Protein 2L4K (pdb70)

Organism: Homo sapiens (NCBI:txid9606)

Foldseek 3Di:
DDDDDDDDDDDPDDDDPAQEEACQDPVRVQVVLAVDADAQAQWHFYHHPPQPQATWIWTHHHPGIDIWTDDAQDPVAGGWTDDPHGTQRHDDVCCQPPVQQQACGHPPDDGHHDYHHHDD/DDQPPPGVD

GO terms:
  GO:0005515 protein binding (F, IPI)
  GO:0005829 cytosol (C, IDA)
  GO:0005925 focal adhesion (C, IDA)
  GO:0035091 phosphatidylinositol binding (F, IDA)
  GO:0030335 positive regulation of cell migration (P, IDA)
  GO:0019901 protein kinase binding (F, IDA)
  GO:0005737 cytoplasm (C, EXP)
  GO:0007173 epidermal growth factor receptor signaling pathway (P, TAS)
  GO:0005829 cytosol (C, TAS)
  GO:0042802 identical protein binding (F, IPI)
  GO:0005886 plasma membrane (C, IDA)

CATH classification: 3.30.505.10

Structure (mmCIF, N/CA/C/O backbone):
data_2L4K
#
_entry.id   2L4K
#
loop_
_entity.id
_entity.type
_entity.pdbx_description
1 polymer 'Growth factor receptor-bound protein 7'
2 polymer 'Receptor tyrosine-protein kinase erbB-2'
#
loop_
_atom_site.group_PDB
_atom_site.id
_atom_site.type_symbol
_atom_site.label_atom_id
_atom_site.label_alt_id
_atom_site.label_comp_id
_atom_site.label_asym_id
_atom_site.label_entity_id
_atom_site.label_seq_id
_atom_site.pdbx_PDB_ins_code
_atom_site.Cartn_x
_atom_site.Cartn_y
_atom_site.Cartn_z
_atom_site.occupancy
_atom_site.B_iso_or_equiv
_atom_site.auth_seq_id
_atom_site.auth_comp_id
_atom_site.auth_asym_id
_atom_site.auth_atom_id
_atom_site.pdbx_PDB_model_num
ATOM 1 N N . GLY A 1 1 ? 20.192 2.292 30.908 1.00 0.00 1 GLY A N 1
ATOM 2 C CA . GLY A 1 1 ? 18.778 2.549 31.273 1.00 0.00 1 GLY A CA 1
ATOM 3 C C . GLY A 1 1 ? 18.442 4.037 31.233 1.00 0.00 1 GLY A C 1
ATOM 4 O O . GLY A 1 1 ? 19.286 4.874 31.557 1.00 0.00 1 GLY A O 1
ATOM 10 N N . SER A 1 2 ? 17.203 4.367 30.852 1.00 0.00 2 SER A N 1
ATOM 11 C CA . SER A 1 2 ? 16.696 5.745 30.691 1.00 0.00 2 SER A CA 1
ATOM 12 C C . SER A 1 2 ? 15.300 5.927 31.322 1.00 0.00 2 SER A C 1
ATOM 13 O O . SER A 1 2 ? 14.525 4.961 31.361 1.00 0.00 2 SER A O 1
ATOM 21 N N . PRO A 1 3 ? 14.942 7.139 31.796 1.00 0.00 3 PRO A N 1
ATOM 22 C CA . PRO A 1 3 ? 13.624 7.423 32.371 1.00 0.00 3 PRO A CA 1
ATOM 23 C C . PRO A 1 3 ? 12.501 7.428 31.316 1.00 0.00 3 PRO A C 1
ATOM 24 O O . PRO A 1 3 ? 12.738 7.665 30.125 1.00 0.00 3 PRO A O 1
ATOM 35 N N . ALA A 1 4 ? 11.265 7.190 31.766 1.00 0.00 4 ALA A N 1
ATOM 36 C CA . ALA A 1 4 ? 10.048 7.180 30.944 1.00 0.00 4 ALA A CA 1
ATOM 37 C C . ALA A 1 4 ? 8.815 7.694 31.720 1.00 0.00 4 ALA A C 1
ATOM 38 O O . ALA A 1 4 ? 8.780 7.653 32.956 1.00 0.00 4 ALA A O 1
ATOM 45 N N . SER A 1 5 ? 7.791 8.152 30.991 1.00 0.00 5 SER A N 1
ATOM 46 C CA . SER A 1 5 ? 6.500 8.604 31.550 1.00 0.00 5 SER A CA 1
ATOM 47 C C . SER A 1 5 ? 5.445 7.486 31.555 1.00 0.00 5 SER A C 1
ATOM 48 O O . SER A 1 5 ? 5.457 6.600 30.696 1.00 0.00 5 SER A O 1
ATOM 56 N N . GLY A 1 6 ? 4.505 7.539 32.505 1.00 0.00 6 GLY A N 1
ATOM 57 C CA . GLY A 1 6 ? 3.424 6.550 32.669 1.00 0.00 6 GLY A CA 1
ATOM 58 C C . GLY A 1 6 ? 2.238 6.693 31.699 1.00 0.00 6 GLY A C 1
ATOM 59 O O . GLY A 1 6 ? 1.349 5.836 31.687 1.00 0.00 6 GLY A O 1
ATOM 63 N N . THR A 1 7 ? 2.202 7.760 30.893 1.00 0.00 7 THR A N 1
ATOM 64 C CA . THR A 1 7 ? 1.114 8.083 29.948 1.00 0.00 7 THR A CA 1
ATOM 65 C C . THR A 1 7 ? 0.951 7.015 28.854 1.00 0.00 7 THR A C 1
ATOM 66 O O . THR A 1 7 ? 1.938 6.504 28.316 1.00 0.00 7 THR A O 1
ATOM 77 N N . SER A 1 8 ? -0.299 6.704 28.490 1.00 0.00 8 SER A N 1
ATOM 78 C CA . SER A 1 8 ? -0.681 5.740 27.443 1.00 0.00 8 SER A CA 1
ATOM 79 C C . SER A 1 8 ? -1.704 6.323 26.453 1.00 0.00 8 SER A C 1
ATOM 80 O O . SER A 1 8 ? -2.343 7.347 26.725 1.00 0.00 8 SER A O 1
ATOM 88 N N . LEU A 1 9 ? -1.850 5.685 25.283 1.00 0.00 9 LEU A N 1
ATOM 89 C CA . LEU A 1 9 ? -2.721 6.125 24.182 1.00 0.00 9 LEU A CA 1
ATOM 90 C C . LEU A 1 9 ? -3.406 4.928 23.489 1.00 0.00 9 LEU A C 1
ATOM 91 O O . LEU A 1 9 ? -2.791 3.878 23.292 1.00 0.00 9 LEU A O 1
ATOM 107 N N . SER A 1 10 ? -4.670 5.102 23.089 1.00 0.00 10 SER A N 1
ATOM 108 C CA . SER A 1 10 ? -5.540 4.066 22.489 1.00 0.00 10 SER A CA 1
ATOM 109 C C . SER A 1 10 ? -5.602 4.086 20.948 1.00 0.00 10 SER A C 1
ATOM 110 O O . SER A 1 10 ? -6.435 3.405 20.343 1.00 0.00 10 SER A O 1
ATOM 118 N N . ALA A 1 11 ? -4.733 4.869 20.297 1.00 0.00 11 ALA A N 1
ATOM 119 C CA . ALA A 1 11 ? -4.704 5.074 18.844 1.00 0.00 11 ALA A CA 1
ATOM 120 C C . ALA A 1 11 ? -4.290 3.819 18.039 1.00 0.00 11 ALA A C 1
ATOM 121 O O . ALA A 1 11 ? -3.664 2.889 18.561 1.00 0.00 11 ALA A O 1
ATOM 128 N N . ALA A 1 12 ? -4.624 3.818 16.743 1.00 0.00 12 ALA A N 1
ATOM 129 C CA . ALA A 1 12 ? -4.335 2.735 15.790 1.00 0.00 12 ALA A CA 1
ATOM 130 C C . ALA A 1 12 ? -2.828 2.565 15.489 1.00 0.00 12 ALA A C 1
ATOM 131 O O . ALA A 1 12 ? -1.991 3.358 15.928 1.00 0.00 12 ALA A O 1
ATOM 138 N N . ILE A 1 13 ? -2.469 1.526 14.725 1.00 0.00 13 ILE A N 1
ATOM 139 C CA . ILE A 1 13 ? -1.070 1.214 14.366 1.00 0.00 13 ILE A CA 1
ATOM 140 C C . ILE A 1 13 ? -0.491 2.253 13.388 1.00 0.00 13 ILE A C 1
ATOM 141 O O . ILE A 1 13 ? 0.633 2.716 13.569 1.00 0.00 13 ILE A O 1
ATOM 157 N N . HIS A 1 14 ? -1.270 2.671 12.383 1.00 0.00 14 HIS A N 1
ATOM 158 C CA . HIS A 1 14 ? -0.866 3.608 11.318 1.00 0.00 14 HIS A CA 1
ATOM 159 C C . HIS A 1 14 ? -0.904 5.080 11.774 1.00 0.00 14 HIS A C 1
ATOM 160 O O . HIS A 1 14 ? -1.601 5.913 11.187 1.00 0.00 14 HIS A O 1
ATOM 174 N N . ARG A 1 15 ? -0.155 5.391 12.842 1.00 0.00 15 ARG A N 1
ATOM 175 C CA . ARG A 1 15 ? -0.123 6.716 13.517 1.00 0.00 15 ARG A CA 1
ATOM 176 C C . ARG A 1 15 ? 1.202 7.479 13.498 1.00 0.00 15 ARG A C 1
ATOM 177 O O . ARG A 1 15 ? 1.322 8.597 13.998 1.00 0.00 15 ARG A O 1
ATOM 198 N N . THR A 1 16 ? 2.180 6.821 12.915 1.00 0.00 16 THR A N 1
ATOM 199 C CA . THR A 1 16 ? 3.554 7.282 12.641 1.00 0.00 16 THR A CA 1
ATOM 200 C C . THR A 1 16 ? 4.023 6.762 11.277 1.00 0.00 16 THR A C 1
ATOM 201 O O . THR A 1 16 ? 3.343 5.958 10.635 1.00 0.00 16 THR A O 1
ATOM 212 N N . GLN A 1 17 ? 5.222 7.162 10.843 1.00 0.00 17 GLN A N 1
ATOM 213 C CA . GLN A 1 17 ? 5.865 6.691 9.606 1.00 0.00 17 GLN A CA 1
ATOM 214 C C . GLN A 1 17 ? 6.367 5.224 9.645 1.00 0.00 17 GLN A C 1
ATOM 215 O O . GLN A 1 17 ? 7.039 4.787 8.710 1.00 0.00 17 GLN A O 1
ATOM 229 N N . LEU A 1 18 ? 6.024 4.434 10.673 1.00 0.00 18 LEU A N 1
ATOM 230 C CA . LEU A 1 18 ? 6.549 3.073 10.880 1.00 0.00 18 LEU A CA 1
ATOM 231 C C . LEU A 1 18 ? 6.348 2.041 9.749 1.00 0.00 18 LEU A C 1
ATOM 232 O O . LEU A 1 18 ? 7.122 1.090 9.642 1.00 0.00 18 LEU A O 1
ATOM 248 N N . TRP A 1 19 ? 5.354 2.270 8.894 1.00 0.00 19 TRP A N 1
ATOM 249 C CA . TRP A 1 19 ? 5.004 1.448 7.720 1.00 0.00 19 TRP A CA 1
ATOM 250 C C . TRP A 1 19 ? 4.984 2.258 6.405 1.00 0.00 19 TRP A C 1
ATOM 251 O O . TRP A 1 19 ? 4.335 1.862 5.433 1.00 0.00 19 TRP A O 1
ATOM 272 N N . PHE A 1 20 ? 5.696 3.393 6.376 1.00 0.00 20 PHE A N 1
ATOM 273 C CA . PHE A 1 20 ? 5.717 4.348 5.265 1.00 0.00 20 PHE A CA 1
ATOM 274 C C . PHE A 1 20 ? 7.156 4.674 4.814 1.00 0.00 20 PHE A C 1
ATOM 275 O O . PHE A 1 20 ? 8.009 5.067 5.611 1.00 0.00 20 PHE A O 1
ATOM 292 N N . HIS A 1 21 ? 7.418 4.508 3.514 1.00 0.00 21 HIS A N 1
ATOM 293 C CA . HIS A 1 21 ? 8.690 4.791 2.820 1.00 0.00 21 HIS A CA 1
ATOM 294 C C . HIS A 1 21 ? 8.381 5.400 1.442 1.00 0.00 21 HIS A C 1
ATOM 295 O O . HIS A 1 21 ? 7.288 5.143 0.941 1.00 0.00 21 HIS A O 1
ATOM 309 N N . GLY A 1 22 ? 9.244 6.168 0.765 1.00 0.00 22 GLY A N 1
ATOM 310 C CA . GLY A 1 22 ? 8.917 6.605 -0.583 1.00 0.00 22 GLY A CA 1
ATOM 311 C C . GLY A 1 22 ? 10.101 6.598 -1.535 1.00 0.00 22 GLY A C 1
ATOM 312 O O . GLY A 1 22 ? 10.169 7.445 -2.412 1.00 0.00 22 GLY A O 1
ATOM 316 N N . ARG A 1 23 ? 11.049 5.668 -1.370 1.00 0.00 23 ARG A N 1
ATOM 317 C CA . ARG A 1 23 ? 12.181 5.458 -2.295 1.00 0.00 23 ARG A CA 1
ATOM 318 C C . ARG A 1 23 ? 12.549 3.966 -2.367 1.00 0.00 23 ARG A C 1
ATOM 319 O O . ARG A 1 23 ? 13.703 3.560 -2.248 1.00 0.00 23 ARG A O 1
ATOM 340 N N . ILE A 1 24 ? 11.514 3.145 -2.539 1.00 0.00 24 ILE A N 1
ATOM 341 C CA . ILE A 1 24 ? 11.623 1.695 -2.749 1.00 0.00 24 ILE A CA 1
ATOM 342 C C . ILE A 1 24 ? 10.598 1.282 -3.820 1.00 0.00 24 ILE A C 1
ATOM 343 O O . ILE A 1 24 ? 9.625 0.572 -3.576 1.00 0.00 24 ILE A O 1
ATOM 359 N N . SER A 1 25 ? 10.807 1.837 -5.019 1.00 0.00 25 SER A N 1
ATOM 360 C CA . SER A 1 25 ? 9.945 1.711 -6.209 1.00 0.00 25 SER A CA 1
ATOM 361 C C . SER A 1 25 ? 9.540 0.261 -6.496 1.00 0.00 25 SER A C 1
ATOM 362 O O . SER A 1 25 ? 10.266 -0.665 -6.142 1.00 0.00 25 SER A O 1
ATOM 370 N N . ARG A 1 26 ? 8.392 0.056 -7.150 1.00 0.00 26 ARG A N 1
ATOM 371 C CA . ARG A 1 26 ? 7.757 -1.250 -7.436 1.00 0.00 26 ARG A CA 1
ATOM 372 C C . ARG A 1 26 ? 8.683 -2.395 -7.873 1.00 0.00 26 ARG A C 1
ATOM 373 O O . ARG A 1 26 ? 8.480 -3.537 -7.462 1.00 0.00 26 ARG A O 1
ATOM 394 N N . GLU A 1 27 ? 9.731 -2.095 -8.639 1.00 0.00 27 GLU A N 1
ATOM 395 C CA . GLU A 1 27 ? 10.718 -3.086 -9.096 1.00 0.00 27 GLU A CA 1
ATOM 396 C C . GLU A 1 27 ? 11.700 -3.524 -7.991 1.00 0.00 27 GLU A C 1
ATOM 397 O O . GLU A 1 27 ? 12.127 -4.677 -7.967 1.00 0.00 27 GLU A O 1
ATOM 409 N N . GLU A 1 28 ? 12.063 -2.621 -7.072 1.00 0.00 28 GLU A N 1
ATOM 410 C CA . GLU A 1 28 ? 12.902 -2.916 -5.901 1.00 0.00 28 GLU A CA 1
ATOM 411 C C . GLU A 1 28 ? 12.098 -3.529 -4.748 1.00 0.00 28 GLU A C 1
ATOM 412 O O . GLU A 1 28 ? 12.494 -4.549 -4.181 1.00 0.00 28 GLU A O 1
ATOM 424 N N . SER A 1 29 ? 10.938 -2.960 -4.407 1.00 0.00 29 SER A N 1
ATOM 425 C CA . SER A 1 29 ? 10.145 -3.455 -3.273 1.00 0.00 29 SER A CA 1
ATOM 426 C C . SER A 1 29 ? 9.640 -4.881 -3.495 1.00 0.00 29 SER A C 1
ATOM 427 O O . SER A 1 29 ? 9.607 -5.654 -2.543 1.00 0.00 29 SER A O 1
ATOM 435 N N . GLN A 1 30 ? 9.363 -5.302 -4.736 1.00 0.00 30 GLN A N 1
ATOM 436 C CA . GLN A 1 30 ? 8.986 -6.699 -5.005 1.00 0.00 30 GLN A CA 1
ATOM 437 C C . GLN A 1 30 ? 10.156 -7.698 -4.853 1.00 0.00 30 GLN A C 1
ATOM 438 O O . GLN A 1 30 ? 9.911 -8.892 -4.700 1.00 0.00 30 GLN A O 1
ATOM 452 N N . ARG A 1 31 ? 11.414 -7.227 -4.836 1.00 0.00 31 ARG A N 1
ATOM 453 C CA . ARG A 1 31 ? 12.606 -8.062 -4.583 1.00 0.00 31 ARG A CA 1
ATOM 454 C C . ARG A 1 31 ? 12.806 -8.322 -3.081 1.00 0.00 31 ARG A C 1
ATOM 455 O O . ARG A 1 31 ? 13.198 -9.423 -2.700 1.00 0.00 31 ARG A O 1
ATOM 476 N N . LEU A 1 32 ? 12.480 -7.341 -2.228 1.00 0.00 32 LEU A N 1
ATOM 477 C CA . LEU A 1 32 ? 12.619 -7.428 -0.763 1.00 0.00 32 LEU A CA 1
ATOM 478 C C . LEU A 1 32 ? 11.364 -8.008 -0.081 1.00 0.00 32 LEU A C 1
ATOM 479 O O . LEU A 1 32 ? 11.471 -8.916 0.746 1.00 0.00 32 LEU A O 1
ATOM 495 N N . ILE A 1 33 ? 10.166 -7.551 -0.467 1.00 0.00 33 ILE A N 1
ATOM 496 C CA . ILE A 1 33 ? 8.881 -8.029 0.080 1.00 0.00 33 ILE A CA 1
ATOM 497 C C . ILE A 1 33 ? 8.451 -9.370 -0.567 1.00 0.00 33 ILE A C 1
ATOM 498 O O . ILE A 1 33 ? 7.580 -10.069 -0.050 1.00 0.00 33 ILE A O 1
ATOM 514 N N . GLY A 1 34 ? 9.140 -9.828 -1.623 1.00 0.00 34 GLY A N 1
ATOM 515 C CA . GLY A 1 34 ? 8.753 -11.023 -2.391 1.00 0.00 34 GLY A CA 1
ATOM 516 C C . GLY A 1 34 ? 9.456 -12.318 -1.995 1.00 0.00 34 GLY A C 1
ATOM 517 O O . GLY A 1 34 ? 9.161 -13.367 -2.569 1.00 0.00 34 GLY A O 1
ATOM 521 N N . GLN A 1 35 ? 10.356 -12.271 -1.005 1.00 0.00 35 GLN A N 1
ATOM 522 C CA . GLN A 1 35 ? 10.980 -13.480 -0.450 1.00 0.00 35 GLN A CA 1
ATOM 523 C C . GLN A 1 35 ? 10.010 -14.139 0.567 1.00 0.00 35 GLN A C 1
ATOM 524 O O . GLN A 1 35 ? 10.180 -15.299 0.949 1.00 0.00 35 GLN A O 1
ATOM 538 N N . GLN A 1 36 ? 8.972 -13.397 0.984 1.00 0.00 36 GLN A N 1
ATOM 539 C CA . GLN A 1 36 ? 7.882 -13.831 1.847 1.00 0.00 36 GLN A CA 1
ATOM 540 C C . GLN A 1 36 ? 6.772 -14.564 1.054 1.00 0.00 36 GLN A C 1
ATOM 541 O O . GLN A 1 36 ? 6.621 -14.357 -0.153 1.00 0.00 36 GLN A O 1
ATOM 555 N N . GLY A 1 37 ? 5.974 -15.401 1.734 1.00 0.00 37 GLY A N 1
ATOM 556 C CA . GLY A 1 37 ? 4.869 -16.182 1.139 1.00 0.00 37 GLY A CA 1
ATOM 557 C C . GLY A 1 37 ? 3.609 -16.280 2.012 1.00 0.00 37 GLY A C 1
ATOM 558 O O . GLY A 1 37 ? 2.965 -17.333 2.038 1.00 0.00 37 GLY A O 1
ATOM 562 N N . LEU A 1 38 ? 3.303 -15.232 2.787 1.00 0.00 38 LEU A N 1
ATOM 563 C CA . LEU A 1 38 ? 2.194 -15.202 3.760 1.00 0.00 38 LEU A CA 1
ATOM 564 C C . LEU A 1 38 ? 0.820 -14.925 3.099 1.00 0.00 38 LEU A C 1
ATOM 565 O O . LEU A 1 38 ? 0.717 -14.786 1.878 1.00 0.00 38 LEU A O 1
ATOM 581 N N . VAL A 1 39 ? -0.252 -14.864 3.907 1.00 0.00 39 VAL A N 1
ATOM 582 C CA . VAL A 1 39 ? -1.614 -14.488 3.455 1.00 0.00 39 VAL A CA 1
ATOM 583 C C . VAL A 1 39 ? -1.610 -13.188 2.675 1.00 0.00 39 VAL A C 1
ATOM 584 O O . VAL A 1 39 ? -0.805 -12.305 2.962 1.00 0.00 39 VAL A O 1
ATOM 597 N N . ASP A 1 40 ? -2.550 -13.077 1.726 1.00 0.00 40 ASP A N 1
ATOM 598 C CA . ASP A 1 40 ? -2.763 -12.008 0.731 1.00 0.00 40 ASP A CA 1
ATOM 599 C C . ASP A 1 40 ? -2.560 -10.568 1.213 1.00 0.00 40 ASP A C 1
ATOM 600 O O . ASP A 1 40 ? -2.374 -9.641 0.427 1.00 0.00 40 ASP A O 1
ATOM 609 N N . GLY A 1 41 ? -2.652 -10.417 2.521 1.00 0.00 41 GLY A N 1
ATOM 610 C CA . GLY A 1 41 ? -2.627 -9.169 3.258 1.00 0.00 41 GLY A CA 1
ATOM 611 C C . GLY A 1 41 ? -1.346 -8.710 3.940 1.00 0.00 41 GLY A C 1
ATOM 612 O O . GLY A 1 41 ? -1.471 -7.817 4.767 1.00 0.00 41 GLY A O 1
ATOM 616 N N . LEU A 1 42 ? -0.136 -9.169 3.619 1.00 0.00 42 LEU A N 1
ATOM 617 C CA . LEU A 1 42 ? 1.051 -8.754 4.406 1.00 0.00 42 LEU A CA 1
ATOM 618 C C . LEU A 1 42 ? 1.627 -7.542 3.673 1.00 0.00 42 LEU A C 1
ATOM 619 O O . LEU A 1 42 ? 2.601 -7.600 2.930 1.00 0.00 42 LEU A O 1
ATOM 635 N N . PHE A 1 43 ? 0.967 -6.407 3.901 1.00 0.00 43 PHE A N 1
ATOM 636 C CA . PHE A 1 43 ? 1.226 -5.156 3.199 1.00 0.00 43 PHE A CA 1
ATOM 637 C C . PHE A 1 43 ? 2.074 -4.067 3.883 1.00 0.00 43 PHE A C 1
ATOM 638 O O . PHE A 1 43 ? 2.404 -4.122 5.073 1.00 0.00 43 PHE A O 1
ATOM 655 N N . LEU A 1 44 ? 2.405 -3.067 3.058 1.00 0.00 44 LEU A N 1
ATOM 656 C CA . LEU A 1 44 ? 3.106 -1.806 3.355 1.00 0.00 44 LEU A CA 1
ATOM 657 C C . LEU A 1 44 ? 2.446 -0.663 2.541 1.00 0.00 44 LEU A C 1
ATOM 658 O O . LEU A 1 44 ? 1.856 -0.931 1.488 1.00 0.00 44 LEU A O 1
ATOM 674 N N . VAL A 1 45 ? 2.560 0.601 2.973 1.00 0.00 45 VAL A N 1
ATOM 675 C CA . VAL A 1 45 ? 2.070 1.789 2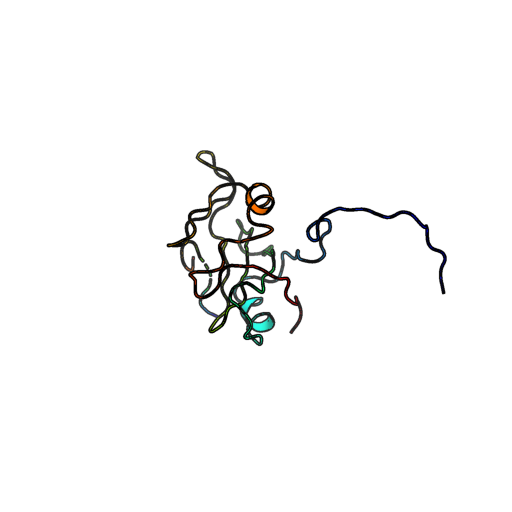.228 1.00 0.00 45 VAL A CA 1
ATOM 676 C C . VAL A 1 45 ? 3.256 2.694 1.918 1.00 0.00 45 VAL A C 1
ATOM 677 O O . VAL A 1 45 ? 3.543 3.679 2.602 1.00 0.00 45 VAL A O 1
ATOM 690 N N . ARG A 1 46 ? 3.985 2.303 0.877 1.00 0.00 46 ARG A N 1
ATOM 691 C CA . ARG A 1 46 ? 5.189 2.981 0.384 1.00 0.00 46 ARG A CA 1
ATOM 692 C C . ARG A 1 46 ? 4.969 3.519 -1.005 1.00 0.00 46 ARG A C 1
ATOM 693 O O . ARG A 1 46 ? 3.970 3.239 -1.648 1.00 0.00 46 ARG A O 1
ATOM 714 N N . GLU A 1 47 ? 5.894 4.337 -1.453 1.00 0.00 47 GLU A N 1
ATOM 715 C CA . GLU A 1 47 ? 5.892 4.856 -2.808 1.00 0.00 47 GLU A CA 1
ATOM 716 C C . GLU A 1 47 ? 7.314 4.950 -3.342 1.00 0.00 47 GLU A C 1
ATOM 717 O O . GLU A 1 47 ? 8.227 4.268 -2.870 1.00 0.00 47 GLU A O 1
ATOM 730 N N . SER A 1 48 ? 7.487 5.821 -4.311 1.00 0.00 48 SER A N 1
ATOM 731 C CA . SER A 1 48 ? 8.733 6.202 -4.917 1.00 0.00 48 SER A CA 1
ATOM 732 C C . SER A 1 48 ? 8.781 7.719 -5.045 1.00 0.00 48 SER A C 1
ATOM 733 O O . SER A 1 48 ? 7.768 8.417 -5.146 1.00 0.00 48 SER A O 1
ATOM 741 N N . GLN A 1 49 ? 10.014 8.205 -5.069 1.00 0.00 49 GLN A N 1
ATOM 742 C CA . GLN A 1 49 ? 10.332 9.596 -5.333 1.00 0.00 49 GLN A CA 1
ATOM 743 C C . GLN A 1 49 ? 10.760 9.680 -6.836 1.00 0.00 49 GLN A C 1
ATOM 744 O O . GLN A 1 49 ? 11.160 10.733 -7.334 1.00 0.00 49 GLN A O 1
ATOM 758 N N . ARG A 1 50 ? 10.619 8.533 -7.554 1.00 0.00 50 ARG A N 1
ATOM 759 C CA . ARG A 1 50 ? 10.863 8.242 -8.977 1.00 0.00 50 ARG A CA 1
ATOM 760 C C . ARG A 1 50 ? 9.575 8.243 -9.822 1.00 0.00 50 ARG A C 1
ATOM 761 O O . ARG A 1 50 ? 9.553 9.054 -10.750 1.00 0.00 50 ARG A O 1
ATOM 782 N N . ASN A 1 51 ? 8.541 7.390 -9.621 1.00 0.00 51 ASN A N 1
ATOM 783 C CA . ASN A 1 51 ? 7.304 7.564 -10.389 1.00 0.00 51 ASN A CA 1
ATOM 784 C C . ASN A 1 51 ? 6.691 8.928 -9.986 1.00 0.00 51 ASN A C 1
ATOM 785 O O . ASN A 1 51 ? 6.472 9.157 -8.792 1.00 0.00 51 ASN A O 1
ATOM 796 N N . PRO A 1 52 ? 6.404 9.850 -10.927 1.00 0.00 52 PRO A N 1
ATOM 797 C CA . PRO A 1 52 ? 6.064 11.248 -10.608 1.00 0.00 52 PRO A CA 1
ATOM 798 C C . PRO A 1 52 ? 4.689 11.423 -9.928 1.00 0.00 52 PRO A C 1
ATOM 799 O O . PRO A 1 52 ? 4.331 12.522 -9.502 1.00 0.00 52 PRO A O 1
ATOM 810 N N . GLN A 1 53 ? 3.920 10.335 -9.838 1.00 0.00 53 GLN A N 1
ATOM 811 C CA . GLN A 1 53 ? 2.550 10.250 -9.341 1.00 0.00 53 GLN A CA 1
ATOM 812 C C . GLN A 1 53 ? 2.395 9.140 -8.277 1.00 0.00 53 GLN A C 1
ATOM 813 O O . GLN A 1 53 ? 1.265 8.683 -8.112 1.00 0.00 53 GLN A O 1
ATOM 827 N N . GLY A 1 54 ? 3.427 8.730 -7.498 1.00 0.00 54 GLY A N 1
ATOM 828 C CA . GLY A 1 54 ? 3.255 7.565 -6.613 1.00 0.00 54 GLY A CA 1
ATOM 829 C C . GLY A 1 54 ? 2.886 7.717 -5.132 1.00 0.00 54 GLY A C 1
ATOM 830 O O . GLY A 1 54 ? 3.495 8.451 -4.360 1.00 0.00 54 GLY A O 1
ATOM 834 N N . PHE A 1 55 ? 1.811 6.980 -4.823 1.00 0.00 55 PHE A N 1
ATOM 835 C CA . PHE A 1 55 ? 1.116 6.675 -3.558 1.00 0.00 55 PHE A CA 1
ATOM 836 C C . PHE A 1 55 ? 0.566 5.210 -3.605 1.00 0.00 55 PHE A C 1
ATOM 837 O O . PHE A 1 55 ? -0.622 5.005 -3.852 1.00 0.00 55 PHE A O 1
ATOM 854 N N . VAL A 1 56 ? 1.389 4.170 -3.411 1.00 0.00 56 VAL A N 1
ATOM 855 C CA . VAL A 1 56 ? 1.035 2.737 -3.559 1.00 0.00 56 VAL A CA 1
ATOM 856 C C . VAL A 1 56 ? 0.707 2.006 -2.251 1.00 0.00 56 VAL A C 1
ATOM 857 O O . VAL A 1 56 ? 1.261 2.255 -1.182 1.00 0.00 56 VAL A O 1
ATOM 870 N N . LEU A 1 57 ? -0.232 1.067 -2.378 1.00 0.00 57 LEU A N 1
ATOM 871 C CA . LEU A 1 57 ? -0.605 0.098 -1.348 1.00 0.00 57 LEU A CA 1
ATOM 872 C C . LEU A 1 57 ? 0.138 -1.139 -1.893 1.00 0.00 57 LEU A C 1
ATOM 873 O O . LEU A 1 57 ? 0.029 -1.438 -3.080 1.00 0.00 57 LEU A O 1
ATOM 889 N N . SER A 1 58 ? 0.949 -1.834 -1.102 1.00 0.00 58 SER A N 1
ATOM 890 C CA . SER A 1 58 ? 1.788 -2.924 -1.625 1.00 0.00 58 SER A CA 1
ATOM 891 C C . SER A 1 58 ? 1.545 -4.165 -0.814 1.00 0.00 58 SER A C 1
ATOM 892 O O . SER A 1 58 ? 1.876 -4.192 0.363 1.00 0.00 58 SER A O 1
ATOM 900 N N . LEU A 1 59 ? 0.954 -5.172 -1.450 1.00 0.00 59 LEU A N 1
ATOM 901 C CA . LEU A 1 59 ? 0.516 -6.406 -0.806 1.00 0.00 59 LEU A CA 1
ATOM 902 C C . LEU A 1 59 ? 1.531 -7.528 -1.003 1.00 0.00 59 LEU A C 1
ATOM 903 O O . LEU A 1 59 ? 2.275 -7.558 -1.985 1.00 0.00 59 LEU A O 1
ATOM 919 N N . CYS A 1 60 ? 1.538 -8.461 -0.054 1.00 0.00 60 CYS A N 1
ATOM 920 C CA . CYS A 1 60 ? 2.439 -9.612 -0.087 1.00 0.00 60 CYS A CA 1
ATOM 921 C C . CYS A 1 60 ? 1.446 -10.726 0.020 1.00 0.00 60 CYS A C 1
ATOM 922 O O . CYS A 1 60 ? 0.717 -10.789 1.013 1.00 0.00 60 CYS A O 1
ATOM 930 N N . HIS A 1 61 ? 1.357 -11.515 -1.039 1.00 0.00 61 HIS A N 1
ATOM 931 C CA . HIS A 1 61 ? 0.343 -12.532 -1.131 1.00 0.00 61 HIS A CA 1
ATOM 932 C C . HIS A 1 61 ? 0.929 -13.948 -1.107 1.00 0.00 61 HIS A C 1
ATOM 933 O O . HIS A 1 61 ? 2.113 -14.151 -0.814 1.00 0.00 61 HIS A O 1
ATOM 947 N N . LEU A 1 62 ? 0.099 -14.919 -1.478 1.00 0.00 62 LEU A N 1
ATOM 948 C CA . LEU A 1 62 ? 0.434 -16.357 -1.395 1.00 0.00 62 LEU A CA 1
ATOM 949 C C . LEU A 1 62 ? 0.947 -17.042 -2.618 1.00 0.00 62 LEU A C 1
ATOM 950 O O . LEU A 1 62 ? 1.179 -18.254 -2.600 1.00 0.00 62 LEU A O 1
ATOM 966 N N . GLN A 1 63 ? 1.210 -16.228 -3.632 1.00 0.00 63 GLN A N 1
ATOM 967 C CA . GLN A 1 63 ? 1.902 -16.717 -4.794 1.00 0.00 63 GLN A CA 1
ATOM 968 C C . GLN A 1 63 ? 2.809 -15.662 -5.431 1.00 0.00 63 GLN A C 1
ATOM 969 O O . GLN A 1 63 ? 3.819 -16.020 -6.042 1.00 0.00 63 GLN A O 1
ATOM 983 N N . LYS A 1 64 ? 2.482 -14.374 -5.261 1.00 0.00 64 LYS A N 1
ATOM 984 C CA . LYS A 1 64 ? 3.310 -13.253 -5.713 1.00 0.00 64 LYS A CA 1
ATOM 985 C C . LYS A 1 64 ? 3.145 -12.010 -4.824 1.00 0.00 64 LYS A C 1
ATOM 986 O O . LYS A 1 64 ? 2.410 -12.034 -3.837 1.00 0.00 64 LYS A O 1
ATOM 1005 N N . VAL A 1 65 ? 3.823 -10.915 -5.170 1.00 0.00 65 VAL A N 1
ATOM 1006 C CA . VAL A 1 65 ? 3.694 -9.601 -4.504 1.00 0.00 65 VAL A CA 1
ATOM 1007 C C . VAL A 1 65 ? 3.503 -8.508 -5.564 1.00 0.00 65 VAL A C 1
ATOM 1008 O O . VAL A 1 65 ? 4.179 -8.526 -6.594 1.00 0.00 65 VAL A O 1
ATOM 1021 N N . LYS A 1 66 ? 2.557 -7.587 -5.342 1.00 0.00 66 LYS A N 1
ATOM 1022 C CA . LYS A 1 66 ? 2.176 -6.547 -6.322 1.00 0.00 66 LYS A CA 1
ATOM 1023 C C . LYS A 1 66 ? 1.893 -5.192 -5.664 1.00 0.00 66 LYS A C 1
ATOM 1024 O O . LYS A 1 66 ? 1.564 -5.123 -4.477 1.00 0.00 66 LYS A O 1
ATOM 1043 N N . HIS A 1 67 ? 1.986 -4.125 -6.454 1.00 0.00 67 HIS A N 1
ATOM 1044 C CA . HIS A 1 67 ? 1.815 -2.731 -6.019 1.00 0.00 67 HIS A CA 1
ATOM 1045 C C . HIS A 1 67 ? 0.542 -2.131 -6.607 1.00 0.00 67 HIS A C 1
ATOM 1046 O O . HIS A 1 67 ? 0.165 -2.436 -7.728 1.00 0.00 67 HIS A O 1
ATOM 1060 N N . TYR A 1 68 ? -0.073 -1.209 -5.880 1.00 0.00 68 TYR A N 1
ATOM 1061 C CA . TYR A 1 68 ? -1.385 -0.626 -6.197 1.00 0.00 68 TYR A CA 1
ATOM 1062 C C . TYR A 1 68 ? -1.363 0.910 -6.280 1.00 0.00 68 TYR A C 1
ATOM 1063 O O . TYR A 1 68 ? -1.929 1.597 -5.433 1.00 0.00 68 TYR A O 1
ATOM 1081 N N . LEU A 1 69 ? -0.640 1.458 -7.262 1.00 0.00 69 LEU A N 1
ATOM 1082 C CA . LEU A 1 69 ? -0.577 2.891 -7.572 1.00 0.00 69 LEU A CA 1
ATOM 1083 C C . LEU A 1 69 ? -0.525 3.158 -9.073 1.00 0.00 69 LEU A C 1
ATOM 1084 O O . LEU A 1 69 ? 0.323 2.565 -9.725 1.00 0.00 69 LEU A O 1
ATOM 1100 N N . ILE A 1 70 ? -1.369 4.040 -9.619 1.00 0.00 70 ILE A N 1
ATOM 1101 C CA . ILE A 1 70 ? -1.254 4.475 -11.032 1.00 0.00 70 ILE A CA 1
ATOM 1102 C C . ILE A 1 70 ? -1.546 5.973 -11.170 1.00 0.00 70 ILE A C 1
ATOM 1103 O O . ILE A 1 70 ? -0.798 6.665 -11.860 1.00 0.00 70 ILE A O 1
ATOM 1119 N N . LEU A 1 71 ? -2.581 6.490 -10.485 1.00 0.00 71 LEU A N 1
ATOM 1120 C CA . LEU A 1 71 ? -3.005 7.890 -10.649 1.00 0.00 71 LEU A CA 1
ATOM 1121 C C . LEU A 1 71 ? -2.955 8.702 -9.330 1.00 0.00 71 LEU A C 1
ATOM 1122 O O . LEU A 1 71 ? -3.237 8.144 -8.264 1.00 0.00 71 LEU A O 1
ATOM 1138 N N . PRO A 1 72 ? -2.658 10.019 -9.390 1.00 0.00 72 PRO A N 1
ATOM 1139 C CA . PRO A 1 72 ? -2.675 10.923 -8.236 1.00 0.00 72 PRO A CA 1
ATOM 1140 C C . PRO A 1 72 ? -4.108 11.407 -7.936 1.00 0.00 72 PRO A C 1
ATOM 1141 O O . PRO A 1 72 ? -5.071 10.962 -8.568 1.00 0.00 72 PRO A O 1
ATOM 1152 N N . SER A 1 73 ? -4.267 12.344 -6.997 1.00 0.00 73 SER A N 1
ATOM 1153 C CA . SER A 1 73 ? -5.568 12.944 -6.655 1.00 0.00 73 SER A CA 1
ATOM 1154 C C . SER A 1 73 ? -6.257 13.611 -7.860 1.00 0.00 73 SER A C 1
ATOM 1155 O O . SER A 1 73 ? -5.638 14.410 -8.566 1.00 0.00 73 SER A O 1
ATOM 1163 N N . GLU A 1 74 ? -7.537 13.288 -8.093 1.00 0.00 74 GLU A N 1
ATOM 1164 C CA . GLU A 1 74 ? -8.335 13.787 -9.227 1.00 0.00 74 GLU A CA 1
ATOM 1165 C C . GLU A 1 74 ? -9.450 14.755 -8.776 1.00 0.00 74 GLU A C 1
ATOM 1166 O O . GLU A 1 74 ? -9.638 14.997 -7.584 1.00 0.00 74 GLU A O 1
ATOM 1179 N N . GLU A 1 75 ? -10.226 15.283 -9.731 1.00 0.00 75 GLU A N 1
ATOM 1180 C CA . GLU A 1 75 ? -11.405 16.138 -9.472 1.00 0.00 75 GLU A CA 1
ATOM 1181 C C . GLU A 1 75 ? -12.733 15.348 -9.555 1.00 0.00 75 GLU A C 1
ATOM 1182 O O . GLU A 1 75 ? -13.779 15.828 -9.116 1.00 0.00 75 GLU A O 1
ATOM 1194 N N . GLU A 1 76 ? -12.685 14.110 -10.066 1.00 0.00 76 GLU A N 1
ATOM 1195 C CA . GLU A 1 76 ? -13.793 13.137 -10.147 1.00 0.00 76 GLU A CA 1
ATOM 1196 C C . GLU A 1 76 ? -13.627 11.999 -9.109 1.00 0.00 76 GLU A C 1
ATOM 1197 O O . GLU A 1 76 ? -13.948 10.833 -9.356 1.00 0.00 76 GLU A O 1
ATOM 1209 N N . GLY A 1 77 ? -13.046 12.349 -7.958 1.00 0.00 77 GLY A N 1
ATOM 1210 C CA . GLY A 1 77 ? -12.675 11.478 -6.837 1.00 0.00 77 GLY A CA 1
ATOM 1211 C C . GLY A 1 77 ? -11.540 12.107 -6.029 1.00 0.00 77 GLY A C 1
ATOM 1212 O O . GLY A 1 77 ? -11.438 13.331 -5.960 1.00 0.00 77 GLY A O 1
ATOM 1216 N N . ARG A 1 78 ? -10.686 11.288 -5.407 1.00 0.00 78 ARG A N 1
ATOM 1217 C CA . ARG A 1 78 ? -9.463 11.717 -4.677 1.00 0.00 78 ARG A CA 1
ATOM 1218 C C . ARG A 1 78 ? -8.296 10.888 -5.220 1.00 0.00 78 ARG A C 1
ATOM 1219 O O . ARG A 1 78 ? -8.158 10.845 -6.440 1.00 0.00 78 ARG A O 1
ATOM 1240 N N . LEU A 1 79 ? -7.454 10.263 -4.388 1.00 0.00 79 LEU A N 1
ATOM 1241 C CA . LEU A 1 79 ? -6.394 9.354 -4.866 1.00 0.00 79 LEU A CA 1
ATOM 1242 C C . LEU A 1 79 ? -7.065 8.239 -5.688 1.00 0.00 79 LEU A C 1
ATOM 1243 O O . LEU A 1 79 ? -7.958 7.568 -5.175 1.00 0.00 79 LEU A O 1
ATOM 1259 N N . TYR A 1 80 ? -6.684 8.049 -6.953 1.00 0.00 80 TYR A N 1
ATOM 1260 C CA . TYR A 1 80 ? -7.377 7.088 -7.820 1.00 0.00 80 TYR A CA 1
ATOM 1261 C C . TYR A 1 80 ? -6.895 5.624 -7.691 1.00 0.00 80 TYR A C 1
ATOM 1262 O O . TYR A 1 80 ? -5.697 5.344 -7.639 1.00 0.00 80 TYR A O 1
ATOM 1280 N N . PHE A 1 81 ? -7.864 4.694 -7.700 1.00 0.00 81 PHE A N 1
ATOM 1281 C CA . PHE A 1 81 ? -7.694 3.233 -7.679 1.00 0.00 81 PHE A CA 1
ATOM 1282 C C . PHE A 1 81 ? -8.773 2.506 -8.503 1.00 0.00 81 PHE A C 1
ATOM 1283 O O . PHE A 1 81 ? -9.952 2.827 -8.366 1.00 0.00 81 PHE A O 1
ATOM 1300 N N . SER A 1 82 ? -8.366 1.494 -9.283 1.00 0.00 82 SER A N 1
ATOM 1301 C CA . SER A 1 82 ? -9.200 0.757 -10.256 1.00 0.00 82 SER A CA 1
ATOM 1302 C C . SER A 1 82 ? -9.044 -0.776 -10.406 1.00 0.00 82 SER A C 1
ATOM 1303 O O . SER A 1 82 ? -9.697 -1.302 -11.309 1.00 0.00 82 SER A O 1
ATOM 1311 N N . MET A 1 83 ? -8.182 -1.497 -9.653 1.00 0.00 83 MET A N 1
ATOM 1312 C CA . MET A 1 83 ? -8.091 -2.986 -9.654 1.00 0.00 83 MET A CA 1
ATOM 1313 C C . MET A 1 83 ? -9.433 -3.695 -9.971 1.00 0.00 83 MET A C 1
ATOM 1314 O O . MET A 1 83 ? -10.484 -3.269 -9.491 1.00 0.00 83 MET A O 1
ATOM 1328 N N . ASP A 1 84 ? -9.401 -4.828 -10.686 1.00 0.00 84 ASP A N 1
ATOM 1329 C CA . ASP A 1 84 ? -10.616 -5.533 -11.150 1.00 0.00 84 ASP A CA 1
ATOM 1330 C C . ASP A 1 84 ? -11.664 -5.841 -10.055 1.00 0.00 84 ASP A C 1
ATOM 1331 O O . ASP A 1 84 ? -12.867 -5.806 -10.328 1.00 0.00 84 ASP A O 1
ATOM 1340 N N . ASP A 1 85 ? -11.226 -6.081 -8.812 1.00 0.00 85 ASP A N 1
ATOM 1341 C CA . ASP A 1 85 ? -12.096 -6.277 -7.636 1.00 0.00 85 ASP A CA 1
ATOM 1342 C C . ASP A 1 85 ? -11.990 -5.128 -6.596 1.00 0.00 85 ASP A C 1
ATOM 1343 O O . ASP A 1 85 ? -12.579 -5.207 -5.515 1.00 0.00 85 ASP A O 1
ATOM 1352 N N . GLY A 1 86 ? -11.219 -4.069 -6.890 1.00 0.00 86 GLY A N 1
ATOM 1353 C CA . GLY A 1 86 ? -10.963 -2.926 -6.004 1.00 0.00 86 GLY A CA 1
ATOM 1354 C C . GLY A 1 86 ? -10.903 -1.589 -6.744 1.00 0.00 86 GLY A C 1
ATOM 1355 O O . GLY A 1 86 ? -9.820 -1.095 -7.062 1.00 0.00 86 GLY A O 1
ATOM 1359 N N . GLN A 1 87 ? -12.043 -0.923 -6.909 1.00 0.00 87 GLN A N 1
ATOM 1360 C CA . GLN A 1 87 ? -12.168 0.370 -7.604 1.00 0.00 87 GLN A CA 1
ATOM 1361 C C . GLN A 1 87 ? -12.172 1.495 -6.561 1.00 0.00 87 GLN A C 1
ATOM 1362 O O . GLN A 1 87 ? -13.050 2.358 -6.518 1.00 0.00 87 GLN A O 1
ATOM 1376 N N . THR A 1 88 ? -11.147 1.488 -5.704 1.00 0.00 88 THR A N 1
ATOM 1377 C CA . THR A 1 88 ? -11.043 2.377 -4.538 1.00 0.00 88 THR A CA 1
ATOM 1378 C C . THR A 1 88 ? -10.600 3.824 -4.651 1.00 0.00 88 THR A C 1
ATOM 1379 O O . THR A 1 88 ? -10.180 4.394 -3.655 1.00 0.00 88 THR A O 1
ATOM 1390 N N . ARG A 1 89 ? -10.700 4.385 -5.857 1.00 0.00 89 ARG A N 1
ATOM 1391 C CA . ARG A 1 89 ? -10.495 5.804 -6.277 1.00 0.00 89 ARG A CA 1
ATOM 1392 C C . ARG A 1 89 ? -10.987 7.002 -5.393 1.00 0.00 89 ARG A C 1
ATOM 1393 O O . ARG A 1 89 ? -11.496 8.006 -5.887 1.00 0.00 89 ARG A O 1
ATOM 1414 N N . PHE A 1 90 ? -10.783 6.940 -4.086 1.00 0.00 90 PHE A N 1
ATOM 1415 C CA . PHE A 1 90 ? -11.031 7.942 -3.051 1.00 0.00 90 PHE A CA 1
ATOM 1416 C C . PHE A 1 90 ? -9.850 7.887 -2.049 1.00 0.00 90 PHE A C 1
ATOM 1417 O O . PHE A 1 90 ? -8.970 7.033 -2.171 1.00 0.00 90 PHE A O 1
ATOM 1434 N N . THR A 1 91 ? -9.783 8.789 -1.065 1.00 0.00 91 THR A N 1
ATOM 1435 C CA . THR A 1 91 ? -8.664 8.836 -0.100 1.00 0.00 91 THR A CA 1
ATOM 1436 C C . THR A 1 91 ? -8.619 7.531 0.710 1.00 0.00 91 THR A C 1
ATOM 1437 O O . THR A 1 91 ? -9.531 7.244 1.487 1.00 0.00 91 THR A O 1
ATOM 1448 N N . ASP A 1 92 ? -7.538 6.755 0.576 1.00 0.00 92 ASP A N 1
ATOM 1449 C CA . ASP A 1 92 ? -7.417 5.428 1.194 1.00 0.00 92 ASP A CA 1
ATOM 1450 C C . ASP A 1 92 ? -7.372 5.500 2.723 1.00 0.00 92 ASP A C 1
ATOM 1451 O O . ASP A 1 92 ? -7.944 4.645 3.390 1.00 0.00 92 ASP A O 1
ATOM 1460 N N . LEU A 1 93 ? -6.792 6.571 3.284 1.00 0.00 93 LEU A N 1
ATOM 1461 C CA . LEU A 1 93 ? -6.721 6.785 4.733 1.00 0.00 93 LEU A CA 1
ATOM 1462 C C . LEU A 1 93 ? -8.107 6.944 5.387 1.00 0.00 93 LEU A C 1
ATOM 1463 O O . LEU A 1 93 ? -8.312 6.485 6.511 1.00 0.00 93 LEU A O 1
ATOM 1479 N N . LEU A 1 94 ? -9.077 7.535 4.678 1.00 0.00 94 LEU A N 1
ATOM 1480 C CA . LEU A 1 94 ? -10.462 7.658 5.159 1.00 0.00 94 LEU A CA 1
ATOM 1481 C C . LEU A 1 94 ? -11.204 6.313 5.081 1.00 0.00 94 LEU A C 1
ATOM 1482 O O . LEU A 1 94 ? -11.958 5.967 5.992 1.00 0.00 94 LEU A O 1
ATOM 1498 N N . GLN A 1 95 ? -10.950 5.519 4.035 1.00 0.00 95 GLN A N 1
ATOM 1499 C CA . GLN A 1 95 ? -11.495 4.161 3.886 1.00 0.00 95 GLN A CA 1
ATOM 1500 C C . GLN A 1 95 ? -10.845 3.136 4.838 1.00 0.00 95 GLN A C 1
ATOM 1501 O O . GLN A 1 95 ? -11.512 2.194 5.263 1.00 0.00 95 GLN A O 1
ATOM 1515 N N . LEU A 1 96 ? -9.583 3.330 5.235 1.00 0.00 96 LEU A N 1
ATOM 1516 C CA . LEU A 1 96 ? -8.846 2.467 6.171 1.00 0.00 96 LEU A CA 1
ATOM 1517 C C . LEU A 1 96 ? -9.560 2.339 7.526 1.00 0.00 96 LEU A C 1
ATOM 1518 O O . LEU A 1 96 ? -9.558 1.259 8.109 1.00 0.00 96 LEU A O 1
ATOM 1534 N N . VAL A 1 97 ? -10.237 3.397 7.987 1.00 0.00 97 VAL A N 1
ATOM 1535 C CA . VAL A 1 97 ? -11.056 3.384 9.219 1.00 0.00 97 VAL A CA 1
ATOM 1536 C C . VAL A 1 97 ? -12.141 2.292 9.172 1.00 0.00 97 VAL A C 1
ATOM 1537 O O . VAL A 1 97 ? -12.377 1.610 10.168 1.00 0.00 97 VAL A O 1
ATOM 1550 N N . GLU A 1 98 ? -12.776 2.090 8.012 1.00 0.00 98 GLU A N 1
ATOM 1551 C CA . GLU A 1 98 ? -13.754 1.018 7.774 1.00 0.00 98 GLU A CA 1
ATOM 1552 C C . GLU A 1 98 ? -13.071 -0.329 7.481 1.00 0.00 98 GLU A C 1
ATOM 1553 O O . GLU A 1 98 ? -13.422 -1.348 8.073 1.00 0.00 98 GLU A O 1
ATOM 1565 N N . PHE A 1 99 ? -12.070 -0.354 6.595 1.00 0.00 99 PHE A N 1
ATOM 1566 C CA . PHE A 1 99 ? -11.356 -1.587 6.233 1.00 0.00 99 PHE A CA 1
ATOM 1567 C C . PHE A 1 99 ? -10.548 -2.220 7.382 1.00 0.00 99 PHE A C 1
ATOM 1568 O O . PHE A 1 99 ? -10.242 -3.406 7.306 1.00 0.00 99 PHE A O 1
ATOM 1585 N N . HIS A 1 100 ? -10.226 -1.477 8.450 1.00 0.00 100 HIS A N 1
ATOM 1586 C CA . HIS A 1 100 ? -9.386 -1.892 9.589 1.00 0.00 100 HIS A CA 1
ATOM 1587 C C . HIS A 1 100 ? -9.610 -3.340 10.077 1.00 0.00 100 HIS A C 1
ATOM 1588 O O . HIS A 1 100 ? -8.643 -4.082 10.252 1.00 0.00 100 HIS A O 1
ATOM 1603 N N . GLN A 1 101 ? -10.868 -3.731 10.313 1.00 0.00 101 GLN A N 1
ATOM 1604 C CA . GLN A 1 101 ? -11.241 -5.061 10.813 1.00 0.00 101 GLN A CA 1
ATOM 1605 C C . GLN A 1 101 ? -11.290 -6.141 9.713 1.00 0.00 101 GLN A C 1
ATOM 1606 O O . GLN A 1 101 ? -10.716 -7.216 9.890 1.00 0.00 101 GLN A O 1
ATOM 1620 N N . LEU A 1 102 ? -11.946 -5.854 8.578 1.00 0.00 102 LEU A N 1
ATOM 1621 C CA . LEU A 1 102 ? -12.050 -6.730 7.401 1.00 0.00 102 LEU A CA 1
ATOM 1622 C C . LEU A 1 102 ? -11.704 -5.920 6.132 1.00 0.00 102 LEU A C 1
ATOM 1623 O O . LEU A 1 102 ? -12.559 -5.253 5.542 1.00 0.00 102 LEU A O 1
ATOM 1639 N N . ASN A 1 103 ? -10.428 -5.960 5.741 1.00 0.00 103 ASN A N 1
ATOM 1640 C CA . ASN A 1 103 ? -9.884 -5.235 4.582 1.00 0.00 103 ASN A CA 1
ATOM 1641 C C . ASN A 1 103 ? -10.361 -5.815 3.224 1.00 0.00 103 ASN A C 1
ATOM 1642 O O . ASN A 1 103 ? -11.060 -6.828 3.172 1.00 0.00 103 ASN A O 1
ATOM 1653 N N . ARG A 1 104 ? -9.972 -5.186 2.098 1.00 0.00 104 ARG A N 1
ATOM 1654 C CA . ARG A 1 104 ? -10.348 -5.635 0.738 1.00 0.00 104 ARG A CA 1
ATOM 1655 C C . ARG A 1 104 ? -9.380 -6.631 0.070 1.00 0.00 104 ARG A C 1
ATOM 1656 O O . ARG A 1 104 ? -9.683 -7.124 -1.015 1.00 0.00 104 ARG A O 1
ATOM 1677 N N . GLY A 1 105 ? -8.242 -6.927 0.709 1.00 0.00 105 GLY A N 1
ATOM 1678 C CA . GLY A 1 105 ? -7.161 -7.771 0.166 1.00 0.00 105 GLY A CA 1
ATOM 1679 C C . GLY A 1 105 ? -6.644 -7.362 -1.227 1.00 0.00 105 GLY A C 1
ATOM 1680 O O . GLY A 1 105 ? -6.867 -6.247 -1.703 1.00 0.00 105 GLY A O 1
ATOM 1684 N N . ILE A 1 106 ? -5.876 -8.270 -1.838 1.00 0.00 106 ILE A N 1
ATOM 1685 C CA . ILE A 1 106 ? -5.380 -8.174 -3.233 1.00 0.00 106 ILE A CA 1
ATOM 1686 C C . ILE A 1 106 ? -6.433 -8.852 -4.151 1.00 0.00 106 ILE A C 1
ATOM 1687 O O . ILE A 1 106 ? -7.501 -9.212 -3.659 1.00 0.00 106 ILE A O 1
ATOM 1703 N N . LEU A 1 107 ? -6.213 -9.026 -5.466 1.00 0.00 107 LEU A N 1
ATOM 1704 C CA . LEU A 1 107 ? -7.157 -9.806 -6.297 1.00 0.00 107 LEU A CA 1
ATOM 1705 C C . LEU A 1 107 ? -7.243 -11.262 -5.725 1.00 0.00 107 LEU A C 1
ATOM 1706 O O . LEU A 1 107 ? -6.232 -11.973 -5.762 1.00 0.00 107 LEU A O 1
ATOM 1722 N N . PRO A 1 108 ? -8.364 -11.706 -5.109 1.00 0.00 108 PRO A N 1
ATOM 1723 C CA . PRO A 1 108 ? -8.240 -12.339 -3.782 1.00 0.00 108 PRO A CA 1
ATOM 1724 C C . PRO A 1 108 ? -8.327 -13.872 -3.676 1.00 0.00 108 PRO A C 1
ATOM 1725 O O . PRO A 1 108 ? -8.951 -14.569 -4.481 1.00 0.00 108 PRO A O 1
ATOM 1736 N N . CYS A 1 109 ? -7.747 -14.353 -2.577 1.00 0.00 109 CYS A N 1
ATOM 1737 C CA . CYS A 1 109 ? -7.723 -15.703 -2.027 1.00 0.00 109 CYS A CA 1
ATOM 1738 C C . CYS A 1 109 ? -8.116 -15.573 -0.531 1.00 0.00 109 CYS A C 1
ATOM 1739 O O . CYS A 1 109 ? -8.955 -16.326 -0.033 1.00 0.00 109 CYS A O 1
ATOM 1747 N N . LEU A 1 110 ? -7.551 -14.565 0.150 1.00 0.00 110 LEU A N 1
ATOM 1748 C CA . LEU A 1 110 ? -7.803 -14.092 1.522 1.00 0.00 110 LEU A CA 1
ATOM 1749 C C . LEU A 1 110 ? -7.979 -12.554 1.456 1.00 0.00 110 LEU A C 1
ATOM 1750 O O . LEU A 1 110 ? -7.502 -11.925 0.507 1.00 0.00 110 LEU A O 1
ATOM 1766 N N . LEU A 1 111 ? -8.636 -11.923 2.447 1.00 0.00 111 LEU A N 1
ATOM 1767 C CA . LEU A 1 111 ? -8.941 -10.475 2.394 1.00 0.00 111 LEU A CA 1
ATOM 1768 C C . LEU A 1 111 ? -8.400 -9.569 3.520 1.00 0.00 111 LEU A C 1
ATOM 1769 O O . LEU A 1 111 ? -8.245 -8.373 3.280 1.00 0.00 111 LEU A O 1
ATOM 1785 N N . ARG A 1 112 ? -8.077 -10.079 4.717 1.00 0.00 112 ARG A N 1
ATOM 1786 C CA . ARG A 1 112 ? -7.620 -9.228 5.840 1.00 0.00 112 ARG A CA 1
ATOM 1787 C C . ARG A 1 112 ? -6.130 -8.883 5.734 1.00 0.00 112 ARG A C 1
ATOM 1788 O O . ARG A 1 112 ? -5.332 -9.725 5.329 1.00 0.00 112 ARG A O 1
ATOM 1809 N N . HIS A 1 113 ? -5.752 -7.653 6.097 1.00 0.00 113 HIS A N 1
ATOM 1810 C CA . HIS A 1 113 ? -4.363 -7.168 6.054 1.00 0.00 113 HIS A CA 1
ATOM 1811 C C . HIS A 1 113 ? -3.663 -7.249 7.418 1.00 0.00 113 HIS A C 1
ATOM 1812 O O . HIS A 1 113 ? -4.288 -7.158 8.478 1.00 0.00 113 HIS A O 1
ATOM 1826 N N . CYS A 1 114 ? -2.340 -7.385 7.351 1.00 0.00 114 CYS A N 1
ATOM 1827 C CA . CYS A 1 114 ? -1.381 -7.386 8.448 1.00 0.00 114 CYS A CA 1
ATOM 1828 C C . CYS A 1 114 ? -0.111 -6.616 8.008 1.00 0.00 114 CYS A C 1
ATOM 1829 O O . CYS A 1 114 ? 0.077 -6.358 6.820 1.00 0.00 114 CYS A O 1
ATOM 1837 N N . CYS A 1 115 ? 0.817 -6.320 8.917 1.00 0.00 115 CYS A N 1
ATOM 1838 C CA . CYS A 1 115 ? 1.986 -5.479 8.602 1.00 0.00 115 CYS A CA 1
ATOM 1839 C C . CYS A 1 115 ? 3.255 -6.295 8.291 1.00 0.00 115 CYS A C 1
ATOM 1840 O O . CYS A 1 115 ? 3.599 -7.217 9.035 1.00 0.00 115 CYS A O 1
ATOM 1848 N N . THR A 1 116 ? 3.957 -5.950 7.201 1.00 0.00 116 THR A N 1
ATOM 1849 C CA . THR A 1 116 ? 5.158 -6.666 6.716 1.00 0.00 116 THR A CA 1
ATOM 1850 C C . THR A 1 116 ? 6.468 -5.874 6.857 1.00 0.00 116 THR A C 1
ATOM 1851 O O . THR A 1 116 ? 6.462 -4.649 7.003 1.00 0.00 116 THR A O 1
ATOM 1862 N N . ARG A 1 117 ? 7.605 -6.582 6.791 1.00 0.00 117 ARG A N 1
ATOM 1863 C CA . ARG A 1 117 ? 8.969 -6.019 6.872 1.00 0.00 117 ARG A CA 1
ATOM 1864 C C . ARG A 1 117 ? 9.327 -5.179 5.637 1.00 0.00 117 ARG A C 1
ATOM 1865 O O . ARG A 1 117 ? 8.937 -5.512 4.518 1.00 0.00 117 ARG A O 1
ATOM 1886 N N . VAL A 1 118 ? 10.122 -4.121 5.834 1.00 0.00 118 VAL A N 1
ATOM 1887 C CA . VAL A 1 118 ? 10.630 -3.261 4.739 1.00 0.00 118 VAL A CA 1
ATOM 1888 C C . VAL A 1 118 ? 11.938 -3.816 4.145 1.00 0.00 118 VAL A C 1
ATOM 1889 O O . VAL A 1 118 ? 12.142 -3.763 2.933 1.00 0.00 118 VAL A O 1
ATOM 1902 N N . ALA A 1 119 ? 12.812 -4.368 4.994 1.00 0.00 119 ALA A N 1
ATOM 1903 C CA . ALA A 1 119 ? 14.096 -4.961 4.604 1.00 0.00 119 ALA A CA 1
ATOM 1904 C C . ALA A 1 119 ? 13.961 -6.395 4.037 1.00 0.00 119 ALA A C 1
ATOM 1905 O O . ALA A 1 119 ? 12.926 -7.049 4.204 1.00 0.00 119 ALA A O 1
ATOM 1912 N N . LEU A 1 120 ? 15.036 -6.884 3.398 1.00 0.00 120 LEU A N 1
ATOM 1913 C CA . LEU A 1 120 ? 15.168 -8.257 2.877 1.00 0.00 120 LEU A CA 1
ATOM 1914 C C . LEU A 1 120 ? 14.991 -9.292 4.006 1.00 0.00 120 LEU A C 1
ATOM 1915 O O . LEU A 1 120 ? 15.743 -9.238 5.009 1.00 0.00 120 LEU A O 1
ATOM 1932 N N . PRO B 2 1 ? 12.509 -5.593 -13.579 1.00 0.00 1135 PRO B N 1
ATOM 1933 C CA . PRO B 2 1 ? 11.558 -6.538 -12.952 1.00 0.00 1135 PRO B CA 1
ATOM 1934 C C . PRO B 2 1 ? 10.085 -6.319 -13.351 1.00 0.00 1135 PRO B C 1
ATOM 1935 O O . PRO B 2 1 ? 9.719 -5.251 -13.841 1.00 0.00 1135 PRO B O 1
ATOM 1948 N N . GLN B 2 2 ? 9.247 -7.345 -13.157 1.00 0.00 1136 GLN B N 1
ATOM 1949 C CA . GLN B 2 2 ? 7.810 -7.344 -13.484 1.00 0.00 1136 GLN B CA 1
ATOM 1950 C C . GLN B 2 2 ? 7.009 -8.283 -12.549 1.00 0.00 1136 GLN B C 1
ATOM 1951 O O . GLN B 2 2 ? 7.590 -9.236 -12.018 1.00 0.00 1136 GLN B O 1
ATOM 1965 N N . PRO B 2 3 ? 5.685 -8.075 -12.364 1.00 0.00 1137 PRO B N 1
ATOM 1966 C CA . PRO B 2 3 ? 4.864 -6.962 -12.863 1.00 0.00 1137 PRO B CA 1
ATOM 1967 C C . PRO B 2 3 ? 5.107 -5.651 -12.094 1.00 0.00 1137 PRO B C 1
ATOM 1968 O O . PRO B 2 3 ? 5.627 -5.666 -10.983 1.00 0.00 1137 PRO B O 1
ATOM 1979 N N . GLU B 2 4 ? 4.717 -4.513 -12.677 1.00 0.00 1138 GLU B N 1
ATOM 1980 C CA . GLU B 2 4 ? 4.825 -3.188 -12.040 1.00 0.00 1138 GLU B CA 1
ATOM 1981 C C . GLU B 2 4 ? 3.667 -2.881 -11.066 1.00 0.00 1138 GLU B C 1
ATOM 1982 O O . GLU B 2 4 ? 3.737 -3.236 -9.888 1.00 0.00 1138 GLU B O 1
ATOM 2018 N N . VAL B 2 6 ? -0.944 -1.959 -10.356 1.00 0.00 1140 VAL B N 1
ATOM 2019 C CA . VAL B 2 6 ? -2.372 -2.361 -10.376 1.00 0.00 1140 VAL B CA 1
ATOM 2020 C C . VAL B 2 6 ? -3.061 -1.032 -10.474 1.00 0.00 1140 VAL B C 1
ATOM 2021 O O . VAL B 2 6 ? -2.672 -0.016 -9.915 1.00 0.00 1140 VAL B O 1
ATOM 2034 N N . ASN B 2 7 ? -4.073 -1.201 -11.281 1.00 0.00 1141 ASN B N 1
ATOM 2035 C CA . ASN B 2 7 ? -5.049 -0.413 -11.987 1.00 0.00 1141 ASN B CA 1
ATOM 2036 C C . ASN B 2 7 ? -4.621 -1.006 -13.399 1.00 0.00 1141 ASN B C 1
ATOM 2037 O O . ASN B 2 7 ? -5.461 -1.168 -14.278 1.00 0.00 1141 ASN B O 1
ATOM 2048 N N . GLN B 2 8 ? -3.317 -1.438 -13.542 1.00 0.00 1142 GLN B N 1
ATOM 2049 C CA . GLN B 2 8 ? -2.693 -2.206 -14.582 1.00 0.00 1142 GLN B CA 1
ATOM 2050 C C . GLN B 2 8 ? -1.841 -3.424 -14.090 1.00 0.00 1142 GLN B C 1
ATOM 2051 O O . GLN B 2 8 ? -2.405 -4.216 -13.330 1.00 0.00 1142 GLN B O 1
ATOM 2065 N N . PRO B 2 9 ? -0.623 -3.731 -14.604 1.00 0.00 1143 PRO B N 1
ATOM 2066 C CA . PRO B 2 9 ? 0.630 -3.003 -14.321 1.00 0.00 1143 PRO B CA 1
ATOM 2067 C C . PRO B 2 9 ? 0.919 -1.884 -15.317 1.00 0.00 1143 PRO B C 1
ATOM 2068 O O . PRO B 2 9 ? 1.022 -2.115 -16.523 1.00 0.00 1143 PRO B O 1
ATOM 2079 N N . ASP B 2 10 ? 1.044 -0.680 -14.740 1.00 0.00 1144 ASP B N 1
ATOM 2080 C CA . ASP B 2 10 ? 1.166 0.620 -15.407 1.00 0.00 1144 ASP B CA 1
ATOM 2081 C C . ASP B 2 10 ? 1.684 0.629 -16.871 1.00 0.00 1144 ASP B C 1
ATOM 2082 O O . ASP B 2 10 ? 0.883 0.939 -17.784 1.00 0.00 1144 ASP B O 1
ATOM 2092 N N . GLY A 1 1 ? 10.126 -4.355 42.423 1.00 0.00 1 GLY A N 2
ATOM 2093 C CA . GLY A 1 1 ? 11.373 -5.128 42.215 1.00 0.00 1 GLY A CA 2
ATOM 2094 C C . GLY A 1 1 ? 12.453 -4.308 41.520 1.00 0.00 1 GLY A C 2
ATOM 2095 O O . GLY A 1 1 ? 12.452 -3.076 41.586 1.00 0.00 1 GLY A O 2
ATOM 2101 N N . SER A 1 2 ? 13.392 -4.984 40.851 1.00 0.00 2 SER A N 2
ATOM 2102 C CA . SER A 1 2 ? 14.524 -4.358 40.137 1.00 0.00 2 SER A CA 2
ATOM 2103 C C . SER A 1 2 ? 14.084 -3.555 38.894 1.00 0.00 2 SER A C 2
ATOM 2104 O O . SER A 1 2 ? 13.086 -3.920 38.255 1.00 0.00 2 SER A O 2
ATOM 2112 N N . PRO A 1 3 ? 14.816 -2.488 38.505 1.00 0.00 3 PRO A N 2
ATOM 2113 C CA . PRO A 1 3 ? 14.526 -1.707 37.300 1.00 0.00 3 PRO A CA 2
ATOM 2114 C C . PRO A 1 3 ? 14.799 -2.491 36.003 1.00 0.00 3 PRO A C 2
ATOM 2115 O O . PRO A 1 3 ? 15.597 -3.436 35.977 1.00 0.00 3 PRO A O 2
ATOM 2126 N N . ALA A 1 4 ? 14.145 -2.079 34.912 1.00 0.00 4 ALA A N 2
ATOM 2127 C CA . ALA A 1 4 ? 14.239 -2.696 33.583 1.00 0.00 4 ALA A CA 2
ATOM 2128 C C . ALA A 1 4 ? 14.123 -1.659 32.441 1.00 0.00 4 ALA A C 2
ATOM 2129 O O . ALA A 1 4 ? 13.670 -0.528 32.647 1.00 0.00 4 ALA A O 2
ATOM 2136 N N . SER A 1 5 ? 14.516 -2.062 31.228 1.00 0.00 5 SER A N 2
ATOM 2137 C CA . SER A 1 5 ? 14.456 -1.261 29.991 1.00 0.00 5 SER A CA 2
ATOM 2138 C C . SER A 1 5 ? 14.024 -2.101 28.776 1.00 0.00 5 SER A C 2
ATOM 2139 O O . SER A 1 5 ? 14.060 -3.337 28.805 1.00 0.00 5 SER A O 2
ATOM 2147 N N . GLY A 1 6 ? 13.591 -1.435 27.696 1.00 0.00 6 GLY A N 2
ATOM 2148 C CA . GLY A 1 6 ? 13.046 -2.088 26.496 1.00 0.00 6 GLY A CA 2
ATOM 2149 C C . GLY A 1 6 ? 11.675 -2.740 26.734 1.00 0.00 6 GLY A C 2
ATOM 2150 O O . GLY A 1 6 ? 10.873 -2.257 27.541 1.00 0.00 6 GLY A O 2
ATOM 2154 N N . THR A 1 7 ? 11.394 -3.840 26.027 1.00 0.00 7 THR A N 2
ATOM 2155 C CA . THR A 1 7 ? 10.157 -4.635 26.164 1.00 0.00 7 THR A CA 2
ATOM 2156 C C . THR A 1 7 ? 10.399 -6.134 25.946 1.00 0.00 7 THR A C 2
ATOM 2157 O O . THR A 1 7 ? 11.303 -6.533 25.207 1.00 0.00 7 THR A O 2
ATOM 2168 N N . SER A 1 8 ? 9.574 -6.972 26.584 1.00 0.00 8 SER A N 2
ATOM 2169 C CA . SER A 1 8 ? 9.557 -8.436 26.429 1.00 0.00 8 SER A CA 2
ATOM 2170 C C . SER A 1 8 ? 8.623 -8.926 25.307 1.00 0.00 8 SER A C 2
ATOM 2171 O O . SER A 1 8 ? 8.564 -10.127 25.028 1.00 0.00 8 SER A O 2
ATOM 2179 N N . LEU A 1 9 ? 7.906 -8.009 24.643 1.00 0.00 9 LEU A N 2
ATOM 2180 C CA . LEU A 1 9 ? 6.978 -8.295 23.544 1.00 0.00 9 LEU A CA 2
ATOM 2181 C C . LEU A 1 9 ? 7.708 -8.909 22.329 1.00 0.00 9 LEU A C 2
ATOM 2182 O O . LEU A 1 9 ? 8.679 -8.339 21.823 1.00 0.00 9 LEU A O 2
ATOM 2198 N N . SER A 1 10 ? 7.217 -10.055 21.846 1.00 0.00 10 SER A N 2
ATOM 2199 C CA . SER A 1 10 ? 7.819 -10.828 20.741 1.00 0.00 10 SER A CA 2
ATOM 2200 C C . SER A 1 10 ? 7.291 -10.477 19.340 1.00 0.00 10 SER A C 2
ATOM 2201 O O . SER A 1 10 ? 7.852 -10.919 18.335 1.00 0.00 10 SER A O 2
ATOM 2209 N N . ALA A 1 11 ? 6.235 -9.663 19.266 1.00 0.00 11 ALA A N 2
ATOM 2210 C CA . ALA A 1 11 ? 5.593 -9.209 18.029 1.00 0.00 11 ALA A CA 2
ATOM 2211 C C . ALA A 1 11 ? 6.032 -7.786 17.625 1.00 0.00 11 ALA A C 2
ATOM 2212 O O . ALA A 1 11 ? 6.234 -6.915 18.475 1.00 0.00 11 ALA A O 2
ATOM 2219 N N . ALA A 1 12 ? 6.133 -7.532 16.316 1.00 0.00 12 ALA A N 2
ATOM 2220 C CA . ALA A 1 12 ? 6.574 -6.257 15.735 1.00 0.00 12 ALA A CA 2
ATOM 2221 C C . ALA A 1 12 ? 5.428 -5.218 15.643 1.00 0.00 12 ALA A C 2
ATOM 2222 O O . ALA A 1 12 ? 5.121 -4.695 14.570 1.00 0.00 12 ALA A O 2
ATOM 2229 N N . ILE A 1 13 ? 4.763 -4.944 16.771 1.00 0.00 13 ILE A N 2
ATOM 2230 C CA . ILE A 1 13 ? 3.619 -4.020 16.852 1.00 0.00 13 ILE A CA 2
ATOM 2231 C C . ILE A 1 13 ? 4.090 -2.559 16.735 1.00 0.00 13 ILE A C 2
ATOM 2232 O O . ILE A 1 13 ? 5.003 -2.131 17.448 1.00 0.00 13 ILE A O 2
ATOM 2248 N N . HIS A 1 14 ? 3.456 -1.789 15.846 1.00 0.00 14 HIS A N 2
ATOM 2249 C CA . HIS A 1 14 ? 3.756 -0.374 15.573 1.00 0.00 14 HIS A CA 2
ATOM 2250 C C . HIS A 1 14 ? 2.811 0.597 16.304 1.00 0.00 14 HIS A C 2
ATOM 2251 O O . HIS A 1 14 ? 1.696 0.231 16.688 1.00 0.00 14 HIS A O 2
ATOM 2265 N N . ARG A 1 15 ? 3.256 1.854 16.470 1.00 0.00 15 ARG A N 2
ATOM 2266 C CA . ARG A 1 15 ? 2.502 2.930 17.169 1.00 0.00 15 ARG A CA 2
ATOM 2267 C C . ARG A 1 15 ? 2.496 4.312 16.510 1.00 0.00 15 ARG A C 2
ATOM 2268 O O . ARG A 1 15 ? 1.968 5.289 17.041 1.00 0.00 15 ARG A O 2
ATOM 2289 N N . THR A 1 16 ? 3.133 4.356 15.357 1.00 0.00 16 THR A N 2
ATOM 2290 C CA . THR A 1 16 ? 3.330 5.511 14.458 1.00 0.00 16 THR A CA 2
ATOM 2291 C C . THR A 1 16 ? 3.247 5.071 12.991 1.00 0.00 16 THR A C 2
ATOM 2292 O O . THR A 1 16 ? 3.125 3.882 12.694 1.00 0.00 16 THR A O 2
ATOM 2303 N N . GLN A 1 17 ? 3.397 6.015 12.058 1.00 0.00 17 GLN A N 2
ATOM 2304 C CA . GLN A 1 17 ? 3.462 5.776 10.604 1.00 0.00 17 GLN A CA 2
ATOM 2305 C C . GLN A 1 17 ? 4.784 5.116 10.132 1.00 0.00 17 GLN A C 2
ATOM 2306 O O . GLN A 1 17 ? 5.099 5.160 8.945 1.00 0.00 17 GLN A O 2
ATOM 2320 N N . LEU A 1 18 ? 5.555 4.484 11.032 1.00 0.00 18 LEU A N 2
ATOM 2321 C CA . LEU A 1 18 ? 6.891 3.915 10.781 1.00 0.00 18 LEU A CA 2
ATOM 2322 C C . LEU A 1 18 ? 7.047 2.834 9.678 1.00 0.00 18 LEU A C 2
ATOM 2323 O O . LEU A 1 18 ? 8.168 2.389 9.420 1.00 0.00 18 LEU A O 2
ATOM 2339 N N . TRP A 1 19 ? 5.968 2.459 8.984 1.00 0.00 19 TRP A N 2
ATOM 2340 C CA . TRP A 1 19 ? 5.983 1.532 7.839 1.00 0.00 19 TRP A CA 2
ATOM 2341 C C . TRP A 1 19 ? 5.981 2.278 6.487 1.00 0.00 19 TRP A C 2
ATOM 2342 O O . TRP A 1 19 ? 6.162 1.663 5.436 1.00 0.00 19 TRP A O 2
ATOM 2363 N N . PHE A 1 20 ? 5.789 3.598 6.501 1.00 0.00 20 PHE A N 2
ATOM 2364 C CA . PHE A 1 20 ? 5.708 4.448 5.315 1.00 0.00 20 PHE A CA 2
ATOM 2365 C C . PHE A 1 20 ? 7.095 4.702 4.688 1.00 0.00 20 PHE A C 2
ATOM 2366 O O . PHE A 1 20 ? 8.036 5.112 5.375 1.00 0.00 20 PHE A O 2
ATOM 2383 N N . HIS A 1 21 ? 7.222 4.446 3.381 1.00 0.00 21 HIS A N 2
ATOM 2384 C CA . HIS A 1 21 ? 8.453 4.602 2.584 1.00 0.00 21 HIS A CA 2
ATOM 2385 C C . HIS A 1 21 ? 8.121 5.155 1.191 1.00 0.00 21 HIS A C 2
ATOM 2386 O O . HIS A 1 21 ? 7.055 4.831 0.678 1.00 0.00 21 HIS A O 2
ATOM 2400 N N . GLY A 1 22 ? 8.952 5.956 0.513 1.00 0.00 22 GLY A N 2
ATOM 2401 C CA . GLY A 1 22 ? 8.646 6.351 -0.858 1.00 0.00 22 GLY A CA 2
ATOM 2402 C C . GLY A 1 22 ? 9.893 6.383 -1.695 1.00 0.00 22 GLY A C 2
ATOM 2403 O O . GLY A 1 22 ? 10.064 7.302 -2.478 1.00 0.00 22 GLY A O 2
ATOM 2407 N N . ARG A 1 23 ? 10.771 5.396 -1.504 1.00 0.00 23 ARG A N 2
ATOM 2408 C CA . ARG A 1 23 ? 11.987 5.202 -2.298 1.00 0.00 23 ARG A CA 2
ATOM 2409 C C . ARG A 1 23 ? 12.272 3.702 -2.456 1.00 0.00 23 ARG A C 2
ATOM 2410 O O . ARG A 1 23 ? 13.374 3.208 -2.238 1.00 0.00 23 ARG A O 2
ATOM 2431 N N . ILE A 1 24 ? 11.217 2.964 -2.812 1.00 0.00 24 ILE A N 2
ATOM 2432 C CA . ILE A 1 24 ? 11.272 1.530 -3.124 1.00 0.00 24 ILE A CA 2
ATOM 2433 C C . ILE A 1 24 ? 10.169 1.188 -4.148 1.00 0.00 24 ILE A C 2
ATOM 2434 O O . ILE A 1 24 ? 9.073 0.762 -3.801 1.00 0.00 24 ILE A O 2
ATOM 2450 N N . SER A 1 25 ? 10.445 1.452 -5.431 1.00 0.00 25 SER A N 2
ATOM 2451 C CA . SER A 1 25 ? 9.504 1.309 -6.563 1.00 0.00 25 SER A CA 2
ATOM 2452 C C . SER A 1 25 ? 9.008 -0.124 -6.780 1.00 0.00 25 SER A C 2
ATOM 2453 O O . SER A 1 25 ? 9.593 -1.086 -6.288 1.00 0.00 25 SER A O 2
ATOM 2461 N N . ARG A 1 26 ? 7.933 -0.292 -7.549 1.00 0.00 26 ARG A N 2
ATOM 2462 C CA . ARG A 1 26 ? 7.229 -1.570 -7.807 1.00 0.00 26 ARG A CA 2
ATOM 2463 C C . ARG A 1 26 ? 8.082 -2.746 -8.298 1.00 0.00 26 ARG A C 2
ATOM 2464 O O . ARG A 1 26 ? 7.738 -3.889 -8.025 1.00 0.00 26 ARG A O 2
ATOM 2485 N N . GLU A 1 27 ? 9.194 -2.469 -8.982 1.00 0.00 27 GLU A N 2
ATOM 2486 C CA . GLU A 1 27 ? 10.151 -3.487 -9.454 1.00 0.00 27 GLU A CA 2
ATOM 2487 C C . GLU A 1 27 ? 11.113 -3.952 -8.342 1.00 0.00 27 GLU A C 2
ATOM 2488 O O . GLU A 1 27 ? 11.378 -5.143 -8.191 1.00 0.00 27 GLU A O 2
ATOM 2500 N N . GLU A 1 28 ? 11.653 -3.007 -7.565 1.00 0.00 28 GLU A N 2
ATOM 2501 C CA . GLU A 1 28 ? 12.623 -3.263 -6.484 1.00 0.00 28 GLU A CA 2
ATOM 2502 C C . GLU A 1 28 ? 11.976 -3.722 -5.164 1.00 0.00 28 GLU A C 2
ATOM 2503 O O . GLU A 1 28 ? 12.546 -4.545 -4.450 1.00 0.00 28 GLU A O 2
ATOM 2515 N N . SER A 1 29 ? 10.760 -3.261 -4.855 1.00 0.00 29 SER A N 2
ATOM 2516 C CA . SER A 1 29 ? 9.999 -3.677 -3.658 1.00 0.00 29 SER A CA 2
ATOM 2517 C C . SER A 1 29 ? 9.581 -5.146 -3.724 1.00 0.00 29 SER A C 2
ATOM 2518 O O . SER A 1 29 ? 9.661 -5.847 -2.713 1.00 0.00 29 SER A O 2
ATOM 2526 N N . GLN A 1 30 ? 9.249 -5.663 -4.914 1.00 0.00 30 GLN A N 2
ATOM 2527 C CA . GLN A 1 30 ? 8.913 -7.084 -5.078 1.00 0.00 30 GLN A CA 2
ATOM 2528 C C . GLN A 1 30 ? 10.105 -8.045 -4.911 1.00 0.00 30 GLN A C 2
ATOM 2529 O O . GLN A 1 30 ? 9.896 -9.239 -4.695 1.00 0.00 30 GLN A O 2
ATOM 2543 N N . ARG A 1 31 ? 11.347 -7.535 -4.918 1.00 0.00 31 ARG A N 2
ATOM 2544 C CA . ARG A 1 31 ? 12.559 -8.328 -4.640 1.00 0.00 31 ARG A CA 2
ATOM 2545 C C . ARG A 1 31 ? 12.726 -8.582 -3.130 1.00 0.00 31 ARG A C 2
ATOM 2546 O O . ARG A 1 31 ? 13.240 -9.628 -2.739 1.00 0.00 31 ARG A O 2
ATOM 2567 N N . LEU A 1 32 ? 12.255 -7.648 -2.290 1.00 0.00 32 LEU A N 2
ATOM 2568 C CA . LEU A 1 32 ? 12.301 -7.739 -0.821 1.00 0.00 32 LEU A CA 2
ATOM 2569 C C . LEU A 1 32 ? 11.021 -8.369 -0.243 1.00 0.00 32 LEU A C 2
ATOM 2570 O O . LEU A 1 32 ? 11.084 -9.454 0.323 1.00 0.00 32 LEU A O 2
ATOM 2586 N N . ILE A 1 33 ? 9.856 -7.736 -0.439 1.00 0.00 33 ILE A N 2
ATOM 2587 C CA . ILE A 1 33 ? 8.546 -8.150 0.141 1.00 0.00 33 ILE A CA 2
ATOM 2588 C C . ILE A 1 33 ? 8.016 -9.451 -0.501 1.00 0.00 33 ILE A C 2
ATOM 2589 O O . ILE A 1 33 ? 7.097 -10.070 0.024 1.00 0.00 33 ILE A O 2
ATOM 2605 N N . GLY A 1 34 ? 8.629 -9.920 -1.596 1.00 0.00 34 GLY A N 2
ATOM 2606 C CA . GLY A 1 34 ? 8.174 -11.095 -2.360 1.00 0.00 34 GLY A CA 2
ATOM 2607 C C . GLY A 1 34 ? 8.881 -12.414 -2.028 1.00 0.00 34 GLY A C 2
ATOM 2608 O O . GLY A 1 34 ? 8.447 -13.465 -2.501 1.00 0.00 34 GLY A O 2
ATOM 2612 N N . GLN A 1 35 ? 9.928 -12.384 -1.192 1.00 0.00 35 GLN A N 2
ATOM 2613 C CA . GLN A 1 35 ? 10.628 -13.583 -0.678 1.00 0.00 35 GLN A CA 2
ATOM 2614 C C . GLN A 1 35 ? 10.198 -13.884 0.779 1.00 0.00 35 GLN A C 2
ATOM 2615 O O . GLN A 1 35 ? 10.895 -14.549 1.547 1.00 0.00 35 GLN A O 2
ATOM 2629 N N . GLN A 1 36 ? 9.031 -13.347 1.152 1.00 0.00 36 GLN A N 2
ATOM 2630 C CA . GLN A 1 36 ? 8.391 -13.335 2.456 1.00 0.00 36 GLN A CA 2
ATOM 2631 C C . GLN A 1 36 ? 7.207 -14.330 2.512 1.00 0.00 36 GLN A C 2
ATOM 2632 O O . GLN A 1 36 ? 6.459 -14.463 1.541 1.00 0.00 36 GLN A O 2
ATOM 2646 N N . GLY A 1 37 ? 7.018 -15.019 3.647 1.00 0.00 37 GLY A N 2
ATOM 2647 C CA . GLY A 1 37 ? 6.023 -16.099 3.824 1.00 0.00 37 GLY A CA 2
ATOM 2648 C C . GLY A 1 37 ? 4.694 -15.759 4.517 1.00 0.00 37 GLY A C 2
ATOM 2649 O O . GLY A 1 37 ? 4.044 -16.663 5.048 1.00 0.00 37 GLY A O 2
ATOM 2653 N N . LEU A 1 38 ? 4.294 -14.483 4.561 1.00 0.00 38 LEU A N 2
ATOM 2654 C CA . LEU A 1 38 ? 3.044 -14.036 5.200 1.00 0.00 38 LEU A CA 2
ATOM 2655 C C . LEU A 1 38 ? 1.796 -14.255 4.305 1.00 0.00 38 LEU A C 2
ATOM 2656 O O . LEU A 1 38 ? 1.912 -14.600 3.125 1.00 0.00 38 LEU A O 2
ATOM 2672 N N . VAL A 1 39 ? 0.591 -14.069 4.871 1.00 0.00 39 VAL A N 2
ATOM 2673 C CA . VAL A 1 39 ? -0.683 -14.112 4.128 1.00 0.00 39 VAL A CA 2
ATOM 2674 C C . VAL A 1 39 ? -0.849 -12.879 3.253 1.00 0.00 39 VAL A C 2
ATOM 2675 O O . VAL A 1 39 ? -0.288 -11.821 3.536 1.00 0.00 39 VAL A O 2
ATOM 2688 N N . ASP A 1 40 ? -1.705 -13.007 2.235 1.00 0.00 40 ASP A N 2
ATOM 2689 C CA . ASP A 1 40 ? -1.989 -12.026 1.161 1.00 0.00 40 ASP A CA 2
ATOM 2690 C C . ASP A 1 40 ? -2.413 -10.640 1.607 1.00 0.00 40 ASP A C 2
ATOM 2691 O O . ASP A 1 40 ? -2.528 -9.708 0.815 1.00 0.00 40 ASP A O 2
ATOM 2700 N N . GLY A 1 41 ? -2.613 -10.536 2.902 1.00 0.00 41 GLY A N 2
ATOM 2701 C CA . GLY A 1 41 ? -3.013 -9.331 3.581 1.00 0.00 41 GLY A CA 2
ATOM 2702 C C . GLY A 1 41 ? -1.928 -8.599 4.360 1.00 0.00 41 GLY A C 2
ATOM 2703 O O . GLY A 1 41 ? -2.220 -7.536 4.888 1.00 0.00 41 GLY A O 2
ATOM 2707 N N . LEU A 1 42 ? -0.673 -9.046 4.376 1.00 0.00 42 LEU A N 2
ATOM 2708 C CA . LEU A 1 42 ? 0.365 -8.400 5.192 1.00 0.00 42 LEU A CA 2
ATOM 2709 C C . LEU A 1 42 ? 1.035 -7.418 4.247 1.00 0.00 42 LEU A C 2
ATOM 2710 O O . LEU A 1 42 ? 2.060 -7.672 3.628 1.00 0.00 42 LEU A O 2
ATOM 2726 N N . PHE A 1 43 ? 0.399 -6.258 4.168 1.00 0.00 43 PHE A N 2
ATOM 2727 C CA . PHE A 1 43 ? 0.721 -5.205 3.227 1.00 0.00 43 PHE A CA 2
ATOM 2728 C C . PHE A 1 43 ? 1.584 -4.030 3.742 1.00 0.00 43 PHE A C 2
ATOM 2729 O O . PHE A 1 43 ? 1.911 -3.941 4.927 1.00 0.00 43 PHE A O 2
ATOM 2746 N N . LEU A 1 44 ? 1.959 -3.131 2.826 1.00 0.00 44 LEU A N 2
ATOM 2747 C CA . LEU A 1 44 ? 2.733 -1.902 3.074 1.00 0.00 44 LEU A CA 2
ATOM 2748 C C . LEU A 1 44 ? 2.194 -0.734 2.224 1.00 0.00 44 LEU A C 2
ATOM 2749 O O . LEU A 1 44 ? 1.937 -0.918 1.032 1.00 0.00 44 LEU A O 2
ATOM 2765 N N . VAL A 1 45 ? 2.047 0.464 2.804 1.00 0.00 45 VAL A N 2
ATOM 2766 C CA . VAL A 1 45 ? 1.653 1.693 2.080 1.00 0.00 45 VAL A CA 2
ATOM 2767 C C . VAL A 1 45 ? 2.927 2.507 1.845 1.00 0.00 45 VAL A C 2
ATOM 2768 O O . VAL A 1 45 ? 3.461 3.144 2.754 1.00 0.00 45 VAL A O 2
ATOM 2781 N N . ARG A 1 46 ? 3.454 2.395 0.626 1.00 0.00 46 ARG A N 2
ATOM 2782 C CA . ARG A 1 46 ? 4.726 2.976 0.167 1.00 0.00 46 ARG A CA 2
ATOM 2783 C C . ARG A 1 46 ? 4.583 3.484 -1.251 1.00 0.00 46 ARG A C 2
ATOM 2784 O O . ARG A 1 46 ? 3.574 3.229 -1.894 1.00 0.00 46 ARG A O 2
ATOM 2805 N N . GLU A 1 47 ? 5.540 4.258 -1.728 1.00 0.00 47 GLU A N 2
ATOM 2806 C CA . GLU A 1 47 ? 5.578 4.676 -3.120 1.00 0.00 47 GLU A CA 2
ATOM 2807 C C . GLU A 1 47 ? 7.033 4.693 -3.560 1.00 0.00 47 GLU A C 2
ATOM 2808 O O . GLU A 1 47 ? 7.868 3.936 -3.055 1.00 0.00 47 GLU A O 2
ATOM 2821 N N . SER A 1 48 ? 7.345 5.572 -4.486 1.00 0.00 48 SER A N 2
ATOM 2822 C CA . SER A 1 48 ? 8.673 5.829 -4.950 1.00 0.00 48 SER A CA 2
ATOM 2823 C C . SER A 1 48 ? 8.842 7.324 -5.175 1.00 0.00 48 SER A C 2
ATOM 2824 O O . SER A 1 48 ? 7.888 8.091 -5.311 1.00 0.00 48 SER A O 2
ATOM 2832 N N . GLN A 1 49 ? 10.104 7.689 -5.289 1.00 0.00 49 GLN A N 2
ATOM 2833 C CA . GLN A 1 49 ? 10.592 9.011 -5.634 1.00 0.00 49 GLN A CA 2
ATOM 2834 C C . GLN A 1 49 ? 10.894 8.996 -7.170 1.00 0.00 49 GLN A C 2
ATOM 2835 O O . GLN A 1 49 ? 11.450 9.947 -7.725 1.00 0.00 49 GLN A O 2
ATOM 2849 N N . ARG A 1 50 ? 10.486 7.889 -7.841 1.00 0.00 50 ARG A N 2
ATOM 2850 C CA . ARG A 1 50 ? 10.568 7.535 -9.269 1.00 0.00 50 ARG A CA 2
ATOM 2851 C C . ARG A 1 50 ? 9.219 7.832 -9.943 1.00 0.00 50 ARG A C 2
ATOM 2852 O O . ARG A 1 50 ? 9.183 8.804 -10.697 1.00 0.00 50 ARG A O 2
ATOM 2873 N N . ASN A 1 51 ? 8.112 7.091 -9.693 1.00 0.00 51 ASN A N 2
ATOM 2874 C CA . ASN A 1 51 ? 6.818 7.505 -10.257 1.00 0.00 51 ASN A CA 2
ATOM 2875 C C . ASN A 1 51 ? 6.397 8.878 -9.665 1.00 0.00 51 ASN A C 2
ATOM 2876 O O . ASN A 1 51 ? 6.284 8.992 -8.440 1.00 0.00 51 ASN A O 2
ATOM 2887 N N . PRO A 1 52 ? 6.140 9.922 -10.484 1.00 0.00 52 PRO A N 2
ATOM 2888 C CA . PRO A 1 52 ? 5.899 11.289 -9.992 1.00 0.00 52 PRO A CA 2
ATOM 2889 C C . PRO A 1 52 ? 4.508 11.483 -9.355 1.00 0.00 52 PRO A C 2
ATOM 2890 O O . PRO A 1 52 ? 4.262 12.471 -8.662 1.00 0.00 52 PRO A O 2
ATOM 2901 N N . GLN A 1 53 ? 3.603 10.527 -9.589 1.00 0.00 53 GLN A N 2
ATOM 2902 C CA . GLN A 1 53 ? 2.203 10.498 -9.154 1.00 0.00 53 GLN A CA 2
ATOM 2903 C C . GLN A 1 53 ? 1.955 9.288 -8.231 1.00 0.00 53 GLN A C 2
ATOM 2904 O O . GLN A 1 53 ? 0.851 8.748 -8.248 1.00 0.00 53 GLN A O 2
ATOM 2918 N N . GLY A 1 54 ? 2.935 8.858 -7.404 1.00 0.00 54 GLY A N 2
ATOM 2919 C CA . GLY A 1 54 ? 2.800 7.625 -6.612 1.00 0.00 54 GLY A CA 2
ATOM 2920 C C . GLY A 1 54 ? 2.363 7.679 -5.145 1.00 0.00 54 GLY A C 2
ATOM 2921 O O . GLY A 1 54 ? 2.947 8.332 -4.282 1.00 0.00 54 GLY A O 2
ATOM 2925 N N . PHE A 1 55 ? 1.299 6.915 -4.921 1.00 0.00 55 PHE A N 2
ATOM 2926 C CA . PHE A 1 55 ? 0.589 6.558 -3.680 1.00 0.00 55 PHE A CA 2
ATOM 2927 C C . PHE A 1 55 ? 0.073 5.088 -3.752 1.00 0.00 55 PHE A C 2
ATOM 2928 O O . PHE A 1 55 ? -1.106 4.856 -4.017 1.00 0.00 55 PHE A O 2
ATOM 2945 N N . VAL A 1 56 ? 0.932 4.082 -3.560 1.00 0.00 56 VAL A N 2
ATOM 2946 C CA . VAL A 1 56 ? 0.638 2.640 -3.710 1.00 0.00 56 VAL A CA 2
ATOM 2947 C C . VAL A 1 56 ? 0.329 1.929 -2.387 1.00 0.00 56 VAL A C 2
ATOM 2948 O O . VAL A 1 56 ? 0.793 2.293 -1.308 1.00 0.00 56 VAL A O 2
ATOM 2961 N N . LEU A 1 57 ? -0.458 0.865 -2.524 1.00 0.00 57 LEU A N 2
ATOM 2962 C CA . LEU A 1 57 ? -0.784 -0.103 -1.483 1.00 0.00 57 LEU A CA 2
ATOM 2963 C C . LEU A 1 57 ? -0.108 -1.384 -2.006 1.00 0.00 57 LEU A C 2
ATOM 2964 O O . LEU A 1 57 ? -0.210 -1.654 -3.200 1.00 0.00 57 LEU A O 2
ATOM 2980 N N . SER A 1 58 ? 0.610 -2.165 -1.202 1.00 0.00 58 SER A N 2
ATOM 2981 C CA . SER A 1 58 ? 1.378 -3.309 -1.731 1.00 0.00 58 SER A CA 2
ATOM 2982 C C . SER A 1 58 ? 1.153 -4.513 -0.851 1.00 0.00 58 SER A C 2
ATOM 2983 O O . SER A 1 58 ? 1.443 -4.459 0.338 1.00 0.00 58 SER A O 2
ATOM 2991 N N . LEU A 1 59 ? 0.671 -5.603 -1.442 1.00 0.00 59 LEU A N 2
ATOM 2992 C CA . LEU A 1 59 ? 0.248 -6.798 -0.709 1.00 0.00 59 LEU A CA 2
ATOM 2993 C C . LEU A 1 59 ? 1.332 -7.875 -0.663 1.00 0.00 59 LEU A C 2
ATOM 2994 O O . LEU A 1 59 ? 2.234 -7.863 -1.499 1.00 0.00 59 LEU A O 2
ATOM 3010 N N . CYS A 1 60 ? 1.254 -8.818 0.285 1.00 0.00 60 CYS A N 2
ATOM 3011 C CA . CYS A 1 60 ? 2.341 -9.815 0.455 1.00 0.00 60 CYS A CA 2
ATOM 3012 C C . CYS A 1 60 ? 1.730 -11.182 0.223 1.00 0.00 60 CYS A C 2
ATOM 3013 O O . CYS A 1 60 ? 1.504 -11.962 1.147 1.00 0.00 60 CYS A O 2
ATOM 3021 N N . HIS A 1 61 ? 1.372 -11.414 -1.039 1.00 0.00 61 HIS A N 2
ATOM 3022 C CA . HIS A 1 61 ? 0.645 -12.607 -1.413 1.00 0.00 61 HIS A CA 2
ATOM 3023 C C . HIS A 1 61 ? 1.510 -13.867 -1.592 1.00 0.00 61 HIS A C 2
ATOM 3024 O O . HIS A 1 61 ? 2.719 -13.867 -1.341 1.00 0.00 61 HIS A O 2
ATOM 3038 N N . LEU A 1 62 ? 0.872 -14.938 -2.057 1.00 0.00 62 LEU A N 2
ATOM 3039 C CA . LEU A 1 62 ? 1.432 -16.296 -2.204 1.00 0.00 62 LEU A CA 2
ATOM 3040 C C . LEU A 1 62 ? 1.938 -16.736 -3.540 1.00 0.00 62 LEU A C 2
ATOM 3041 O O . LEU A 1 62 ? 2.339 -17.893 -3.700 1.00 0.00 62 LEU A O 2
ATOM 3057 N N . GLN A 1 63 ? 1.993 -15.782 -4.461 1.00 0.00 63 GLN A N 2
ATOM 3058 C CA . GLN A 1 63 ? 2.660 -16.033 -5.716 1.00 0.00 63 GLN A CA 2
ATOM 3059 C C . GLN A 1 63 ? 3.358 -14.793 -6.273 1.00 0.00 63 GLN A C 2
ATOM 3060 O O . GLN A 1 63 ? 4.367 -14.924 -6.972 1.00 0.00 63 GLN A O 2
ATOM 3074 N N . LYS A 1 64 ? 2.853 -13.598 -5.946 1.00 0.00 64 LYS A N 2
ATOM 3075 C CA . LYS A 1 64 ? 3.479 -12.326 -6.306 1.00 0.00 64 LYS A CA 2
ATOM 3076 C C . LYS A 1 64 ? 3.183 -11.229 -5.277 1.00 0.00 64 LYS A C 2
ATOM 3077 O O . LYS A 1 64 ? 2.350 -11.404 -4.391 1.00 0.00 64 LYS A O 2
ATOM 3096 N N . VAL A 1 65 ? 3.850 -10.084 -5.418 1.00 0.00 65 VAL A N 2
ATOM 3097 C CA . VAL A 1 65 ? 3.605 -8.879 -4.607 1.00 0.00 65 VAL A CA 2
ATOM 3098 C C . VAL A 1 65 ? 3.486 -7.674 -5.550 1.00 0.00 65 VAL A C 2
ATOM 3099 O O . VAL A 1 65 ? 4.473 -7.123 -6.034 1.00 0.00 65 VAL A O 2
ATOM 3112 N N . LYS A 1 66 ? 2.237 -7.333 -5.884 1.00 0.00 66 LYS A N 2
ATOM 3113 C CA . LYS A 1 66 ? 1.860 -6.260 -6.825 1.00 0.00 66 LYS A CA 2
ATOM 3114 C C . LYS A 1 66 ? 1.463 -4.991 -6.056 1.00 0.00 66 LYS A C 2
ATOM 3115 O O . LYS A 1 66 ? 1.114 -5.054 -4.875 1.00 0.00 66 LYS A O 2
ATOM 3134 N N . HIS A 1 67 ? 1.490 -3.845 -6.738 1.00 0.00 67 HIS A N 2
ATOM 3135 C CA . HIS A 1 67 ? 1.289 -2.513 -6.139 1.00 0.00 67 HIS A CA 2
ATOM 3136 C C . HIS A 1 67 ? 0.086 -1.764 -6.704 1.00 0.00 67 HIS A C 2
ATOM 3137 O O . HIS A 1 67 ? -0.065 -1.610 -7.898 1.00 0.00 67 HIS A O 2
ATOM 3151 N N . TYR A 1 68 ? -0.682 -1.113 -5.851 1.00 0.00 68 TYR A N 2
ATOM 3152 C CA . TYR A 1 68 ? -1.964 -0.474 -6.169 1.00 0.00 68 TYR A CA 2
ATOM 3153 C C . TYR A 1 68 ? -1.846 1.037 -6.433 1.00 0.00 68 TYR A C 2
ATOM 3154 O O . TYR A 1 68 ? -2.398 1.847 -5.688 1.00 0.00 68 TYR A O 2
ATOM 3172 N N . LEU A 1 69 ? -1.061 1.449 -7.436 1.00 0.00 69 LEU A N 2
ATOM 3173 C CA . LEU A 1 69 ? -0.915 2.860 -7.804 1.00 0.00 69 LEU A CA 2
ATOM 3174 C C . LEU A 1 69 ? -0.787 3.135 -9.305 1.00 0.00 69 LEU A C 2
ATOM 3175 O O . LEU A 1 69 ? 0.063 2.519 -9.928 1.00 0.00 69 LEU A O 2
ATOM 3191 N N . ILE A 1 70 ? -1.580 4.043 -9.892 1.00 0.00 70 ILE A N 2
ATOM 3192 C CA . ILE A 1 70 ? -1.373 4.485 -11.296 1.00 0.00 70 ILE A CA 2
ATOM 3193 C C . ILE A 1 70 ? -1.617 6.002 -11.475 1.00 0.00 70 ILE A C 2
ATOM 3194 O O . ILE A 1 70 ? -0.947 6.632 -12.295 1.00 0.00 70 ILE A O 2
ATOM 3210 N N . LEU A 1 71 ? -2.496 6.617 -10.667 1.00 0.00 71 LEU A N 2
ATOM 3211 C CA . LEU A 1 71 ? -2.926 8.015 -10.820 1.00 0.00 71 LEU A CA 2
ATOM 3212 C C . LEU A 1 71 ? -2.884 8.840 -9.502 1.00 0.00 71 LEU A C 2
ATOM 3213 O O . LEU A 1 71 ? -2.918 8.257 -8.414 1.00 0.00 71 LEU A O 2
ATOM 3229 N N . PRO A 1 72 ? -2.844 10.191 -9.587 1.00 0.00 72 PRO A N 2
ATOM 3230 C CA . PRO A 1 72 ? -2.863 11.111 -8.444 1.00 0.00 72 PRO A CA 2
ATOM 3231 C C . PRO A 1 72 ? -4.307 11.469 -8.017 1.00 0.00 72 PRO A C 2
ATOM 3232 O O . PRO A 1 72 ? -5.259 10.744 -8.321 1.00 0.00 72 PRO A O 2
ATOM 3243 N N . SER A 1 73 ? -4.491 12.584 -7.299 1.00 0.00 73 SER A N 2
ATOM 3244 C CA . SER A 1 73 ? -5.813 13.111 -6.912 1.00 0.00 73 SER A CA 2
ATOM 3245 C C . SER A 1 73 ? -6.664 13.571 -8.110 1.00 0.00 73 SER A C 2
ATOM 3246 O O . SER A 1 73 ? -6.130 14.157 -9.058 1.00 0.00 73 SER A O 2
ATOM 3254 N N . GLU A 1 74 ? -7.989 13.361 -8.057 1.00 0.00 74 GLU A N 2
ATOM 3255 C CA . GLU A 1 74 ? -8.957 13.834 -9.066 1.00 0.00 74 GLU A CA 2
ATOM 3256 C C . GLU A 1 74 ? -10.164 14.561 -8.429 1.00 0.00 74 GLU A C 2
ATOM 3257 O O . GLU A 1 74 ? -10.224 14.739 -7.211 1.00 0.00 74 GLU A O 2
ATOM 3270 N N . GLU A 1 75 ? -11.146 14.970 -9.244 1.00 0.00 75 GLU A N 2
ATOM 3271 C CA . GLU A 1 75 ? -12.377 15.659 -8.798 1.00 0.00 75 GLU A CA 2
ATOM 3272 C C . GLU A 1 75 ? -13.598 14.721 -8.661 1.00 0.00 75 GLU A C 2
ATOM 3273 O O . GLU A 1 75 ? -14.576 15.069 -8.002 1.00 0.00 75 GLU A O 2
ATOM 3285 N N . GLU A 1 76 ? -13.527 13.512 -9.237 1.00 0.00 76 GLU A N 2
ATOM 3286 C CA . GLU A 1 76 ? -14.537 12.437 -9.121 1.00 0.00 76 GLU A CA 2
ATOM 3287 C C . GLU A 1 76 ? -14.084 11.349 -8.117 1.00 0.00 76 GLU A C 2
ATOM 3288 O O . GLU A 1 76 ? -14.351 10.154 -8.269 1.00 0.00 76 GLU A O 2
ATOM 3300 N N . GLY A 1 77 ? -13.335 11.779 -7.102 1.00 0.00 77 GLY A N 2
ATOM 3301 C CA . GLY A 1 77 ? -12.692 10.961 -6.073 1.00 0.00 77 GLY A CA 2
ATOM 3302 C C . GLY A 1 77 ? -11.611 11.763 -5.353 1.00 0.00 77 GLY A C 2
ATOM 3303 O O . GLY A 1 77 ? -11.644 12.994 -5.348 1.00 0.00 77 GLY A O 2
ATOM 3307 N N . ARG A 1 78 ? -10.666 11.074 -4.714 1.00 0.00 78 ARG A N 2
ATOM 3308 C CA . ARG A 1 78 ? -9.468 11.653 -4.070 1.00 0.00 78 ARG A CA 2
ATOM 3309 C C . ARG A 1 78 ? -8.280 11.031 -4.804 1.00 0.00 78 ARG A C 2
ATOM 3310 O O . ARG A 1 78 ? -8.258 11.132 -6.028 1.00 0.00 78 ARG A O 2
ATOM 3331 N N . LEU A 1 79 ? -7.323 10.397 -4.118 1.00 0.00 79 LEU A N 2
ATOM 3332 C CA . LEU A 1 79 ? -6.223 9.667 -4.773 1.00 0.00 79 LEU A CA 2
ATOM 3333 C C . LEU A 1 79 ? -6.865 8.563 -5.627 1.00 0.00 79 LEU A C 2
ATOM 3334 O O . LEU A 1 79 ? -7.433 7.626 -5.071 1.00 0.00 79 LEU A O 2
ATOM 3350 N N . TYR A 1 80 ? -6.810 8.655 -6.958 1.00 0.00 80 TYR A N 2
ATOM 3351 C CA . TYR A 1 80 ? -7.520 7.711 -7.828 1.00 0.00 80 TYR A CA 2
ATOM 3352 C C . TYR A 1 80 ? -6.782 6.384 -8.032 1.00 0.00 80 TYR A C 2
ATOM 3353 O O . TYR A 1 80 ? -5.723 6.314 -8.656 1.00 0.00 80 TYR A O 2
ATOM 3371 N N . PHE A 1 81 ? -7.375 5.320 -7.488 1.00 0.00 81 PHE A N 2
ATOM 3372 C CA . PHE A 1 81 ? -6.915 3.943 -7.643 1.00 0.00 81 PHE A CA 2
ATOM 3373 C C . PHE A 1 81 ? -7.917 2.816 -7.582 1.00 0.00 81 PHE A C 2
ATOM 3374 O O . PHE A 1 81 ? -9.112 3.020 -7.427 1.00 0.00 81 PHE A O 2
ATOM 3391 N N . SER A 1 82 ? -7.421 1.626 -7.905 1.00 0.00 82 SER A N 2
ATOM 3392 C CA . SER A 1 82 ? -8.176 0.393 -7.917 1.00 0.00 82 SER A CA 2
ATOM 3393 C C . SER A 1 82 ? -7.278 -0.819 -7.618 1.00 0.00 82 SER A C 2
ATOM 3394 O O . SER A 1 82 ? -6.421 -0.799 -6.742 1.00 0.00 82 SER A O 2
ATOM 3402 N N . MET A 1 83 ? -7.570 -1.893 -8.328 1.00 0.00 83 MET A N 2
ATOM 3403 C CA . MET A 1 83 ? -7.072 -3.259 -8.272 1.00 0.00 83 MET A CA 2
ATOM 3404 C C . MET A 1 83 ? -7.297 -3.810 -9.700 1.00 0.00 83 MET A C 2
ATOM 3405 O O . MET A 1 83 ? -7.543 -3.023 -10.615 1.00 0.00 83 MET A O 2
ATOM 3419 N N . ASP A 1 84 ? -7.234 -5.120 -9.940 1.00 0.00 84 ASP A N 2
ATOM 3420 C CA . ASP A 1 84 ? -7.582 -5.653 -11.269 1.00 0.00 84 ASP A CA 2
ATOM 3421 C C . ASP A 1 84 ? -9.122 -5.707 -11.432 1.00 0.00 84 ASP A C 2
ATOM 3422 O O . ASP A 1 84 ? -9.631 -5.641 -12.552 1.00 0.00 84 ASP A O 2
ATOM 3431 N N . ASP A 1 85 ? -9.867 -5.777 -10.315 1.00 0.00 85 ASP A N 2
ATOM 3432 C CA . ASP A 1 85 ? -11.337 -5.720 -10.245 1.00 0.00 85 ASP A CA 2
ATOM 3433 C C . ASP A 1 85 ? -11.820 -4.888 -9.025 1.00 0.00 85 ASP A C 2
ATOM 3434 O O . ASP A 1 85 ? -12.508 -5.403 -8.138 1.00 0.00 85 ASP A O 2
ATOM 3443 N N . GLY A 1 86 ? -11.401 -3.614 -8.928 1.00 0.00 86 GLY A N 2
ATOM 3444 C CA . GLY A 1 86 ? -11.684 -2.725 -7.774 1.00 0.00 86 GLY A CA 2
ATOM 3445 C C . GLY A 1 86 ? -12.014 -1.257 -8.102 1.00 0.00 86 GLY A C 2
ATOM 3446 O O . GLY A 1 86 ? -12.006 -0.842 -9.261 1.00 0.00 86 GLY A O 2
ATOM 3450 N N . GLN A 1 87 ? -12.323 -0.472 -7.058 1.00 0.00 87 GLN A N 2
ATOM 3451 C CA . GLN A 1 87 ? -12.699 0.961 -7.113 1.00 0.00 87 GLN A CA 2
ATOM 3452 C C . GLN A 1 87 ? -12.130 1.789 -5.928 1.00 0.00 87 GLN A C 2
ATOM 3453 O O . GLN A 1 87 ? -12.860 2.531 -5.272 1.00 0.00 87 GLN A O 2
ATOM 3467 N N . THR A 1 88 ? -10.828 1.672 -5.629 1.00 0.00 88 THR A N 2
ATOM 3468 C CA . THR A 1 88 ? -10.168 2.285 -4.446 1.00 0.00 88 THR A CA 2
ATOM 3469 C C . THR A 1 88 ? -9.761 3.756 -4.384 1.00 0.00 88 THR A C 2
ATOM 3470 O O . THR A 1 88 ? -9.199 4.208 -3.389 1.00 0.00 88 THR A O 2
ATOM 3481 N N . ARG A 1 89 ? -10.153 4.494 -5.415 1.00 0.00 89 ARG A N 2
ATOM 3482 C CA . ARG A 1 89 ? -10.094 5.956 -5.696 1.00 0.00 89 ARG A CA 2
ATOM 3483 C C . ARG A 1 89 ? -10.371 7.020 -4.597 1.00 0.00 89 ARG A C 2
ATOM 3484 O O . ARG A 1 89 ? -10.614 8.182 -4.931 1.00 0.00 89 ARG A O 2
ATOM 3505 N N . PHE A 1 90 ? -10.355 6.679 -3.317 1.00 0.00 90 PHE A N 2
ATOM 3506 C CA . PHE A 1 90 ? -10.481 7.597 -2.179 1.00 0.00 90 PHE A CA 2
ATOM 3507 C C . PHE A 1 90 ? -9.112 7.733 -1.470 1.00 0.00 90 PHE A C 2
ATOM 3508 O O . PHE A 1 90 ? -8.140 7.084 -1.858 1.00 0.00 90 PHE A O 2
ATOM 3525 N N . THR A 1 91 ? -8.988 8.579 -0.438 1.00 0.00 91 THR A N 2
ATOM 3526 C CA . THR A 1 91 ? -7.709 8.714 0.300 1.00 0.00 91 THR A CA 2
ATOM 3527 C C . THR A 1 91 ? -7.334 7.398 1.006 1.00 0.00 91 THR A C 2
ATOM 3528 O O . THR A 1 91 ? -8.208 6.601 1.356 1.00 0.00 91 THR A O 2
ATOM 3539 N N . ASP A 1 92 ? -6.041 7.133 1.201 1.00 0.00 92 ASP A N 2
ATOM 3540 C CA . ASP A 1 92 ? -5.550 5.866 1.760 1.00 0.00 92 ASP A CA 2
ATOM 3541 C C . ASP A 1 92 ? -5.738 5.736 3.282 1.00 0.00 92 ASP A C 2
ATOM 3542 O O . ASP A 1 92 ? -6.094 4.657 3.760 1.00 0.00 92 ASP A O 2
ATOM 3551 N N . LEU A 1 93 ? -5.576 6.826 4.045 1.00 0.00 93 LEU A N 2
ATOM 3552 C CA . LEU A 1 93 ? -5.622 6.790 5.513 1.00 0.00 93 LEU A CA 2
ATOM 3553 C C . LEU A 1 93 ? -7.023 6.451 6.048 1.00 0.00 93 LEU A C 2
ATOM 3554 O O . LEU A 1 93 ? -7.172 5.572 6.895 1.00 0.00 93 LEU A O 2
ATOM 3570 N N . LEU A 1 94 ? -8.059 7.110 5.514 1.00 0.00 94 LEU A N 2
ATOM 3571 C CA . LEU A 1 94 ? -9.446 6.867 5.928 1.00 0.00 94 LEU A CA 2
ATOM 3572 C C . LEU A 1 94 ? -9.917 5.465 5.514 1.00 0.00 94 LEU A C 2
ATOM 3573 O O . LEU A 1 94 ? -10.629 4.817 6.280 1.00 0.00 94 LEU A O 2
ATOM 3589 N N . GLN A 1 95 ? -9.469 4.947 4.362 1.00 0.00 95 GLN A N 2
ATOM 3590 C CA . GLN A 1 95 ? -9.755 3.595 3.919 1.00 0.00 95 GLN A CA 2
ATOM 3591 C C . GLN A 1 95 ? -9.082 2.545 4.816 1.00 0.00 95 GLN A C 2
ATOM 3592 O O . GLN A 1 95 ? -9.735 1.582 5.210 1.00 0.00 95 GLN A O 2
ATOM 3606 N N . LEU A 1 96 ? -7.814 2.750 5.191 1.00 0.00 96 LEU A N 2
ATOM 3607 C CA . LEU A 1 96 ? -7.069 1.844 6.073 1.00 0.00 96 LEU A CA 2
ATOM 3608 C C . LEU A 1 96 ? -7.725 1.722 7.462 1.00 0.00 96 LEU A C 2
ATOM 3609 O O . LEU A 1 96 ? -7.714 0.636 8.040 1.00 0.00 96 LEU A O 2
ATOM 3625 N N . VAL A 1 97 ? -8.347 2.796 7.968 1.00 0.00 97 VAL A N 2
ATOM 3626 C CA . VAL A 1 97 ? -9.105 2.793 9.235 1.00 0.00 97 VAL A CA 2
ATOM 3627 C C . VAL A 1 97 ? -10.507 2.187 9.072 1.00 0.00 97 VAL A C 2
ATOM 3628 O O . VAL A 1 97 ? -10.869 1.274 9.810 1.00 0.00 97 VAL A O 2
ATOM 3641 N N . GLU A 1 98 ? -11.311 2.635 8.110 1.00 0.00 98 GLU A N 2
ATOM 3642 C CA . GLU A 1 98 ? -12.707 2.192 7.945 1.00 0.00 98 GLU A CA 2
ATOM 3643 C C . GLU A 1 98 ? -12.839 0.764 7.435 1.00 0.00 98 GLU A C 2
ATOM 3644 O O . GLU A 1 98 ? -13.724 0.072 7.911 1.00 0.00 98 GLU A O 2
ATOM 3656 N N . PHE A 1 99 ? -12.019 0.313 6.488 1.00 0.00 99 PHE A N 2
ATOM 3657 C CA . PHE A 1 99 ? -12.004 -1.081 6.026 1.00 0.00 99 PHE A CA 2
ATOM 3658 C C . PHE A 1 99 ? -11.168 -2.047 6.901 1.00 0.00 99 PHE A C 2
ATOM 3659 O O . PHE A 1 99 ? -11.030 -3.211 6.534 1.00 0.00 99 PHE A O 2
ATOM 3676 N N . HIS A 1 100 ? -10.613 -1.622 8.053 1.00 0.00 100 HIS A N 2
ATOM 3677 C CA . HIS A 1 100 ? -9.702 -2.459 8.875 1.00 0.00 100 HIS A CA 2
ATOM 3678 C C . HIS A 1 100 ? -10.277 -3.810 9.344 1.00 0.00 100 HIS A C 2
ATOM 3679 O O . HIS A 1 100 ? -9.534 -4.775 9.513 1.00 0.00 100 HIS A O 2
ATOM 3694 N N . GLN A 1 101 ? -11.582 -3.847 9.621 1.00 0.00 101 GLN A N 2
ATOM 3695 C CA . GLN A 1 101 ? -12.311 -5.009 10.144 1.00 0.00 101 GLN A CA 2
ATOM 3696 C C . GLN A 1 101 ? -12.703 -6.026 9.050 1.00 0.00 101 GLN A C 2
ATOM 3697 O O . GLN A 1 101 ? -12.659 -7.233 9.293 1.00 0.00 101 GLN A O 2
ATOM 3711 N N . LEU A 1 102 ? -13.039 -5.547 7.846 1.00 0.00 102 LEU A N 2
ATOM 3712 C CA . LEU A 1 102 ? -13.349 -6.336 6.645 1.00 0.00 102 LEU A CA 2
ATOM 3713 C C . LEU A 1 102 ? -12.784 -5.619 5.402 1.00 0.00 102 LEU A C 2
ATOM 3714 O O . LEU A 1 102 ? -13.443 -4.768 4.796 1.00 0.00 102 LEU A O 2
ATOM 3730 N N . ASN A 1 103 ? -11.541 -5.956 5.044 1.00 0.00 103 ASN A N 2
ATOM 3731 C CA . ASN A 1 103 ? -10.794 -5.308 3.962 1.00 0.00 103 ASN A CA 2
ATOM 3732 C C . ASN A 1 103 ? -11.142 -5.865 2.554 1.00 0.00 103 ASN A C 2
ATOM 3733 O O . ASN A 1 103 ? -12.102 -6.623 2.384 1.00 0.00 103 ASN A O 2
ATOM 3744 N N . ARG A 1 104 ? -10.371 -5.456 1.527 1.00 0.00 104 ARG A N 2
ATOM 3745 C CA . ARG A 1 104 ? -10.574 -5.837 0.107 1.00 0.00 104 ARG A CA 2
ATOM 3746 C C . ARG A 1 104 ? -9.649 -6.963 -0.396 1.00 0.00 104 ARG A C 2
ATOM 3747 O O . ARG A 1 104 ? -9.967 -7.604 -1.398 1.00 0.00 104 ARG A O 2
ATOM 3768 N N . GLY A 1 105 ? -8.525 -7.193 0.291 1.00 0.00 105 GLY A N 2
ATOM 3769 C CA . GLY A 1 105 ? -7.449 -8.134 -0.076 1.00 0.00 105 GLY A CA 2
ATOM 3770 C C . GLY A 1 105 ? -6.925 -8.043 -1.516 1.00 0.00 105 GLY A C 2
ATOM 3771 O O . GLY A 1 105 ? -7.144 -7.062 -2.233 1.00 0.00 105 GLY A O 2
ATOM 3775 N N . ILE A 1 106 ? -6.178 -9.080 -1.914 1.00 0.00 106 ILE A N 2
ATOM 3776 C CA . ILE A 1 106 ? -5.693 -9.250 -3.309 1.00 0.00 106 ILE A CA 2
ATOM 3777 C C . ILE A 1 106 ? -6.776 -9.927 -4.183 1.00 0.00 106 ILE A C 2
ATOM 3778 O O . ILE A 1 106 ? -7.671 -10.558 -3.618 1.00 0.00 106 ILE A O 2
ATOM 3794 N N . LEU A 1 107 ? -6.697 -9.841 -5.530 1.00 0.00 107 LEU A N 2
ATOM 3795 C CA . LEU A 1 107 ? -7.676 -10.457 -6.463 1.00 0.00 107 LEU A CA 2
ATOM 3796 C C . LEU A 1 107 ? -8.392 -11.761 -5.979 1.00 0.00 107 LEU A C 2
ATOM 3797 O O . LEU A 1 107 ? -9.626 -11.720 -5.919 1.00 0.00 107 LEU A O 2
ATOM 3813 N N . PRO A 1 108 ? -7.708 -12.892 -5.641 1.00 0.00 108 PRO A N 2
ATOM 3814 C CA . PRO A 1 108 ? -8.392 -14.189 -5.495 1.00 0.00 108 PRO A CA 2
ATOM 3815 C C . PRO A 1 108 ? -8.246 -14.932 -4.141 1.00 0.00 108 PRO A C 2
ATOM 3816 O O . PRO A 1 108 ? -9.018 -15.859 -3.885 1.00 0.00 108 PRO A O 2
ATOM 3827 N N . CYS A 1 109 ? -7.283 -14.574 -3.279 1.00 0.00 109 CYS A N 2
ATOM 3828 C CA . CYS A 1 109 ? -6.939 -15.246 -2.031 1.00 0.00 109 CYS A CA 2
ATOM 3829 C C . CYS A 1 109 ? -7.469 -14.502 -0.770 1.00 0.00 109 CYS A C 2
ATOM 3830 O O . CYS A 1 109 ? -8.608 -14.029 -0.792 1.00 0.00 109 CYS A O 2
ATOM 3838 N N . LEU A 1 110 ? -6.711 -14.424 0.343 1.00 0.00 110 LEU A N 2
ATOM 3839 C CA . LEU A 1 110 ? -7.142 -13.793 1.609 1.00 0.00 110 LEU A CA 2
ATOM 3840 C C . LEU A 1 110 ? -7.616 -12.340 1.394 1.00 0.00 110 LEU A C 2
ATOM 3841 O O . LEU A 1 110 ? -6.940 -11.538 0.742 1.00 0.00 110 LEU A O 2
ATOM 3857 N N . LEU A 1 111 ? -8.766 -12.004 1.994 1.00 0.00 111 LEU A N 2
ATOM 3858 C CA . LEU A 1 111 ? -9.445 -10.709 1.825 1.00 0.00 111 LEU A CA 2
ATOM 3859 C C . LEU A 1 111 ? -9.148 -9.644 2.898 1.00 0.00 111 LEU A C 2
ATOM 3860 O O . LEU A 1 111 ? -9.406 -8.465 2.672 1.00 0.00 111 LEU A O 2
ATOM 3876 N N . ARG A 1 112 ? -8.614 -10.027 4.067 1.00 0.00 112 ARG A N 2
ATOM 3877 C CA . ARG A 1 112 ? -8.267 -9.084 5.153 1.00 0.00 112 ARG A CA 2
ATOM 3878 C C . ARG A 1 112 ? -6.860 -8.499 4.967 1.00 0.00 112 ARG A C 2
ATOM 3879 O O . ARG A 1 112 ? -6.069 -9.062 4.217 1.00 0.00 112 ARG A O 2
ATOM 3900 N N . HIS A 1 113 ? -6.529 -7.404 5.659 1.00 0.00 113 HIS A N 2
ATOM 3901 C CA . HIS A 1 113 ? -5.180 -6.809 5.660 1.00 0.00 113 HIS A CA 2
ATOM 3902 C C . HIS A 1 113 ? -4.688 -6.382 7.045 1.00 0.00 113 HIS A C 2
ATOM 3903 O O . HIS A 1 113 ? -5.464 -5.981 7.915 1.00 0.00 113 HIS A O 2
ATOM 3917 N N . CYS A 1 114 ? -3.369 -6.468 7.203 1.00 0.00 114 CYS A N 2
ATOM 3918 C CA . CYS A 1 114 ? -2.570 -6.060 8.354 1.00 0.00 114 CYS A CA 2
ATOM 3919 C C . CYS A 1 114 ? -1.243 -5.426 7.868 1.00 0.00 114 CYS A C 2
ATOM 3920 O O . CYS A 1 114 ? -0.917 -5.508 6.686 1.00 0.00 114 CYS A O 2
ATOM 3928 N N . CYS A 1 115 ? -0.425 -4.860 8.760 1.00 0.00 115 CYS A N 2
ATOM 3929 C CA . CYS A 1 115 ? 0.803 -4.138 8.367 1.00 0.00 115 CYS A CA 2
ATOM 3930 C C . CYS A 1 115 ? 2.061 -5.019 8.499 1.00 0.00 115 CYS A C 2
ATOM 3931 O O . CYS A 1 115 ? 2.266 -5.669 9.526 1.00 0.00 115 CYS A O 2
ATOM 3939 N N . THR A 1 116 ? 2.906 -5.024 7.460 1.00 0.00 116 THR A N 2
ATOM 3940 C CA . THR A 1 116 ? 4.103 -5.880 7.349 1.00 0.00 116 THR A CA 2
ATOM 3941 C C . THR A 1 116 ? 5.441 -5.148 7.511 1.00 0.00 116 THR A C 2
ATOM 3942 O O . THR A 1 116 ? 5.500 -3.917 7.550 1.00 0.00 116 THR A O 2
ATOM 3953 N N . ARG A 1 117 ? 6.522 -5.937 7.561 1.00 0.00 117 ARG A N 2
ATOM 3954 C CA . ARG A 1 117 ? 7.931 -5.514 7.598 1.00 0.00 117 ARG A CA 2
ATOM 3955 C C . ARG A 1 117 ? 8.652 -6.037 6.345 1.00 0.00 117 ARG A C 2
ATOM 3956 O O . ARG A 1 117 ? 8.334 -7.123 5.850 1.00 0.00 117 ARG A O 2
ATOM 3977 N N . VAL A 1 118 ? 9.608 -5.267 5.826 1.00 0.00 118 VAL A N 2
ATOM 3978 C CA . VAL A 1 118 ? 10.448 -5.644 4.666 1.00 0.00 118 VAL A CA 2
ATOM 3979 C C . VAL A 1 118 ? 11.543 -6.659 5.057 1.00 0.00 118 VAL A C 2
ATOM 3980 O O . VAL A 1 118 ? 11.644 -7.069 6.214 1.00 0.00 118 VAL A O 2
ATOM 3993 N N . ALA A 1 119 ? 12.404 -7.055 4.112 1.00 0.00 119 ALA A N 2
ATOM 3994 C CA . ALA A 1 119 ? 13.512 -8.001 4.321 1.00 0.00 119 ALA A CA 2
ATOM 3995 C C . ALA A 1 119 ? 14.726 -7.404 5.092 1.00 0.00 119 ALA A C 2
ATOM 3996 O O . ALA A 1 119 ? 15.883 -7.737 4.806 1.00 0.00 119 ALA A O 2
ATOM 4003 N N . LEU A 1 120 ? 14.461 -6.505 6.050 1.00 0.00 120 LEU A N 2
ATOM 4004 C CA . LEU A 1 120 ? 15.418 -5.808 6.924 1.00 0.00 120 LEU A CA 2
ATOM 4005 C C . LEU A 1 120 ? 14.833 -5.614 8.338 1.00 0.00 120 LEU A C 2
ATOM 4006 O O . LEU A 1 120 ? 15.517 -5.974 9.323 1.00 0.00 120 LEU A O 2
ATOM 4023 N N . PRO B 2 1 ? 7.481 -11.450 -18.513 1.00 0.00 1135 PRO B N 2
ATOM 4024 C CA . PRO B 2 1 ? 7.977 -10.345 -17.657 1.00 0.00 1135 PRO B CA 2
ATOM 4025 C C . PRO B 2 1 ? 7.244 -10.222 -16.307 1.00 0.00 1135 PRO B C 2
ATOM 4026 O O . PRO B 2 1 ? 6.176 -10.809 -16.120 1.00 0.00 1135 PRO B O 2
ATOM 4039 N N . GLN B 2 2 ? 7.807 -9.451 -15.369 1.00 0.00 1136 GLN B N 2
ATOM 4040 C CA . GLN B 2 2 ? 7.206 -9.197 -14.049 1.00 0.00 1136 GLN B CA 2
ATOM 4041 C C . GLN B 2 2 ? 6.031 -8.193 -14.114 1.00 0.00 1136 GLN B C 2
ATOM 4042 O O . GLN B 2 2 ? 6.056 -7.280 -14.946 1.00 0.00 1136 GLN B O 2
ATOM 4056 N N . PRO B 2 3 ? 5.023 -8.311 -13.222 1.00 0.00 1137 PRO B N 2
ATOM 4057 C CA . PRO B 2 3 ? 3.945 -7.330 -13.105 1.00 0.00 1137 PRO B CA 2
ATOM 4058 C C . PRO B 2 3 ? 4.426 -6.036 -12.424 1.00 0.00 1137 PRO B C 2
ATOM 4059 O O . PRO B 2 3 ? 5.246 -6.073 -11.502 1.00 0.00 1137 PRO B O 2
ATOM 4070 N N . GLU B 2 4 ? 3.884 -4.894 -12.857 1.00 0.00 1138 GLU B N 2
ATOM 4071 C CA . GLU B 2 4 ? 4.136 -3.575 -12.257 1.00 0.00 1138 GLU B CA 2
ATOM 4072 C C . GLU B 2 4 ? 3.064 -3.221 -11.212 1.00 0.00 1138 GLU B C 2
ATOM 4073 O O . GLU B 2 4 ? 3.179 -3.626 -10.054 1.00 0.00 1138 GLU B O 2
ATOM 4109 N N . VAL B 2 6 ? -1.408 -2.223 -10.190 1.00 0.00 1140 VAL B N 2
ATOM 4110 C CA . VAL B 2 6 ? -2.802 -2.701 -10.054 1.00 0.00 1140 VAL B CA 2
ATOM 4111 C C . VAL B 2 6 ? -3.690 -1.452 -9.941 1.00 0.00 1140 VAL B C 2
ATOM 4112 O O . VAL B 2 6 ? -3.552 -0.542 -9.132 1.00 0.00 1140 VAL B O 2
ATOM 4125 N N . ASN B 2 7 ? -4.516 -1.461 -10.946 1.00 0.00 1141 ASN B N 2
ATOM 4126 C CA . ASN B 2 7 ? -5.546 -0.695 -11.648 1.00 0.00 1141 ASN B CA 2
ATOM 4127 C C . ASN B 2 7 ? -5.347 -1.522 -12.969 1.00 0.00 1141 ASN B C 2
ATOM 4128 O O . ASN B 2 7 ? -6.265 -2.141 -13.504 1.00 0.00 1141 ASN B O 2
ATOM 4139 N N . GLN B 2 8 ? -4.044 -1.657 -13.332 1.00 0.00 1142 GLN B N 2
ATOM 4140 C CA . GLN B 2 8 ? -3.362 -2.441 -14.315 1.00 0.00 1142 GLN B CA 2
ATOM 4141 C C . GLN B 2 8 ? -2.070 -2.908 -13.651 1.00 0.00 1142 GLN B C 2
ATOM 4142 O O . GLN B 2 8 ? -1.561 -2.118 -12.862 1.00 0.00 1142 GLN B O 2
ATOM 4156 N N . PRO B 2 9 ? -1.395 -3.986 -14.079 1.00 0.00 1143 PRO B N 2
ATOM 4157 C CA . PRO B 2 9 ? 0.057 -4.085 -13.920 1.00 0.00 1143 PRO B CA 2
ATOM 4158 C C . PRO B 2 9 ? 0.769 -3.127 -14.911 1.00 0.00 1143 PRO B C 2
ATOM 4159 O O . PRO B 2 9 ? 1.583 -3.519 -15.747 1.00 0.00 1143 PRO B O 2
ATOM 4170 N N . ASP B 2 10 ? 0.401 -1.856 -14.735 1.00 0.00 1144 ASP B N 2
ATOM 4171 C CA . ASP B 2 10 ? 0.643 -0.588 -15.421 1.00 0.00 1144 ASP B CA 2
ATOM 4172 C C . ASP B 2 10 ? 0.307 -0.520 -16.934 1.00 0.00 1144 ASP B C 2
ATOM 4173 O O . ASP B 2 10 ? 0.850 -1.302 -17.749 1.00 0.00 1144 ASP B O 2
ATOM 4183 N N . GLY A 1 1 ? 2.728 -1.810 38.857 1.00 0.00 1 GLY A N 3
ATOM 4184 C CA . GLY A 1 1 ? 2.085 -2.540 37.739 1.00 0.00 1 GLY A CA 3
ATOM 4185 C C . GLY A 1 1 ? 2.570 -2.054 36.377 1.00 0.00 1 GLY A C 3
ATOM 4186 O O . GLY A 1 1 ? 2.937 -0.887 36.223 1.00 0.00 1 GLY A O 3
ATOM 4192 N N . SER A 1 2 ? 2.574 -2.943 35.381 1.00 0.00 2 SER A N 3
ATOM 4193 C CA . SER A 1 2 ? 3.023 -2.679 33.997 1.00 0.00 2 SER A CA 3
ATOM 4194 C C . SER A 1 2 ? 2.224 -3.492 32.955 1.00 0.00 2 SER A C 3
ATOM 4195 O O . SER A 1 2 ? 1.679 -4.554 33.294 1.00 0.00 2 SER A O 3
ATOM 4203 N N . PRO A 1 3 ? 2.124 -3.027 31.690 1.00 0.00 3 PRO A N 3
ATOM 4204 C CA . PRO A 1 3 ? 1.436 -3.752 30.618 1.00 0.00 3 PRO A CA 3
ATOM 4205 C C . PRO A 1 3 ? 2.204 -5.008 30.162 1.00 0.00 3 PRO A C 3
ATOM 4206 O O . PRO A 1 3 ? 3.419 -5.130 30.360 1.00 0.00 3 PRO A O 3
ATOM 4217 N N . ALA A 1 4 ? 1.492 -5.941 29.524 1.00 0.00 4 ALA A N 3
ATOM 4218 C CA . ALA A 1 4 ? 2.062 -7.179 28.983 1.00 0.00 4 ALA A CA 3
ATOM 4219 C C . ALA A 1 4 ? 2.984 -6.934 27.765 1.00 0.00 4 ALA A C 3
ATOM 4220 O O . ALA A 1 4 ? 2.813 -5.968 27.015 1.00 0.00 4 ALA A O 3
ATOM 4227 N N . SER A 1 5 ? 3.940 -7.841 27.545 1.00 0.00 5 SER A N 3
ATOM 4228 C CA . SER A 1 5 ? 4.932 -7.772 26.454 1.00 0.00 5 SER A CA 3
ATOM 4229 C C . SER A 1 5 ? 4.441 -8.328 25.103 1.00 0.00 5 SER A C 3
ATOM 4230 O O . SER A 1 5 ? 5.140 -8.196 24.093 1.00 0.00 5 SER A O 3
ATOM 4238 N N . GLY A 1 6 ? 3.254 -8.945 25.062 1.00 0.00 6 GLY A N 3
ATOM 4239 C CA . GLY A 1 6 ? 2.656 -9.533 23.854 1.00 0.00 6 GLY A CA 3
ATOM 4240 C C . GLY A 1 6 ? 2.193 -8.507 22.804 1.00 0.00 6 GLY A C 3
ATOM 4241 O O . GLY A 1 6 ? 2.018 -7.319 23.085 1.00 0.00 6 GLY A O 3
ATOM 4245 N N . THR A 1 7 ? 1.952 -8.987 21.581 1.00 0.00 7 THR A N 3
ATOM 4246 C CA . THR A 1 7 ? 1.570 -8.165 20.409 1.00 0.00 7 THR A CA 3
ATOM 4247 C C . THR A 1 7 ? 0.128 -7.639 20.443 1.00 0.00 7 THR A C 3
ATOM 4248 O O . THR A 1 7 ? -0.232 -6.787 19.629 1.00 0.00 7 THR A O 3
ATOM 4259 N N . SER A 1 8 ? -0.697 -8.090 21.398 1.00 0.00 8 SER A N 3
ATOM 4260 C CA . SER A 1 8 ? -2.093 -7.643 21.585 1.00 0.00 8 SER A CA 3
ATOM 4261 C C . SER A 1 8 ? -2.238 -6.247 22.215 1.00 0.00 8 SER A C 3
ATOM 4262 O O . SER A 1 8 ? -3.347 -5.713 22.291 1.00 0.00 8 SER A O 3
ATOM 4270 N N . LEU A 1 9 ? -1.133 -5.647 22.666 1.00 0.00 9 LEU A N 3
ATOM 4271 C CA . LEU A 1 9 ? -1.079 -4.294 23.230 1.00 0.00 9 LEU A CA 3
ATOM 4272 C C . LEU A 1 9 ? -1.243 -3.220 22.131 1.00 0.00 9 LEU A C 3
ATOM 4273 O O . LEU A 1 9 ? -0.694 -3.351 21.034 1.00 0.00 9 LEU A O 3
ATOM 4289 N N . SER A 1 10 ? -1.937 -2.116 22.440 1.00 0.00 10 SER A N 3
ATOM 4290 C CA . SER A 1 10 ? -2.260 -1.041 21.476 1.00 0.00 10 SER A CA 3
ATOM 4291 C C . SER A 1 10 ? -1.046 -0.285 20.910 1.00 0.00 10 SER A C 3
ATOM 4292 O O . SER A 1 10 ? -1.151 0.407 19.897 1.00 0.00 10 SER A O 3
ATOM 4300 N N . ALA A 1 11 ? 0.122 -0.471 21.523 1.00 0.00 11 ALA A N 3
ATOM 4301 C CA . ALA A 1 11 ? 1.414 0.063 21.086 1.00 0.00 11 ALA A CA 3
ATOM 4302 C C . ALA A 1 11 ? 1.933 -0.554 19.763 1.00 0.00 11 ALA A C 3
ATOM 4303 O O . ALA A 1 11 ? 2.888 -0.036 19.181 1.00 0.00 11 ALA A O 3
ATOM 4310 N N . ALA A 1 12 ? 1.308 -1.634 19.265 1.00 0.00 12 ALA A N 3
ATOM 4311 C CA . ALA A 1 12 ? 1.646 -2.260 17.982 1.00 0.00 12 ALA A CA 3
ATOM 4312 C C . ALA A 1 12 ? 1.194 -1.457 16.740 1.00 0.00 12 ALA A C 3
ATOM 4313 O O . ALA A 1 12 ? 1.640 -1.731 15.621 1.00 0.00 12 ALA A O 3
ATOM 4320 N N . ILE A 1 13 ? 0.324 -0.466 16.935 1.00 0.00 13 ILE A N 3
ATOM 4321 C CA . ILE A 1 13 ? -0.141 0.480 15.903 1.00 0.00 13 ILE A CA 3
ATOM 4322 C C . ILE A 1 13 ? 0.911 1.587 15.694 1.00 0.00 13 ILE A C 3
ATOM 4323 O O . ILE A 1 13 ? 1.567 2.020 16.649 1.00 0.00 13 ILE A O 3
ATOM 4339 N N . HIS A 1 14 ? 1.087 2.054 14.453 1.00 0.00 14 HIS A N 3
ATOM 4340 C CA . HIS A 1 14 ? 2.100 3.060 14.102 1.00 0.00 14 HIS A CA 3
ATOM 4341 C C . HIS A 1 14 ? 1.837 4.450 14.722 1.00 0.00 14 HIS A C 3
ATOM 4342 O O . HIS A 1 14 ? 0.690 4.865 14.913 1.00 0.00 14 HIS A O 3
ATOM 4356 N N . ARG A 1 15 ? 2.926 5.181 15.007 1.00 0.00 15 ARG A N 3
ATOM 4357 C CA . ARG A 1 15 ? 2.900 6.576 15.524 1.00 0.00 15 ARG A CA 3
ATOM 4358 C C . ARG A 1 15 ? 3.938 7.530 14.919 1.00 0.00 15 ARG A C 3
ATOM 4359 O O . ARG A 1 15 ? 4.108 8.672 15.345 1.00 0.00 15 ARG A O 3
ATOM 4380 N N . THR A 1 16 ? 4.642 6.996 13.939 1.00 0.00 16 THR A N 3
ATOM 4381 C CA . THR A 1 16 ? 5.695 7.608 13.108 1.00 0.00 16 THR A CA 3
ATOM 4382 C C . THR A 1 16 ? 5.572 7.095 11.666 1.00 0.00 16 THR A C 3
ATOM 4383 O O . THR A 1 16 ? 4.680 6.306 11.349 1.00 0.00 16 THR A O 3
ATOM 4394 N N . GLN A 1 17 ? 6.513 7.473 10.797 1.00 0.00 17 GLN A N 3
ATOM 4395 C CA . GLN A 1 17 ? 6.622 6.991 9.412 1.00 0.00 17 GLN A CA 3
ATOM 4396 C C . GLN A 1 17 ? 7.081 5.515 9.289 1.00 0.00 17 GLN A C 3
ATOM 4397 O O . GLN A 1 17 ? 7.450 5.082 8.199 1.00 0.00 17 GLN A O 3
ATOM 4411 N N . LEU A 1 18 ? 7.045 4.716 10.368 1.00 0.00 18 LEU A N 3
ATOM 4412 C CA . LEU A 1 18 ? 7.567 3.337 10.398 1.00 0.00 18 LEU A CA 3
ATOM 4413 C C . LEU A 1 18 ? 6.920 2.306 9.439 1.00 0.00 18 LEU A C 3
ATOM 4414 O O . LEU A 1 18 ? 7.464 1.214 9.261 1.00 0.00 18 LEU A O 3
ATOM 4430 N N . TRP A 1 19 ? 5.807 2.660 8.786 1.00 0.00 19 TRP A N 3
ATOM 4431 C CA . TRP A 1 19 ? 5.117 1.870 7.748 1.00 0.00 19 TRP A CA 3
ATOM 4432 C C . TRP A 1 19 ? 5.151 2.568 6.362 1.00 0.00 19 TRP A C 3
ATOM 4433 O O . TRP A 1 19 ? 4.360 2.229 5.480 1.00 0.00 19 TRP A O 3
ATOM 4454 N N . PHE A 1 20 ? 6.054 3.543 6.157 1.00 0.00 20 PHE A N 3
ATOM 4455 C CA . PHE A 1 20 ? 6.144 4.368 4.941 1.00 0.00 20 PHE A CA 3
ATOM 4456 C C . PHE A 1 20 ? 7.571 4.512 4.369 1.00 0.00 20 PHE A C 3
ATOM 4457 O O . PHE A 1 20 ? 8.544 4.718 5.096 1.00 0.00 20 PHE A O 3
ATOM 4474 N N . HIS A 1 21 ? 7.680 4.397 3.039 1.00 0.00 21 HIS A N 3
ATOM 4475 C CA . HIS A 1 21 ? 8.894 4.602 2.225 1.00 0.00 21 HIS A CA 3
ATOM 4476 C C . HIS A 1 21 ? 8.520 5.281 0.894 1.00 0.00 21 HIS A C 3
ATOM 4477 O O . HIS A 1 21 ? 7.381 5.116 0.460 1.00 0.00 21 HIS A O 3
ATOM 4491 N N . GLY A 1 22 ? 9.387 6.014 0.181 1.00 0.00 22 GLY A N 3
ATOM 4492 C CA . GLY A 1 22 ? 9.013 6.523 -1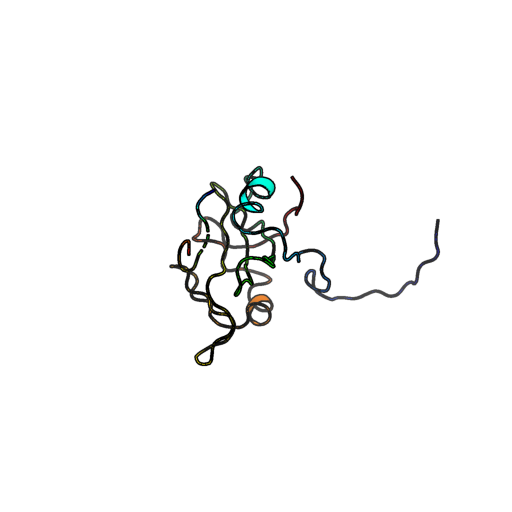.131 1.00 0.00 22 GLY A CA 3
ATOM 4493 C C . GLY A 1 22 ? 10.150 6.456 -2.133 1.00 0.00 22 GLY A C 3
ATOM 4494 O O . GLY A 1 22 ? 10.240 7.332 -2.976 1.00 0.00 22 GLY A O 3
ATOM 4498 N N . ARG A 1 23 ? 11.032 5.450 -2.046 1.00 0.00 23 ARG A N 3
ATOM 4499 C CA . ARG A 1 23 ? 12.113 5.202 -3.029 1.00 0.00 23 ARG A CA 3
ATOM 4500 C C . ARG A 1 23 ? 12.310 3.732 -3.392 1.00 0.00 23 ARG A C 3
ATOM 4501 O O . ARG A 1 23 ? 13.182 3.379 -4.174 1.00 0.00 23 ARG A O 3
ATOM 4522 N N . ILE A 1 24 ? 11.416 2.884 -2.925 1.00 0.00 24 ILE A N 3
ATOM 4523 C CA . ILE A 1 24 ? 11.451 1.431 -3.157 1.00 0.00 24 ILE A CA 3
ATOM 4524 C C . ILE A 1 24 ? 10.399 1.036 -4.205 1.00 0.00 24 ILE A C 3
ATOM 4525 O O . ILE A 1 24 ? 9.388 0.392 -3.924 1.00 0.00 24 ILE A O 3
ATOM 4541 N N . SER A 1 25 ? 10.654 1.491 -5.437 1.00 0.00 25 SER A N 3
ATOM 4542 C CA . SER A 1 25 ? 9.816 1.306 -6.633 1.00 0.00 25 SER A CA 3
ATOM 4543 C C . SER A 1 25 ? 9.339 -0.138 -6.797 1.00 0.00 25 SER A C 3
ATOM 4544 O O . SER A 1 25 ? 10.030 -1.074 -6.399 1.00 0.00 25 SER A O 3
ATOM 4552 N N . ARG A 1 26 ? 8.188 -0.329 -7.439 1.00 0.00 26 ARG A N 3
ATOM 4553 C CA . ARG A 1 26 ? 7.471 -1.608 -7.618 1.00 0.00 26 ARG A CA 3
ATOM 4554 C C . ARG A 1 26 ? 8.300 -2.813 -8.071 1.00 0.00 26 ARG A C 3
ATOM 4555 O O . ARG A 1 26 ? 8.019 -3.927 -7.640 1.00 0.00 26 ARG A O 3
ATOM 4576 N N . GLU A 1 27 ? 9.343 -2.600 -8.874 1.00 0.00 27 GLU A N 3
ATOM 4577 C CA . GLU A 1 27 ? 10.280 -3.655 -9.301 1.00 0.00 27 GLU A CA 3
ATOM 4578 C C . GLU A 1 27 ? 11.345 -4.007 -8.238 1.00 0.00 27 GLU A C 3
ATOM 4579 O O . GLU A 1 27 ? 11.780 -5.158 -8.161 1.00 0.00 27 GLU A O 3
ATOM 4591 N N . GLU A 1 28 ? 11.759 -3.046 -7.404 1.00 0.00 28 GLU A N 3
ATOM 4592 C CA . GLU A 1 28 ? 12.684 -3.260 -6.280 1.00 0.00 28 GLU A CA 3
ATOM 4593 C C . GLU A 1 28 ? 11.993 -3.807 -5.028 1.00 0.00 28 GLU A C 3
ATOM 4594 O O . GLU A 1 28 ? 12.492 -4.741 -4.408 1.00 0.00 28 GLU A O 3
ATOM 4606 N N . SER A 1 29 ? 10.820 -3.279 -4.659 1.00 0.00 29 SER A N 3
ATOM 4607 C CA . SER A 1 29 ? 10.119 -3.701 -3.432 1.00 0.00 29 SER A CA 3
ATOM 4608 C C . SER A 1 29 ? 9.651 -5.152 -3.493 1.00 0.00 29 SER A C 3
ATOM 4609 O O . SER A 1 29 ? 9.726 -5.855 -2.487 1.00 0.00 29 SER A O 3
ATOM 4617 N N . GLN A 1 30 ? 9.287 -5.667 -4.672 1.00 0.00 30 GLN A N 3
ATOM 4618 C CA . GLN A 1 30 ? 8.931 -7.087 -4.824 1.00 0.00 30 GLN A CA 3
ATOM 4619 C C . GLN A 1 30 ? 10.114 -8.055 -4.628 1.00 0.00 30 GLN A C 3
ATOM 4620 O O . GLN A 1 30 ? 9.895 -9.212 -4.270 1.00 0.00 30 GLN A O 3
ATOM 4634 N N . ARG A 1 31 ? 11.362 -7.587 -4.778 1.00 0.00 31 ARG A N 3
ATOM 4635 C CA . ARG A 1 31 ? 12.575 -8.384 -4.504 1.00 0.00 31 ARG A CA 3
ATOM 4636 C C . ARG A 1 31 ? 12.820 -8.556 -2.995 1.00 0.00 31 ARG A C 3
ATOM 4637 O O . ARG A 1 31 ? 13.374 -9.568 -2.574 1.00 0.00 31 ARG A O 3
ATOM 4658 N N . LEU A 1 32 ? 12.374 -7.587 -2.185 1.00 0.00 32 LEU A N 3
ATOM 4659 C CA . LEU A 1 32 ? 12.531 -7.568 -0.721 1.00 0.00 32 LEU A CA 3
ATOM 4660 C C . LEU A 1 32 ? 11.313 -8.171 0.006 1.00 0.00 32 LEU A C 3
ATOM 4661 O O . LEU A 1 32 ? 11.472 -9.075 0.824 1.00 0.00 32 LEU A O 3
ATOM 4677 N N . ILE A 1 33 ? 10.098 -7.704 -0.310 1.00 0.00 33 ILE A N 3
ATOM 4678 C CA . ILE A 1 33 ? 8.824 -8.101 0.339 1.00 0.00 33 ILE A CA 3
ATOM 4679 C C . ILE A 1 33 ? 8.304 -9.449 -0.208 1.00 0.00 33 ILE A C 3
ATOM 4680 O O . ILE A 1 33 ? 7.485 -10.098 0.436 1.00 0.00 33 ILE A O 3
ATOM 4696 N N . GLY A 1 34 ? 8.853 -9.958 -1.316 1.00 0.00 34 GLY A N 3
ATOM 4697 C CA . GLY A 1 34 ? 8.398 -11.208 -1.956 1.00 0.00 34 GLY A CA 3
ATOM 4698 C C . GLY A 1 34 ? 9.218 -12.440 -1.562 1.00 0.00 34 GLY A C 3
ATOM 4699 O O . GLY A 1 34 ? 9.012 -13.524 -2.107 1.00 0.00 34 GLY A O 3
ATOM 4703 N N . GLN A 1 35 ? 10.111 -12.295 -0.571 1.00 0.00 35 GLN A N 3
ATOM 4704 C CA . GLN A 1 35 ? 10.899 -13.391 0.016 1.00 0.00 35 GLN A CA 3
ATOM 4705 C C . GLN A 1 35 ? 10.067 -14.242 0.998 1.00 0.00 35 GLN A C 3
ATOM 4706 O O . GLN A 1 35 ? 10.514 -15.303 1.440 1.00 0.00 35 GLN A O 3
ATOM 4720 N N . GLN A 1 36 ? 8.861 -13.770 1.352 1.00 0.00 36 GLN A N 3
ATOM 4721 C CA . GLN A 1 36 ? 7.900 -14.459 2.220 1.00 0.00 36 GLN A CA 3
ATOM 4722 C C . GLN A 1 36 ? 6.441 -14.311 1.760 1.00 0.00 36 GLN A C 3
ATOM 4723 O O . GLN A 1 36 ? 6.029 -13.226 1.356 1.00 0.00 36 GLN A O 3
ATOM 4737 N N . GLY A 1 37 ? 5.683 -15.414 1.796 1.00 0.00 37 GLY A N 3
ATOM 4738 C CA . GLY A 1 37 ? 4.309 -15.522 1.291 1.00 0.00 37 GLY A CA 3
ATOM 4739 C C . GLY A 1 37 ? 3.230 -15.616 2.370 1.00 0.00 37 GLY A C 3
ATOM 4740 O O . GLY A 1 37 ? 2.604 -16.666 2.530 1.00 0.00 37 GLY A O 3
ATOM 4744 N N . LEU A 1 38 ? 3.040 -14.533 3.127 1.00 0.00 38 LEU A N 3
ATOM 4745 C CA . LEU A 1 38 ? 1.964 -14.411 4.132 1.00 0.00 38 LEU A CA 3
ATOM 4746 C C . LEU A 1 38 ? 0.613 -14.052 3.454 1.00 0.00 38 LEU A C 3
ATOM 4747 O O . LEU A 1 38 ? 0.507 -14.030 2.225 1.00 0.00 38 LEU A O 3
ATOM 4763 N N . VAL A 1 39 ? -0.460 -13.833 4.235 1.00 0.00 39 VAL A N 3
ATOM 4764 C CA . VAL A 1 39 ? -1.737 -13.349 3.674 1.00 0.00 39 VAL A CA 3
ATOM 4765 C C . VAL A 1 39 ? -1.514 -11.956 3.102 1.00 0.00 39 VAL A C 3
ATOM 4766 O O . VAL A 1 39 ? -0.778 -11.148 3.663 1.00 0.00 39 VAL A O 3
ATOM 4779 N N . ASP A 1 40 ? -2.169 -11.688 1.968 1.00 0.00 40 ASP A N 3
ATOM 4780 C CA . ASP A 1 40 ? -2.045 -10.466 1.164 1.00 0.00 40 ASP A CA 3
ATOM 4781 C C . ASP A 1 40 ? -2.076 -9.152 1.915 1.00 0.00 40 ASP A C 3
ATOM 4782 O O . ASP A 1 40 ? -1.449 -8.171 1.518 1.00 0.00 40 ASP A O 3
ATOM 4791 N N . GLY A 1 41 ? -2.648 -9.213 3.096 1.00 0.00 41 GLY A N 3
ATOM 4792 C CA . GLY A 1 41 ? -2.908 -8.053 3.904 1.00 0.00 41 GLY A CA 3
ATOM 4793 C C . GLY A 1 41 ? -1.835 -7.728 4.946 1.00 0.00 41 GLY A C 3
ATOM 4794 O O . GLY A 1 41 ? -2.089 -7.001 5.906 1.00 0.00 41 GLY A O 3
ATOM 4798 N N . LEU A 1 42 ? -0.613 -8.237 4.731 1.00 0.00 42 LEU A N 3
ATOM 4799 C CA . LEU A 1 42 ? 0.594 -7.914 5.505 1.00 0.00 42 LEU A CA 3
ATOM 4800 C C . LEU A 1 42 ? 1.286 -6.869 4.618 1.00 0.00 42 LEU A C 3
ATOM 4801 O O . LEU A 1 42 ? 2.427 -7.009 4.188 1.00 0.00 42 LEU A O 3
ATOM 4817 N N . PHE A 1 43 ? 0.587 -5.754 4.421 1.00 0.00 43 PHE A N 3
ATOM 4818 C CA . PHE A 1 43 ? 0.939 -4.710 3.468 1.00 0.00 43 PHE A CA 3
ATOM 4819 C C . PHE A 1 43 ? 1.709 -3.483 3.961 1.00 0.00 43 PHE A C 3
ATOM 4820 O O . PHE A 1 43 ? 1.774 -3.176 5.147 1.00 0.00 43 PHE A O 3
ATOM 4837 N N . LEU A 1 44 ? 2.284 -2.775 2.986 1.00 0.00 44 LEU A N 3
ATOM 4838 C CA . LEU A 1 44 ? 3.040 -1.527 3.144 1.00 0.00 44 LEU A CA 3
ATOM 4839 C C . LEU A 1 44 ? 2.395 -0.422 2.285 1.00 0.00 44 LEU A C 3
ATOM 4840 O O . LEU A 1 44 ? 1.812 -0.702 1.231 1.00 0.00 44 LEU A O 3
ATOM 4856 N N . VAL A 1 45 ? 2.514 0.833 2.723 1.00 0.00 45 VAL A N 3
ATOM 4857 C CA . VAL A 1 45 ? 2.070 2.026 1.985 1.00 0.00 45 VAL A CA 3
ATOM 4858 C C . VAL A 1 45 ? 3.322 2.818 1.660 1.00 0.00 45 VAL A C 3
ATOM 4859 O O . VAL A 1 45 ? 3.914 3.479 2.508 1.00 0.00 45 VAL A O 3
ATOM 4872 N N . ARG A 1 46 ? 3.768 2.679 0.418 1.00 0.00 46 ARG A N 3
ATOM 4873 C CA . ARG A 1 46 ? 5.013 3.252 -0.098 1.00 0.00 46 ARG A CA 3
ATOM 4874 C C . ARG A 1 46 ? 4.778 3.756 -1.498 1.00 0.00 46 ARG A C 3
ATOM 4875 O O . ARG A 1 46 ? 3.742 3.501 -2.098 1.00 0.00 46 ARG A O 3
ATOM 4896 N N . GLU A 1 47 ? 5.719 4.524 -1.997 1.00 0.00 47 GLU A N 3
ATOM 4897 C CA . GLU A 1 47 ? 5.707 4.984 -3.372 1.00 0.00 47 GLU A CA 3
ATOM 4898 C C . GLU A 1 47 ? 7.150 4.989 -3.871 1.00 0.00 47 GLU A C 3
ATOM 4899 O O . GLU A 1 47 ? 8.016 4.305 -3.313 1.00 0.00 47 GLU A O 3
ATOM 4912 N N . SER A 1 48 ? 7.406 5.768 -4.898 1.00 0.00 48 SER A N 3
ATOM 4913 C CA . SER A 1 48 ? 8.715 6.003 -5.443 1.00 0.00 48 SER A CA 3
ATOM 4914 C C . SER A 1 48 ? 8.912 7.502 -5.613 1.00 0.00 48 SER A C 3
ATOM 4915 O O . SER A 1 48 ? 7.972 8.284 -5.767 1.00 0.00 48 SER A O 3
ATOM 4923 N N . GLN A 1 49 ? 10.185 7.861 -5.697 1.00 0.00 49 GLN A N 3
ATOM 4924 C CA . GLN A 1 49 ? 10.660 9.202 -5.971 1.00 0.00 49 GLN A CA 3
ATOM 4925 C C . GLN A 1 49 ? 10.943 9.306 -7.502 1.00 0.00 49 GLN A C 3
ATOM 4926 O O . GLN A 1 49 ? 11.451 10.318 -7.987 1.00 0.00 49 GLN A O 3
ATOM 4940 N N . ARG A 1 50 ? 10.514 8.266 -8.258 1.00 0.00 50 ARG A N 3
ATOM 4941 C CA . ARG A 1 50 ? 10.517 8.114 -9.724 1.00 0.00 50 ARG A CA 3
ATOM 4942 C C . ARG A 1 50 ? 9.117 8.464 -10.243 1.00 0.00 50 ARG A C 3
ATOM 4943 O O . ARG A 1 50 ? 9.011 9.457 -10.961 1.00 0.00 50 ARG A O 3
ATOM 4964 N N . ASN A 1 51 ? 8.048 7.718 -9.893 1.00 0.00 51 ASN A N 3
ATOM 4965 C CA . ASN A 1 51 ? 6.689 8.126 -10.275 1.00 0.00 51 ASN A CA 3
ATOM 4966 C C . ASN A 1 51 ? 6.356 9.511 -9.658 1.00 0.00 51 ASN A C 3
ATOM 4967 O O . ASN A 1 51 ? 6.360 9.634 -8.431 1.00 0.00 51 ASN A O 3
ATOM 4978 N N . PRO A 1 52 ? 6.029 10.551 -10.457 1.00 0.00 52 PRO A N 3
ATOM 4979 C CA . PRO A 1 52 ? 5.781 11.907 -9.939 1.00 0.00 52 PRO A CA 3
ATOM 4980 C C . PRO A 1 52 ? 4.419 12.044 -9.230 1.00 0.00 52 PRO A C 3
ATOM 4981 O O . PRO A 1 52 ? 4.178 13.016 -8.512 1.00 0.00 52 PRO A O 3
ATOM 4992 N N . GLN A 1 53 ? 3.531 11.066 -9.440 1.00 0.00 53 GLN A N 3
ATOM 4993 C CA . GLN A 1 53 ? 2.142 11.014 -8.970 1.00 0.00 53 GLN A CA 3
ATOM 4994 C C . GLN A 1 53 ? 1.876 9.714 -8.181 1.00 0.00 53 GLN A C 3
ATOM 4995 O O . GLN A 1 53 ? 0.756 9.205 -8.220 1.00 0.00 53 GLN A O 3
ATOM 5009 N N . GLY A 1 54 ? 2.867 9.165 -7.450 1.00 0.00 54 GLY A N 3
ATOM 5010 C CA . GLY A 1 54 ? 2.714 7.863 -6.786 1.00 0.00 54 GLY A CA 3
ATOM 5011 C C . GLY A 1 54 ? 2.331 7.849 -5.306 1.00 0.00 54 GLY A C 3
ATOM 5012 O O . GLY A 1 54 ? 2.935 8.501 -4.462 1.00 0.00 54 GLY A O 3
ATOM 5016 N N . PHE A 1 55 ? 1.278 7.069 -5.062 1.00 0.00 55 PHE A N 3
ATOM 5017 C CA . PHE A 1 55 ? 0.627 6.665 -3.803 1.00 0.00 55 PHE A CA 3
ATOM 5018 C C . PHE A 1 55 ? 0.121 5.194 -3.898 1.00 0.00 55 PHE A C 3
ATOM 5019 O O . PHE A 1 55 ? -1.067 4.962 -4.131 1.00 0.00 55 PHE A O 3
ATOM 5036 N N . VAL A 1 56 ? 0.985 4.181 -3.762 1.00 0.00 56 VAL A N 3
ATOM 5037 C CA . VAL A 1 56 ? 0.685 2.742 -3.946 1.00 0.00 56 VAL A CA 3
ATOM 5038 C C . VAL A 1 56 ? 0.426 2.007 -2.621 1.00 0.00 56 VAL A C 3
ATOM 5039 O O . VAL A 1 56 ? 1.055 2.248 -1.589 1.00 0.00 56 VAL A O 3
ATOM 5052 N N . LEU A 1 57 ? -0.528 1.075 -2.684 1.00 0.00 57 LEU A N 3
ATOM 5053 C CA . LEU A 1 57 ? -0.842 0.129 -1.614 1.00 0.00 57 LEU A CA 3
ATOM 5054 C C . LEU A 1 57 ? -0.110 -1.138 -2.094 1.00 0.00 57 LEU A C 3
ATOM 5055 O O . LEU A 1 57 ? -0.223 -1.482 -3.272 1.00 0.00 57 LEU A O 3
ATOM 5071 N N . SER A 1 58 ? 0.690 -1.806 -1.262 1.00 0.00 58 SER A N 3
ATOM 5072 C CA . SER A 1 58 ? 1.514 -2.944 -1.706 1.00 0.00 58 SER A CA 3
ATOM 5073 C C . SER A 1 58 ? 1.249 -4.132 -0.803 1.00 0.00 58 SER A C 3
ATOM 5074 O O . SER A 1 58 ? 1.545 -4.069 0.387 1.00 0.00 58 SER A O 3
ATOM 5082 N N . LEU A 1 59 ? 0.778 -5.234 -1.384 1.00 0.00 59 LEU A N 3
ATOM 5083 C CA . LEU A 1 59 ? 0.318 -6.419 -0.653 1.00 0.00 59 LEU A CA 3
ATOM 5084 C C . LEU A 1 59 ? 1.399 -7.490 -0.534 1.00 0.00 59 LEU A C 3
ATOM 5085 O O . LEU A 1 59 ? 2.252 -7.615 -1.410 1.00 0.00 59 LEU A O 3
ATOM 5101 N N . CYS A 1 60 ? 1.346 -8.290 0.537 1.00 0.00 60 CYS A N 3
ATOM 5102 C CA . CYS A 1 60 ? 2.399 -9.282 0.822 1.00 0.00 60 CYS A CA 3
ATOM 5103 C C . CYS A 1 60 ? 1.706 -10.626 0.749 1.00 0.00 60 CYS A C 3
ATOM 5104 O O . CYS A 1 60 ? 1.497 -11.301 1.753 1.00 0.00 60 CYS A O 3
ATOM 5112 N N . HIS A 1 61 ? 1.254 -10.946 -0.464 1.00 0.00 61 HIS A N 3
ATOM 5113 C CA . HIS A 1 61 ? 0.427 -12.109 -0.692 1.00 0.00 61 HIS A CA 3
ATOM 5114 C C . HIS A 1 61 ? 1.186 -13.441 -0.811 1.00 0.00 61 HIS A C 3
ATOM 5115 O O . HIS A 1 61 ? 2.414 -13.520 -0.786 1.00 0.00 61 HIS A O 3
ATOM 5129 N N . LEU A 1 62 ? 0.393 -14.489 -0.995 1.00 0.00 62 LEU A N 3
ATOM 5130 C CA . LEU A 1 62 ? 0.751 -15.922 -1.027 1.00 0.00 62 LEU A CA 3
ATOM 5131 C C . LEU A 1 62 ? 0.918 -16.572 -2.367 1.00 0.00 62 LEU A C 3
ATOM 5132 O O . LEU A 1 62 ? 0.788 -17.787 -2.535 1.00 0.00 62 LEU A O 3
ATOM 5148 N N . GLN A 1 63 ? 1.285 -15.705 -3.298 1.00 0.00 63 GLN A N 3
ATOM 5149 C CA . GLN A 1 63 ? 1.688 -16.139 -4.607 1.00 0.00 63 GLN A CA 3
ATOM 5150 C C . GLN A 1 63 ? 2.691 -15.185 -5.229 1.00 0.00 63 GLN A C 3
ATOM 5151 O O . GLN A 1 63 ? 3.698 -15.602 -5.803 1.00 0.00 63 GLN A O 3
ATOM 5165 N N . LYS A 1 64 ? 2.395 -13.893 -5.079 1.00 0.00 64 LYS A N 3
ATOM 5166 C CA . LYS A 1 64 ? 3.257 -12.798 -5.492 1.00 0.00 64 LYS A CA 3
ATOM 5167 C C . LYS A 1 64 ? 3.050 -11.581 -4.585 1.00 0.00 64 LYS A C 3
ATOM 5168 O O . LYS A 1 64 ? 2.190 -11.610 -3.707 1.00 0.00 64 LYS A O 3
ATOM 5187 N N . VAL A 1 65 ? 3.779 -10.498 -4.839 1.00 0.00 65 VAL A N 3
ATOM 5188 C CA . VAL A 1 65 ? 3.614 -9.206 -4.148 1.00 0.00 65 VAL A CA 3
ATOM 5189 C C . VAL A 1 65 ? 3.464 -8.131 -5.234 1.00 0.00 65 VAL A C 3
ATOM 5190 O O . VAL A 1 65 ? 4.310 -8.021 -6.125 1.00 0.00 65 VAL A O 3
ATOM 5203 N N . LYS A 1 66 ? 2.354 -7.383 -5.206 1.00 0.00 66 LYS A N 3
ATOM 5204 C CA . LYS A 1 66 ? 1.979 -6.393 -6.243 1.00 0.00 66 LYS A CA 3
ATOM 5205 C C . LYS A 1 66 ? 1.607 -5.028 -5.650 1.00 0.00 66 LYS A C 3
ATOM 5206 O O . LYS A 1 66 ? 1.386 -4.916 -4.444 1.00 0.00 66 LYS A O 3
ATOM 5225 N N . HIS A 1 67 ? 1.510 -4.008 -6.512 1.00 0.00 67 HIS A N 3
ATOM 5226 C CA . HIS A 1 67 ? 1.303 -2.599 -6.122 1.00 0.00 67 HIS A CA 3
ATOM 5227 C C . HIS A 1 67 ? 0.114 -1.905 -6.793 1.00 0.00 67 HIS A C 3
ATOM 5228 O O . HIS A 1 67 ? -0.090 -1.981 -7.994 1.00 0.00 67 HIS A O 3
ATOM 5242 N N . TYR A 1 68 ? -0.609 -1.100 -6.035 1.00 0.00 68 TYR A N 3
ATOM 5243 C CA . TYR A 1 68 ? -1.862 -0.434 -6.421 1.00 0.00 68 TYR A CA 3
ATOM 5244 C C . TYR A 1 68 ? -1.712 1.082 -6.652 1.00 0.00 68 TYR A C 3
ATOM 5245 O O . TYR A 1 68 ? -2.200 1.869 -5.847 1.00 0.00 68 TYR A O 3
ATOM 5263 N N . LEU A 1 69 ? -0.960 1.536 -7.667 1.00 0.00 69 LEU A N 3
ATOM 5264 C CA . LEU A 1 69 ? -0.868 2.972 -8.009 1.00 0.00 69 LEU A CA 3
ATOM 5265 C C . LEU A 1 69 ? -0.743 3.268 -9.508 1.00 0.00 69 LEU A C 3
ATOM 5266 O O . LEU A 1 69 ? 0.058 2.598 -10.139 1.00 0.00 69 LEU A O 3
ATOM 5282 N N . ILE A 1 70 ? -1.486 4.233 -10.078 1.00 0.00 70 ILE A N 3
ATOM 5283 C CA . ILE A 1 70 ? -1.277 4.702 -11.475 1.00 0.00 70 ILE A CA 3
ATOM 5284 C C . ILE A 1 70 ? -1.456 6.228 -11.631 1.00 0.00 70 ILE A C 3
ATOM 5285 O O . ILE A 1 70 ? -0.700 6.853 -12.375 1.00 0.00 70 ILE A O 3
ATOM 5301 N N . LEU A 1 71 ? -2.407 6.841 -10.911 1.00 0.00 71 LEU A N 3
ATOM 5302 C CA . LEU A 1 71 ? -2.765 8.263 -11.069 1.00 0.00 71 LEU A CA 3
ATOM 5303 C C . LEU A 1 71 ? -3.050 9.008 -9.744 1.00 0.00 71 LEU A C 3
ATOM 5304 O O . LEU A 1 71 ? -3.327 8.368 -8.726 1.00 0.00 71 LEU A O 3
ATOM 5320 N N . PRO A 1 72 ? -2.979 10.359 -9.750 1.00 0.00 72 PRO A N 3
ATOM 5321 C CA . PRO A 1 72 ? -3.214 11.206 -8.577 1.00 0.00 72 PRO A CA 3
ATOM 5322 C C . PRO A 1 72 ? -4.714 11.351 -8.270 1.00 0.00 72 PRO A C 3
ATOM 5323 O O . PRO A 1 72 ? -5.567 10.769 -8.949 1.00 0.00 72 PRO A O 3
ATOM 5334 N N . SER A 1 73 ? -5.055 12.135 -7.246 1.00 0.00 73 SER A N 3
ATOM 5335 C CA . SER A 1 73 ? -6.441 12.312 -6.790 1.00 0.00 73 SER A CA 3
ATOM 5336 C C . SER A 1 73 ? -7.386 12.913 -7.843 1.00 0.00 73 SER A C 3
ATOM 5337 O O . SER A 1 73 ? -6.992 13.741 -8.669 1.00 0.00 73 SER A O 3
ATOM 5345 N N . GLU A 1 74 ? -8.646 12.458 -7.827 1.00 0.00 74 GLU A N 3
ATOM 5346 C CA . GLU A 1 74 ? -9.692 12.814 -8.804 1.00 0.00 74 GLU A CA 3
ATOM 5347 C C . GLU A 1 74 ? -10.984 13.261 -8.086 1.00 0.00 74 GLU A C 3
ATOM 5348 O O . GLU A 1 74 ? -11.023 13.328 -6.859 1.00 0.00 74 GLU A O 3
ATOM 5361 N N . GLU A 1 75 ? -12.065 13.529 -8.830 1.00 0.00 75 GLU A N 3
ATOM 5362 C CA . GLU A 1 75 ? -13.392 13.859 -8.266 1.00 0.00 75 GLU A CA 3
ATOM 5363 C C . GLU A 1 75 ? -14.373 12.666 -8.245 1.00 0.00 75 GLU A C 3
ATOM 5364 O O . GLU A 1 75 ? -15.461 12.766 -7.677 1.00 0.00 75 GLU A O 3
ATOM 5376 N N . GLU A 1 76 ? -13.969 11.506 -8.785 1.00 0.00 76 GLU A N 3
ATOM 5377 C CA . GLU A 1 76 ? -14.728 10.236 -8.747 1.00 0.00 76 GLU A CA 3
ATOM 5378 C C . GLU A 1 76 ? -14.212 9.293 -7.630 1.00 0.00 76 GLU A C 3
ATOM 5379 O O . GLU A 1 76 ? -14.571 8.116 -7.563 1.00 0.00 76 GLU A O 3
ATOM 5391 N N . GLY A 1 77 ? -13.346 9.821 -6.760 1.00 0.00 77 GLY A N 3
ATOM 5392 C CA . GLY A 1 77 ? -12.661 9.154 -5.651 1.00 0.00 77 GLY A CA 3
ATOM 5393 C C . GLY A 1 77 ? -11.756 10.154 -4.929 1.00 0.00 77 GLY A C 3
ATOM 5394 O O . GLY A 1 77 ? -11.952 11.361 -5.062 1.00 0.00 77 GLY A O 3
ATOM 5398 N N . ARG A 1 78 ? -10.786 9.684 -4.143 1.00 0.00 78 ARG A N 3
ATOM 5399 C CA . ARG A 1 78 ? -9.745 10.493 -3.462 1.00 0.00 78 ARG A CA 3
ATOM 5400 C C . ARG A 1 78 ? -8.407 10.081 -4.074 1.00 0.00 78 ARG A C 3
ATOM 5401 O O . ARG A 1 78 ? -8.298 10.215 -5.288 1.00 0.00 78 ARG A O 3
ATOM 5422 N N . LEU A 1 79 ? -7.404 9.604 -3.319 1.00 0.00 79 LEU A N 3
ATOM 5423 C CA . LEU A 1 79 ? -6.155 9.070 -3.913 1.00 0.00 79 LEU A CA 3
ATOM 5424 C C . LEU A 1 79 ? -6.608 7.915 -4.828 1.00 0.00 79 LEU A C 3
ATOM 5425 O O . LEU A 1 79 ? -7.125 6.922 -4.326 1.00 0.00 79 LEU A O 3
ATOM 5441 N N . TYR A 1 80 ? -6.445 8.031 -6.150 1.00 0.00 80 TYR A N 3
ATOM 5442 C CA . TYR A 1 80 ? -7.005 7.051 -7.088 1.00 0.00 80 TYR A CA 3
ATOM 5443 C C . TYR A 1 80 ? -6.221 5.753 -7.336 1.00 0.00 80 TYR A C 3
ATOM 5444 O O . TYR A 1 80 ? -5.078 5.762 -7.796 1.00 0.00 80 TYR A O 3
ATOM 5462 N N . PHE A 1 81 ? -6.867 4.621 -7.032 1.00 0.00 81 PHE A N 3
ATOM 5463 C CA . PHE A 1 81 ? -6.375 3.270 -7.300 1.00 0.00 81 PHE A CA 3
ATOM 5464 C C . PHE A 1 81 ? -7.383 2.162 -7.528 1.00 0.00 81 PHE A C 3
ATOM 5465 O O . PHE A 1 81 ? -8.575 2.310 -7.303 1.00 0.00 81 PHE A O 3
ATOM 5482 N N . SER A 1 82 ? -6.890 1.074 -8.111 1.00 0.00 82 SER A N 3
ATOM 5483 C CA . SER A 1 82 ? -7.651 -0.133 -8.353 1.00 0.00 82 SER A CA 3
ATOM 5484 C C . SER A 1 82 ? -6.760 -1.390 -8.351 1.00 0.00 82 SER A C 3
ATOM 5485 O O . SER A 1 82 ? -5.796 -1.528 -7.604 1.00 0.00 82 SER A O 3
ATOM 5493 N N . MET A 1 83 ? -7.174 -2.312 -9.194 1.00 0.00 83 MET A N 3
ATOM 5494 C CA . MET A 1 83 ? -6.774 -3.681 -9.470 1.00 0.00 83 MET A CA 3
ATOM 5495 C C . MET A 1 83 ? -7.195 -3.980 -10.923 1.00 0.00 83 MET A C 3
ATOM 5496 O O . MET A 1 83 ? -7.705 -3.097 -11.619 1.00 0.00 83 MET A O 3
ATOM 5510 N N . ASP A 1 84 ? -7.088 -5.243 -11.349 1.00 0.00 84 ASP A N 3
ATOM 5511 C CA . ASP A 1 84 ? -7.611 -5.636 -12.667 1.00 0.00 84 ASP A CA 3
ATOM 5512 C C . ASP A 1 84 ? -9.162 -5.585 -12.648 1.00 0.00 84 ASP A C 3
ATOM 5513 O O . ASP A 1 84 ? -9.784 -5.269 -13.665 1.00 0.00 84 ASP A O 3
ATOM 5522 N N . ASP A 1 85 ? -9.789 -5.841 -11.482 1.00 0.00 85 ASP A N 3
ATOM 5523 C CA . ASP A 1 85 ? -11.240 -5.723 -11.252 1.00 0.00 85 ASP A CA 3
ATOM 5524 C C . ASP A 1 85 ? -11.544 -5.127 -9.852 1.00 0.00 85 ASP A C 3
ATOM 5525 O O . ASP A 1 85 ? -12.114 -5.795 -8.985 1.00 0.00 85 ASP A O 3
ATOM 5534 N N . GLY A 1 86 ? -11.088 -3.888 -9.594 1.00 0.00 86 GLY A N 3
ATOM 5535 C CA . GLY A 1 86 ? -11.196 -3.217 -8.280 1.00 0.00 86 GLY A CA 3
ATOM 5536 C C . GLY A 1 86 ? -11.528 -1.716 -8.306 1.00 0.00 86 GLY A C 3
ATOM 5537 O O . GLY A 1 86 ? -11.606 -1.093 -9.365 1.00 0.00 86 GLY A O 3
ATOM 5541 N N . GLN A 1 87 ? -11.732 -1.138 -7.112 1.00 0.00 87 GLN A N 3
ATOM 5542 C CA . GLN A 1 87 ? -12.118 0.272 -6.881 1.00 0.00 87 GLN A CA 3
ATOM 5543 C C . GLN A 1 87 ? -11.426 0.897 -5.644 1.00 0.00 87 GLN A C 3
ATOM 5544 O O . GLN A 1 87 ? -12.078 1.515 -4.808 1.00 0.00 87 GLN A O 3
ATOM 5558 N N . THR A 1 88 ? -10.106 0.735 -5.492 1.00 0.00 88 THR A N 3
ATOM 5559 C CA . THR A 1 88 ? -9.345 1.167 -4.289 1.00 0.00 88 THR A CA 3
ATOM 5560 C C . THR A 1 88 ? -9.018 2.638 -4.038 1.00 0.00 88 THR A C 3
ATOM 5561 O O . THR A 1 88 ? -8.516 3.007 -2.983 1.00 0.00 88 THR A O 3
ATOM 5572 N N . ARG A 1 89 ? -9.429 3.453 -4.991 1.00 0.00 89 ARG A N 3
ATOM 5573 C CA . ARG A 1 89 ? -9.462 4.932 -5.129 1.00 0.00 89 ARG A CA 3
ATOM 5574 C C . ARG A 1 89 ? -9.947 5.831 -3.957 1.00 0.00 89 ARG A C 3
ATOM 5575 O O . ARG A 1 89 ? -10.555 6.872 -4.208 1.00 0.00 89 ARG A O 3
ATOM 5596 N N . PHE A 1 90 ? -9.676 5.509 -2.696 1.00 0.00 90 PHE A N 3
ATOM 5597 C CA . PHE A 1 90 ? -10.076 6.277 -1.505 1.00 0.00 90 PHE A CA 3
ATOM 5598 C C . PHE A 1 90 ? -8.866 6.624 -0.616 1.00 0.00 90 PHE A C 3
ATOM 5599 O O . PHE A 1 90 ? -7.815 5.994 -0.711 1.00 0.00 90 PHE A O 3
ATOM 5616 N N . THR A 1 91 ? -9.002 7.629 0.262 1.00 0.00 91 THR A N 3
ATOM 5617 C CA . THR A 1 91 ? -7.899 8.149 1.102 1.00 0.00 91 THR A CA 3
ATOM 5618 C C . THR A 1 91 ? -7.267 7.042 1.953 1.00 0.00 91 THR A C 3
ATOM 5619 O O . THR A 1 91 ? -7.972 6.253 2.583 1.00 0.00 91 THR A O 3
ATOM 5630 N N . ASP A 1 92 ? -5.934 7.003 2.019 1.00 0.00 92 ASP A N 3
ATOM 5631 C CA . ASP A 1 92 ? -5.201 5.929 2.696 1.00 0.00 92 ASP A CA 3
ATOM 5632 C C . ASP A 1 92 ? -5.432 5.914 4.208 1.00 0.00 92 ASP A C 3
ATOM 5633 O O . ASP A 1 92 ? -5.635 4.847 4.783 1.00 0.00 92 ASP A O 3
ATOM 5642 N N . LEU A 1 93 ? -5.487 7.092 4.847 1.00 0.00 93 LEU A N 3
ATOM 5643 C CA . LEU A 1 93 ? -5.723 7.187 6.288 1.00 0.00 93 LEU A CA 3
ATOM 5644 C C . LEU A 1 93 ? -7.084 6.587 6.685 1.00 0.00 93 LEU A C 3
ATOM 5645 O O . LEU A 1 93 ? -7.172 5.826 7.648 1.00 0.00 93 LEU A O 3
ATOM 5661 N N . LEU A 1 94 ? -8.131 6.865 5.897 1.00 0.00 94 LEU A N 3
ATOM 5662 C CA . LEU A 1 94 ? -9.470 6.300 6.107 1.00 0.00 94 LEU A CA 3
ATOM 5663 C C . LEU A 1 94 ? -9.487 4.789 5.835 1.00 0.00 94 LEU A C 3
ATOM 5664 O O . LEU A 1 94 ? -10.059 4.026 6.614 1.00 0.00 94 LEU A O 3
ATOM 5680 N N . GLN A 1 95 ? -8.818 4.329 4.773 1.00 0.00 95 GLN A N 3
ATOM 5681 C CA . GLN A 1 95 ? -8.748 2.928 4.425 1.00 0.00 95 GLN A CA 3
ATOM 5682 C C . GLN A 1 95 ? -7.945 2.088 5.422 1.00 0.00 95 GLN A C 3
ATOM 5683 O O . GLN A 1 95 ? -8.303 0.936 5.659 1.00 0.00 95 GLN A O 3
ATOM 5697 N N . LEU A 1 96 ? -6.905 2.649 6.040 1.00 0.00 96 LEU A N 3
ATOM 5698 C CA . LEU A 1 96 ? -6.105 1.961 7.049 1.00 0.00 96 LEU A CA 3
ATOM 5699 C C . LEU A 1 96 ? -6.775 1.972 8.426 1.00 0.00 96 LEU A C 3
ATOM 5700 O O . LEU A 1 96 ? -6.825 0.930 9.077 1.00 0.00 96 LEU A O 3
ATOM 5716 N N . VAL A 1 97 ? -7.336 3.100 8.870 1.00 0.00 97 VAL A N 3
ATOM 5717 C CA . VAL A 1 97 ? -8.011 3.164 10.177 1.00 0.00 97 VAL A CA 3
ATOM 5718 C C . VAL A 1 97 ? -9.315 2.362 10.142 1.00 0.00 97 VAL A C 3
ATOM 5719 O O . VAL A 1 97 ? -9.453 1.377 10.866 1.00 0.00 97 VAL A O 3
ATOM 5732 N N . GLU A 1 98 ? -10.275 2.770 9.309 1.00 0.00 98 GLU A N 3
ATOM 5733 C CA . GLU A 1 98 ? -11.588 2.127 9.189 1.00 0.00 98 GLU A CA 3
ATOM 5734 C C . GLU A 1 98 ? -11.641 0.909 8.272 1.00 0.00 98 GLU A C 3
ATOM 5735 O O . GLU A 1 98 ? -11.986 -0.165 8.743 1.00 0.00 98 GLU A O 3
ATOM 5747 N N . PHE A 1 99 ? -11.276 1.020 6.995 1.00 0.00 99 PHE A N 3
ATOM 5748 C CA . PHE A 1 99 ? -11.458 -0.084 6.035 1.00 0.00 99 PHE A CA 3
ATOM 5749 C C . PHE A 1 99 ? -10.418 -1.217 6.003 1.00 0.00 99 PHE A C 3
ATOM 5750 O O . PHE A 1 99 ? -10.335 -1.898 4.983 1.00 0.00 99 PHE A O 3
ATOM 5767 N N . HIS A 1 100 ? -9.630 -1.476 7.059 1.00 0.00 100 HIS A N 3
ATOM 5768 C CA . HIS A 1 100 ? -8.635 -2.576 7.041 1.00 0.00 100 HIS A CA 3
ATOM 5769 C C . HIS A 1 100 ? -9.244 -3.964 7.293 1.00 0.00 100 HIS A C 3
ATOM 5770 O O . HIS A 1 100 ? -8.914 -4.915 6.588 1.00 0.00 100 HIS A O 3
ATOM 5785 N N . GLN A 1 101 ? -10.163 -4.072 8.260 1.00 0.00 101 GLN A N 3
ATOM 5786 C CA . GLN A 1 101 ? -10.754 -5.351 8.704 1.00 0.00 101 GLN A CA 3
ATOM 5787 C C . GLN A 1 101 ? -11.790 -5.954 7.735 1.00 0.00 101 GLN A C 3
ATOM 5788 O O . GLN A 1 101 ? -12.051 -7.154 7.794 1.00 0.00 101 GLN A O 3
ATOM 5802 N N . LEU A 1 102 ? -12.346 -5.147 6.826 1.00 0.00 102 LEU A N 3
ATOM 5803 C CA . LEU A 1 102 ? -13.268 -5.548 5.754 1.00 0.00 102 LEU A CA 3
ATOM 5804 C C . LEU A 1 102 ? -12.942 -4.779 4.456 1.00 0.00 102 LEU A C 3
ATOM 5805 O O . LEU A 1 102 ? -13.773 -4.052 3.904 1.00 0.00 102 LEU A O 3
ATOM 5821 N N . ASN A 1 103 ? -11.691 -4.909 3.996 1.00 0.00 103 ASN A N 3
ATOM 5822 C CA . ASN A 1 103 ? -11.225 -4.345 2.721 1.00 0.00 103 ASN A CA 3
ATOM 5823 C C . ASN A 1 103 ? -11.634 -5.267 1.537 1.00 0.00 103 ASN A C 3
ATOM 5824 O O . ASN A 1 103 ? -12.597 -6.032 1.626 1.00 0.00 103 ASN A O 3
ATOM 5835 N N . ARG A 1 104 ? -10.917 -5.179 0.408 1.00 0.00 104 ARG A N 3
ATOM 5836 C CA . ARG A 1 104 ? -11.065 -6.048 -0.777 1.00 0.00 104 ARG A CA 3
ATOM 5837 C C . ARG A 1 104 ? -9.752 -6.772 -1.148 1.00 0.00 104 ARG A C 3
ATOM 5838 O O . ARG A 1 104 ? -9.721 -7.501 -2.136 1.00 0.00 104 ARG A O 3
ATOM 5859 N N . GLY A 1 105 ? -8.709 -6.600 -0.323 1.00 0.00 105 GLY A N 3
ATOM 5860 C CA . GLY A 1 105 ? -7.394 -7.256 -0.395 1.00 0.00 105 GLY A CA 3
ATOM 5861 C C . GLY A 1 105 ? -6.811 -7.431 -1.805 1.00 0.00 105 GLY A C 3
ATOM 5862 O O . GLY A 1 105 ? -6.897 -6.539 -2.657 1.00 0.00 105 GLY A O 3
ATOM 5866 N N . ILE A 1 106 ? -6.164 -8.575 -2.019 1.00 0.00 106 ILE A N 3
ATOM 5867 C CA . ILE A 1 106 ? -5.636 -9.008 -3.329 1.00 0.00 106 ILE A CA 3
ATOM 5868 C C . ILE A 1 106 ? -6.773 -9.412 -4.300 1.00 0.00 106 ILE A C 3
ATOM 5869 O O . ILE A 1 106 ? -7.837 -9.861 -3.867 1.00 0.00 106 ILE A O 3
ATOM 5885 N N . LEU A 1 107 ? -6.529 -9.303 -5.619 1.00 0.00 107 LEU A N 3
ATOM 5886 C CA . LEU A 1 107 ? -7.444 -9.717 -6.705 1.00 0.00 107 LEU A CA 3
ATOM 5887 C C . LEU A 1 107 ? -8.307 -10.989 -6.421 1.00 0.00 107 LEU A C 3
ATOM 5888 O O . LEU A 1 107 ? -9.531 -10.854 -6.525 1.00 0.00 107 LEU A O 3
ATOM 5904 N N . PRO A 1 108 ? -7.761 -12.191 -6.078 1.00 0.00 108 PRO A N 3
ATOM 5905 C CA . PRO A 1 108 ? -8.574 -13.420 -6.036 1.00 0.00 108 PRO A CA 3
ATOM 5906 C C . PRO A 1 108 ? -8.768 -14.106 -4.659 1.00 0.00 108 PRO A C 3
ATOM 5907 O O . PRO A 1 108 ? -9.833 -14.687 -4.432 1.00 0.00 108 PRO A O 3
ATOM 5918 N N . CYS A 1 109 ? -7.785 -14.071 -3.748 1.00 0.00 109 CYS A N 3
ATOM 5919 C CA . CYS A 1 109 ? -7.776 -14.770 -2.468 1.00 0.00 109 CYS A CA 3
ATOM 5920 C C . CYS A 1 109 ? -8.356 -13.948 -1.283 1.00 0.00 109 CYS A C 3
ATOM 5921 O O . CYS A 1 109 ? -9.508 -13.508 -1.339 1.00 0.00 109 CYS A O 3
ATOM 5929 N N . LEU A 1 110 ? -7.595 -13.795 -0.185 1.00 0.00 110 LEU A N 3
ATOM 5930 C CA . LEU A 1 110 ? -8.001 -13.103 1.052 1.00 0.00 110 LEU A CA 3
ATOM 5931 C C . LEU A 1 110 ? -8.339 -11.613 0.794 1.00 0.00 110 LEU A C 3
ATOM 5932 O O . LEU A 1 110 ? -7.852 -11.011 -0.167 1.00 0.00 110 LEU A O 3
ATOM 5948 N N . LEU A 1 111 ? -9.173 -11.017 1.668 1.00 0.00 111 LEU A N 3
ATOM 5949 C CA . LEU A 1 111 ? -9.692 -9.645 1.494 1.00 0.00 111 LEU A CA 3
ATOM 5950 C C . LEU A 1 111 ? -9.359 -8.583 2.560 1.00 0.00 111 LEU A C 3
ATOM 5951 O O . LEU A 1 111 ? -9.659 -7.413 2.325 1.00 0.00 111 LEU A O 3
ATOM 5967 N N . ARG A 1 112 ? -8.759 -8.926 3.709 1.00 0.00 112 ARG A N 3
ATOM 5968 C CA . ARG A 1 112 ? -8.508 -7.976 4.824 1.00 0.00 112 ARG A CA 3
ATOM 5969 C C . ARG A 1 112 ? -7.020 -7.745 5.107 1.00 0.00 112 ARG A C 3
ATOM 5970 O O . ARG A 1 112 ? -6.211 -8.665 4.978 1.00 0.00 112 ARG A O 3
ATOM 5991 N N . HIS A 1 113 ? -6.681 -6.533 5.559 1.00 0.00 113 HIS A N 3
ATOM 5992 C CA . HIS A 1 113 ? -5.325 -6.156 5.990 1.00 0.00 113 HIS A CA 3
ATOM 5993 C C . HIS A 1 113 ? -5.206 -6.163 7.511 1.00 0.00 113 HIS A C 3
ATOM 5994 O O . HIS A 1 113 ? -6.170 -5.877 8.226 1.00 0.00 113 HIS A O 3
ATOM 6008 N N . CYS A 1 114 ? -3.997 -6.449 7.988 1.00 0.00 114 CYS A N 3
ATOM 6009 C CA . CYS A 1 114 ? -3.704 -6.630 9.406 1.00 0.00 114 CYS A CA 3
ATOM 6010 C C . CYS A 1 114 ? -2.490 -5.820 9.904 1.00 0.00 114 CYS A C 3
ATOM 6011 O O . CYS A 1 114 ? -2.627 -4.986 10.799 1.00 0.00 114 CYS A O 3
ATOM 6019 N N . CYS A 1 115 ? -1.302 -6.086 9.350 1.00 0.00 115 CYS A N 3
ATOM 6020 C CA . CYS A 1 115 ? -0.027 -5.455 9.728 1.00 0.00 115 CYS A CA 3
ATOM 6021 C C . CYS A 1 115 ? 0.857 -5.190 8.486 1.00 0.00 115 CYS A C 3
ATOM 6022 O O . CYS A 1 115 ? 0.365 -5.163 7.358 1.00 0.00 115 CYS A O 3
ATOM 6030 N N . THR A 1 116 ? 2.166 -5.046 8.701 1.00 0.00 116 THR A N 3
ATOM 6031 C CA . THR A 1 116 ? 3.209 -4.686 7.724 1.00 0.00 116 THR A CA 3
ATOM 6032 C C . THR A 1 116 ? 4.429 -5.598 7.867 1.00 0.00 116 THR A C 3
ATOM 6033 O O . THR A 1 116 ? 4.881 -5.828 8.994 1.00 0.00 116 THR A O 3
ATOM 6044 N N . ARG A 1 117 ? 5.004 -6.095 6.758 1.00 0.00 117 ARG A N 3
ATOM 6045 C CA . ARG A 1 117 ? 6.252 -6.887 6.753 1.00 0.00 117 ARG A CA 3
ATOM 6046 C C . ARG A 1 117 ? 7.222 -6.380 5.679 1.00 0.00 117 ARG A C 3
ATOM 6047 O O . ARG A 1 117 ? 6.804 -6.071 4.566 1.00 0.00 117 ARG A O 3
ATOM 6068 N N . VAL A 1 118 ? 8.508 -6.302 6.029 1.00 0.00 118 VAL A N 3
ATOM 6069 C CA . VAL A 1 118 ? 9.619 -5.803 5.185 1.00 0.00 118 VAL A CA 3
ATOM 6070 C C . VAL A 1 118 ? 10.914 -6.589 5.440 1.00 0.00 118 VAL A C 3
ATOM 6071 O O . VAL A 1 118 ? 11.059 -7.251 6.473 1.00 0.00 118 VAL A O 3
ATOM 6084 N N . ALA A 1 119 ? 11.870 -6.512 4.507 1.00 0.00 119 ALA A N 3
ATOM 6085 C CA . ALA A 1 119 ? 13.199 -7.116 4.656 1.00 0.00 119 ALA A CA 3
ATOM 6086 C C . ALA A 1 119 ? 14.081 -6.366 5.682 1.00 0.00 119 ALA A C 3
ATOM 6087 O O . ALA A 1 119 ? 13.884 -5.171 5.935 1.00 0.00 119 ALA A O 3
ATOM 6094 N N . LEU A 1 120 ? 15.072 -7.073 6.246 1.00 0.00 120 LEU A N 3
ATOM 6095 C CA . LEU A 1 120 ? 16.049 -6.574 7.232 1.00 0.00 120 LEU A CA 3
ATOM 6096 C C . LEU A 1 120 ? 17.465 -7.120 6.959 1.00 0.00 120 LEU A C 3
ATOM 6097 O O . LEU A 1 120 ? 18.394 -6.297 6.790 1.00 0.00 120 LEU A O 3
ATOM 6114 N N . PRO B 2 1 ? 10.185 -9.447 -18.615 1.00 0.00 1135 PRO B N 3
ATOM 6115 C CA . PRO B 2 1 ? 10.320 -8.341 -17.636 1.00 0.00 1135 PRO B CA 3
ATOM 6116 C C . PRO B 2 1 ? 9.503 -8.545 -16.345 1.00 0.00 1135 PRO B C 3
ATOM 6117 O O . PRO B 2 1 ? 8.618 -9.402 -16.293 1.00 0.00 1135 PRO B O 3
ATOM 6130 N N . GLN B 2 2 ? 9.790 -7.755 -15.304 1.00 0.00 1136 GLN B N 3
ATOM 6131 C CA . GLN B 2 2 ? 9.072 -7.801 -14.019 1.00 0.00 1136 GLN B CA 3
ATOM 6132 C C . GLN B 2 2 ? 7.664 -7.168 -14.102 1.00 0.00 1136 GLN B C 3
ATOM 6133 O O . GLN B 2 2 ? 7.486 -6.176 -14.820 1.00 0.00 1136 GLN B O 3
ATOM 6147 N N . PRO B 2 3 ? 6.667 -7.680 -13.348 1.00 0.00 1137 PRO B N 3
ATOM 6148 C CA . PRO B 2 3 ? 5.345 -7.063 -13.239 1.00 0.00 1137 PRO B CA 3
ATOM 6149 C C . PRO B 2 3 ? 5.391 -5.772 -12.401 1.00 0.00 1137 PRO B C 3
ATOM 6150 O O . PRO B 2 3 ? 6.075 -5.704 -11.377 1.00 0.00 1137 PRO B O 3
ATOM 6161 N N . GLU B 2 4 ? 4.635 -4.755 -12.816 1.00 0.00 1138 GLU B N 3
ATOM 6162 C CA . GLU B 2 4 ? 4.618 -3.413 -12.212 1.00 0.00 1138 GLU B CA 3
ATOM 6163 C C . GLU B 2 4 ? 3.213 -2.782 -12.267 1.00 0.00 1138 GLU B C 3
ATOM 6164 O O . GLU B 2 4 ? 2.663 -2.645 -13.354 1.00 0.00 1138 GLU B O 3
ATOM 6200 N N . VAL B 2 6 ? -1.143 -2.420 -11.000 1.00 0.00 1140 VAL B N 3
ATOM 6201 C CA . VAL B 2 6 ? -2.399 -3.245 -11.036 1.00 0.00 1140 VAL B CA 3
ATOM 6202 C C . VAL B 2 6 ? -3.659 -2.498 -11.396 1.00 0.00 1140 VAL B C 3
ATOM 6203 O O . VAL B 2 6 ? -4.617 -3.191 -11.710 1.00 0.00 1140 VAL B O 3
ATOM 6216 N N . ASN B 2 7 ? -3.760 -1.150 -11.371 1.00 0.00 1141 ASN B N 3
ATOM 6217 C CA . ASN B 2 7 ? -4.996 -0.565 -11.989 1.00 0.00 1141 ASN B CA 3
ATOM 6218 C C . ASN B 2 7 ? -4.979 -1.180 -13.441 1.00 0.00 1141 ASN B C 3
ATOM 6219 O O . ASN B 2 7 ? -5.999 -1.517 -14.040 1.00 0.00 1141 ASN B O 3
ATOM 6230 N N . GLN B 2 8 ? -3.726 -1.412 -13.881 1.00 0.00 1142 GLN B N 3
ATOM 6231 C CA . GLN B 2 8 ? -3.122 -2.088 -14.979 1.00 0.00 1142 GLN B CA 3
ATOM 6232 C C . GLN B 2 8 ? -1.773 -2.557 -14.443 1.00 0.00 1142 GLN B C 3
ATOM 6233 O O . GLN B 2 8 ? -1.234 -1.837 -13.603 1.00 0.00 1142 GLN B O 3
ATOM 6247 N N . PRO B 2 9 ? -1.129 -3.591 -15.005 1.00 0.00 1143 PRO B N 3
ATOM 6248 C CA . PRO B 2 9 ? 0.324 -3.675 -14.946 1.00 0.00 1143 PRO B CA 3
ATOM 6249 C C . PRO B 2 9 ? 0.949 -2.595 -15.878 1.00 0.00 1143 PRO B C 3
ATOM 6250 O O . PRO B 2 9 ? 1.612 -2.877 -16.882 1.00 0.00 1143 PRO B O 3
ATOM 6261 N N . ASP B 2 10 ? 0.617 -1.350 -15.529 1.00 0.00 1144 ASP B N 3
ATOM 6262 C CA . ASP B 2 10 ? 0.826 -0.027 -16.115 1.00 0.00 1144 ASP B CA 3
ATOM 6263 C C . ASP B 2 10 ? 0.756 0.050 -17.663 1.00 0.00 1144 ASP B C 3
ATOM 6264 O O . ASP B 2 10 ? -0.370 0.184 -18.197 1.00 0.00 1144 ASP B O 3
ATOM 6274 N N . GLY A 1 1 ? 26.554 24.201 -5.454 1.00 0.00 1 GLY A N 4
ATOM 6275 C CA . GLY A 1 1 ? 27.877 23.549 -5.608 1.00 0.00 1 GLY A CA 4
ATOM 6276 C C . GLY A 1 1 ? 28.072 22.407 -4.619 1.00 0.00 1 GLY A C 4
ATOM 6277 O O . GLY A 1 1 ? 27.109 21.783 -4.178 1.00 0.00 1 GLY A O 4
ATOM 6283 N N . SER A 1 2 ? 29.322 22.103 -4.262 1.00 0.00 2 SER A N 4
ATOM 6284 C CA . SER A 1 2 ? 29.672 21.059 -3.279 1.00 0.00 2 SER A CA 4
ATOM 6285 C C . SER A 1 2 ? 29.337 21.479 -1.832 1.00 0.00 2 SER A C 4
ATOM 6286 O O . SER A 1 2 ? 29.441 22.670 -1.513 1.00 0.00 2 SER A O 4
ATOM 6294 N N . PRO A 1 3 ? 28.944 20.543 -0.938 1.00 0.00 3 PRO A N 4
ATOM 6295 C CA . PRO A 1 3 ? 28.875 19.085 -1.134 1.00 0.00 3 PRO A CA 4
ATOM 6296 C C . PRO A 1 3 ? 27.589 18.580 -1.820 1.00 0.00 3 PRO A C 4
ATOM 6297 O O . PRO A 1 3 ? 27.541 17.427 -2.256 1.00 0.00 3 PRO A O 4
ATOM 6308 N N . ALA A 1 4 ? 26.571 19.435 -1.991 1.00 0.00 4 ALA A N 4
ATOM 6309 C CA . ALA A 1 4 ? 25.278 19.083 -2.603 1.00 0.00 4 ALA A CA 4
ATOM 6310 C C . ALA A 1 4 ? 25.385 18.560 -4.056 1.00 0.00 4 ALA A C 4
ATOM 6311 O O . ALA A 1 4 ? 24.454 17.928 -4.564 1.00 0.00 4 ALA A O 4
ATOM 6318 N N . SER A 1 5 ? 26.528 18.787 -4.713 1.00 0.00 5 SER A N 4
ATOM 6319 C CA . SER A 1 5 ? 26.885 18.279 -6.046 1.00 0.00 5 SER A CA 4
ATOM 6320 C C . SER A 1 5 ? 26.955 16.740 -6.107 1.00 0.00 5 SER A C 4
ATOM 6321 O O . SER A 1 5 ? 26.798 16.167 -7.190 1.00 0.00 5 SER A O 4
ATOM 6329 N N . GLY A 1 6 ? 27.161 16.067 -4.965 1.00 0.00 6 GLY A N 4
ATOM 6330 C CA . GLY A 1 6 ? 27.147 14.600 -4.853 1.00 0.00 6 GLY A CA 4
ATOM 6331 C C . GLY A 1 6 ? 27.966 13.984 -3.709 1.00 0.00 6 GLY A C 4
ATOM 6332 O O . GLY A 1 6 ? 28.026 12.756 -3.613 1.00 0.00 6 GLY A O 4
ATOM 6336 N N . THR A 1 7 ? 28.601 14.789 -2.845 1.00 0.00 7 THR A N 4
ATOM 6337 C CA . THR A 1 7 ? 29.506 14.325 -1.767 1.00 0.00 7 THR A CA 4
ATOM 6338 C C . THR A 1 7 ? 28.939 14.477 -0.346 1.00 0.00 7 THR A C 4
ATOM 6339 O O . THR A 1 7 ? 29.618 14.123 0.624 1.00 0.00 7 THR A O 4
ATOM 6350 N N . SER A 1 8 ? 27.697 14.957 -0.194 1.00 0.00 8 SER A N 4
ATOM 6351 C CA . SER A 1 8 ? 26.996 15.052 1.101 1.00 0.00 8 SER A CA 4
ATOM 6352 C C . SER A 1 8 ? 26.851 13.690 1.805 1.00 0.00 8 SER A C 4
ATOM 6353 O O . SER A 1 8 ? 26.690 12.649 1.156 1.00 0.00 8 SER A O 4
ATOM 6361 N N . LEU A 1 9 ? 26.875 13.701 3.142 1.00 0.00 9 LEU A N 4
ATOM 6362 C CA . LEU A 1 9 ? 26.773 12.500 3.981 1.00 0.00 9 LEU A CA 4
ATOM 6363 C C . LEU A 1 9 ? 25.338 11.933 4.011 1.00 0.00 9 LEU A C 4
ATOM 6364 O O . LEU A 1 9 ? 24.356 12.661 3.834 1.00 0.00 9 LEU A O 4
ATOM 6380 N N . SER A 1 10 ? 25.223 10.624 4.256 1.00 0.00 10 SER A N 4
ATOM 6381 C CA . SER A 1 10 ? 23.948 9.886 4.294 1.00 0.00 10 SER A CA 4
ATOM 6382 C C . SER A 1 10 ? 23.058 10.267 5.491 1.00 0.00 10 SER A C 4
ATOM 6383 O O . SER A 1 10 ? 23.550 10.644 6.560 1.00 0.00 10 SER A O 4
ATOM 6391 N N . ALA A 1 11 ? 21.739 10.121 5.321 1.00 0.00 11 ALA A N 4
ATOM 6392 C CA . ALA A 1 11 ? 20.714 10.357 6.347 1.00 0.00 11 ALA A CA 4
ATOM 6393 C C . ALA A 1 11 ? 19.568 9.322 6.263 1.00 0.00 11 ALA A C 4
ATOM 6394 O O . ALA A 1 11 ? 19.374 8.674 5.229 1.00 0.00 11 ALA A O 4
ATOM 6401 N N . ALA A 1 12 ? 18.799 9.172 7.347 1.00 0.00 12 ALA A N 4
ATOM 6402 C CA . ALA A 1 12 ? 17.683 8.225 7.430 1.00 0.00 12 ALA A CA 4
ATOM 6403 C C . ALA A 1 12 ? 16.473 8.639 6.564 1.00 0.00 12 ALA A C 4
ATOM 6404 O O . ALA A 1 12 ? 16.173 9.827 6.408 1.00 0.00 12 ALA A O 4
ATOM 6411 N N . ILE A 1 13 ? 15.752 7.643 6.032 1.00 0.00 13 ILE A N 4
ATOM 6412 C CA . ILE A 1 13 ? 14.534 7.832 5.217 1.00 0.00 13 ILE A CA 4
ATOM 6413 C C . ILE A 1 13 ? 13.288 8.160 6.068 1.00 0.00 13 ILE A C 4
ATOM 6414 O O . ILE A 1 13 ? 12.333 8.768 5.579 1.00 0.00 13 ILE A O 4
ATOM 6430 N N . HIS A 1 14 ? 13.310 7.788 7.352 1.00 0.00 14 HIS A N 4
ATOM 6431 C CA . HIS A 1 14 ? 12.212 7.892 8.322 1.00 0.00 14 HIS A CA 4
ATOM 6432 C C . HIS A 1 14 ? 12.601 8.682 9.586 1.00 0.00 14 HIS A C 4
ATOM 6433 O O . HIS A 1 14 ? 13.787 8.815 9.911 1.00 0.00 14 HIS A O 4
ATOM 6447 N N . ARG A 1 15 ? 11.590 9.175 10.323 1.00 0.00 15 ARG A N 4
ATOM 6448 C CA . ARG A 1 15 ? 11.761 9.870 11.626 1.00 0.00 15 ARG A CA 4
ATOM 6449 C C . ARG A 1 15 ? 10.849 9.428 12.772 1.00 0.00 15 ARG A C 4
ATOM 6450 O O . ARG A 1 15 ? 10.909 9.935 13.893 1.00 0.00 15 ARG A O 4
ATOM 6471 N N . THR A 1 16 ? 9.992 8.488 12.432 1.00 0.00 16 THR A N 4
ATOM 6472 C CA . THR A 1 16 ? 8.995 7.792 13.268 1.00 0.00 16 THR A CA 4
ATOM 6473 C C . THR A 1 16 ? 8.890 6.314 12.860 1.00 0.00 16 THR A C 4
ATOM 6474 O O . THR A 1 16 ? 9.521 5.880 11.896 1.00 0.00 16 THR A O 4
ATOM 6485 N N . GLN A 1 17 ? 8.047 5.539 13.547 1.00 0.00 17 GLN A N 4
ATOM 6486 C CA . GLN A 1 17 ? 7.736 4.133 13.228 1.00 0.00 17 GLN A CA 4
ATOM 6487 C C . GLN A 1 17 ? 6.758 3.948 12.037 1.00 0.00 17 GLN A C 4
ATOM 6488 O O . GLN A 1 17 ? 6.226 2.853 11.841 1.00 0.00 17 GLN A O 4
ATOM 6502 N N . LEU A 1 18 ? 6.506 5.009 11.255 1.00 0.00 18 LEU A N 4
ATOM 6503 C CA . LEU A 1 18 ? 5.517 5.049 10.167 1.00 0.00 18 LEU A CA 4
ATOM 6504 C C . LEU A 1 18 ? 5.614 3.932 9.103 1.00 0.00 18 LEU A C 4
ATOM 6505 O O . LEU A 1 18 ? 6.697 3.455 8.759 1.00 0.00 18 LEU A O 4
ATOM 6521 N N . TRP A 1 19 ? 4.459 3.575 8.527 1.00 0.00 19 TRP A N 4
ATOM 6522 C CA . TRP A 1 19 ? 4.293 2.506 7.523 1.00 0.00 19 TRP A CA 4
ATOM 6523 C C . TRP A 1 19 ? 4.210 3.023 6.070 1.00 0.00 19 TRP A C 4
ATOM 6524 O O . TRP A 1 19 ? 3.614 2.379 5.201 1.00 0.00 19 TRP A O 4
ATOM 6545 N N . PHE A 1 20 ? 4.807 4.186 5.797 1.00 0.00 20 PHE A N 4
ATOM 6546 C CA . PHE A 1 20 ? 4.913 4.758 4.452 1.00 0.00 20 PHE A CA 4
ATOM 6547 C C . PHE A 1 20 ? 6.310 5.345 4.174 1.00 0.00 20 PHE A C 4
ATOM 6548 O O . PHE A 1 20 ? 6.845 6.155 4.932 1.00 0.00 20 PHE A O 4
ATOM 6565 N N . HIS A 1 21 ? 6.877 4.913 3.042 1.00 0.00 21 HIS A N 4
ATOM 6566 C CA . HIS A 1 21 ? 8.234 5.183 2.536 1.00 0.00 21 HIS A CA 4
ATOM 6567 C C . HIS A 1 21 ? 8.113 5.398 1.027 1.00 0.00 21 HIS A C 4
ATOM 6568 O O . HIS A 1 21 ? 7.399 4.613 0.409 1.00 0.00 21 HIS A O 4
ATOM 6582 N N . GLY A 1 22 ? 8.778 6.359 0.369 1.00 0.00 22 GLY A N 4
ATOM 6583 C CA . GLY A 1 22 ? 8.523 6.589 -1.047 1.00 0.00 22 GLY A CA 4
ATOM 6584 C C . GLY A 1 22 ? 9.771 6.779 -1.874 1.00 0.00 22 GLY A C 4
ATOM 6585 O O . GLY A 1 22 ? 9.841 7.693 -2.678 1.00 0.00 22 GLY A O 4
ATOM 6589 N N . ARG A 1 23 ? 10.755 5.905 -1.672 1.00 0.00 23 ARG A N 4
ATOM 6590 C CA . ARG A 1 23 ? 11.995 5.838 -2.465 1.00 0.00 23 ARG A CA 4
ATOM 6591 C C . ARG A 1 23 ? 12.455 4.373 -2.548 1.00 0.00 23 ARG A C 4
ATOM 6592 O O . ARG A 1 23 ? 13.588 4.003 -2.263 1.00 0.00 23 ARG A O 4
ATOM 6613 N N . ILE A 1 24 ? 11.481 3.526 -2.890 1.00 0.00 24 ILE A N 4
ATOM 6614 C CA . ILE A 1 24 ? 11.610 2.067 -2.972 1.00 0.00 24 ILE A CA 4
ATOM 6615 C C . ILE A 1 24 ? 10.624 1.559 -4.035 1.00 0.00 24 ILE A C 4
ATOM 6616 O O . ILE A 1 24 ? 9.600 0.958 -3.723 1.00 0.00 24 ILE A O 4
ATOM 6632 N N . SER A 1 25 ? 10.894 1.884 -5.303 1.00 0.00 25 SER A N 4
ATOM 6633 C CA . SER A 1 25 ? 10.026 1.609 -6.469 1.00 0.00 25 SER A CA 4
ATOM 6634 C C . SER A 1 25 ? 9.566 0.154 -6.549 1.00 0.00 25 SER A C 4
ATOM 6635 O O . SER A 1 25 ? 10.206 -0.730 -5.989 1.00 0.00 25 SER A O 4
ATOM 6643 N N . ARG A 1 26 ? 8.456 -0.118 -7.239 1.00 0.00 26 ARG A N 4
ATOM 6644 C CA . ARG A 1 26 ? 7.796 -1.435 -7.333 1.00 0.00 26 ARG A CA 4
ATOM 6645 C C . ARG A 1 26 ? 8.720 -2.637 -7.583 1.00 0.00 26 ARG A C 4
ATOM 6646 O O . ARG A 1 26 ? 8.522 -3.697 -6.997 1.00 0.00 26 ARG A O 4
ATOM 6667 N N . GLU A 1 27 ? 9.759 -2.459 -8.399 1.00 0.00 27 GLU A N 4
ATOM 6668 C CA . GLU A 1 27 ? 10.772 -3.488 -8.694 1.00 0.00 27 GLU A CA 4
ATOM 6669 C C . GLU A 1 27 ? 11.814 -3.680 -7.569 1.00 0.00 27 GLU A C 4
ATOM 6670 O O . GLU A 1 27 ? 12.394 -4.756 -7.433 1.00 0.00 27 GLU A O 4
ATOM 6682 N N . GLU A 1 28 ? 12.047 -2.646 -6.756 1.00 0.00 28 GLU A N 4
ATOM 6683 C CA . GLU A 1 28 ? 12.912 -2.657 -5.567 1.00 0.00 28 GLU A CA 4
ATOM 6684 C C . GLU A 1 28 ? 12.188 -3.243 -4.344 1.00 0.00 28 GLU A C 4
ATOM 6685 O O . GLU A 1 28 ? 12.702 -4.134 -3.671 1.00 0.00 28 GLU A O 4
ATOM 6697 N N . SER A 1 29 ? 10.963 -2.774 -4.069 1.00 0.00 29 SER A N 4
ATOM 6698 C CA . SER A 1 29 ? 10.171 -3.174 -2.891 1.00 0.00 29 SER A CA 4
ATOM 6699 C C . SER A 1 29 ? 9.703 -4.626 -2.955 1.00 0.00 29 SER A C 4
ATOM 6700 O O . SER A 1 29 ? 9.601 -5.265 -1.911 1.00 0.00 29 SER A O 4
ATOM 6708 N N . GLN A 1 30 ? 9.530 -5.216 -4.145 1.00 0.00 30 GLN A N 4
ATOM 6709 C CA . GLN A 1 30 ? 9.193 -6.647 -4.253 1.00 0.00 30 GLN A CA 4
ATOM 6710 C C . GLN A 1 30 ? 10.301 -7.583 -3.726 1.00 0.00 30 GLN A C 4
ATOM 6711 O O . GLN A 1 30 ? 10.007 -8.717 -3.353 1.00 0.00 30 GLN A O 4
ATOM 6725 N N . ARG A 1 31 ? 11.553 -7.108 -3.604 1.00 0.00 31 ARG A N 4
ATOM 6726 C CA . ARG A 1 31 ? 12.660 -7.877 -2.997 1.00 0.00 31 ARG A CA 4
ATOM 6727 C C . ARG A 1 31 ? 12.577 -7.879 -1.460 1.00 0.00 31 ARG A C 4
ATOM 6728 O O . ARG A 1 31 ? 12.994 -8.852 -0.836 1.00 0.00 31 ARG A O 4
ATOM 6749 N N . LEU A 1 32 ? 12.011 -6.823 -0.862 1.00 0.00 32 LEU A N 4
ATOM 6750 C CA . LEU A 1 32 ? 11.852 -6.657 0.594 1.00 0.00 32 LEU A CA 4
ATOM 6751 C C . LEU A 1 32 ? 10.523 -7.247 1.099 1.00 0.00 32 LEU A C 4
ATOM 6752 O O . LEU A 1 32 ? 10.514 -8.024 2.054 1.00 0.00 32 LEU A O 4
ATOM 6768 N N . ILE A 1 33 ? 9.399 -6.924 0.444 1.00 0.00 33 ILE A N 4
ATOM 6769 C CA . ILE A 1 33 ? 8.049 -7.393 0.835 1.00 0.00 33 ILE A CA 4
ATOM 6770 C C . ILE A 1 33 ? 7.787 -8.841 0.338 1.00 0.00 33 ILE A C 4
ATOM 6771 O O . ILE A 1 33 ? 6.860 -9.518 0.787 1.00 0.00 33 ILE A O 4
ATOM 6787 N N . GLY A 1 34 ? 8.673 -9.390 -0.507 1.00 0.00 34 GLY A N 4
ATOM 6788 C CA . GLY A 1 34 ? 8.521 -10.719 -1.122 1.00 0.00 34 GLY A CA 4
ATOM 6789 C C . GLY A 1 34 ? 9.269 -11.848 -0.414 1.00 0.00 34 GLY A C 4
ATOM 6790 O O . GLY A 1 34 ? 9.185 -13.000 -0.839 1.00 0.00 34 GLY A O 4
ATOM 6794 N N . GLN A 1 35 ? 9.982 -11.538 0.678 1.00 0.00 35 GLN A N 4
ATOM 6795 C CA . GLN A 1 35 ? 10.642 -12.544 1.523 1.00 0.00 35 GLN A CA 4
ATOM 6796 C C . GLN A 1 35 ? 9.614 -13.177 2.496 1.00 0.00 35 GLN A C 4
ATOM 6797 O O . GLN A 1 35 ? 9.875 -14.212 3.110 1.00 0.00 35 GLN A O 4
ATOM 6811 N N . GLN A 1 36 ? 8.431 -12.557 2.620 1.00 0.00 36 GLN A N 4
ATOM 6812 C CA . GLN A 1 36 ? 7.302 -13.007 3.426 1.00 0.00 36 GLN A CA 4
ATOM 6813 C C . GLN A 1 36 ? 6.432 -14.046 2.680 1.00 0.00 36 GLN A C 4
ATOM 6814 O O . GLN A 1 36 ? 6.390 -14.067 1.448 1.00 0.00 36 GLN A O 4
ATOM 6828 N N . GLY A 1 37 ? 5.720 -14.895 3.435 1.00 0.00 37 GLY A N 4
ATOM 6829 C CA . GLY A 1 37 ? 4.852 -15.968 2.906 1.00 0.00 37 GLY A CA 4
ATOM 6830 C C . GLY A 1 37 ? 3.529 -16.158 3.666 1.00 0.00 37 GLY A C 4
ATOM 6831 O O . GLY A 1 37 ? 3.011 -17.276 3.724 1.00 0.00 37 GLY A O 4
ATOM 6835 N N . LEU A 1 38 ? 3.025 -15.101 4.314 1.00 0.00 38 LEU A N 4
ATOM 6836 C CA . LEU A 1 38 ? 1.785 -15.106 5.111 1.00 0.00 38 LEU A CA 4
ATOM 6837 C C . LEU A 1 38 ? 0.528 -14.960 4.211 1.00 0.00 38 LEU A C 4
ATOM 6838 O O . LEU A 1 38 ? 0.602 -15.126 2.990 1.00 0.00 38 LEU A O 4
ATOM 6854 N N . VAL A 1 39 ? -0.643 -14.681 4.812 1.00 0.00 39 VAL A N 4
ATOM 6855 C CA . VAL A 1 39 ? -1.896 -14.383 4.085 1.00 0.00 39 VAL A CA 4
ATOM 6856 C C . VAL A 1 39 ? -1.678 -13.251 3.092 1.00 0.00 39 VAL A C 4
ATOM 6857 O O . VAL A 1 39 ? -0.847 -12.371 3.321 1.00 0.00 39 VAL A O 4
ATOM 6870 N N . ASP A 1 40 ? -2.466 -13.251 2.009 1.00 0.00 40 ASP A N 4
ATOM 6871 C CA . ASP A 1 40 ? -2.344 -12.319 0.887 1.00 0.00 40 ASP A CA 4
ATOM 6872 C C . ASP A 1 40 ? -2.280 -10.827 1.246 1.00 0.00 40 ASP A C 4
ATOM 6873 O O . ASP A 1 40 ? -1.845 -9.975 0.469 1.00 0.00 40 ASP A O 4
ATOM 6882 N N . GLY A 1 41 ? -2.727 -10.547 2.460 1.00 0.00 41 GLY A N 4
ATOM 6883 C CA . GLY A 1 41 ? -2.905 -9.224 3.036 1.00 0.00 41 GLY A CA 4
ATOM 6884 C C . GLY A 1 41 ? -1.780 -8.715 3.939 1.00 0.00 41 GLY A C 4
ATOM 6885 O O . GLY A 1 41 ? -2.038 -7.843 4.759 1.00 0.00 41 GLY A O 4
ATOM 6889 N N . LEU A 1 42 ? -0.526 -9.137 3.756 1.00 0.00 42 LEU A N 4
ATOM 6890 C CA . LEU A 1 42 ? 0.606 -8.587 4.524 1.00 0.00 42 LEU A CA 4
ATOM 6891 C C . LEU A 1 42 ? 1.225 -7.486 3.657 1.00 0.00 42 LEU A C 4
ATOM 6892 O O . LEU A 1 42 ? 2.280 -7.624 3.044 1.00 0.00 42 LEU A O 4
ATOM 6908 N N . PHE A 1 43 ? 0.498 -6.367 3.608 1.00 0.00 43 PHE A N 4
ATOM 6909 C CA . PHE A 1 43 ? 0.803 -5.232 2.745 1.00 0.00 43 PHE A CA 4
ATOM 6910 C C . PHE A 1 43 ? 1.537 -4.039 3.405 1.00 0.00 43 PHE A C 4
ATOM 6911 O O . PHE A 1 43 ? 1.642 -3.958 4.632 1.00 0.00 43 PHE A O 4
ATOM 6928 N N . LEU A 1 44 ? 2.080 -3.130 2.589 1.00 0.00 44 LEU A N 4
ATOM 6929 C CA . LEU A 1 44 ? 2.732 -1.866 3.009 1.00 0.00 44 LEU A CA 4
ATOM 6930 C C . LEU A 1 44 ? 2.389 -0.710 2.046 1.00 0.00 44 LEU A C 4
ATOM 6931 O O . LEU A 1 44 ? 2.336 -0.940 0.838 1.00 0.00 44 LEU A O 4
ATOM 6947 N N . VAL A 1 45 ? 2.245 0.534 2.521 1.00 0.00 45 VAL A N 4
ATOM 6948 C CA . VAL A 1 45 ? 1.866 1.697 1.677 1.00 0.00 45 VAL A CA 4
ATOM 6949 C C . VAL A 1 45 ? 3.115 2.498 1.277 1.00 0.00 45 VAL A C 4
ATOM 6950 O O . VAL A 1 45 ? 3.346 3.627 1.724 1.00 0.00 45 VAL A O 4
ATOM 6963 N N . ARG A 1 46 ? 3.961 1.888 0.439 1.00 0.00 46 ARG A N 4
ATOM 6964 C CA . ARG A 1 46 ? 5.200 2.503 -0.077 1.00 0.00 46 ARG A CA 4
ATOM 6965 C C . ARG A 1 46 ? 5.009 3.042 -1.462 1.00 0.00 46 ARG A C 4
ATOM 6966 O O . ARG A 1 46 ? 4.081 2.673 -2.150 1.00 0.00 46 ARG A O 4
ATOM 6987 N N . GLU A 1 47 ? 5.859 3.974 -1.851 1.00 0.00 47 GLU A N 4
ATOM 6988 C CA . GLU A 1 47 ? 5.797 4.601 -3.156 1.00 0.00 47 GLU A CA 4
ATOM 6989 C C . GLU A 1 47 ? 7.210 4.821 -3.675 1.00 0.00 47 GLU A C 4
ATOM 6990 O O . GLU A 1 47 ? 8.157 4.158 -3.239 1.00 0.00 47 GLU A O 4
ATOM 7003 N N . SER A 1 48 ? 7.364 5.709 -4.629 1.00 0.00 48 SER A N 4
ATOM 7004 C CA . SER A 1 48 ? 8.638 6.106 -5.165 1.00 0.00 48 SER A CA 4
ATOM 7005 C C . SER A 1 48 ? 8.643 7.603 -5.414 1.00 0.00 48 SER A C 4
ATOM 7006 O O . SER A 1 48 ? 7.608 8.241 -5.622 1.00 0.00 48 SER A O 4
ATOM 7014 N N . GLN A 1 49 ? 9.859 8.120 -5.468 1.00 0.00 49 GLN A N 4
ATOM 7015 C CA . GLN A 1 49 ? 10.159 9.496 -5.813 1.00 0.00 49 GLN A CA 4
ATOM 7016 C C . GLN A 1 49 ? 10.540 9.532 -7.327 1.00 0.00 49 GLN A C 4
ATOM 7017 O O . GLN A 1 49 ? 10.925 10.573 -7.859 1.00 0.00 49 GLN A O 4
ATOM 7031 N N . ARG A 1 50 ? 10.346 8.379 -8.022 1.00 0.00 50 ARG A N 4
ATOM 7032 C CA . ARG A 1 50 ? 10.497 8.128 -9.470 1.00 0.00 50 ARG A CA 4
ATOM 7033 C C . ARG A 1 50 ? 9.128 8.185 -10.171 1.00 0.00 50 ARG A C 4
ATOM 7034 O O . ARG A 1 50 ? 8.947 9.142 -10.922 1.00 0.00 50 ARG A O 4
ATOM 7055 N N . ASN A 1 51 ? 8.161 7.256 -9.969 1.00 0.00 51 ASN A N 4
ATOM 7056 C CA . ASN A 1 51 ? 6.832 7.447 -10.570 1.00 0.00 51 ASN A CA 4
ATOM 7057 C C . ASN A 1 51 ? 6.192 8.748 -10.007 1.00 0.00 51 ASN A C 4
ATOM 7058 O O . ASN A 1 51 ? 6.018 8.853 -8.789 1.00 0.00 51 ASN A O 4
ATOM 7069 N N . PRO A 1 52 ? 5.866 9.761 -10.841 1.00 0.00 52 PRO A N 4
ATOM 7070 C CA . PRO A 1 52 ? 5.670 11.150 -10.381 1.00 0.00 52 PRO A CA 4
ATOM 7071 C C . PRO A 1 52 ? 4.330 11.413 -9.666 1.00 0.00 52 PRO A C 4
ATOM 7072 O O . PRO A 1 52 ? 4.142 12.456 -9.037 1.00 0.00 52 PRO A O 4
ATOM 7083 N N . GLN A 1 53 ? 3.403 10.460 -9.762 1.00 0.00 53 GLN A N 4
ATOM 7084 C CA . GLN A 1 53 ? 2.034 10.478 -9.239 1.00 0.00 53 GLN A CA 4
ATOM 7085 C C . GLN A 1 53 ? 1.852 9.306 -8.254 1.00 0.00 53 GLN A C 4
ATOM 7086 O O . GLN A 1 53 ? 0.764 8.737 -8.200 1.00 0.00 53 GLN A O 4
ATOM 7100 N N . GLY A 1 54 ? 2.882 8.951 -7.458 1.00 0.00 54 GLY A N 4
ATOM 7101 C CA . GLY A 1 54 ? 2.843 7.746 -6.611 1.00 0.00 54 GLY A CA 4
ATOM 7102 C C . GLY A 1 54 ? 2.502 7.744 -5.118 1.00 0.00 54 GLY A C 4
ATOM 7103 O O . GLY A 1 54 ? 3.140 8.369 -4.275 1.00 0.00 54 GLY A O 4
ATOM 7107 N N . PHE A 1 55 ? 1.469 6.935 -4.867 1.00 0.00 55 PHE A N 4
ATOM 7108 C CA . PHE A 1 55 ? 0.830 6.492 -3.618 1.00 0.00 55 PHE A CA 4
ATOM 7109 C C . PHE A 1 55 ? 0.354 5.016 -3.765 1.00 0.00 55 PHE A C 4
ATOM 7110 O O . PHE A 1 55 ? -0.823 4.751 -4.009 1.00 0.00 55 PHE A O 4
ATOM 7127 N N . VAL A 1 56 ? 1.254 4.035 -3.674 1.00 0.00 56 VAL A N 4
ATOM 7128 C CA . VAL A 1 56 ? 1.026 2.588 -3.895 1.00 0.00 56 VAL A CA 4
ATOM 7129 C C . VAL A 1 56 ? 0.801 1.819 -2.591 1.00 0.00 56 VAL A C 4
ATOM 7130 O O . VAL A 1 56 ? 1.241 2.193 -1.509 1.00 0.00 56 VAL A O 4
ATOM 7143 N N . LEU A 1 57 ? 0.081 0.710 -2.743 1.00 0.00 57 LEU A N 4
ATOM 7144 C CA . LEU A 1 57 ? -0.164 -0.303 -1.730 1.00 0.00 57 LEU A CA 4
ATOM 7145 C C . LEU A 1 57 ? 0.580 -1.532 -2.275 1.00 0.00 57 LEU A C 4
ATOM 7146 O O . LEU A 1 57 ? 0.434 -1.851 -3.452 1.00 0.00 57 LEU A O 4
ATOM 7162 N N . SER A 1 58 ? 1.420 -2.187 -1.485 1.00 0.00 58 SER A N 4
ATOM 7163 C CA . SER A 1 58 ? 2.266 -3.301 -1.945 1.00 0.00 58 SER A CA 4
ATOM 7164 C C . SER A 1 58 ? 1.717 -4.527 -1.261 1.00 0.00 58 SER A C 4
ATOM 7165 O O . SER A 1 58 ? 1.759 -4.594 -0.041 1.00 0.00 58 SER A O 4
ATOM 7173 N N . LEU A 1 59 ? 1.234 -5.500 -2.025 1.00 0.00 59 LEU A N 4
ATOM 7174 C CA . LEU A 1 59 ? 0.529 -6.667 -1.494 1.00 0.00 59 LEU A CA 4
ATOM 7175 C C . LEU A 1 59 ? 1.459 -7.868 -1.331 1.00 0.00 59 LEU A C 4
ATOM 7176 O O . LEU A 1 59 ? 2.372 -8.050 -2.135 1.00 0.00 59 LEU A O 4
ATOM 7192 N N . CYS A 1 60 ? 1.209 -8.711 -0.322 1.00 0.00 60 CYS A N 4
ATOM 7193 C CA . CYS A 1 60 ? 2.047 -9.906 -0.089 1.00 0.00 60 CYS A CA 4
ATOM 7194 C C . CYS A 1 60 ? 1.139 -11.095 -0.333 1.00 0.00 60 CYS A C 4
ATOM 7195 O O . CYS A 1 60 ? 0.738 -11.817 0.578 1.00 0.00 60 CYS A O 4
ATOM 7203 N N . HIS A 1 61 ? 0.748 -11.195 -1.601 1.00 0.00 61 HIS A N 4
ATOM 7204 C CA . HIS A 1 61 ? -0.222 -12.153 -2.082 1.00 0.00 61 HIS A CA 4
ATOM 7205 C C . HIS A 1 61 ? 0.319 -13.599 -2.061 1.00 0.00 61 HIS A C 4
ATOM 7206 O O . HIS A 1 61 ? 1.398 -13.876 -1.528 1.00 0.00 61 HIS A O 4
ATOM 7220 N N . LEU A 1 62 ? -0.396 -14.517 -2.703 1.00 0.00 62 LEU A N 4
ATOM 7221 C CA . LEU A 1 62 ? -0.100 -15.972 -2.669 1.00 0.00 62 LEU A CA 4
ATOM 7222 C C . LEU A 1 62 ? 0.686 -16.597 -3.776 1.00 0.00 62 LEU A C 4
ATOM 7223 O O . LEU A 1 62 ? 0.914 -17.811 -3.755 1.00 0.00 62 LEU A O 4
ATOM 7239 N N . GLN A 1 63 ? 1.153 -15.762 -4.696 1.00 0.00 63 GLN A N 4
ATOM 7240 C CA . GLN A 1 63 ? 2.102 -16.267 -5.664 1.00 0.00 63 GLN A CA 4
ATOM 7241 C C . GLN A 1 63 ? 3.103 -15.222 -6.174 1.00 0.00 63 GLN A C 4
ATOM 7242 O O . GLN A 1 63 ? 4.144 -15.589 -6.727 1.00 0.00 63 GLN A O 4
ATOM 7256 N N . LYS A 1 64 ? 2.815 -13.934 -5.958 1.00 0.00 64 LYS A N 4
ATOM 7257 C CA . LYS A 1 64 ? 3.716 -12.818 -6.265 1.00 0.00 64 LYS A CA 4
ATOM 7258 C C . LYS A 1 64 ? 3.473 -11.645 -5.308 1.00 0.00 64 LYS A C 4
ATOM 7259 O O . LYS A 1 64 ? 2.516 -11.664 -4.536 1.00 0.00 64 LYS A O 4
ATOM 7278 N N . VAL A 1 65 ? 4.313 -10.612 -5.374 1.00 0.00 65 VAL A N 4
ATOM 7279 C CA . VAL A 1 65 ? 4.120 -9.370 -4.603 1.00 0.00 65 VAL A CA 4
ATOM 7280 C C . VAL A 1 65 ? 4.081 -8.209 -5.601 1.00 0.00 65 VAL A C 4
ATOM 7281 O O . VAL A 1 65 ? 5.065 -7.906 -6.278 1.00 0.00 65 VAL A O 4
ATOM 7294 N N . LYS A 1 66 ? 2.891 -7.622 -5.754 1.00 0.00 66 LYS A N 4
ATOM 7295 C CA . LYS A 1 66 ? 2.571 -6.571 -6.733 1.00 0.00 66 LYS A CA 4
ATOM 7296 C C . LYS A 1 66 ? 2.088 -5.290 -6.060 1.00 0.00 66 LYS A C 4
ATOM 7297 O O . LYS A 1 66 ? 1.678 -5.300 -4.899 1.00 0.00 66 LYS A O 4
ATOM 7316 N N . HIS A 1 67 ? 2.137 -4.192 -6.806 1.00 0.00 67 HIS A N 4
ATOM 7317 C CA . HIS A 1 67 ? 1.848 -2.837 -6.328 1.00 0.00 67 HIS A CA 4
ATOM 7318 C C . HIS A 1 67 ? 0.499 -2.310 -6.821 1.00 0.00 67 HIS A C 4
ATOM 7319 O O . HIS A 1 67 ? -0.054 -2.824 -7.778 1.00 0.00 67 HIS A O 4
ATOM 7333 N N . TYR A 1 68 ? -0.021 -1.250 -6.196 1.00 0.00 68 TYR A N 4
ATOM 7334 C CA . TYR A 1 68 ? -1.375 -0.726 -6.457 1.00 0.00 68 TYR A CA 4
ATOM 7335 C C . TYR A 1 68 ? -1.509 0.706 -7.015 1.00 0.00 68 TYR A C 4
ATOM 7336 O O . TYR A 1 68 ? -2.616 1.224 -7.068 1.00 0.00 68 TYR A O 4
ATOM 7354 N N . LEU A 1 69 ? -0.452 1.360 -7.506 1.00 0.00 69 LEU A N 4
ATOM 7355 C CA . LEU A 1 69 ? -0.496 2.776 -7.923 1.00 0.00 69 LEU A CA 4
ATOM 7356 C C . LEU A 1 69 ? -0.321 3.100 -9.404 1.00 0.00 69 LEU A C 4
ATOM 7357 O O . LEU A 1 69 ? 0.588 2.568 -10.019 1.00 0.00 69 LEU A O 4
ATOM 7373 N N . ILE A 1 70 ? -1.172 3.969 -9.963 1.00 0.00 70 ILE A N 4
ATOM 7374 C CA . ILE A 1 70 ? -1.007 4.518 -11.330 1.00 0.00 70 ILE A CA 4
ATOM 7375 C C . ILE A 1 70 ? -1.417 6.001 -11.378 1.00 0.00 70 ILE A C 4
ATOM 7376 O O . ILE A 1 70 ? -0.696 6.802 -11.974 1.00 0.00 70 ILE A O 4
ATOM 7392 N N . LEU A 1 71 ? -2.524 6.384 -10.718 1.00 0.00 71 LEU A N 4
ATOM 7393 C CA . LEU A 1 71 ? -3.076 7.748 -10.801 1.00 0.00 71 LEU A CA 4
ATOM 7394 C C . LEU A 1 71 ? -3.140 8.482 -9.434 1.00 0.00 71 LEU A C 4
ATOM 7395 O O . LEU A 1 71 ? -3.310 7.827 -8.401 1.00 0.00 71 LEU A O 4
ATOM 7411 N N . PRO A 1 72 ? -3.052 9.830 -9.410 1.00 0.00 72 PRO A N 4
ATOM 7412 C CA . PRO A 1 72 ? -3.120 10.655 -8.197 1.00 0.00 72 PRO A CA 4
ATOM 7413 C C . PRO A 1 72 ? -4.559 11.116 -7.892 1.00 0.00 72 PRO A C 4
ATOM 7414 O O . PRO A 1 72 ? -5.511 10.732 -8.581 1.00 0.00 72 PRO A O 4
ATOM 7425 N N . SER A 1 73 ? -4.731 11.971 -6.876 1.00 0.00 73 SER A N 4
ATOM 7426 C CA . SER A 1 73 ? -6.026 12.586 -6.540 1.00 0.00 73 SER A CA 4
ATOM 7427 C C . SER A 1 73 ? -6.586 13.429 -7.697 1.00 0.00 73 SER A C 4
ATOM 7428 O O . SER A 1 73 ? -5.834 14.066 -8.439 1.00 0.00 73 SER A O 4
ATOM 7436 N N . GLU A 1 74 ? -7.915 13.432 -7.853 1.00 0.00 74 GLU A N 4
ATOM 7437 C CA . GLU A 1 74 ? -8.639 14.077 -8.959 1.00 0.00 74 GLU A CA 4
ATOM 7438 C C . GLU A 1 74 ? -9.636 15.149 -8.451 1.00 0.00 74 GLU A C 4
ATOM 7439 O O . GLU A 1 74 ? -9.644 15.507 -7.271 1.00 0.00 74 GLU A O 4
ATOM 7452 N N . GLU A 1 75 ? -10.497 15.659 -9.342 1.00 0.00 75 GLU A N 4
ATOM 7453 C CA . GLU A 1 75 ? -11.578 16.609 -9.001 1.00 0.00 75 GLU A CA 4
ATOM 7454 C C . GLU A 1 75 ? -12.952 15.922 -8.844 1.00 0.00 75 GLU A C 4
ATOM 7455 O O . GLU A 1 75 ? -13.874 16.505 -8.268 1.00 0.00 75 GLU A O 4
ATOM 7467 N N . GLU A 1 76 ? -13.087 14.671 -9.305 1.00 0.00 76 GLU A N 4
ATOM 7468 C CA . GLU A 1 76 ? -14.289 13.823 -9.158 1.00 0.00 76 GLU A CA 4
ATOM 7469 C C . GLU A 1 76 ? -14.088 12.621 -8.205 1.00 0.00 76 GLU A C 4
ATOM 7470 O O . GLU A 1 76 ? -14.938 11.730 -8.123 1.00 0.00 76 GLU A O 4
ATOM 7482 N N . GLY A 1 77 ? -12.953 12.579 -7.496 1.00 0.00 77 GLY A N 4
ATOM 7483 C CA . GLY A 1 77 ? -12.578 11.532 -6.537 1.00 0.00 77 GLY A CA 4
ATOM 7484 C C . GLY A 1 77 ? -11.200 11.772 -5.900 1.00 0.00 77 GLY A C 4
ATOM 7485 O O . GLY A 1 77 ? -10.444 12.640 -6.341 1.00 0.00 77 GLY A O 4
ATOM 7489 N N . ARG A 1 78 ? -10.879 11.003 -4.852 1.00 0.00 78 ARG A N 4
ATOM 7490 C CA . ARG A 1 78 ? -9.616 11.101 -4.082 1.00 0.00 78 ARG A CA 4
ATOM 7491 C C . ARG A 1 78 ? -8.493 10.308 -4.772 1.00 0.00 78 ARG A C 4
ATOM 7492 O O . ARG A 1 78 ? -8.467 10.261 -5.998 1.00 0.00 78 ARG A O 4
ATOM 7513 N N . LEU A 1 79 ? -7.574 9.679 -4.021 1.00 0.00 79 LEU A N 4
ATOM 7514 C CA . LEU A 1 79 ? -6.521 8.811 -4.586 1.00 0.00 79 LEU A CA 4
ATOM 7515 C C . LEU A 1 79 ? -7.171 7.763 -5.509 1.00 0.00 79 LEU A C 4
ATOM 7516 O O . LEU A 1 79 ? -7.966 6.954 -5.038 1.00 0.00 79 LEU A O 4
ATOM 7532 N N . TYR A 1 80 ? -6.866 7.783 -6.811 1.00 0.00 80 TYR A N 4
ATOM 7533 C CA . TYR A 1 80 ? -7.529 6.915 -7.794 1.00 0.00 80 TYR A CA 4
ATOM 7534 C C . TYR A 1 80 ? -6.997 5.472 -7.848 1.00 0.00 80 TYR A C 4
ATOM 7535 O O . TYR A 1 80 ? -5.789 5.248 -7.925 1.00 0.00 80 TYR A O 4
ATOM 7553 N N . PHE A 1 81 ? -7.927 4.503 -7.893 1.00 0.00 81 PHE A N 4
ATOM 7554 C CA . PHE A 1 81 ? -7.670 3.061 -7.978 1.00 0.00 81 PHE A CA 4
ATOM 7555 C C . PHE A 1 81 ? -8.664 2.311 -8.878 1.00 0.00 81 PHE A C 4
ATOM 7556 O O . PHE A 1 81 ? -9.872 2.509 -8.753 1.00 0.00 81 PHE A O 4
ATOM 7573 N N . SER A 1 82 ? -8.136 1.435 -9.746 1.00 0.00 82 SER A N 4
ATOM 7574 C CA . SER A 1 82 ? -8.849 0.697 -10.804 1.00 0.00 82 SER A CA 4
ATOM 7575 C C . SER A 1 82 ? -8.480 -0.790 -11.081 1.00 0.00 82 SER A C 4
ATOM 7576 O O . SER A 1 82 ? -8.693 -1.246 -12.205 1.00 0.00 82 SER A O 4
ATOM 7584 N N . MET A 1 83 ? -7.851 -1.518 -10.139 1.00 0.00 83 MET A N 4
ATOM 7585 C CA . MET A 1 83 ? -7.582 -2.985 -10.201 1.00 0.00 83 MET A CA 4
ATOM 7586 C C . MET A 1 83 ? -8.571 -3.821 -11.059 1.00 0.00 83 MET A C 4
ATOM 7587 O O . MET A 1 83 ? -9.767 -3.545 -11.094 1.00 0.00 83 MET A O 4
ATOM 7601 N N . ASP A 1 84 ? -8.112 -4.924 -11.672 1.00 0.00 84 ASP A N 4
ATOM 7602 C CA . ASP A 1 84 ? -8.918 -5.743 -12.607 1.00 0.00 84 ASP A CA 4
ATOM 7603 C C . ASP A 1 84 ? -10.304 -6.227 -12.104 1.00 0.00 84 ASP A C 4
ATOM 7604 O O . ASP A 1 84 ? -11.185 -6.494 -12.924 1.00 0.00 84 ASP A O 4
ATOM 7613 N N . ASP A 1 85 ? -10.522 -6.314 -10.785 1.00 0.00 85 ASP A N 4
ATOM 7614 C CA . ASP A 1 85 ? -11.816 -6.643 -10.155 1.00 0.00 85 ASP A CA 4
ATOM 7615 C C . ASP A 1 85 ? -12.255 -5.586 -9.106 1.00 0.00 85 ASP A C 4
ATOM 7616 O O . ASP A 1 85 ? -13.072 -5.866 -8.226 1.00 0.00 85 ASP A O 4
ATOM 7625 N N . GLY A 1 86 ? -11.687 -4.372 -9.166 1.00 0.00 86 GLY A N 4
ATOM 7626 C CA . GLY A 1 86 ? -11.925 -3.271 -8.223 1.00 0.00 86 GLY A CA 4
ATOM 7627 C C . GLY A 1 86 ? -12.005 -1.865 -8.848 1.00 0.00 86 GLY A C 4
ATOM 7628 O O . GLY A 1 86 ? -11.565 -1.606 -9.964 1.00 0.00 86 GLY A O 4
ATOM 7632 N N . GLN A 1 87 ? -12.573 -0.934 -8.082 1.00 0.00 87 GLN A N 4
ATOM 7633 C CA . GLN A 1 87 ? -12.699 0.500 -8.403 1.00 0.00 87 GLN A CA 4
ATOM 7634 C C . GLN A 1 87 ? -12.461 1.310 -7.119 1.00 0.00 87 GLN A C 4
ATOM 7635 O O . GLN A 1 87 ? -13.264 2.166 -6.745 1.00 0.00 87 GLN A O 4
ATOM 7649 N N . THR A 1 88 ? -11.351 1.029 -6.418 1.00 0.00 88 THR A N 4
ATOM 7650 C CA . THR A 1 88 ? -11.076 1.606 -5.087 1.00 0.00 88 THR A CA 4
ATOM 7651 C C . THR A 1 88 ? -10.603 3.035 -4.898 1.00 0.00 88 THR A C 4
ATOM 7652 O O . THR A 1 88 ? -10.233 3.403 -3.789 1.00 0.00 88 THR A O 4
ATOM 7663 N N . ARG A 1 89 ? -10.666 3.810 -5.978 1.00 0.00 89 ARG A N 4
ATOM 7664 C CA . ARG A 1 89 ? -10.427 5.275 -6.139 1.00 0.00 89 ARG A CA 4
ATOM 7665 C C . ARG A 1 89 ? -10.905 6.286 -5.043 1.00 0.00 89 ARG A C 4
ATOM 7666 O O . ARG A 1 89 ? -11.500 7.323 -5.342 1.00 0.00 89 ARG A O 4
ATOM 7687 N N . PHE A 1 90 ? -10.603 6.037 -3.774 1.00 0.00 90 PHE A N 4
ATOM 7688 C CA . PHE A 1 90 ? -10.846 6.881 -2.603 1.00 0.00 90 PHE A CA 4
ATOM 7689 C C . PHE A 1 90 ? -9.606 6.872 -1.682 1.00 0.00 90 PHE A C 4
ATOM 7690 O O . PHE A 1 90 ? -8.717 6.030 -1.829 1.00 0.00 90 PHE A O 4
ATOM 7707 N N . THR A 1 91 ? -9.522 7.812 -0.729 1.00 0.00 91 THR A N 4
ATOM 7708 C CA . THR A 1 91 ? -8.426 7.878 0.257 1.00 0.00 91 THR A CA 4
ATOM 7709 C C . THR A 1 91 ? -8.344 6.558 1.051 1.00 0.00 91 THR A C 4
ATOM 7710 O O . THR A 1 91 ? -9.380 5.979 1.388 1.00 0.00 91 THR A O 4
ATOM 7721 N N . ASP A 1 92 ? -7.128 6.085 1.362 1.00 0.00 92 ASP A N 4
ATOM 7722 C CA . ASP A 1 92 ? -6.937 4.777 2.017 1.00 0.00 92 ASP A CA 4
ATOM 7723 C C . ASP A 1 92 ? -6.039 4.763 3.270 1.00 0.00 92 ASP A C 4
ATOM 7724 O O . ASP A 1 92 ? -6.324 4.018 4.202 1.00 0.00 92 ASP A O 4
ATOM 7733 N N . LEU A 1 93 ? -4.993 5.601 3.362 1.00 0.00 93 LEU A N 4
ATOM 7734 C CA . LEU A 1 93 ? -4.027 5.554 4.475 1.00 0.00 93 LEU A CA 4
ATOM 7735 C C . LEU A 1 93 ? -4.630 5.827 5.868 1.00 0.00 93 LEU A C 4
ATOM 7736 O O . LEU A 1 93 ? -4.175 5.238 6.850 1.00 0.00 93 LEU A O 4
ATOM 7752 N N . LEU A 1 94 ? -5.667 6.667 5.967 1.00 0.00 94 LEU A N 4
ATOM 7753 C CA . LEU A 1 94 ? -6.363 6.928 7.240 1.00 0.00 94 LEU A CA 4
ATOM 7754 C C . LEU A 1 94 ? -7.359 5.807 7.591 1.00 0.00 94 LEU A C 4
ATOM 7755 O O . LEU A 1 94 ? -7.530 5.460 8.761 1.00 0.00 94 LEU A O 4
ATOM 7771 N N . GLN A 1 95 ? -7.987 5.208 6.578 1.00 0.00 95 GLN A N 4
ATOM 7772 C CA . GLN A 1 95 ? -8.979 4.157 6.653 1.00 0.00 95 GLN A CA 4
ATOM 7773 C C . GLN A 1 95 ? -8.345 2.791 6.982 1.00 0.00 95 GLN A C 4
ATOM 7774 O O . GLN A 1 95 ? -8.921 2.012 7.742 1.00 0.00 95 GLN A O 4
ATOM 7788 N N . LEU A 1 96 ? -7.134 2.534 6.471 1.00 0.00 96 LEU A N 4
ATOM 7789 C CA . LEU A 1 96 ? -6.317 1.336 6.705 1.00 0.00 96 LEU A CA 4
ATOM 7790 C C . LEU A 1 96 ? -6.093 1.065 8.196 1.00 0.00 96 LEU A C 4
ATOM 7791 O O . LEU A 1 96 ? -6.162 -0.090 8.615 1.00 0.00 96 LEU A O 4
ATOM 7807 N N . VAL A 1 97 ? -5.860 2.112 8.997 1.00 0.00 97 VAL A N 4
ATOM 7808 C CA . VAL A 1 97 ? -5.646 2.002 10.457 1.00 0.00 97 VAL A CA 4
ATOM 7809 C C . VAL A 1 97 ? -6.753 1.154 11.100 1.00 0.00 97 VAL A C 4
ATOM 7810 O O . VAL A 1 97 ? -6.459 0.217 11.842 1.00 0.00 97 VAL A O 4
ATOM 7823 N N . GLU A 1 98 ? -8.017 1.470 10.807 1.00 0.00 98 GLU A N 4
ATOM 7824 C CA . GLU A 1 98 ? -9.193 0.702 11.222 1.00 0.00 98 GLU A CA 4
ATOM 7825 C C . GLU A 1 98 ? -9.485 -0.487 10.298 1.00 0.00 98 GLU A C 4
ATOM 7826 O O . GLU A 1 98 ? -8.946 -1.563 10.518 1.00 0.00 98 GLU A O 4
ATOM 7838 N N . PHE A 1 99 ? -10.259 -0.263 9.231 1.00 0.00 99 PHE A N 4
ATOM 7839 C CA . PHE A 1 99 ? -10.821 -1.214 8.258 1.00 0.00 99 PHE A CA 4
ATOM 7840 C C . PHE A 1 99 ? -9.945 -2.304 7.599 1.00 0.00 99 PHE A C 4
ATOM 7841 O O . PHE A 1 99 ? -10.491 -3.092 6.822 1.00 0.00 99 PHE A O 4
ATOM 7858 N N . HIS A 1 100 ? -8.644 -2.435 7.886 1.00 0.00 100 HIS A N 4
ATOM 7859 C CA . HIS A 1 100 ? -7.791 -3.500 7.309 1.00 0.00 100 HIS A CA 4
ATOM 7860 C C . HIS A 1 100 ? -8.327 -4.920 7.568 1.00 0.00 100 HIS A C 4
ATOM 7861 O O . HIS A 1 100 ? -8.272 -5.771 6.680 1.00 0.00 100 HIS A O 4
ATOM 7876 N N . GLN A 1 101 ? -8.905 -5.166 8.748 1.00 0.00 101 GLN A N 4
ATOM 7877 C CA . GLN A 1 101 ? -9.368 -6.493 9.191 1.00 0.00 101 GLN A CA 4
ATOM 7878 C C . GLN A 1 101 ? -10.635 -7.018 8.485 1.00 0.00 101 GLN A C 4
ATOM 7879 O O . GLN A 1 101 ? -10.894 -8.220 8.544 1.00 0.00 101 GLN A O 4
ATOM 7893 N N . LEU A 1 102 ? -11.401 -6.163 7.789 1.00 0.00 102 LEU A N 4
ATOM 7894 C CA . LEU A 1 102 ? -12.577 -6.540 6.976 1.00 0.00 102 LEU A CA 4
ATOM 7895 C C . LEU A 1 102 ? -12.666 -5.740 5.652 1.00 0.00 102 LEU A C 4
ATOM 7896 O O . LEU A 1 102 ? -13.738 -5.307 5.224 1.00 0.00 102 LEU A O 4
ATOM 7912 N N . ASN A 1 103 ? -11.509 -5.525 5.018 1.00 0.00 103 ASN A N 4
ATOM 7913 C CA . ASN A 1 103 ? -11.341 -4.704 3.811 1.00 0.00 103 ASN A CA 4
ATOM 7914 C C . ASN A 1 103 ? -11.844 -5.400 2.514 1.00 0.00 103 ASN A C 4
ATOM 7915 O O . ASN A 1 103 ? -12.625 -6.353 2.545 1.00 0.00 103 ASN A O 4
ATOM 7926 N N . ARG A 1 104 ? -11.399 -4.905 1.346 1.00 0.00 104 ARG A N 4
ATOM 7927 C CA . ARG A 1 104 ? -11.657 -5.478 0.007 1.00 0.00 104 ARG A CA 4
ATOM 7928 C C . ARG A 1 104 ? -10.584 -6.490 -0.453 1.00 0.00 104 ARG A C 4
ATOM 7929 O O . ARG A 1 104 ? -10.698 -7.042 -1.548 1.00 0.00 104 ARG A O 4
ATOM 7950 N N . GLY A 1 105 ? -9.558 -6.736 0.370 1.00 0.00 105 GLY A N 4
ATOM 7951 C CA . GLY A 1 105 ? -8.440 -7.657 0.104 1.00 0.00 105 GLY A CA 4
ATOM 7952 C C . GLY A 1 105 ? -7.681 -7.402 -1.200 1.00 0.00 105 GLY A C 4
ATOM 7953 O O . GLY A 1 105 ? -7.597 -6.274 -1.693 1.00 0.00 105 GLY A O 4
ATOM 7957 N N . ILE A 1 106 ? -7.107 -8.482 -1.732 1.00 0.00 106 ILE A N 4
ATOM 7958 C CA . ILE A 1 106 ? -6.413 -8.519 -3.038 1.00 0.00 106 ILE A CA 4
ATOM 7959 C C . ILE A 1 106 ? -7.319 -9.105 -4.152 1.00 0.00 106 ILE A C 4
ATOM 7960 O O . ILE A 1 106 ? -8.426 -9.565 -3.865 1.00 0.00 106 ILE A O 4
ATOM 7976 N N . LEU A 1 107 ? -6.856 -9.112 -5.417 1.00 0.00 107 LEU A N 4
ATOM 7977 C CA . LEU A 1 107 ? -7.605 -9.627 -6.580 1.00 0.00 107 LEU A CA 4
ATOM 7978 C C . LEU A 1 107 ? -8.393 -10.956 -6.357 1.00 0.00 107 LEU A C 4
ATOM 7979 O O . LEU A 1 107 ? -9.614 -10.909 -6.541 1.00 0.00 107 LEU A O 4
ATOM 7995 N N . PRO A 1 108 ? -7.785 -12.116 -5.985 1.00 0.00 108 PRO A N 4
ATOM 7996 C CA . PRO A 1 108 ? -8.491 -13.407 -6.064 1.00 0.00 108 PRO A CA 4
ATOM 7997 C C . PRO A 1 108 ? -8.874 -14.072 -4.722 1.00 0.00 108 PRO A C 4
ATOM 7998 O O . PRO A 1 108 ? -10.009 -14.531 -4.575 1.00 0.00 108 PRO A O 4
ATOM 8009 N N . CYS A 1 109 ? -7.954 -14.136 -3.747 1.00 0.00 109 CYS A N 4
ATOM 8010 C CA . CYS A 1 109 ? -8.092 -14.837 -2.478 1.00 0.00 109 CYS A CA 4
ATOM 8011 C C . CYS A 1 109 ? -8.583 -13.985 -1.276 1.00 0.00 109 CYS A C 4
ATOM 8012 O O . CYS A 1 109 ? -9.640 -13.355 -1.360 1.00 0.00 109 CYS A O 4
ATOM 8020 N N . LEU A 1 110 ? -7.862 -14.006 -0.141 1.00 0.00 110 LEU A N 4
ATOM 8021 C CA . LEU A 1 110 ? -8.219 -13.370 1.140 1.00 0.00 110 LEU A CA 4
ATOM 8022 C C . LEU A 1 110 ? -8.680 -11.902 1.035 1.00 0.00 110 LEU A C 4
ATOM 8023 O O . LEU A 1 110 ? -8.038 -11.062 0.400 1.00 0.00 110 LEU A O 4
ATOM 8039 N N . LEU A 1 111 ? -9.770 -11.594 1.747 1.00 0.00 111 LEU A N 4
ATOM 8040 C CA . LEU A 1 111 ? -10.426 -10.278 1.755 1.00 0.00 111 LEU A CA 4
ATOM 8041 C C . LEU A 1 111 ? -9.877 -9.278 2.791 1.00 0.00 111 LEU A C 4
ATOM 8042 O O . LEU A 1 111 ? -10.249 -8.107 2.764 1.00 0.00 111 LEU A O 4
ATOM 8058 N N . ARG A 1 112 ? -8.998 -9.706 3.706 1.00 0.00 112 ARG A N 4
ATOM 8059 C CA . ARG A 1 112 ? -8.464 -8.857 4.791 1.00 0.00 112 ARG A CA 4
ATOM 8060 C C . ARG A 1 112 ? -6.952 -8.646 4.698 1.00 0.00 112 ARG A C 4
ATOM 8061 O O . ARG A 1 112 ? -6.216 -9.526 4.251 1.00 0.00 112 ARG A O 4
ATOM 8082 N N . HIS A 1 113 ? -6.507 -7.481 5.154 1.00 0.00 113 HIS A N 4
ATOM 8083 C CA . HIS A 1 113 ? -5.107 -7.050 5.236 1.00 0.00 113 HIS A CA 4
ATOM 8084 C C . HIS A 1 113 ? -4.678 -6.894 6.700 1.00 0.00 113 HIS A C 4
ATOM 8085 O O . HIS A 1 113 ? -5.507 -6.839 7.609 1.00 0.00 113 HIS A O 4
ATOM 8099 N N . CYS A 1 114 ? -3.369 -6.810 6.922 1.00 0.00 114 CYS A N 4
ATOM 8100 C CA . CYS A 1 114 ? -2.726 -6.779 8.233 1.00 0.00 114 CYS A CA 4
ATOM 8101 C C . CYS A 1 114 ? -1.596 -5.722 8.302 1.00 0.00 114 CYS A C 4
ATOM 8102 O O . CYS A 1 114 ? -1.416 -4.927 7.377 1.00 0.00 114 CYS A O 4
ATOM 8110 N N . CYS A 1 115 ? -0.805 -5.735 9.384 1.00 0.00 115 CYS A N 4
ATOM 8111 C CA . CYS A 1 115 ? 0.378 -4.873 9.558 1.00 0.00 115 CYS A CA 4
ATOM 8112 C C . CYS A 1 115 ? 1.660 -5.658 9.216 1.00 0.00 115 CYS A C 4
ATOM 8113 O O . CYS A 1 115 ? 1.835 -6.795 9.665 1.00 0.00 115 CYS A O 4
ATOM 8121 N N . THR A 1 116 ? 2.573 -5.032 8.462 1.00 0.00 116 THR A N 4
ATOM 8122 C CA . THR A 1 116 ? 3.802 -5.660 7.924 1.00 0.00 116 THR A CA 4
ATOM 8123 C C . THR A 1 116 ? 5.080 -4.894 8.294 1.00 0.00 116 THR A C 4
ATOM 8124 O O . THR A 1 116 ? 5.021 -3.785 8.829 1.00 0.00 116 THR A O 4
ATOM 8135 N N . ARG A 1 117 ? 6.254 -5.478 8.007 1.00 0.00 117 ARG A N 4
ATOM 8136 C CA . ARG A 1 117 ? 7.568 -4.834 8.189 1.00 0.00 117 ARG A CA 4
ATOM 8137 C C . ARG A 1 117 ? 7.697 -3.601 7.277 1.00 0.00 117 ARG A C 4
ATOM 8138 O O . ARG A 1 117 ? 7.219 -3.608 6.144 1.00 0.00 117 ARG A O 4
ATOM 8159 N N . VAL A 1 118 ? 8.371 -2.561 7.770 1.00 0.00 118 VAL A N 4
ATOM 8160 C CA . VAL A 1 118 ? 8.697 -1.338 7.010 1.00 0.00 118 VAL A CA 4
ATOM 8161 C C . VAL A 1 118 ? 9.744 -1.606 5.916 1.00 0.00 118 VAL A C 4
ATOM 8162 O O . VAL A 1 118 ? 10.482 -2.590 5.980 1.00 0.00 118 VAL A O 4
ATOM 8175 N N . ALA A 1 119 ? 9.856 -0.719 4.921 1.00 0.00 119 ALA A N 4
ATOM 8176 C CA . ALA A 1 119 ? 10.791 -0.845 3.789 1.00 0.00 119 ALA A CA 4
ATOM 8177 C C . ALA A 1 119 ? 12.248 -0.415 4.115 1.00 0.00 119 ALA A C 4
ATOM 8178 O O . ALA A 1 119 ? 12.939 0.165 3.270 1.00 0.00 119 ALA A O 4
ATOM 8185 N N . LEU A 1 120 ? 12.702 -0.664 5.352 1.00 0.00 120 LEU A N 4
ATOM 8186 C CA . LEU A 1 120 ? 14.009 -0.253 5.894 1.00 0.00 120 LEU A CA 4
ATOM 8187 C C . LEU A 1 120 ? 15.117 -1.300 5.669 1.00 0.00 120 LEU A C 4
ATOM 8188 O O . LEU A 1 120 ? 14.970 -2.442 6.168 1.00 0.00 120 LEU A O 4
ATOM 8205 N N . PRO B 2 1 ? 11.842 -5.857 -13.760 1.00 0.00 1135 PRO B N 4
ATOM 8206 C CA . PRO B 2 1 ? 11.033 -7.095 -13.668 1.00 0.00 1135 PRO B CA 4
ATOM 8207 C C . PRO B 2 1 ? 9.678 -7.014 -14.398 1.00 0.00 1135 PRO B C 4
ATOM 8208 O O . PRO B 2 1 ? 9.263 -5.936 -14.821 1.00 0.00 1135 PRO B O 4
ATOM 8221 N N . GLN B 2 2 ? 8.985 -8.153 -14.539 1.00 0.00 1136 GLN B N 4
ATOM 8222 C CA . GLN B 2 2 ? 7.662 -8.226 -15.183 1.00 0.00 1136 GLN B CA 4
ATOM 8223 C C . GLN B 2 2 ? 6.493 -7.724 -14.300 1.00 0.00 1136 GLN B C 4
ATOM 8224 O O . GLN B 2 2 ? 5.684 -6.945 -14.815 1.00 0.00 1136 GLN B O 4
ATOM 8238 N N . PRO B 2 3 ? 6.360 -8.104 -13.006 1.00 0.00 1137 PRO B N 4
ATOM 8239 C CA . PRO B 2 3 ? 5.276 -7.605 -12.156 1.00 0.00 1137 PRO B CA 4
ATOM 8240 C C . PRO B 2 3 ? 5.544 -6.171 -11.662 1.00 0.00 1137 PRO B C 4
ATOM 8241 O O . PRO B 2 3 ? 6.569 -5.901 -11.033 1.00 0.00 1137 PRO B O 4
ATOM 8252 N N . GLU B 2 4 ? 4.589 -5.272 -11.917 1.00 0.00 1138 GLU B N 4
ATOM 8253 C CA . GLU B 2 4 ? 4.630 -3.845 -11.559 1.00 0.00 1138 GLU B CA 4
ATOM 8254 C C . GLU B 2 4 ? 3.420 -3.474 -10.658 1.00 0.00 1138 GLU B C 4
ATOM 8255 O O . GLU B 2 4 ? 3.296 -3.946 -9.526 1.00 0.00 1138 GLU B O 4
ATOM 8291 N N . VAL B 2 6 ? -1.164 -2.372 -10.535 1.00 0.00 1140 VAL B N 4
ATOM 8292 C CA . VAL B 2 6 ? -2.472 -3.121 -10.532 1.00 0.00 1140 VAL B CA 4
ATOM 8293 C C . VAL B 2 6 ? -3.631 -2.458 -11.197 1.00 0.00 1140 VAL B C 4
ATOM 8294 O O . VAL B 2 6 ? -4.497 -3.169 -11.710 1.00 0.00 1140 VAL B O 4
ATOM 8307 N N . ASN B 2 7 ? -3.675 -1.125 -11.236 1.00 0.00 1141 ASN B N 4
ATOM 8308 C CA . ASN B 2 7 ? -4.704 -0.473 -12.074 1.00 0.00 1141 ASN B CA 4
ATOM 8309 C C . ASN B 2 7 ? -4.429 -1.086 -13.498 1.00 0.00 1141 ASN B C 4
ATOM 8310 O O . ASN B 2 7 ? -5.342 -1.373 -14.265 1.00 0.00 1141 ASN B O 4
ATOM 8321 N N . GLN B 2 8 ? -3.139 -1.451 -13.681 1.00 0.00 1142 GLN B N 4
ATOM 8322 C CA . GLN B 2 8 ? -2.412 -2.210 -14.655 1.00 0.00 1142 GLN B CA 4
ATOM 8323 C C . GLN B 2 8 ? -1.132 -2.649 -13.939 1.00 0.00 1142 GLN B C 4
ATOM 8324 O O . GLN B 2 8 ? -0.677 -1.865 -13.109 1.00 0.00 1142 GLN B O 4
ATOM 8338 N N . PRO B 2 9 ? -0.417 -3.709 -14.350 1.00 0.00 1143 PRO B N 4
ATOM 8339 C CA . PRO B 2 9 ? 1.033 -3.759 -14.158 1.00 0.00 1143 PRO B CA 4
ATOM 8340 C C . PRO B 2 9 ? 1.716 -2.737 -15.112 1.00 0.00 1143 PRO B C 4
ATOM 8341 O O . PRO B 2 9 ? 2.496 -3.076 -16.004 1.00 0.00 1143 PRO B O 4
ATOM 8352 N N . ASP B 2 10 ? 1.332 -1.477 -14.890 1.00 0.00 1144 ASP B N 4
ATOM 8353 C CA . ASP B 2 10 ? 1.574 -0.205 -15.571 1.00 0.00 1144 ASP B CA 4
ATOM 8354 C C . ASP B 2 10 ? 1.739 -0.282 -17.113 1.00 0.00 1144 ASP B C 4
ATOM 8355 O O . ASP B 2 10 ? 0.701 -0.271 -17.817 1.00 0.00 1144 ASP B O 4
ATOM 8365 N N . GLY A 1 1 ? 23.049 38.461 13.255 1.00 0.00 1 GLY A N 5
ATOM 8366 C CA . GLY A 1 1 ? 23.494 37.297 12.453 1.00 0.00 1 GLY A CA 5
ATOM 8367 C C . GLY A 1 1 ? 22.385 36.756 11.559 1.00 0.00 1 GLY A C 5
ATOM 8368 O O . GLY A 1 1 ? 21.201 36.870 11.886 1.00 0.00 1 GLY A O 5
ATOM 8374 N N . SER A 1 2 ? 22.757 36.159 10.423 1.00 0.00 2 SER A N 5
ATOM 8375 C CA . SER A 1 2 ? 21.839 35.602 9.410 1.00 0.00 2 SER A CA 5
ATOM 8376 C C . SER A 1 2 ? 22.419 34.349 8.710 1.00 0.00 2 SER A C 5
ATOM 8377 O O . SER A 1 2 ? 23.647 34.196 8.662 1.00 0.00 2 SER A O 5
ATOM 8385 N N . PRO A 1 3 ? 21.578 33.451 8.150 1.00 0.00 3 PRO A N 5
ATOM 8386 C CA . PRO A 1 3 ? 20.110 33.439 8.213 1.00 0.00 3 PRO A CA 5
ATOM 8387 C C . PRO A 1 3 ? 19.572 32.965 9.578 1.00 0.00 3 PRO A C 5
ATOM 8388 O O . PRO A 1 3 ? 20.241 32.239 10.317 1.00 0.00 3 PRO A O 5
ATOM 8399 N N . ALA A 1 4 ? 18.328 33.340 9.896 1.00 0.00 4 ALA A N 5
ATOM 8400 C CA . ALA A 1 4 ? 17.648 32.938 11.137 1.00 0.00 4 ALA A CA 5
ATOM 8401 C C . ALA A 1 4 ? 17.297 31.434 11.177 1.00 0.00 4 ALA A C 5
ATOM 8402 O O . ALA A 1 4 ? 17.204 30.843 12.257 1.00 0.00 4 ALA A O 5
ATOM 8409 N N . SER A 1 5 ? 17.148 30.802 10.006 1.00 0.00 5 SER A N 5
ATOM 8410 C CA . SER A 1 5 ? 16.837 29.368 9.830 1.00 0.00 5 SER A CA 5
ATOM 8411 C C . SER A 1 5 ? 18.086 28.469 9.729 1.00 0.00 5 SER A C 5
ATOM 8412 O O . SER A 1 5 ? 17.990 27.320 9.289 1.00 0.00 5 SER A O 5
ATOM 8420 N N . GLY A 1 6 ? 19.270 28.976 10.103 1.00 0.00 6 GLY A N 5
ATOM 8421 C CA . GLY A 1 6 ? 20.552 28.259 9.999 1.00 0.00 6 GLY A CA 5
ATOM 8422 C C . GLY A 1 6 ? 20.744 27.096 10.991 1.00 0.00 6 GLY A C 5
ATOM 8423 O O . GLY A 1 6 ? 21.610 26.245 10.773 1.00 0.00 6 GLY A O 5
ATOM 8427 N N . THR A 1 7 ? 19.943 27.033 12.059 1.00 0.00 7 THR A N 5
ATOM 8428 C CA . THR A 1 7 ? 19.945 25.946 13.062 1.00 0.00 7 THR A CA 5
ATOM 8429 C C . THR A 1 7 ? 19.038 24.770 12.661 1.00 0.00 7 THR A C 5
ATOM 8430 O O . THR A 1 7 ? 18.074 24.933 11.906 1.00 0.00 7 THR A O 5
ATOM 8441 N N . SER A 1 8 ? 19.343 23.570 13.169 1.00 0.00 8 SER A N 5
ATOM 8442 C CA . SER A 1 8 ? 18.620 22.320 12.867 1.00 0.00 8 SER A CA 5
ATOM 8443 C C . SER A 1 8 ? 18.602 21.330 14.048 1.00 0.00 8 SER A C 5
ATOM 8444 O O . SER A 1 8 ? 19.406 21.432 14.982 1.00 0.00 8 SER A O 5
ATOM 8452 N N . LEU A 1 9 ? 17.673 20.368 14.004 1.00 0.00 9 LEU A N 5
ATOM 8453 C CA . LEU A 1 9 ? 17.497 19.292 14.991 1.00 0.00 9 LEU A CA 5
ATOM 8454 C C . LEU A 1 9 ? 17.019 17.994 14.304 1.00 0.00 9 LEU A C 5
ATOM 8455 O O . LEU A 1 9 ? 16.275 18.047 13.318 1.00 0.00 9 LEU A O 5
ATOM 8471 N N . SER A 1 10 ? 17.426 16.832 14.830 1.00 0.00 10 SER A N 5
ATOM 8472 C CA . SER A 1 10 ? 17.101 15.499 14.284 1.00 0.00 10 SER A CA 5
ATOM 8473 C C . SER A 1 10 ? 16.763 14.480 15.387 1.00 0.00 10 SER A C 5
ATOM 8474 O O . SER A 1 10 ? 17.207 14.616 16.531 1.00 0.00 10 SER A O 5
ATOM 8482 N N . ALA A 1 11 ? 15.997 13.442 15.031 1.00 0.00 11 ALA A N 5
ATOM 8483 C CA . ALA A 1 11 ? 15.592 12.339 15.914 1.00 0.00 11 ALA A CA 5
ATOM 8484 C C . ALA A 1 11 ? 15.543 10.989 15.164 1.00 0.00 11 ALA A C 5
ATOM 8485 O O . ALA A 1 11 ? 15.394 10.950 13.937 1.00 0.00 11 ALA A O 5
ATOM 8492 N N . ALA A 1 12 ? 15.636 9.877 15.901 1.00 0.00 12 ALA A N 5
ATOM 8493 C CA . ALA A 1 12 ? 15.576 8.516 15.350 1.00 0.00 12 ALA A CA 5
ATOM 8494 C C . ALA A 1 12 ? 14.192 8.180 14.755 1.00 0.00 12 ALA A C 5
ATOM 8495 O O . ALA A 1 12 ? 13.167 8.713 15.188 1.00 0.00 12 ALA A O 5
ATOM 8502 N N . ILE A 1 13 ? 14.147 7.284 13.761 1.00 0.00 13 ILE A N 5
ATOM 8503 C CA . ILE A 1 13 ? 12.910 6.913 13.041 1.00 0.00 13 ILE A CA 5
ATOM 8504 C C . ILE A 1 13 ? 11.989 5.978 13.849 1.00 0.00 13 ILE A C 5
ATOM 8505 O O . ILE A 1 13 ? 10.778 5.947 13.631 1.00 0.00 13 ILE A O 5
ATOM 8521 N N . HIS A 1 14 ? 12.532 5.261 14.839 1.00 0.00 14 HIS A N 5
ATOM 8522 C CA . HIS A 1 14 ? 11.834 4.284 15.697 1.00 0.00 14 HIS A CA 5
ATOM 8523 C C . HIS A 1 14 ? 10.999 4.946 16.813 1.00 0.00 14 HIS A C 5
ATOM 8524 O O . HIS A 1 14 ? 11.077 4.562 17.983 1.00 0.00 14 HIS A O 5
ATOM 8538 N N . ARG A 1 15 ? 10.204 5.963 16.445 1.00 0.00 15 ARG A N 5
ATOM 8539 C CA . ARG A 1 15 ? 9.406 6.813 17.366 1.00 0.00 15 ARG A CA 5
ATOM 8540 C C . ARG A 1 15 ? 7.900 6.898 17.139 1.00 0.00 15 ARG A C 5
ATOM 8541 O O . ARG A 1 15 ? 7.135 7.453 17.928 1.00 0.00 15 ARG A O 5
ATOM 8562 N N . THR A 1 16 ? 7.535 6.357 16.004 1.00 0.00 16 THR A N 5
ATOM 8563 C CA . THR A 1 16 ? 6.196 6.272 15.393 1.00 0.00 16 THR A CA 5
ATOM 8564 C C . THR A 1 16 ? 6.013 4.925 14.684 1.00 0.00 16 THR A C 5
ATOM 8565 O O . THR A 1 16 ? 6.949 4.131 14.579 1.00 0.00 16 THR A O 5
ATOM 8576 N N . GLN A 1 17 ? 4.811 4.673 14.157 1.00 0.00 17 GLN A N 5
ATOM 8577 C CA . GLN A 1 17 ? 4.462 3.498 13.341 1.00 0.00 17 GLN A CA 5
ATOM 8578 C C . GLN A 1 17 ? 5.059 3.579 11.910 1.00 0.00 17 GLN A C 5
ATOM 8579 O O . GLN A 1 17 ? 4.327 3.644 10.927 1.00 0.00 17 GLN A O 5
ATOM 8593 N N . LEU A 1 18 ? 6.393 3.643 11.816 1.00 0.00 18 LEU A N 5
ATOM 8594 C CA . LEU A 1 18 ? 7.274 3.812 10.637 1.00 0.00 18 LEU A CA 5
ATOM 8595 C C . LEU A 1 18 ? 7.109 2.886 9.392 1.00 0.00 18 LEU A C 5
ATOM 8596 O O . LEU A 1 18 ? 8.084 2.586 8.700 1.00 0.00 18 LEU A O 5
ATOM 8612 N N . TRP A 1 19 ? 5.890 2.508 9.013 1.00 0.00 19 TRP A N 5
ATOM 8613 C CA . TRP A 1 19 ? 5.562 1.724 7.813 1.00 0.00 19 TRP A CA 5
ATOM 8614 C C . TRP A 1 19 ? 5.109 2.663 6.675 1.00 0.00 19 TRP A C 5
ATOM 8615 O O . TRP A 1 19 ? 4.029 2.515 6.102 1.00 0.00 19 TRP A O 5
ATOM 8636 N N . PHE A 1 20 ? 5.949 3.666 6.377 1.00 0.00 20 PHE A N 5
ATOM 8637 C CA . PHE A 1 20 ? 5.771 4.619 5.273 1.00 0.00 20 PHE A CA 5
ATOM 8638 C C . PHE A 1 20 ? 7.128 5.129 4.741 1.00 0.00 20 PHE A C 5
ATOM 8639 O O . PHE A 1 20 ? 7.863 5.820 5.453 1.00 0.00 20 PHE A O 5
ATOM 8656 N N . HIS A 1 21 ? 7.467 4.762 3.498 1.00 0.00 21 HIS A N 5
ATOM 8657 C CA . HIS A 1 21 ? 8.741 5.059 2.806 1.00 0.00 21 HIS A CA 5
ATOM 8658 C C . HIS A 1 21 ? 8.472 5.385 1.329 1.00 0.00 21 HIS A C 5
ATOM 8659 O O . HIS A 1 21 ? 7.477 4.897 0.802 1.00 0.00 21 HIS A O 5
ATOM 8673 N N . GLY A 1 22 ? 9.313 6.132 0.595 1.00 0.00 22 GLY A N 5
ATOM 8674 C CA . GLY A 1 22 ? 9.070 6.347 -0.827 1.00 0.00 22 GLY A CA 5
ATOM 8675 C C . GLY A 1 22 ? 10.349 6.322 -1.628 1.00 0.00 22 GLY A C 5
ATOM 8676 O O . GLY A 1 22 ? 10.637 7.266 -2.348 1.00 0.00 22 GLY A O 5
ATOM 8680 N N . ARG A 1 23 ? 11.122 5.242 -1.478 1.00 0.00 23 ARG A N 5
ATOM 8681 C CA . ARG A 1 23 ? 12.347 4.986 -2.258 1.00 0.00 23 ARG A CA 5
ATOM 8682 C C . ARG A 1 23 ? 12.569 3.480 -2.460 1.00 0.00 23 ARG A C 5
ATOM 8683 O O . ARG A 1 23 ? 13.668 2.945 -2.347 1.00 0.00 23 ARG A O 5
ATOM 8704 N N . ILE A 1 24 ? 11.472 2.783 -2.756 1.00 0.00 24 ILE A N 5
ATOM 8705 C CA . ILE A 1 24 ? 11.423 1.321 -2.883 1.00 0.00 24 ILE A CA 5
ATOM 8706 C C . ILE A 1 24 ? 10.505 0.922 -4.057 1.00 0.00 24 ILE A C 5
ATOM 8707 O O . ILE A 1 24 ? 9.449 0.332 -3.860 1.00 0.00 24 ILE A O 5
ATOM 8723 N N . SER A 1 25 ? 10.885 1.304 -5.286 1.00 0.00 25 SER A N 5
ATOM 8724 C CA . SER A 1 25 ? 10.067 1.105 -6.503 1.00 0.00 25 SER A CA 5
ATOM 8725 C C . SER A 1 25 ? 9.659 -0.352 -6.731 1.00 0.00 25 SER A C 5
ATOM 8726 O O . SER A 1 25 ? 10.374 -1.285 -6.377 1.00 0.00 25 SER A O 5
ATOM 8734 N N . ARG A 1 26 ? 8.508 -0.539 -7.381 1.00 0.00 26 ARG A N 5
ATOM 8735 C CA . ARG A 1 26 ? 7.802 -1.808 -7.630 1.00 0.00 26 ARG A CA 5
ATOM 8736 C C . ARG A 1 26 ? 8.639 -2.966 -8.180 1.00 0.00 26 ARG A C 5
ATOM 8737 O O . ARG A 1 26 ? 8.372 -4.114 -7.842 1.00 0.00 26 ARG A O 5
ATOM 8758 N N . GLU A 1 27 ? 9.677 -2.665 -8.957 1.00 0.00 27 GLU A N 5
ATOM 8759 C CA . GLU A 1 27 ? 10.606 -3.662 -9.520 1.00 0.00 27 GLU A CA 5
ATOM 8760 C C . GLU A 1 27 ? 11.666 -4.131 -8.501 1.00 0.00 27 GLU A C 5
ATOM 8761 O O . GLU A 1 27 ? 12.048 -5.300 -8.502 1.00 0.00 27 GLU A O 5
ATOM 8773 N N . GLU A 1 28 ? 12.138 -3.240 -7.622 1.00 0.00 28 GLU A N 5
ATOM 8774 C CA . GLU A 1 28 ? 13.062 -3.569 -6.520 1.00 0.00 28 GLU A CA 5
ATOM 8775 C C . GLU A 1 28 ? 12.333 -4.147 -5.299 1.00 0.00 28 GLU A C 5
ATOM 8776 O O . GLU A 1 28 ? 12.796 -5.110 -4.694 1.00 0.00 28 GLU A O 5
ATOM 8788 N N . SER A 1 29 ? 11.164 -3.601 -4.949 1.00 0.00 29 SER A N 5
ATOM 8789 C CA . SER A 1 29 ? 10.371 -4.008 -3.775 1.00 0.00 29 SER A CA 5
ATOM 8790 C C . SER A 1 29 ? 10.018 -5.496 -3.800 1.00 0.00 29 SER A C 5
ATOM 8791 O O . SER A 1 29 ? 10.116 -6.176 -2.781 1.00 0.00 29 SER A O 5
ATOM 8799 N N . GLN A 1 30 ? 9.726 -6.051 -4.983 1.00 0.00 30 GLN A N 5
ATOM 8800 C CA . GLN A 1 30 ? 9.427 -7.483 -5.143 1.00 0.00 30 GLN A CA 5
ATOM 8801 C C . GLN A 1 30 ? 10.615 -8.424 -4.853 1.00 0.00 30 GLN A C 5
ATOM 8802 O O . GLN A 1 30 ? 10.398 -9.605 -4.585 1.00 0.00 30 GLN A O 5
ATOM 8816 N N . ARG A 1 31 ? 11.856 -7.914 -4.825 1.00 0.00 31 ARG A N 5
ATOM 8817 C CA . ARG A 1 31 ? 13.062 -8.680 -4.443 1.00 0.00 31 ARG A CA 5
ATOM 8818 C C . ARG A 1 31 ? 13.199 -8.794 -2.913 1.00 0.00 31 ARG A C 5
ATOM 8819 O O . ARG A 1 31 ? 13.753 -9.774 -2.416 1.00 0.00 31 ARG A O 5
ATOM 8840 N N . LEU A 1 32 ? 12.660 -7.817 -2.168 1.00 0.00 32 LEU A N 5
ATOM 8841 C CA . LEU A 1 32 ? 12.707 -7.735 -0.699 1.00 0.00 32 LEU A CA 5
ATOM 8842 C C . LEU A 1 32 ? 11.439 -8.317 -0.044 1.00 0.00 32 LEU A C 5
ATOM 8843 O O . LEU A 1 32 ? 11.526 -9.165 0.846 1.00 0.00 32 LEU A O 5
ATOM 8859 N N . ILE A 1 33 ? 10.252 -7.900 -0.506 1.00 0.00 33 ILE A N 5
ATOM 8860 C CA . ILE A 1 33 ? 8.948 -8.330 0.040 1.00 0.00 33 ILE A CA 5
ATOM 8861 C C . ILE A 1 33 ? 8.534 -9.724 -0.498 1.00 0.00 33 ILE A C 5
ATOM 8862 O O . ILE A 1 33 ? 7.667 -10.388 0.069 1.00 0.00 33 ILE A O 5
ATOM 8878 N N . GLY A 1 34 ? 9.216 -10.238 -1.532 1.00 0.00 34 GLY A N 5
ATOM 8879 C CA . GLY A 1 34 ? 8.862 -11.497 -2.211 1.00 0.00 34 GLY A CA 5
ATOM 8880 C C . GLY A 1 34 ? 9.643 -12.724 -1.742 1.00 0.00 34 GLY A C 5
ATOM 8881 O O . GLY A 1 34 ? 9.421 -13.822 -2.254 1.00 0.00 34 GLY A O 5
ATOM 8885 N N . GLN A 1 35 ? 10.542 -12.560 -0.762 1.00 0.00 35 GLN A N 5
ATOM 8886 C CA . GLN A 1 35 ? 11.262 -13.677 -0.133 1.00 0.00 35 GLN A CA 5
ATOM 8887 C C . GLN A 1 35 ? 10.345 -14.365 0.914 1.00 0.00 35 GLN A C 5
ATOM 8888 O O . GLN A 1 35 ? 10.627 -15.477 1.366 1.00 0.00 35 GLN A O 5
ATOM 8902 N N . GLN A 1 36 ? 9.237 -13.703 1.278 1.00 0.00 36 GLN A N 5
ATOM 8903 C CA . GLN A 1 36 ? 8.182 -14.182 2.157 1.00 0.00 36 GLN A CA 5
ATOM 8904 C C . GLN A 1 36 ? 7.144 -15.054 1.408 1.00 0.00 36 GLN A C 5
ATOM 8905 O O . GLN A 1 36 ? 7.049 -15.007 0.180 1.00 0.00 36 GLN A O 5
ATOM 8919 N N . GLY A 1 37 ? 6.323 -15.809 2.152 1.00 0.00 37 GLY A N 5
ATOM 8920 C CA . GLY A 1 37 ? 5.217 -16.639 1.629 1.00 0.00 37 GLY A CA 5
ATOM 8921 C C . GLY A 1 37 ? 3.867 -16.400 2.326 1.00 0.00 37 GLY A C 5
ATOM 8922 O O . GLY A 1 37 ? 3.082 -17.340 2.488 1.00 0.00 37 GLY A O 5
ATOM 8926 N N . LEU A 1 38 ? 3.633 -15.176 2.813 1.00 0.00 38 LEU A N 5
ATOM 8927 C CA . LEU A 1 38 ? 2.460 -14.772 3.604 1.00 0.00 38 LEU A CA 5
ATOM 8928 C C . LEU A 1 38 ? 1.204 -14.462 2.741 1.00 0.00 38 LEU A C 5
ATOM 8929 O O . LEU A 1 38 ? 1.155 -14.750 1.543 1.00 0.00 38 LEU A O 5
ATOM 8945 N N . VAL A 1 39 ? 0.147 -13.938 3.383 1.00 0.00 39 VAL A N 5
ATOM 8946 C CA . VAL A 1 39 ? -1.094 -13.463 2.734 1.00 0.00 39 VAL A CA 5
ATOM 8947 C C . VAL A 1 39 ? -0.912 -12.065 2.146 1.00 0.00 39 VAL A C 5
ATOM 8948 O O . VAL A 1 39 ? -0.101 -11.287 2.645 1.00 0.00 39 VAL A O 5
ATOM 8961 N N . ASP A 1 40 ? -1.721 -11.710 1.132 1.00 0.00 40 ASP A N 5
ATOM 8962 C CA . ASP A 1 40 ? -1.712 -10.403 0.427 1.00 0.00 40 ASP A CA 5
ATOM 8963 C C . ASP A 1 40 ? -1.731 -9.174 1.332 1.00 0.00 40 ASP A C 5
ATOM 8964 O O . ASP A 1 40 ? -1.292 -8.089 0.965 1.00 0.00 40 ASP A O 5
ATOM 8973 N N . GLY A 1 41 ? -2.084 -9.422 2.577 1.00 0.00 41 GLY A N 5
ATOM 8974 C CA . GLY A 1 41 ? -2.298 -8.462 3.622 1.00 0.00 41 GLY A CA 5
ATOM 8975 C C . GLY A 1 41 ? -1.084 -8.218 4.515 1.00 0.00 41 GLY A C 5
ATOM 8976 O O . GLY A 1 41 ? -1.157 -7.420 5.443 1.00 0.00 41 GLY A O 5
ATOM 8980 N N . LEU A 1 42 ? 0.084 -8.774 4.187 1.00 0.00 42 LEU A N 5
ATOM 8981 C CA . LEU A 1 42 ? 1.322 -8.467 4.914 1.00 0.00 42 LEU A CA 5
ATOM 8982 C C . LEU A 1 42 ? 2.007 -7.381 4.077 1.00 0.00 42 LEU A C 5
ATOM 8983 O O . LEU A 1 42 ? 3.151 -7.482 3.639 1.00 0.00 42 LEU A O 5
ATOM 8999 N N . PHE A 1 43 ? 1.256 -6.298 3.893 1.00 0.00 43 PHE A N 5
ATOM 9000 C CA . PHE A 1 43 ? 1.584 -5.183 3.024 1.00 0.00 43 PHE A CA 5
ATOM 9001 C C . PHE A 1 43 ? 2.199 -3.954 3.708 1.00 0.00 43 PHE A C 5
ATOM 9002 O O . PHE A 1 43 ? 2.263 -3.848 4.934 1.00 0.00 43 PHE A O 5
ATOM 9019 N N . LEU A 1 44 ? 2.630 -3.013 2.865 1.00 0.00 44 LEU A N 5
ATOM 9020 C CA . LEU A 1 44 ? 3.217 -1.711 3.222 1.00 0.00 44 LEU A CA 5
ATOM 9021 C C . LEU A 1 44 ? 2.670 -0.618 2.288 1.00 0.00 44 LEU A C 5
ATOM 9022 O O . LEU A 1 44 ? 2.557 -0.862 1.086 1.00 0.00 44 LEU A O 5
ATOM 9038 N N . VAL A 1 45 ? 2.356 0.579 2.796 1.00 0.00 45 VAL A N 5
ATOM 9039 C CA . VAL A 1 45 ? 1.943 1.729 1.961 1.00 0.00 45 VAL A CA 5
ATOM 9040 C C . VAL A 1 45 ? 3.181 2.612 1.797 1.00 0.00 45 VAL A C 5
ATOM 9041 O O . VAL A 1 45 ? 3.666 3.225 2.746 1.00 0.00 45 VAL A O 5
ATOM 9054 N N . ARG A 1 46 ? 3.742 2.589 0.589 1.00 0.00 46 ARG A N 5
ATOM 9055 C CA . ARG A 1 46 ? 5.000 3.234 0.183 1.00 0.00 46 ARG A CA 5
ATOM 9056 C C . ARG A 1 46 ? 4.878 3.810 -1.213 1.00 0.00 46 ARG A C 5
ATOM 9057 O O . ARG A 1 46 ? 3.836 3.693 -1.841 1.00 0.00 46 ARG A O 5
ATOM 9078 N N . GLU A 1 47 ? 5.899 4.494 -1.702 1.00 0.00 47 GLU A N 5
ATOM 9079 C CA . GLU A 1 47 ? 5.966 4.926 -3.100 1.00 0.00 47 GLU A CA 5
ATOM 9080 C C . GLU A 1 47 ? 7.425 4.883 -3.540 1.00 0.00 47 GLU A C 5
ATOM 9081 O O . GLU A 1 47 ? 8.194 4.032 -3.088 1.00 0.00 47 GLU A O 5
ATOM 9094 N N . SER A 1 48 ? 7.801 5.806 -4.405 1.00 0.00 48 SER A N 5
ATOM 9095 C CA . SER A 1 48 ? 9.156 6.024 -4.859 1.00 0.00 48 SER A CA 5
ATOM 9096 C C . SER A 1 48 ? 9.427 7.511 -5.011 1.00 0.00 48 SER A C 5
ATOM 9097 O O . SER A 1 48 ? 8.528 8.346 -5.083 1.00 0.00 48 SER A O 5
ATOM 9105 N N . GLN A 1 49 ? 10.707 7.783 -5.193 1.00 0.00 49 GLN A N 5
ATOM 9106 C CA . GLN A 1 49 ? 11.267 9.088 -5.521 1.00 0.00 49 GLN A CA 5
ATOM 9107 C C . GLN A 1 49 ? 11.505 9.099 -7.077 1.00 0.00 49 GLN A C 5
ATOM 9108 O O . GLN A 1 49 ? 12.140 9.994 -7.634 1.00 0.00 49 GLN A O 5
ATOM 9122 N N . ARG A 1 50 ? 10.945 8.057 -7.744 1.00 0.00 50 ARG A N 5
ATOM 9123 C CA . ARG A 1 50 ? 10.828 7.697 -9.176 1.00 0.00 50 ARG A CA 5
ATOM 9124 C C . ARG A 1 50 ? 9.432 8.105 -9.676 1.00 0.00 50 ARG A C 5
ATOM 9125 O O . ARG A 1 50 ? 9.342 9.194 -10.237 1.00 0.00 50 ARG A O 5
ATOM 9146 N N . ASN A 1 51 ? 8.352 7.312 -9.469 1.00 0.00 51 ASN A N 5
ATOM 9147 C CA . ASN A 1 51 ? 6.994 7.759 -9.826 1.00 0.00 51 ASN A CA 5
ATOM 9148 C C . ASN A 1 51 ? 6.660 9.121 -9.154 1.00 0.00 51 ASN A C 5
ATOM 9149 O O . ASN A 1 51 ? 6.608 9.179 -7.922 1.00 0.00 51 ASN A O 5
ATOM 9160 N N . PRO A 1 52 ? 6.394 10.209 -9.912 1.00 0.00 52 PRO A N 5
ATOM 9161 C CA . PRO A 1 52 ? 6.148 11.545 -9.340 1.00 0.00 52 PRO A CA 5
ATOM 9162 C C . PRO A 1 52 ? 4.729 11.707 -8.760 1.00 0.00 52 PRO A C 5
ATOM 9163 O O . PRO A 1 52 ? 4.441 12.669 -8.047 1.00 0.00 52 PRO A O 5
ATOM 9174 N N . GLN A 1 53 ? 3.845 10.751 -9.067 1.00 0.00 53 GLN A N 5
ATOM 9175 C CA . GLN A 1 53 ? 2.429 10.685 -8.697 1.00 0.00 53 GLN A CA 5
ATOM 9176 C C . GLN A 1 53 ? 2.172 9.461 -7.793 1.00 0.00 53 GLN A C 5
ATOM 9177 O O . GLN A 1 53 ? 1.077 8.907 -7.855 1.00 0.00 53 GLN A O 5
ATOM 9191 N N . GLY A 1 54 ? 3.123 9.036 -6.932 1.00 0.00 54 GLY A N 5
ATOM 9192 C CA . GLY A 1 54 ? 2.957 7.788 -6.174 1.00 0.00 54 GLY A CA 5
ATOM 9193 C C . GLY A 1 54 ? 2.431 7.782 -4.735 1.00 0.00 54 GLY A C 5
ATOM 9194 O O . GLY A 1 54 ? 2.935 8.427 -3.817 1.00 0.00 54 GLY A O 5
ATOM 9198 N N . PHE A 1 55 ? 1.418 6.926 -4.594 1.00 0.00 55 PHE A N 5
ATOM 9199 C CA . PHE A 1 55 ? 0.653 6.487 -3.416 1.00 0.00 55 PHE A CA 5
ATOM 9200 C C . PHE A 1 55 ? 0.299 4.971 -3.520 1.00 0.00 55 PHE A C 5
ATOM 9201 O O . PHE A 1 55 ? -0.862 4.613 -3.708 1.00 0.00 55 PHE A O 5
ATOM 9218 N N . VAL A 1 56 ? 1.279 4.058 -3.465 1.00 0.00 56 VAL A N 5
ATOM 9219 C CA . VAL A 1 56 ? 1.111 2.593 -3.668 1.00 0.00 56 VAL A CA 5
ATOM 9220 C C . VAL A 1 56 ? 0.990 1.792 -2.370 1.00 0.00 56 VAL A C 5
ATOM 9221 O O . VAL A 1 56 ? 1.618 2.049 -1.349 1.00 0.00 56 VAL A O 5
ATOM 9234 N N . LEU A 1 57 ? 0.185 0.741 -2.473 1.00 0.00 57 LEU A N 5
ATOM 9235 C CA . LEU A 1 57 ? -0.011 -0.290 -1.466 1.00 0.00 57 LEU A CA 5
ATOM 9236 C C . LEU A 1 57 ? 0.778 -1.484 -2.054 1.00 0.00 57 LEU A C 5
ATOM 9237 O O . LEU A 1 57 ? 0.538 -1.866 -3.198 1.00 0.00 57 LEU A O 5
ATOM 9253 N N . SER A 1 58 ? 1.777 -2.006 -1.342 1.00 0.00 58 SER A N 5
ATOM 9254 C CA . SER A 1 58 ? 2.692 -3.066 -1.804 1.00 0.00 58 SER A CA 5
ATOM 9255 C C . SER A 1 58 ? 2.318 -4.310 -1.018 1.00 0.00 58 SER A C 5
ATOM 9256 O O . SER A 1 58 ? 2.504 -4.322 0.193 1.00 0.00 58 SER A O 5
ATOM 9264 N N . LEU A 1 59 ? 1.884 -5.371 -1.691 1.00 0.00 59 LEU A N 5
ATOM 9265 C CA . LEU A 1 59 ? 1.320 -6.566 -1.055 1.00 0.00 59 LEU A CA 5
ATOM 9266 C C . LEU A 1 59 ? 2.306 -7.706 -0.838 1.00 0.00 59 LEU A C 5
ATOM 9267 O O . LEU A 1 59 ? 3.326 -7.768 -1.523 1.00 0.00 59 LEU A O 5
ATOM 9283 N N . CYS A 1 60 ? 1.984 -8.642 0.074 1.00 0.00 60 CYS A N 5
ATOM 9284 C CA . CYS A 1 60 ? 2.898 -9.779 0.316 1.00 0.00 60 CYS A CA 5
ATOM 9285 C C . CYS A 1 60 ? 2.120 -11.064 0.064 1.00 0.00 60 CYS A C 5
ATOM 9286 O O . CYS A 1 60 ? 2.003 -11.941 0.912 1.00 0.00 60 CYS A O 5
ATOM 9294 N N . HIS A 1 61 ? 1.524 -11.113 -1.129 1.00 0.00 61 HIS A N 5
ATOM 9295 C CA . HIS A 1 61 ? 0.613 -12.167 -1.529 1.00 0.00 61 HIS A CA 5
ATOM 9296 C C . HIS A 1 61 ? 1.254 -13.564 -1.668 1.00 0.00 61 HIS A C 5
ATOM 9297 O O . HIS A 1 61 ? 2.463 -13.762 -1.518 1.00 0.00 61 HIS A O 5
ATOM 9311 N N . LEU A 1 62 ? 0.400 -14.528 -2.012 1.00 0.00 62 LEU A N 5
ATOM 9312 C CA . LEU A 1 62 ? 0.710 -15.973 -2.068 1.00 0.00 62 LEU A CA 5
ATOM 9313 C C . LEU A 1 62 ? 1.055 -16.622 -3.368 1.00 0.00 62 LEU A C 5
ATOM 9314 O O . LEU A 1 62 ? 1.164 -17.848 -3.450 1.00 0.00 62 LEU A O 5
ATOM 9330 N N . GLN A 1 63 ? 1.302 -15.767 -4.347 1.00 0.00 63 GLN A N 5
ATOM 9331 C CA . GLN A 1 63 ? 1.849 -16.229 -5.596 1.00 0.00 63 GLN A CA 5
ATOM 9332 C C . GLN A 1 63 ? 2.771 -15.195 -6.237 1.00 0.00 63 GLN A C 5
ATOM 9333 O O . GLN A 1 63 ? 3.698 -15.556 -6.966 1.00 0.00 63 GLN A O 5
ATOM 9347 N N . LYS A 1 64 ? 2.531 -13.911 -5.943 1.00 0.00 64 LYS A N 5
ATOM 9348 C CA . LYS A 1 64 ? 3.375 -12.799 -6.364 1.00 0.00 64 LYS A CA 5
ATOM 9349 C C . LYS A 1 64 ? 3.330 -11.660 -5.343 1.00 0.00 64 LYS A C 5
ATOM 9350 O O . LYS A 1 64 ? 2.527 -11.692 -4.415 1.00 0.00 64 LYS A O 5
ATOM 9369 N N . VAL A 1 65 ? 4.150 -10.628 -5.533 1.00 0.00 65 VAL A N 5
ATOM 9370 C CA . VAL A 1 65 ? 4.139 -9.407 -4.709 1.00 0.00 65 VAL A CA 5
ATOM 9371 C C . VAL A 1 65 ? 4.060 -8.164 -5.605 1.00 0.00 65 VAL A C 5
ATOM 9372 O O . VAL A 1 65 ? 5.054 -7.660 -6.127 1.00 0.00 65 VAL A O 5
ATOM 9385 N N . LYS A 1 66 ? 2.823 -7.708 -5.833 1.00 0.00 66 LYS A N 5
ATOM 9386 C CA . LYS A 1 66 ? 2.472 -6.599 -6.741 1.00 0.00 66 LYS A CA 5
ATOM 9387 C C . LYS A 1 66 ? 2.109 -5.320 -5.978 1.00 0.00 66 LYS A C 5
ATOM 9388 O O . LYS A 1 66 ? 1.935 -5.330 -4.756 1.00 0.00 66 LYS A O 5
ATOM 9407 N N . HIS A 1 67 ? 1.982 -4.224 -6.724 1.00 0.00 67 HIS A N 5
ATOM 9408 C CA . HIS A 1 67 ? 1.768 -2.864 -6.212 1.00 0.00 67 HIS A CA 5
ATOM 9409 C C . HIS A 1 67 ? 0.426 -2.275 -6.665 1.00 0.00 67 HIS A C 5
ATOM 9410 O O . HIS A 1 67 ? -0.164 -2.748 -7.627 1.00 0.00 67 HIS A O 5
ATOM 9424 N N . TYR A 1 68 ? -0.047 -1.209 -6.008 1.00 0.00 68 TYR A N 5
ATOM 9425 C CA . TYR A 1 68 ? -1.393 -0.636 -6.236 1.00 0.00 68 TYR A CA 5
ATOM 9426 C C . TYR A 1 68 ? -1.517 0.806 -6.768 1.00 0.00 68 TYR A C 5
ATOM 9427 O O . TYR A 1 68 ? -2.608 1.355 -6.731 1.00 0.00 68 TYR A O 5
ATOM 9445 N N . LEU A 1 69 ? -0.482 1.456 -7.304 1.00 0.00 69 LEU A N 5
ATOM 9446 C CA . LEU A 1 69 ? -0.530 2.876 -7.704 1.00 0.00 69 LEU A CA 5
ATOM 9447 C C . LEU A 1 69 ? -0.400 3.156 -9.201 1.00 0.00 69 LEU A C 5
ATOM 9448 O O . LEU A 1 69 ? 0.378 2.497 -9.864 1.00 0.00 69 LEU A O 5
ATOM 9464 N N . ILE A 1 70 ? -1.162 4.121 -9.726 1.00 0.00 70 ILE A N 5
ATOM 9465 C CA . ILE A 1 70 ? -1.021 4.626 -11.111 1.00 0.00 70 ILE A CA 5
ATOM 9466 C C . ILE A 1 70 ? -1.231 6.151 -11.141 1.00 0.00 70 ILE A C 5
ATOM 9467 O O . ILE A 1 70 ? -0.442 6.869 -11.758 1.00 0.00 70 ILE A O 5
ATOM 9483 N N . LEU A 1 71 ? -2.267 6.649 -10.444 1.00 0.00 71 LEU A N 5
ATOM 9484 C CA . LEU A 1 71 ? -2.675 8.062 -10.484 1.00 0.00 71 LEU A CA 5
ATOM 9485 C C . LEU A 1 71 ? -2.659 8.770 -9.103 1.00 0.00 71 LEU A C 5
ATOM 9486 O O . LEU A 1 71 ? -2.764 8.097 -8.074 1.00 0.00 71 LEU A O 5
ATOM 9502 N N . PRO A 1 72 ? -2.588 10.120 -9.076 1.00 0.00 72 PRO A N 5
ATOM 9503 C CA . PRO A 1 72 ? -2.724 10.942 -7.871 1.00 0.00 72 PRO A CA 5
ATOM 9504 C C . PRO A 1 72 ? -4.209 11.316 -7.643 1.00 0.00 72 PRO A C 5
ATOM 9505 O O . PRO A 1 72 ? -5.112 10.540 -7.972 1.00 0.00 72 PRO A O 5
ATOM 9516 N N . SER A 1 73 ? -4.485 12.492 -7.070 1.00 0.00 73 SER A N 5
ATOM 9517 C CA . SER A 1 73 ? -5.839 13.041 -6.889 1.00 0.00 73 SER A CA 5
ATOM 9518 C C . SER A 1 73 ? -6.523 13.389 -8.226 1.00 0.00 73 SER A C 5
ATOM 9519 O O . SER A 1 73 ? -5.853 13.670 -9.224 1.00 0.00 73 SER A O 5
ATOM 9527 N N . GLU A 1 74 ? -7.861 13.351 -8.279 1.00 0.00 74 GLU A N 5
ATOM 9528 C CA . GLU A 1 74 ? -8.677 13.678 -9.467 1.00 0.00 74 GLU A CA 5
ATOM 9529 C C . GLU A 1 74 ? -9.946 14.481 -9.088 1.00 0.00 74 GLU A C 5
ATOM 9530 O O . GLU A 1 74 ? -10.153 14.812 -7.920 1.00 0.00 74 GLU A O 5
ATOM 9543 N N . GLU A 1 75 ? -10.806 14.798 -10.067 1.00 0.00 75 GLU A N 5
ATOM 9544 C CA . GLU A 1 75 ? -11.999 15.654 -9.873 1.00 0.00 75 GLU A CA 5
ATOM 9545 C C . GLU A 1 75 ? -13.325 14.885 -9.692 1.00 0.00 75 GLU A C 5
ATOM 9546 O O . GLU A 1 75 ? -14.285 15.443 -9.160 1.00 0.00 75 GLU A O 5
ATOM 9558 N N . GLU A 1 76 ? -13.380 13.602 -10.081 1.00 0.00 76 GLU A N 5
ATOM 9559 C CA . GLU A 1 76 ? -14.539 12.703 -9.873 1.00 0.00 76 GLU A CA 5
ATOM 9560 C C . GLU A 1 76 ? -14.266 11.615 -8.807 1.00 0.00 76 GLU A C 5
ATOM 9561 O O . GLU A 1 76 ? -14.949 10.590 -8.730 1.00 0.00 76 GLU A O 5
ATOM 9573 N N . GLY A 1 77 ? -13.246 11.851 -7.979 1.00 0.00 77 GLY A N 5
ATOM 9574 C CA . GLY A 1 77 ? -12.769 10.999 -6.886 1.00 0.00 77 GLY A CA 5
ATOM 9575 C C . GLY A 1 77 ? -11.672 11.717 -6.101 1.00 0.00 77 GLY A C 5
ATOM 9576 O O . GLY A 1 77 ? -11.559 12.942 -6.173 1.00 0.00 77 GLY A O 5
ATOM 9580 N N . ARG A 1 78 ? -10.867 10.984 -5.331 1.00 0.00 78 ARG A N 5
ATOM 9581 C CA . ARG A 1 78 ? -9.687 11.509 -4.603 1.00 0.00 78 ARG A CA 5
ATOM 9582 C C . ARG A 1 78 ? -8.459 10.803 -5.179 1.00 0.00 78 ARG A C 5
ATOM 9583 O O . ARG A 1 78 ? -8.302 10.857 -6.397 1.00 0.00 78 ARG A O 5
ATOM 9604 N N . LEU A 1 79 ? -7.587 10.177 -4.375 1.00 0.00 79 LEU A N 5
ATOM 9605 C CA . LEU A 1 79 ? -6.467 9.377 -4.901 1.00 0.00 79 LEU A CA 5
ATOM 9606 C C . LEU A 1 79 ? -7.092 8.281 -5.784 1.00 0.00 79 LEU A C 5
ATOM 9607 O O . LEU A 1 79 ? -7.812 7.427 -5.268 1.00 0.00 79 LEU A O 5
ATOM 9623 N N . TYR A 1 80 ? -6.869 8.317 -7.100 1.00 0.00 80 TYR A N 5
ATOM 9624 C CA . TYR A 1 80 ? -7.542 7.407 -8.032 1.00 0.00 80 TYR A CA 5
ATOM 9625 C C . TYR A 1 80 ? -6.984 5.965 -8.062 1.00 0.00 80 TYR A C 5
ATOM 9626 O O . TYR A 1 80 ? -5.780 5.747 -8.197 1.00 0.00 80 TYR A O 5
ATOM 9644 N N . PHE A 1 81 ? -7.899 4.985 -7.995 1.00 0.00 81 PHE A N 5
ATOM 9645 C CA . PHE A 1 81 ? -7.650 3.536 -8.002 1.00 0.00 81 PHE A CA 5
ATOM 9646 C C . PHE A 1 81 ? -8.721 2.757 -8.785 1.00 0.00 81 PHE A C 5
ATOM 9647 O O . PHE A 1 81 ? -9.898 3.102 -8.706 1.00 0.00 81 PHE A O 5
ATOM 9664 N N . SER A 1 82 ? -8.318 1.717 -9.531 1.00 0.00 82 SER A N 5
ATOM 9665 C CA . SER A 1 82 ? -9.179 0.947 -10.450 1.00 0.00 82 SER A CA 5
ATOM 9666 C C . SER A 1 82 ? -8.882 -0.545 -10.699 1.00 0.00 82 SER A C 5
ATOM 9667 O O . SER A 1 82 ? -9.275 -1.058 -11.751 1.00 0.00 82 SER A O 5
ATOM 9675 N N . MET A 1 83 ? -8.160 -1.224 -9.787 1.00 0.00 83 MET A N 5
ATOM 9676 C CA . MET A 1 83 ? -7.923 -2.697 -9.817 1.00 0.00 83 MET A CA 5
ATOM 9677 C C . MET A 1 83 ? -9.021 -3.556 -10.509 1.00 0.00 83 MET A C 5
ATOM 9678 O O . MET A 1 83 ? -10.207 -3.241 -10.448 1.00 0.00 83 MET A O 5
ATOM 9692 N N . ASP A 1 84 ? -8.653 -4.722 -11.060 1.00 0.00 84 ASP A N 5
ATOM 9693 C CA . ASP A 1 84 ? -9.551 -5.572 -11.873 1.00 0.00 84 ASP A CA 5
ATOM 9694 C C . ASP A 1 84 ? -10.970 -5.907 -11.335 1.00 0.00 84 ASP A C 5
ATOM 9695 O O . ASP A 1 84 ? -11.882 -6.081 -12.147 1.00 0.00 84 ASP A O 5
ATOM 9704 N N . ASP A 1 85 ? -11.202 -5.947 -10.012 1.00 0.00 85 ASP A N 5
ATOM 9705 C CA . ASP A 1 85 ? -12.542 -6.144 -9.414 1.00 0.00 85 ASP A CA 5
ATOM 9706 C C . ASP A 1 85 ? -13.028 -4.939 -8.567 1.00 0.00 85 ASP A C 5
ATOM 9707 O O . ASP A 1 85 ? -13.915 -5.078 -7.723 1.00 0.00 85 ASP A O 5
ATOM 9716 N N . GLY A 1 86 ? -12.428 -3.754 -8.755 1.00 0.00 86 GLY A N 5
ATOM 9717 C CA . GLY A 1 86 ? -12.692 -2.544 -7.963 1.00 0.00 86 GLY A CA 5
ATOM 9718 C C . GLY A 1 86 ? -12.721 -1.203 -8.713 1.00 0.00 86 GLY A C 5
ATOM 9719 O O . GLY A 1 86 ? -12.388 -1.076 -9.890 1.00 0.00 86 GLY A O 5
ATOM 9723 N N . GLN A 1 87 ? -13.115 -0.179 -7.954 1.00 0.00 87 GLN A N 5
ATOM 9724 C CA . GLN A 1 87 ? -13.168 1.257 -8.295 1.00 0.00 87 GLN A CA 5
ATOM 9725 C C . GLN A 1 87 ? -12.713 2.038 -7.049 1.00 0.00 87 GLN A C 5
ATOM 9726 O O . GLN A 1 87 ? -13.426 2.887 -6.516 1.00 0.00 87 GLN A O 5
ATOM 9740 N N . THR A 1 88 ? -11.519 1.707 -6.551 1.00 0.00 88 THR A N 5
ATOM 9741 C CA . THR A 1 88 ? -10.968 2.204 -5.277 1.00 0.00 88 THR A CA 5
ATOM 9742 C C . THR A 1 88 ? -10.486 3.631 -5.087 1.00 0.00 88 THR A C 5
ATOM 9743 O O . THR A 1 88 ? -10.064 3.996 -3.997 1.00 0.00 88 THR A O 5
ATOM 9754 N N . ARG A 1 89 ? -10.639 4.414 -6.147 1.00 0.00 89 ARG A N 5
ATOM 9755 C CA . ARG A 1 89 ? -10.427 5.875 -6.347 1.00 0.00 89 ARG A CA 5
ATOM 9756 C C . ARG A 1 89 ? -10.793 6.940 -5.270 1.00 0.00 89 ARG A C 5
ATOM 9757 O O . ARG A 1 89 ? -11.060 8.093 -5.616 1.00 0.00 89 ARG A O 5
ATOM 9778 N N . PHE A 1 90 ? -10.758 6.614 -3.987 1.00 0.00 90 PHE A N 5
ATOM 9779 C CA . PHE A 1 90 ? -10.961 7.511 -2.847 1.00 0.00 90 PHE A CA 5
ATOM 9780 C C . PHE A 1 90 ? -9.765 7.416 -1.876 1.00 0.00 90 PHE A C 5
ATOM 9781 O O . PHE A 1 90 ? -8.966 6.478 -1.940 1.00 0.00 90 PHE A O 5
ATOM 9798 N N . THR A 1 91 ? -9.598 8.414 -0.995 1.00 0.00 91 THR A N 5
ATOM 9799 C CA . THR A 1 91 ? -8.437 8.508 -0.084 1.00 0.00 91 THR A CA 5
ATOM 9800 C C . THR A 1 91 ? -8.392 7.307 0.870 1.00 0.00 91 THR A C 5
ATOM 9801 O O . THR A 1 91 ? -9.423 6.905 1.410 1.00 0.00 91 THR A O 5
ATOM 9812 N N . ASP A 1 92 ? -7.200 6.767 1.151 1.00 0.00 92 ASP A N 5
ATOM 9813 C CA . ASP A 1 92 ? -7.027 5.548 1.956 1.00 0.00 92 ASP A CA 5
ATOM 9814 C C . ASP A 1 92 ? -7.612 5.689 3.367 1.00 0.00 92 ASP A C 5
ATOM 9815 O O . ASP A 1 92 ? -8.207 4.749 3.889 1.00 0.00 92 ASP A O 5
ATOM 9824 N N . LEU A 1 93 ? -7.539 6.896 3.942 1.00 0.00 93 LEU A N 5
ATOM 9825 C CA . LEU A 1 93 ? -8.076 7.189 5.271 1.00 0.00 93 LEU A CA 5
ATOM 9826 C C . LEU A 1 93 ? -9.608 7.011 5.365 1.00 0.00 93 LEU A C 5
ATOM 9827 O O . LEU A 1 93 ? -10.125 6.685 6.434 1.00 0.00 93 LEU A O 5
ATOM 9843 N N . LEU A 1 94 ? -10.338 7.179 4.251 1.00 0.00 94 LEU A N 5
ATOM 9844 C CA . LEU A 1 94 ? -11.793 6.971 4.192 1.00 0.00 94 LEU A CA 5
ATOM 9845 C C . LEU A 1 94 ? -12.150 5.474 4.209 1.00 0.00 94 LEU A C 5
ATOM 9846 O O . LEU A 1 94 ? -13.137 5.079 4.831 1.00 0.00 94 LEU A O 5
ATOM 9862 N N . GLN A 1 95 ? -11.325 4.635 3.571 1.00 0.00 95 GLN A N 5
ATOM 9863 C CA . GLN A 1 95 ? -11.454 3.182 3.583 1.00 0.00 95 GLN A CA 5
ATOM 9864 C C . GLN A 1 95 ? -10.985 2.588 4.919 1.00 0.00 95 GLN A C 5
ATOM 9865 O O . GLN A 1 95 ? -11.630 1.677 5.429 1.00 0.00 95 GLN A O 5
ATOM 9879 N N . LEU A 1 96 ? -9.919 3.130 5.522 1.00 0.00 96 LEU A N 5
ATOM 9880 C CA . LEU A 1 96 ? -9.294 2.652 6.765 1.00 0.00 96 LEU A CA 5
ATOM 9881 C C . LEU A 1 96 ? -10.300 2.463 7.912 1.00 0.00 96 LEU A C 5
ATOM 9882 O O . LEU A 1 96 ? -10.250 1.443 8.598 1.00 0.00 96 LEU A O 5
ATOM 9898 N N . VAL A 1 97 ? -11.242 3.396 8.092 1.00 0.00 97 VAL A N 5
ATOM 9899 C CA . VAL A 1 97 ? -12.262 3.334 9.162 1.00 0.00 97 VAL A CA 5
ATOM 9900 C C . VAL A 1 97 ? -13.141 2.079 9.034 1.00 0.00 97 VAL A C 5
ATOM 9901 O O . VAL A 1 97 ? -13.386 1.392 10.026 1.00 0.00 97 VAL A O 5
ATOM 9914 N N . GLU A 1 98 ? -13.557 1.728 7.817 1.00 0.00 98 GLU A N 5
ATOM 9915 C CA . GLU A 1 98 ? -14.336 0.518 7.506 1.00 0.00 98 GLU A CA 5
ATOM 9916 C C . GLU A 1 98 ? -13.465 -0.751 7.408 1.00 0.00 98 GLU A C 5
ATOM 9917 O O . GLU A 1 98 ? -13.915 -1.848 7.728 1.00 0.00 98 GLU A O 5
ATOM 9929 N N . PHE A 1 99 ? -12.224 -0.622 6.944 1.00 0.00 99 PHE A N 5
ATOM 9930 C CA . PHE A 1 99 ? -11.260 -1.716 6.785 1.00 0.00 99 PHE A CA 5
ATOM 9931 C C . PHE A 1 99 ? -10.535 -2.136 8.079 1.00 0.00 99 PHE A C 5
ATOM 9932 O O . PHE A 1 99 ? -9.924 -3.203 8.085 1.00 0.00 99 PHE A O 5
ATOM 9949 N N . HIS A 1 100 ? -10.589 -1.370 9.179 1.00 0.00 100 HIS A N 5
ATOM 9950 C CA . HIS A 1 100 ? -9.809 -1.688 10.395 1.00 0.00 100 HIS A CA 5
ATOM 9951 C C . HIS A 1 100 ? -10.119 -3.078 10.986 1.00 0.00 100 HIS A C 5
ATOM 9952 O O . HIS A 1 100 ? -9.197 -3.798 11.375 1.00 0.00 100 HIS A O 5
ATOM 9967 N N . GLN A 1 101 ? -11.399 -3.458 11.042 1.00 0.00 101 GLN A N 5
ATOM 9968 C CA . GLN A 1 101 ? -11.860 -4.786 11.474 1.00 0.00 101 GLN A CA 5
ATOM 9969 C C . GLN A 1 101 ? -11.790 -5.851 10.358 1.00 0.00 101 GLN A C 5
ATOM 9970 O O . GLN A 1 101 ? -11.416 -6.994 10.627 1.00 0.00 101 GLN A O 5
ATOM 9984 N N . LEU A 1 102 ? -12.144 -5.481 9.116 1.00 0.00 102 LEU A N 5
ATOM 9985 C CA . LEU A 1 102 ? -12.226 -6.373 7.946 1.00 0.00 102 LEU A CA 5
ATOM 9986 C C . LEU A 1 102 ? -11.813 -5.650 6.652 1.00 0.00 102 LEU A C 5
ATOM 9987 O O . LEU A 1 102 ? -12.646 -5.143 5.896 1.00 0.00 102 LEU A O 5
ATOM 10003 N N . ASN A 1 103 ? -10.510 -5.585 6.390 1.00 0.00 103 ASN A N 5
ATOM 10004 C CA . ASN A 1 103 ? -9.964 -5.040 5.145 1.00 0.00 103 ASN A CA 5
ATOM 10005 C C . ASN A 1 103 ? -10.270 -6.004 3.991 1.00 0.00 103 ASN A C 5
ATOM 10006 O O . ASN A 1 103 ? -10.049 -7.201 4.128 1.00 0.00 103 ASN A O 5
ATOM 10017 N N . ARG A 1 104 ? -10.756 -5.512 2.844 1.00 0.00 104 ARG A N 5
ATOM 10018 C CA . ARG A 1 104 ? -11.147 -6.350 1.689 1.00 0.00 104 ARG A CA 5
ATOM 10019 C C . ARG A 1 104 ? -9.948 -6.947 0.914 1.00 0.00 104 ARG A C 5
ATOM 10020 O O . ARG A 1 104 ? -10.159 -7.739 -0.006 1.00 0.00 104 ARG A O 5
ATOM 10041 N N . GLY A 1 105 ? -8.719 -6.601 1.306 1.00 0.00 105 GLY A N 5
ATOM 10042 C CA . GLY A 1 105 ? -7.451 -6.987 0.665 1.00 0.00 105 GLY A CA 5
ATOM 10043 C C . GLY A 1 105 ? -7.397 -6.750 -0.856 1.00 0.00 105 GLY A C 5
ATOM 10044 O O . GLY A 1 105 ? -8.124 -5.908 -1.399 1.00 0.00 105 GLY A O 5
ATOM 10048 N N . ILE A 1 106 ? -6.505 -7.471 -1.542 1.00 0.00 106 ILE A N 5
ATOM 10049 C CA . ILE A 1 106 ? -6.405 -7.456 -3.026 1.00 0.00 106 ILE A CA 5
ATOM 10050 C C . ILE A 1 106 ? -7.463 -8.371 -3.694 1.00 0.00 106 ILE A C 5
ATOM 10051 O O . ILE A 1 106 ? -8.331 -8.928 -3.014 1.00 0.00 106 ILE A O 5
ATOM 10067 N N . LEU A 1 107 ? -7.416 -8.505 -5.034 1.00 0.00 107 LEU A N 5
ATOM 10068 C CA . LEU A 1 107 ? -8.245 -9.427 -5.831 1.00 0.00 107 LEU A CA 5
ATOM 10069 C C . LEU A 1 107 ? -8.354 -10.819 -5.134 1.00 0.00 107 LEU A C 5
ATOM 10070 O O . LEU A 1 107 ? -7.334 -11.319 -4.647 1.00 0.00 107 LEU A O 5
ATOM 10086 N N . PRO A 1 108 ? -9.542 -11.460 -5.057 1.00 0.00 108 PRO A N 5
ATOM 10087 C CA . PRO A 1 108 ? -10.040 -12.017 -3.783 1.00 0.00 108 PRO A CA 5
ATOM 10088 C C . PRO A 1 108 ? -9.486 -13.384 -3.309 1.00 0.00 108 PRO A C 5
ATOM 10089 O O . PRO A 1 108 ? -10.248 -14.290 -2.961 1.00 0.00 108 PRO A O 5
ATOM 10100 N N . CYS A 1 109 ? -8.161 -13.553 -3.257 1.00 0.00 109 CYS A N 5
ATOM 10101 C CA . CYS A 1 109 ? -7.471 -14.723 -2.743 1.00 0.00 109 CYS A CA 5
ATOM 10102 C C . CYS A 1 109 ? -7.648 -14.849 -1.211 1.00 0.00 109 CYS A C 5
ATOM 10103 O O . CYS A 1 109 ? -8.146 -15.860 -0.715 1.00 0.00 109 CYS A O 5
ATOM 10111 N N . LEU A 1 110 ? -7.270 -13.789 -0.487 1.00 0.00 110 LEU A N 5
ATOM 10112 C CA . LEU A 1 110 ? -7.411 -13.546 0.955 1.00 0.00 110 LEU A CA 5
ATOM 10113 C C . LEU A 1 110 ? -7.816 -12.062 1.162 1.00 0.00 110 LEU A C 5
ATOM 10114 O O . LEU A 1 110 ? -8.021 -11.347 0.172 1.00 0.00 110 LEU A O 5
ATOM 10130 N N . LEU A 1 111 ? -7.995 -11.600 2.412 1.00 0.00 111 LEU A N 5
ATOM 10131 C CA . LEU A 1 111 ? -8.490 -10.232 2.671 1.00 0.00 111 LEU A CA 5
ATOM 10132 C C . LEU A 1 111 ? -7.833 -9.435 3.825 1.00 0.00 111 LEU A C 5
ATOM 10133 O O . LEU A 1 111 ? -7.363 -8.318 3.591 1.00 0.00 111 LEU A O 5
ATOM 10149 N N . ARG A 1 112 ? -7.732 -9.975 5.052 1.00 0.00 112 ARG A N 5
ATOM 10150 C CA . ARG A 1 112 ? -7.223 -9.219 6.221 1.00 0.00 112 ARG A CA 5
ATOM 10151 C C . ARG A 1 112 ? -5.721 -8.887 6.126 1.00 0.00 112 ARG A C 5
ATOM 10152 O O . ARG A 1 112 ? -4.932 -9.708 5.656 1.00 0.00 112 ARG A O 5
ATOM 10173 N N . HIS A 1 113 ? -5.323 -7.710 6.622 1.00 0.00 113 HIS A N 5
ATOM 10174 C CA . HIS A 1 113 ? -3.922 -7.258 6.720 1.00 0.00 113 HIS A CA 5
ATOM 10175 C C . HIS A 1 113 ? -3.371 -7.246 8.146 1.00 0.00 113 HIS A C 5
ATOM 10176 O O . HIS A 1 113 ? -4.093 -7.335 9.144 1.00 0.00 113 HIS A O 5
ATOM 10190 N N . CYS A 1 114 ? -2.048 -7.132 8.193 1.00 0.00 114 CYS A N 5
ATOM 10191 C CA . CYS A 1 114 ? -1.187 -7.153 9.367 1.00 0.00 114 CYS A CA 5
ATOM 10192 C C . CYS A 1 114 ? -0.051 -6.103 9.206 1.00 0.00 114 CYS A C 5
ATOM 10193 O O . CYS A 1 114 ? -0.174 -5.159 8.421 1.00 0.00 114 CYS A O 5
ATOM 10201 N N . CYS A 1 115 ? 1.069 -6.281 9.919 1.00 0.00 115 CYS A N 5
ATOM 10202 C CA . CYS A 1 115 ? 2.286 -5.451 9.806 1.00 0.00 115 CYS A CA 5
ATOM 10203 C C . CYS A 1 115 ? 3.433 -6.286 9.201 1.00 0.00 115 CYS A C 5
ATOM 10204 O O . CYS A 1 115 ? 3.660 -7.420 9.628 1.00 0.00 115 CYS A O 5
ATOM 10212 N N . THR A 1 116 ? 4.166 -5.731 8.226 1.00 0.00 116 THR A N 5
ATOM 10213 C CA . THR A 1 116 ? 5.216 -6.446 7.464 1.00 0.00 116 THR A CA 5
ATOM 10214 C C . THR A 1 116 ? 6.655 -6.005 7.762 1.00 0.00 116 THR A C 5
ATOM 10215 O O . THR A 1 116 ? 6.879 -4.991 8.430 1.00 0.00 116 THR A O 5
ATOM 10226 N N . ARG A 1 117 ? 7.644 -6.756 7.254 1.00 0.00 117 ARG A N 5
ATOM 10227 C CA . ARG A 1 117 ? 9.080 -6.442 7.368 1.00 0.00 117 ARG A CA 5
ATOM 10228 C C . ARG A 1 117 ? 9.525 -5.520 6.224 1.00 0.00 117 ARG A C 5
ATOM 10229 O O . ARG A 1 117 ? 9.337 -5.848 5.051 1.00 0.00 117 ARG A O 5
ATOM 10250 N N . VAL A 1 118 ? 10.131 -4.377 6.563 1.00 0.00 118 VAL A N 5
ATOM 10251 C CA . VAL A 1 118 ? 10.614 -3.375 5.585 1.00 0.00 118 VAL A CA 5
ATOM 10252 C C . VAL A 1 118 ? 12.096 -3.588 5.230 1.00 0.00 118 VAL A C 5
ATOM 10253 O O . VAL A 1 118 ? 12.487 -3.431 4.072 1.00 0.00 118 VAL A O 5
ATOM 10266 N N . ALA A 1 119 ? 12.919 -3.969 6.214 1.00 0.00 119 ALA A N 5
ATOM 10267 C CA . ALA A 1 119 ? 14.359 -4.197 6.054 1.00 0.00 119 ALA A CA 5
ATOM 10268 C C . ALA A 1 119 ? 14.702 -5.542 5.367 1.00 0.00 119 ALA A C 5
ATOM 10269 O O . ALA A 1 119 ? 13.880 -6.466 5.322 1.00 0.00 119 ALA A O 5
ATOM 10276 N N . LEU A 1 120 ? 15.944 -5.650 4.867 1.00 0.00 120 LEU A N 5
ATOM 10277 C CA . LEU A 1 120 ? 16.536 -6.850 4.249 1.00 0.00 120 LEU A CA 5
ATOM 10278 C C . LEU A 1 120 ? 17.613 -7.487 5.151 1.00 0.00 120 LEU A C 5
ATOM 10279 O O . LEU A 1 120 ? 17.449 -8.669 5.528 1.00 0.00 120 LEU A O 5
ATOM 10296 N N . PRO B 2 1 ? 6.409 -12.117 -18.126 1.00 0.00 1135 PRO B N 5
ATOM 10297 C CA . PRO B 2 1 ? 7.093 -10.927 -17.567 1.00 0.00 1135 PRO B CA 5
ATOM 10298 C C . PRO B 2 1 ? 6.840 -10.709 -16.062 1.00 0.00 1135 PRO B C 5
ATOM 10299 O O . PRO B 2 1 ? 5.948 -11.331 -15.480 1.00 0.00 1135 PRO B O 5
ATOM 10312 N N . GLN B 2 2 ? 7.616 -9.819 -15.431 1.00 0.00 1136 GLN B N 5
ATOM 10313 C CA . GLN B 2 2 ? 7.455 -9.445 -14.017 1.00 0.00 1136 GLN B CA 5
ATOM 10314 C C . GLN B 2 2 ? 6.192 -8.587 -13.776 1.00 0.00 1136 GLN B C 5
ATOM 10315 O O . GLN B 2 2 ? 5.828 -7.783 -14.643 1.00 0.00 1136 GLN B O 5
ATOM 10329 N N . PRO B 2 3 ? 5.534 -8.704 -12.602 1.00 0.00 1137 PRO B N 5
ATOM 10330 C CA . PRO B 2 3 ? 4.422 -7.835 -12.216 1.00 0.00 1137 PRO B CA 5
ATOM 10331 C C . PRO B 2 3 ? 4.907 -6.423 -11.841 1.00 0.00 1137 PRO B C 5
ATOM 10332 O O . PRO B 2 3 ? 6.063 -6.225 -11.460 1.00 0.00 1137 PRO B O 5
ATOM 10343 N N . GLU B 2 4 ? 4.002 -5.446 -11.902 1.00 0.00 1138 GLU B N 5
ATOM 10344 C CA . GLU B 2 4 ? 4.239 -4.042 -11.524 1.00 0.00 1138 GLU B CA 5
ATOM 10345 C C . GLU B 2 4 ? 3.082 -3.540 -10.635 1.00 0.00 1138 GLU B C 5
ATOM 10346 O O . GLU B 2 4 ? 2.910 -3.999 -9.505 1.00 0.00 1138 GLU B O 5
ATOM 10382 N N . VAL B 2 6 ? -1.350 -2.067 -10.397 1.00 0.00 1140 VAL B N 5
ATOM 10383 C CA . VAL B 2 6 ? -2.717 -2.701 -10.429 1.00 0.00 1140 VAL B CA 5
ATOM 10384 C C . VAL B 2 6 ? -3.852 -1.913 -10.990 1.00 0.00 1140 VAL B C 5
ATOM 10385 O O . VAL B 2 6 ? -4.798 -2.539 -11.476 1.00 0.00 1140 VAL B O 5
ATOM 10398 N N . ASN B 2 7 ? -3.813 -0.579 -10.969 1.00 0.00 1141 ASN B N 5
ATOM 10399 C CA . ASN B 2 7 ? -4.873 0.120 -11.728 1.00 0.00 1141 ASN B CA 5
ATOM 10400 C C . ASN B 2 7 ? -4.606 -0.370 -13.197 1.00 0.00 1141 ASN B C 5
ATOM 10401 O O . ASN B 2 7 ? -5.524 -0.606 -13.977 1.00 0.00 1141 ASN B O 5
ATOM 10412 N N . GLN B 2 8 ? -3.319 -0.735 -13.420 1.00 0.00 1142 GLN B N 5
ATOM 10413 C CA . GLN B 2 8 ? -2.634 -1.416 -14.466 1.00 0.00 1142 GLN B CA 5
ATOM 10414 C C . GLN B 2 8 ? -1.388 -2.005 -13.811 1.00 0.00 1142 GLN B C 5
ATOM 10415 O O . GLN B 2 8 ? -0.868 -1.321 -12.933 1.00 0.00 1142 GLN B O 5
ATOM 10429 N N . PRO B 2 9 ? -0.773 -3.095 -14.306 1.00 0.00 1143 PRO B N 5
ATOM 10430 C CA . PRO B 2 9 ? 0.665 -3.310 -14.124 1.00 0.00 1143 PRO B CA 5
ATOM 10431 C C . PRO B 2 9 ? 1.450 -2.309 -15.017 1.00 0.00 1143 PRO B C 5
ATOM 10432 O O . PRO B 2 9 ? 2.219 -2.664 -15.911 1.00 0.00 1143 PRO B O 5
ATOM 10443 N N . ASP B 2 10 ? 1.157 -1.038 -14.738 1.00 0.00 1144 ASP B N 5
ATOM 10444 C CA . ASP B 2 10 ? 1.497 0.245 -15.337 1.00 0.00 1144 ASP B CA 5
ATOM 10445 C C . ASP B 2 10 ? 1.633 0.259 -16.885 1.00 0.00 1144 ASP B C 5
ATOM 10446 O O . ASP B 2 10 ? 0.587 0.362 -17.569 1.00 0.00 1144 ASP B O 5
ATOM 10456 N N . GLY A 1 1 ? -5.432 -7.104 40.182 1.00 0.00 1 GLY A N 6
ATOM 10457 C CA . GLY A 1 1 ? -4.984 -6.530 38.891 1.00 0.00 1 GLY A CA 6
ATOM 10458 C C . GLY A 1 1 ? -6.046 -5.647 38.244 1.00 0.00 1 GLY A C 6
ATOM 10459 O O . GLY A 1 1 ? -7.054 -5.304 38.866 1.00 0.00 1 GLY A O 6
ATOM 10465 N N . SER A 1 2 ? -5.828 -5.269 36.981 1.00 0.00 2 SER A N 6
ATOM 10466 C CA . SER A 1 2 ? -6.732 -4.397 36.201 1.00 0.00 2 SER A CA 6
ATOM 10467 C C . SER A 1 2 ? -8.075 -5.078 35.857 1.00 0.00 2 SER A C 6
ATOM 10468 O O . SER A 1 2 ? -8.103 -6.299 35.661 1.00 0.00 2 SER A O 6
ATOM 10476 N N . PRO A 1 3 ? -9.186 -4.320 35.733 1.00 0.00 3 PRO A N 6
ATOM 10477 C CA . PRO A 1 3 ? -10.509 -4.875 35.417 1.00 0.00 3 PRO A CA 6
ATOM 10478 C C . PRO A 1 3 ? -10.657 -5.320 33.946 1.00 0.00 3 PRO A C 6
ATOM 10479 O O . PRO A 1 3 ? -11.520 -6.145 33.636 1.00 0.00 3 PRO A O 6
ATOM 10490 N N . ALA A 1 4 ? -9.815 -4.796 33.047 1.00 0.00 4 ALA A N 6
ATOM 10491 C CA . ALA A 1 4 ? -9.734 -5.159 31.630 1.00 0.00 4 ALA A CA 6
ATOM 10492 C C . ALA A 1 4 ? -8.274 -5.137 31.124 1.00 0.00 4 ALA A C 6
ATOM 10493 O O . ALA A 1 4 ? -7.407 -4.484 31.716 1.00 0.00 4 ALA A O 6
ATOM 10500 N N . SER A 1 5 ? -8.006 -5.830 30.013 1.00 0.00 5 SER A N 6
ATOM 10501 C CA . SER A 1 5 ? -6.656 -5.962 29.425 1.00 0.00 5 SER A CA 6
ATOM 10502 C C . SER A 1 5 ? -6.166 -4.704 28.684 1.00 0.00 5 SER A C 6
ATOM 10503 O O . SER A 1 5 ? -4.966 -4.564 28.436 1.00 0.00 5 SER A O 6
ATOM 10511 N N . GLY A 1 6 ? -7.073 -3.787 28.327 1.00 0.00 6 GLY A N 6
ATOM 10512 C CA . GLY A 1 6 ? -6.774 -2.535 27.620 1.00 0.00 6 GLY A CA 6
ATOM 10513 C C . GLY A 1 6 ? -8.027 -1.791 27.140 1.00 0.00 6 GLY A C 6
ATOM 10514 O O . GLY A 1 6 ? -9.157 -2.183 27.446 1.00 0.00 6 GLY A O 6
ATOM 10518 N N . THR A 1 7 ? -7.821 -0.718 26.371 1.00 0.00 7 THR A N 6
ATOM 10519 C CA . THR A 1 7 ? -8.872 0.131 25.769 1.00 0.00 7 THR A CA 6
ATOM 10520 C C . THR A 1 7 ? -8.614 0.388 24.276 1.00 0.00 7 THR A C 6
ATOM 10521 O O . THR A 1 7 ? -7.476 0.297 23.800 1.00 0.00 7 THR A O 6
ATOM 10532 N N . SER A 1 8 ? -9.671 0.698 23.518 1.00 0.00 8 SER A N 6
ATOM 10533 C CA . SER A 1 8 ? -9.597 0.995 22.077 1.00 0.00 8 SER A CA 6
ATOM 10534 C C . SER A 1 8 ? -9.041 2.402 21.784 1.00 0.00 8 SER A C 6
ATOM 10535 O O . SER A 1 8 ? -9.258 3.350 22.548 1.00 0.00 8 SER A O 6
ATOM 10543 N N . LEU A 1 9 ? -8.313 2.534 20.669 1.00 0.00 9 LEU A N 6
ATOM 10544 C CA . LEU A 1 9 ? -7.697 3.782 20.197 1.00 0.00 9 LEU A CA 6
ATOM 10545 C C . LEU A 1 9 ? -7.595 3.803 18.656 1.00 0.00 9 LEU A C 6
ATOM 10546 O O . LEU A 1 9 ? -7.420 2.757 18.025 1.00 0.00 9 LEU A O 6
ATOM 10562 N N . SER A 1 10 ? -7.684 4.992 18.047 1.00 0.00 10 SER A N 6
ATOM 10563 C CA . SER A 1 10 ? -7.499 5.188 16.596 1.00 0.00 10 SER A CA 6
ATOM 10564 C C . SER A 1 10 ? -6.024 5.045 16.162 1.00 0.00 10 SER A C 6
ATOM 10565 O O . SER A 1 10 ? -5.110 5.065 16.993 1.00 0.00 10 SER A O 6
ATOM 10573 N N . ALA A 1 11 ? -5.779 4.902 14.855 1.00 0.00 11 ALA A N 6
ATOM 10574 C CA . ALA A 1 11 ? -4.432 4.793 14.286 1.00 0.00 11 ALA A CA 6
ATOM 10575 C C . ALA A 1 11 ? -3.626 6.107 14.393 1.00 0.00 11 ALA A C 6
ATOM 10576 O O . ALA A 1 11 ? -4.190 7.204 14.475 1.00 0.00 11 ALA A O 6
ATOM 10583 N N . ALA A 1 12 ? -2.295 5.987 14.355 1.00 0.00 12 ALA A N 6
ATOM 10584 C CA . ALA A 1 12 ? -1.338 7.097 14.406 1.00 0.00 12 ALA A CA 6
ATOM 10585 C C . ALA A 1 12 ? -0.226 6.948 13.349 1.00 0.00 12 ALA A C 6
ATOM 10586 O O . ALA A 1 12 ? 0.026 5.849 12.837 1.00 0.00 12 ALA A O 6
ATOM 10593 N N . ILE A 1 13 ? 0.452 8.054 13.024 1.00 0.00 13 ILE A N 6
ATOM 10594 C CA . ILE A 1 13 ? 1.538 8.088 12.028 1.00 0.00 13 ILE A CA 6
ATOM 10595 C C . ILE A 1 13 ? 2.811 7.363 12.507 1.00 0.00 13 ILE A C 6
ATOM 10596 O O . ILE A 1 13 ? 3.073 7.237 13.706 1.00 0.00 13 ILE A O 6
ATOM 10612 N N . HIS A 1 14 ? 3.618 6.906 11.548 1.00 0.00 14 HIS A N 6
ATOM 10613 C CA . HIS A 1 14 ? 4.930 6.283 11.770 1.00 0.00 14 HIS A CA 6
ATOM 10614 C C . HIS A 1 14 ? 5.952 7.265 12.378 1.00 0.00 14 HIS A C 6
ATOM 10615 O O . HIS A 1 14 ? 5.984 8.442 12.011 1.00 0.00 14 HIS A O 6
ATOM 10629 N N . ARG A 1 15 ? 6.817 6.770 13.285 1.00 0.00 15 ARG A N 6
ATOM 10630 C CA . ARG A 1 15 ? 7.875 7.567 13.964 1.00 0.00 15 ARG A CA 6
ATOM 10631 C C . ARG A 1 15 ? 9.308 7.394 13.454 1.00 0.00 15 ARG A C 6
ATOM 10632 O O . ARG A 1 15 ? 10.249 8.045 13.905 1.00 0.00 15 ARG A O 6
ATOM 10653 N N . THR A 1 16 ? 9.420 6.482 12.513 1.00 0.00 16 THR A N 6
ATOM 10654 C CA . THR A 1 16 ? 10.599 6.114 11.703 1.00 0.00 16 THR A CA 6
ATOM 10655 C C . THR A 1 16 ? 10.127 5.797 10.272 1.00 0.00 16 THR A C 6
ATOM 10656 O O . THR A 1 16 ? 8.943 5.932 9.964 1.00 0.00 16 THR A O 6
ATOM 10667 N N . GLN A 1 17 ? 11.007 5.310 9.392 1.00 0.00 17 GLN A N 6
ATOM 10668 C CA . GLN A 1 17 ? 10.627 4.873 8.037 1.00 0.00 17 GLN A CA 6
ATOM 10669 C C . GLN A 1 17 ? 10.009 3.450 7.986 1.00 0.00 17 GLN A C 6
ATOM 10670 O O . GLN A 1 17 ? 9.731 2.950 6.896 1.00 0.00 17 GLN A O 6
ATOM 10684 N N . LEU A 1 18 ? 9.714 2.809 9.133 1.00 0.00 18 LEU A N 6
ATOM 10685 C CA . LEU A 1 18 ? 9.238 1.409 9.197 1.00 0.00 18 LEU A CA 6
ATOM 10686 C C . LEU A 1 18 ? 7.998 1.035 8.364 1.00 0.00 18 LEU A C 6
ATOM 10687 O O . LEU A 1 18 ? 7.824 -0.132 8.007 1.00 0.00 18 LEU A O 6
ATOM 10703 N N . TRP A 1 19 ? 7.166 2.026 8.046 1.00 0.00 19 TRP A N 6
ATOM 10704 C CA . TRP A 1 19 ? 5.944 1.892 7.239 1.00 0.00 19 TRP A CA 6
ATOM 10705 C C . TRP A 1 19 ? 5.862 2.870 6.049 1.00 0.00 19 TRP A C 6
ATOM 10706 O O . TRP A 1 19 ? 4.825 2.908 5.383 1.00 0.00 19 TRP A O 6
ATOM 10727 N N . PHE A 1 20 ? 6.917 3.651 5.760 1.00 0.00 20 PHE A N 6
ATOM 10728 C CA . PHE A 1 20 ? 6.946 4.564 4.609 1.00 0.00 20 PHE A CA 6
ATOM 10729 C C . PHE A 1 20 ? 8.353 4.817 4.029 1.00 0.00 20 PHE A C 6
ATOM 10730 O O . PHE A 1 20 ? 9.260 5.274 4.726 1.00 0.00 20 PHE A O 6
ATOM 10747 N N . HIS A 1 21 ? 8.495 4.565 2.724 1.00 0.00 21 HIS A N 6
ATOM 10748 C CA . HIS A 1 21 ? 9.681 4.803 1.876 1.00 0.00 21 HIS A CA 6
ATOM 10749 C C . HIS A 1 21 ? 9.222 5.298 0.496 1.00 0.00 21 HIS A C 6
ATOM 10750 O O . HIS A 1 21 ? 8.203 4.794 0.035 1.00 0.00 21 HIS A O 6
ATOM 10764 N N . GLY A 1 22 ? 9.921 6.177 -0.247 1.00 0.00 22 GLY A N 6
ATOM 10765 C CA . GLY A 1 22 ? 9.495 6.522 -1.601 1.00 0.00 22 GLY A CA 6
ATOM 10766 C C . GLY A 1 22 ? 10.611 6.463 -2.630 1.00 0.00 22 GLY A C 6
ATOM 10767 O O . GLY A 1 22 ? 10.521 7.130 -3.647 1.00 0.00 22 GLY A O 6
ATOM 10771 N N . ARG A 1 23 ? 11.657 5.664 -2.380 1.00 0.00 23 ARG A N 6
ATOM 10772 C CA . ARG A 1 23 ? 12.762 5.412 -3.332 1.00 0.00 23 ARG A CA 6
ATOM 10773 C C . ARG A 1 23 ? 13.192 3.940 -3.380 1.00 0.00 23 ARG A C 6
ATOM 10774 O O . ARG A 1 23 ? 14.216 3.574 -3.948 1.00 0.00 23 ARG A O 6
ATOM 10795 N N . ILE A 1 24 ? 12.344 3.070 -2.846 1.00 0.00 24 ILE A N 6
ATOM 10796 C CA . ILE A 1 24 ? 12.506 1.608 -2.888 1.00 0.00 24 ILE A CA 6
ATOM 10797 C C . ILE A 1 24 ? 11.585 1.094 -4.000 1.00 0.00 24 ILE A C 6
ATOM 10798 O O . ILE A 1 24 ? 10.519 0.524 -3.770 1.00 0.00 24 ILE A O 6
ATOM 10814 N N . SER A 1 25 ? 11.993 1.410 -5.230 1.00 0.00 25 SER A N 6
ATOM 10815 C CA . SER A 1 25 ? 11.266 1.159 -6.482 1.00 0.00 25 SER A CA 6
ATOM 10816 C C . SER A 1 25 ? 10.700 -0.258 -6.570 1.00 0.00 25 SER A C 6
ATOM 10817 O O . SER A 1 25 ? 11.250 -1.185 -5.978 1.00 0.00 25 SER A O 6
ATOM 10825 N N . ARG A 1 26 ? 9.599 -0.442 -7.304 1.00 0.00 26 ARG A N 6
ATOM 10826 C CA . ARG A 1 26 ? 8.834 -1.709 -7.379 1.00 0.00 26 ARG A CA 6
ATOM 10827 C C . ARG A 1 26 ? 9.625 -3.013 -7.528 1.00 0.00 26 ARG A C 6
ATOM 10828 O O . ARG A 1 26 ? 9.290 -3.986 -6.860 1.00 0.00 26 ARG A O 6
ATOM 10849 N N . GLU A 1 27 ? 10.679 -3.027 -8.335 1.00 0.00 27 GLU A N 6
ATOM 10850 C CA . GLU A 1 27 ? 11.560 -4.190 -8.535 1.00 0.00 27 GLU A CA 6
ATOM 10851 C C . GLU A 1 27 ? 12.496 -4.457 -7.339 1.00 0.00 27 GLU A C 6
ATOM 10852 O O . GLU A 1 27 ? 12.865 -5.605 -7.084 1.00 0.00 27 GLU A O 6
ATOM 10864 N N . GLU A 1 28 ? 12.858 -3.416 -6.586 1.00 0.00 28 GLU A N 6
ATOM 10865 C CA . GLU A 1 28 ? 13.648 -3.509 -5.355 1.00 0.00 28 GLU A CA 6
ATOM 10866 C C . GLU A 1 28 ? 12.774 -3.896 -4.158 1.00 0.00 28 GLU A C 6
ATOM 10867 O O . GLU A 1 28 ? 13.108 -4.823 -3.420 1.00 0.00 28 GLU A O 6
ATOM 10879 N N . SER A 1 29 ? 11.617 -3.246 -3.988 1.00 0.00 29 SER A N 6
ATOM 10880 C CA . SER A 1 29 ? 10.701 -3.539 -2.875 1.00 0.00 29 SER A CA 6
ATOM 10881 C C . SER A 1 29 ? 10.060 -4.916 -2.997 1.00 0.00 29 SER A C 6
ATOM 10882 O O . SER A 1 29 ? 9.915 -5.586 -1.978 1.00 0.00 29 SER A O 6
ATOM 10890 N N . GLN A 1 30 ? 9.782 -5.430 -4.204 1.00 0.00 30 GLN A N 6
ATOM 10891 C CA . GLN A 1 30 ? 9.241 -6.794 -4.333 1.00 0.00 30 GLN A CA 6
ATOM 10892 C C . GLN A 1 30 ? 10.223 -7.921 -3.965 1.00 0.00 30 GLN A C 6
ATOM 10893 O O . GLN A 1 30 ? 9.804 -9.070 -3.808 1.00 0.00 30 GLN A O 6
ATOM 10907 N N . ARG A 1 31 ? 11.514 -7.602 -3.791 1.00 0.00 31 ARG A N 6
ATOM 10908 C CA . ARG A 1 31 ? 12.550 -8.534 -3.306 1.00 0.00 31 ARG A CA 6
ATOM 10909 C C . ARG A 1 31 ? 12.500 -8.653 -1.771 1.00 0.00 31 ARG A C 6
ATOM 10910 O O . ARG A 1 31 ? 12.675 -9.741 -1.227 1.00 0.00 31 ARG A O 6
ATOM 10931 N N . LEU A 1 32 ? 12.225 -7.534 -1.083 1.00 0.00 32 LEU A N 6
ATOM 10932 C CA . LEU A 1 32 ? 12.185 -7.413 0.387 1.00 0.00 32 LEU A CA 6
ATOM 10933 C C . LEU A 1 32 ? 10.797 -7.731 0.970 1.00 0.00 32 LEU A C 6
ATOM 10934 O O . LEU A 1 32 ? 10.683 -8.482 1.937 1.00 0.00 32 LEU A O 6
ATOM 10950 N N . ILE A 1 33 ? 9.726 -7.202 0.367 1.00 0.00 33 ILE A N 6
ATOM 10951 C CA . ILE A 1 33 ? 8.329 -7.423 0.800 1.00 0.00 33 ILE A CA 6
ATOM 10952 C C . ILE A 1 33 ? 7.829 -8.821 0.356 1.00 0.00 33 ILE A C 6
ATOM 10953 O O . ILE A 1 33 ? 6.852 -9.346 0.887 1.00 0.00 33 ILE A O 6
ATOM 10969 N N . GLY A 1 34 ? 8.566 -9.502 -0.536 1.00 0.00 34 GLY A N 6
ATOM 10970 C CA . GLY A 1 34 ? 8.172 -10.792 -1.118 1.00 0.00 34 GLY A CA 6
ATOM 10971 C C . GLY A 1 34 ? 8.778 -12.018 -0.434 1.00 0.00 34 GLY A C 6
ATOM 10972 O O . GLY A 1 34 ? 8.517 -13.146 -0.852 1.00 0.00 34 GLY A O 6
ATOM 10976 N N . GLN A 1 35 ? 9.560 -11.814 0.635 1.00 0.00 35 GLN A N 6
ATOM 10977 C CA . GLN A 1 35 ? 10.112 -12.896 1.462 1.00 0.00 35 GLN A CA 6
ATOM 10978 C C . GLN A 1 35 ? 9.057 -13.404 2.474 1.00 0.00 35 GLN A C 6
ATOM 10979 O O . GLN A 1 35 ? 9.225 -14.458 3.091 1.00 0.00 35 GLN A O 6
ATOM 10993 N N . GLN A 1 36 ? 7.956 -12.657 2.640 1.00 0.00 36 GLN A N 6
ATOM 10994 C CA . GLN A 1 36 ? 6.857 -12.954 3.556 1.00 0.00 36 GLN A CA 6
ATOM 10995 C C . GLN A 1 36 ? 5.866 -13.998 2.988 1.00 0.00 36 GLN A C 6
ATOM 10996 O O . GLN A 1 36 ? 5.692 -14.109 1.772 1.00 0.00 36 GLN A O 6
ATOM 11010 N N . GLY A 1 37 ? 5.205 -14.753 3.881 1.00 0.00 37 GLY A N 6
ATOM 11011 C CA . GLY A 1 37 ? 4.287 -15.860 3.544 1.00 0.00 37 GLY A CA 6
ATOM 11012 C C . GLY A 1 37 ? 2.932 -15.843 4.277 1.00 0.00 37 GLY A C 6
ATOM 11013 O O . GLY A 1 37 ? 2.286 -16.888 4.399 1.00 0.00 37 GLY A O 6
ATOM 11017 N N . LEU A 1 38 ? 2.522 -14.684 4.805 1.00 0.00 38 LEU A N 6
ATOM 11018 C CA . LEU A 1 38 ? 1.256 -14.466 5.529 1.00 0.00 38 LEU A CA 6
ATOM 11019 C C . LEU A 1 38 ? 0.060 -14.281 4.558 1.00 0.00 38 LEU A C 6
ATOM 11020 O O . LEU A 1 38 ? 0.196 -14.465 3.344 1.00 0.00 38 LEU A O 6
ATOM 11036 N N . VAL A 1 39 ? -1.126 -13.932 5.090 1.00 0.00 39 VAL A N 6
ATOM 11037 C CA . VAL A 1 39 ? -2.330 -13.600 4.293 1.00 0.00 39 VAL A CA 6
ATOM 11038 C C . VAL A 1 39 ? -2.044 -12.504 3.275 1.00 0.00 39 VAL A C 6
ATOM 11039 O O . VAL A 1 39 ? -1.216 -11.626 3.518 1.00 0.00 39 VAL A O 6
ATOM 11052 N N . ASP A 1 40 ? -2.788 -12.540 2.160 1.00 0.00 40 ASP A N 6
ATOM 11053 C CA . ASP A 1 40 ? -2.624 -11.665 0.995 1.00 0.00 40 ASP A CA 6
ATOM 11054 C C . ASP A 1 40 ? -2.522 -10.156 1.274 1.00 0.00 40 ASP A C 6
ATOM 11055 O O . ASP A 1 40 ? -2.018 -9.362 0.479 1.00 0.00 40 ASP A O 6
ATOM 11064 N N . GLY A 1 41 ? -2.998 -9.804 2.457 1.00 0.00 41 GLY A N 6
ATOM 11065 C CA . GLY A 1 41 ? -3.166 -8.456 2.979 1.00 0.00 41 GLY A CA 6
ATOM 11066 C C . GLY A 1 41 ? -2.062 -7.928 3.898 1.00 0.00 41 GLY A C 6
ATOM 11067 O O . GLY A 1 41 ? -2.301 -6.933 4.567 1.00 0.00 41 GLY A O 6
ATOM 11071 N N . LEU A 1 42 ? -0.822 -8.431 3.870 1.00 0.00 42 LEU A N 6
ATOM 11072 C CA . LEU A 1 42 ? 0.259 -7.876 4.715 1.00 0.00 42 LEU A CA 6
ATOM 11073 C C . LEU A 1 42 ? 1.002 -6.848 3.859 1.00 0.00 42 LEU A C 6
ATOM 11074 O O . LEU A 1 42 ? 2.103 -7.068 3.363 1.00 0.00 42 LEU A O 6
ATOM 11090 N N . PHE A 1 43 ? 0.390 -5.669 3.726 1.00 0.00 43 PHE A N 6
ATOM 11091 C CA . PHE A 1 43 ? 0.891 -4.632 2.826 1.00 0.00 43 PHE A CA 6
ATOM 11092 C C . PHE A 1 43 ? 1.747 -3.529 3.481 1.00 0.00 43 PHE A C 6
ATOM 11093 O O . PHE A 1 43 ? 1.795 -3.379 4.705 1.00 0.00 43 PHE A O 6
ATOM 11110 N N . LEU A 1 44 ? 2.446 -2.766 2.635 1.00 0.00 44 LEU A N 6
ATOM 11111 C CA . LEU A 1 44 ? 3.261 -1.576 2.938 1.00 0.00 44 LEU A CA 6
ATOM 11112 C C . LEU A 1 44 ? 2.807 -0.409 2.039 1.00 0.00 44 LEU A C 6
ATOM 11113 O O . LEU A 1 44 ? 2.379 -0.638 0.904 1.00 0.00 44 LEU A O 6
ATOM 11129 N N . VAL A 1 45 ? 2.912 0.835 2.523 1.00 0.00 45 VAL A N 6
ATOM 11130 C CA . VAL A 1 45 ? 2.626 2.049 1.734 1.00 0.00 45 VAL A CA 6
ATOM 11131 C C . VAL A 1 45 ? 3.953 2.744 1.428 1.00 0.00 45 VAL A C 6
ATOM 11132 O O . VAL A 1 45 ? 4.611 3.287 2.311 1.00 0.00 45 VAL A O 6
ATOM 11145 N N . ARG A 1 46 ? 4.378 2.660 0.171 1.00 0.00 46 ARG A N 6
ATOM 11146 C CA . ARG A 1 46 ? 5.668 3.157 -0.335 1.00 0.00 46 ARG A CA 6
ATOM 11147 C C . ARG A 1 46 ? 5.452 3.755 -1.701 1.00 0.00 46 ARG A C 6
ATOM 11148 O O . ARG A 1 46 ? 4.416 3.561 -2.322 1.00 0.00 46 ARG A O 6
ATOM 11169 N N . GLU A 1 47 ? 6.418 4.501 -2.192 1.00 0.00 47 GLU A N 6
ATOM 11170 C CA . GLU A 1 47 ? 6.363 5.004 -3.556 1.00 0.00 47 GLU A CA 6
ATOM 11171 C C . GLU A 1 47 ? 7.738 4.966 -4.189 1.00 0.00 47 GLU A C 6
ATOM 11172 O O . GLU A 1 47 ? 8.639 4.263 -3.731 1.00 0.00 47 GLU A O 6
ATOM 11185 N N . SER A 1 48 ? 7.871 5.681 -5.281 1.00 0.00 48 SER A N 6
ATOM 11186 C CA . SER A 1 48 ? 9.072 5.800 -6.062 1.00 0.00 48 SER A CA 6
ATOM 11187 C C . SER A 1 48 ? 9.272 7.276 -6.322 1.00 0.00 48 SER A C 6
ATOM 11188 O O . SER A 1 48 ? 8.320 8.024 -6.560 1.00 0.00 48 SER A O 6
ATOM 11196 N N . GLN A 1 49 ? 10.536 7.644 -6.408 1.00 0.00 49 GLN A N 6
ATOM 11197 C CA . GLN A 1 49 ? 10.951 8.991 -6.770 1.00 0.00 49 GLN A CA 6
ATOM 11198 C C . GLN A 1 49 ? 11.239 9.003 -8.308 1.00 0.00 49 GLN A C 6
ATOM 11199 O O . GLN A 1 49 ? 11.781 9.960 -8.863 1.00 0.00 49 GLN A O 6
ATOM 11213 N N . ARG A 1 50 ? 10.750 7.933 -8.982 1.00 0.00 50 ARG A N 6
ATOM 11214 C CA . ARG A 1 50 ? 10.711 7.607 -10.420 1.00 0.00 50 ARG A CA 6
ATOM 11215 C C . ARG A 1 50 ? 9.341 7.955 -11.034 1.00 0.00 50 ARG A C 6
ATOM 11216 O O . ARG A 1 50 ? 9.279 8.951 -11.757 1.00 0.00 50 ARG A O 6
ATOM 11237 N N . ASN A 1 51 ? 8.246 7.213 -10.768 1.00 0.00 51 ASN A N 6
ATOM 11238 C CA . ASN A 1 51 ? 6.916 7.614 -11.264 1.00 0.00 51 ASN A CA 6
ATOM 11239 C C . ASN A 1 51 ? 6.475 9.032 -10.791 1.00 0.00 51 ASN A C 6
ATOM 11240 O O . ASN A 1 51 ? 6.675 9.368 -9.620 1.00 0.00 51 ASN A O 6
ATOM 11251 N N . PRO A 1 52 ? 5.812 9.847 -11.644 1.00 0.00 52 PRO A N 6
ATOM 11252 C CA . PRO A 1 52 ? 5.412 11.229 -11.318 1.00 0.00 52 PRO A CA 6
ATOM 11253 C C . PRO A 1 52 ? 4.062 11.364 -10.577 1.00 0.00 52 PRO A C 6
ATOM 11254 O O . PRO A 1 52 ? 3.787 12.403 -9.975 1.00 0.00 52 PRO A O 6
ATOM 11265 N N . GLN A 1 53 ? 3.221 10.323 -10.611 1.00 0.00 53 GLN A N 6
ATOM 11266 C CA . GLN A 1 53 ? 1.871 10.249 -10.010 1.00 0.00 53 GLN A CA 6
ATOM 11267 C C . GLN A 1 53 ? 1.820 9.135 -8.943 1.00 0.00 53 GLN A C 6
ATOM 11268 O O . GLN A 1 53 ? 0.741 8.620 -8.638 1.00 0.00 53 GLN A O 6
ATOM 11282 N N . GLY A 1 54 ? 2.965 8.798 -8.324 1.00 0.00 54 GLY A N 6
ATOM 11283 C CA . GLY A 1 54 ? 3.060 7.657 -7.420 1.00 0.00 54 GLY A CA 6
ATOM 11284 C C . GLY A 1 54 ? 2.980 7.821 -5.912 1.00 0.00 54 GLY A C 6
ATOM 11285 O O . GLY A 1 54 ? 3.734 8.539 -5.259 1.00 0.00 54 GLY A O 6
ATOM 11289 N N . PHE A 1 55 ? 2.036 7.028 -5.429 1.00 0.00 55 PHE A N 6
ATOM 11290 C CA . PHE A 1 55 ? 1.636 6.702 -4.060 1.00 0.00 55 PHE A CA 6
ATOM 11291 C C . PHE A 1 55 ? 1.251 5.208 -4.146 1.00 0.00 55 PHE A C 6
ATOM 11292 O O . PHE A 1 55 ? 0.128 4.928 -4.561 1.00 0.00 55 PHE A O 6
ATOM 11309 N N . VAL A 1 56 ? 2.139 4.241 -3.857 1.00 0.00 56 VAL A N 6
ATOM 11310 C CA . VAL A 1 56 ? 1.839 2.801 -4.067 1.00 0.00 56 VAL A CA 6
ATOM 11311 C C . VAL A 1 56 ? 1.405 2.058 -2.800 1.00 0.00 56 VAL A C 6
ATOM 11312 O O . VAL A 1 56 ? 1.962 2.207 -1.709 1.00 0.00 56 VAL A O 6
ATOM 11325 N N . LEU A 1 57 ? 0.401 1.206 -2.984 1.00 0.00 57 LEU A N 6
ATOM 11326 C CA . LEU A 1 57 ? -0.070 0.260 -1.982 1.00 0.00 57 LEU A CA 6
ATOM 11327 C C . LEU A 1 57 ? 0.643 -1.015 -2.466 1.00 0.00 57 LEU A C 6
ATOM 11328 O O . LEU A 1 57 ? 0.502 -1.371 -3.633 1.00 0.00 57 LEU A O 6
ATOM 11344 N N . SER A 1 58 ? 1.479 -1.645 -1.644 1.00 0.00 58 SER A N 6
ATOM 11345 C CA . SER A 1 58 ? 2.303 -2.797 -2.046 1.00 0.00 58 SER A CA 6
ATOM 11346 C C . SER A 1 58 ? 1.878 -3.948 -1.158 1.00 0.00 58 SER A C 6
ATOM 11347 O O . SER A 1 58 ? 2.046 -3.856 0.051 1.00 0.00 58 SER A O 6
ATOM 11355 N N . LEU A 1 59 ? 1.427 -5.056 -1.740 1.00 0.00 59 LEU A N 6
ATOM 11356 C CA . LEU A 1 59 ? 0.823 -6.164 -0.996 1.00 0.00 59 LEU A CA 6
ATOM 11357 C C . LEU A 1 59 ? 1.775 -7.297 -0.632 1.00 0.00 59 LEU A C 6
ATOM 11358 O O . LEU A 1 59 ? 2.945 -7.288 -0.992 1.00 0.00 59 LEU A O 6
ATOM 11374 N N . CYS A 1 60 ? 1.239 -8.281 0.089 1.00 0.00 60 CYS A N 6
ATOM 11375 C CA . CYS A 1 60 ? 1.963 -9.512 0.416 1.00 0.00 60 CYS A CA 6
ATOM 11376 C C . CYS A 1 60 ? 1.022 -10.644 0.025 1.00 0.00 60 CYS A C 6
ATOM 11377 O O . CYS A 1 60 ? 0.464 -11.335 0.876 1.00 0.00 60 CYS A O 6
ATOM 11385 N N . HIS A 1 61 ? 0.771 -10.755 -1.285 1.00 0.00 61 HIS A N 6
ATOM 11386 C CA . HIS A 1 61 ? -0.202 -11.697 -1.813 1.00 0.00 61 HIS A CA 6
ATOM 11387 C C . HIS A 1 61 ? 0.312 -13.148 -1.705 1.00 0.00 61 HIS A C 6
ATOM 11388 O O . HIS A 1 61 ? 1.373 -13.420 -1.131 1.00 0.00 61 HIS A O 6
ATOM 11402 N N . LEU A 1 62 ? -0.413 -14.081 -2.309 1.00 0.00 62 LEU A N 6
ATOM 11403 C CA . LEU A 1 62 ? -0.153 -15.536 -2.198 1.00 0.00 62 LEU A CA 6
ATOM 11404 C C . LEU A 1 62 ? 0.630 -16.220 -3.268 1.00 0.00 62 LEU A C 6
ATOM 11405 O O . LEU A 1 62 ? 0.823 -17.438 -3.208 1.00 0.00 62 LEU A O 6
ATOM 11421 N N . GLN A 1 63 ? 1.151 -15.413 -4.180 1.00 0.00 63 GLN A N 6
ATOM 11422 C CA . GLN A 1 63 ? 2.093 -15.940 -5.136 1.00 0.00 63 GLN A CA 6
ATOM 11423 C C . GLN A 1 63 ? 3.173 -14.937 -5.534 1.00 0.00 63 GLN A C 6
ATOM 11424 O O . GLN A 1 63 ? 4.277 -15.342 -5.911 1.00 0.00 63 GLN A O 6
ATOM 11438 N N . LYS A 1 64 ? 2.872 -13.638 -5.436 1.00 0.00 64 LYS A N 6
ATOM 11439 C CA . LYS A 1 64 ? 3.832 -12.558 -5.676 1.00 0.00 64 LYS A CA 6
ATOM 11440 C C . LYS A 1 64 ? 3.497 -11.317 -4.844 1.00 0.00 64 LYS A C 6
ATOM 11441 O O . LYS A 1 64 ? 2.518 -11.314 -4.099 1.00 0.00 64 LYS A O 6
ATOM 11460 N N . VAL A 1 65 ? 4.271 -10.245 -4.999 1.00 0.00 65 VAL A N 6
ATOM 11461 C CA . VAL A 1 65 ? 3.994 -8.946 -4.365 1.00 0.00 65 VAL A CA 6
ATOM 11462 C C . VAL A 1 65 ? 3.947 -7.845 -5.436 1.00 0.00 65 VAL A C 6
ATOM 11463 O O . VAL A 1 65 ? 4.931 -7.559 -6.122 1.00 0.00 65 VAL A O 6
ATOM 11476 N N . LYS A 1 66 ? 2.741 -7.283 -5.594 1.00 0.00 66 LYS A N 6
ATOM 11477 C CA . LYS A 1 66 ? 2.334 -6.288 -6.606 1.00 0.00 66 LYS A CA 6
ATOM 11478 C C . LYS A 1 66 ? 2.055 -4.916 -5.977 1.00 0.00 66 LYS A C 6
ATOM 11479 O O . LYS A 1 66 ? 1.830 -4.831 -4.768 1.00 0.00 66 LYS A O 6
ATOM 11498 N N . HIS A 1 67 ? 2.033 -3.865 -6.801 1.00 0.00 67 HIS A N 6
ATOM 11499 C CA . HIS A 1 67 ? 1.920 -2.459 -6.368 1.00 0.00 67 HIS A CA 6
ATOM 11500 C C . HIS A 1 67 ? 0.763 -1.658 -7.019 1.00 0.00 67 HIS A C 6
ATOM 11501 O O . HIS A 1 67 ? 0.303 -2.004 -8.093 1.00 0.00 67 HIS A O 6
ATOM 11515 N N . TYR A 1 68 ? 0.307 -0.547 -6.422 1.00 0.00 68 TYR A N 6
ATOM 11516 C CA . TYR A 1 68 ? -0.868 0.257 -6.869 1.00 0.00 68 TYR A CA 6
ATOM 11517 C C . TYR A 1 68 ? -0.559 1.782 -6.959 1.00 0.00 68 TYR A C 6
ATOM 11518 O O . TYR A 1 68 ? -0.848 2.480 -5.997 1.00 0.00 68 TYR A O 6
ATOM 11536 N N . LEU A 1 69 ? -0.021 2.340 -8.066 1.00 0.00 69 LEU A N 6
ATOM 11537 C CA . LEU A 1 69 ? 0.403 3.789 -8.094 1.00 0.00 69 LEU A CA 6
ATOM 11538 C C . LEU A 1 69 ? 0.198 4.682 -9.335 1.00 0.00 69 LEU A C 6
ATOM 11539 O O . LEU A 1 69 ? 0.888 5.693 -9.455 1.00 0.00 69 LEU A O 6
ATOM 11555 N N . ILE A 1 70 ? -0.797 4.461 -10.186 1.00 0.00 70 ILE A N 6
ATOM 11556 C CA . ILE A 1 70 ? -0.842 5.193 -11.470 1.00 0.00 70 ILE A CA 6
ATOM 11557 C C . ILE A 1 70 ? -1.716 6.452 -11.513 1.00 0.00 70 ILE A C 6
ATOM 11558 O O . ILE A 1 70 ? -1.521 7.275 -12.411 1.00 0.00 70 ILE A O 6
ATOM 11574 N N . LEU A 1 71 ? -2.601 6.677 -10.534 1.00 0.00 71 LEU A N 6
ATOM 11575 C CA . LEU A 1 71 ? -3.551 7.796 -10.584 1.00 0.00 71 LEU A CA 6
ATOM 11576 C C . LEU A 1 71 ? -3.544 8.694 -9.318 1.00 0.00 71 LEU A C 6
ATOM 11577 O O . LEU A 1 71 ? -3.359 8.183 -8.207 1.00 0.00 71 LEU A O 6
ATOM 11593 N N . PRO A 1 72 ? -3.751 10.022 -9.466 1.00 0.00 72 PRO A N 6
ATOM 11594 C CA . PRO A 1 72 ? -3.826 10.991 -8.365 1.00 0.00 72 PRO A CA 6
ATOM 11595 C C . PRO A 1 72 ? -5.236 11.038 -7.741 1.00 0.00 72 PRO A C 6
ATOM 11596 O O . PRO A 1 72 ? -6.096 10.209 -8.041 1.00 0.00 72 PRO A O 6
ATOM 11607 N N . SER A 1 73 ? -5.506 12.007 -6.858 1.00 0.00 73 SER A N 6
ATOM 11608 C CA . SER A 1 73 ? -6.846 12.220 -6.281 1.00 0.00 73 SER A CA 6
ATOM 11609 C C . SER A 1 73 ? -7.847 12.808 -7.292 1.00 0.00 73 SER A C 6
ATOM 11610 O O . SER A 1 73 ? -7.455 13.593 -8.160 1.00 0.00 73 SER A O 6
ATOM 11618 N N . GLU A 1 74 ? -9.140 12.463 -7.178 1.00 0.00 74 GLU A N 6
ATOM 11619 C CA . GLU A 1 74 ? -10.213 12.976 -8.059 1.00 0.00 74 GLU A CA 6
ATOM 11620 C C . GLU A 1 74 ? -11.430 13.498 -7.267 1.00 0.00 74 GLU A C 6
ATOM 11621 O O . GLU A 1 74 ? -11.450 13.481 -6.036 1.00 0.00 74 GLU A O 6
ATOM 11634 N N . GLU A 1 75 ? -12.475 13.933 -7.983 1.00 0.00 75 GLU A N 6
ATOM 11635 C CA . GLU A 1 75 ? -13.767 14.363 -7.412 1.00 0.00 75 GLU A CA 6
ATOM 11636 C C . GLU A 1 75 ? -14.831 13.245 -7.487 1.00 0.00 75 GLU A C 6
ATOM 11637 O O . GLU A 1 75 ? -15.918 13.371 -6.920 1.00 0.00 75 GLU A O 6
ATOM 11649 N N . GLU A 1 76 ? -14.501 12.115 -8.128 1.00 0.00 76 GLU A N 6
ATOM 11650 C CA . GLU A 1 76 ? -15.321 10.890 -8.219 1.00 0.00 76 GLU A CA 6
ATOM 11651 C C . GLU A 1 76 ? -14.861 9.816 -7.199 1.00 0.00 76 GLU A C 6
ATOM 11652 O O . GLU A 1 76 ? -15.175 8.630 -7.308 1.00 0.00 76 GLU A O 6
ATOM 11664 N N . GLY A 1 77 ? -14.068 10.238 -6.211 1.00 0.00 77 GLY A N 6
ATOM 11665 C CA . GLY A 1 77 ? -13.417 9.418 -5.189 1.00 0.00 77 GLY A CA 6
ATOM 11666 C C . GLY A 1 77 ? -12.457 10.279 -4.373 1.00 0.00 77 GLY A C 6
ATOM 11667 O O . GLY A 1 77 ? -12.640 11.494 -4.286 1.00 0.00 77 GLY A O 6
ATOM 11671 N N . ARG A 1 78 ? -11.453 9.666 -3.742 1.00 0.00 78 ARG A N 6
ATOM 11672 C CA . ARG A 1 78 ? -10.362 10.362 -3.019 1.00 0.00 78 ARG A CA 6
ATOM 11673 C C . ARG A 1 78 ? -9.077 10.029 -3.775 1.00 0.00 78 ARG A C 6
ATOM 11674 O O . ARG A 1 78 ? -9.055 10.263 -4.982 1.00 0.00 78 ARG A O 6
ATOM 11695 N N . LEU A 1 79 ? -8.032 9.506 -3.123 1.00 0.00 79 LEU A N 6
ATOM 11696 C CA . LEU A 1 79 ? -6.819 9.036 -3.810 1.00 0.00 79 LEU A CA 6
ATOM 11697 C C . LEU A 1 79 ? -7.300 7.930 -4.765 1.00 0.00 79 LEU A C 6
ATOM 11698 O O . LEU A 1 79 ? -7.823 6.918 -4.298 1.00 0.00 79 LEU A O 6
ATOM 11714 N N . TYR A 1 80 ? -7.187 8.112 -6.085 1.00 0.00 80 TYR A N 6
ATOM 11715 C CA . TYR A 1 80 ? -7.758 7.159 -7.039 1.00 0.00 80 TYR A CA 6
ATOM 11716 C C . TYR A 1 80 ? -6.959 5.856 -7.187 1.00 0.00 80 TYR A C 6
ATOM 11717 O O . TYR A 1 80 ? -5.750 5.874 -7.419 1.00 0.00 80 TYR A O 6
ATOM 11735 N N . PHE A 1 81 ? -7.669 4.724 -7.110 1.00 0.00 81 PHE A N 6
ATOM 11736 C CA . PHE A 1 81 ? -7.136 3.387 -7.324 1.00 0.00 81 PHE A CA 6
ATOM 11737 C C . PHE A 1 81 ? -8.070 2.416 -8.014 1.00 0.00 81 PHE A C 6
ATOM 11738 O O . PHE A 1 81 ? -9.291 2.543 -7.966 1.00 0.00 81 PHE A O 6
ATOM 11755 N N . SER A 1 82 ? -7.436 1.435 -8.640 1.00 0.00 82 SER A N 6
ATOM 11756 C CA . SER A 1 82 ? -8.026 0.284 -9.288 1.00 0.00 82 SER A CA 6
ATOM 11757 C C . SER A 1 82 ? -7.101 -0.939 -9.129 1.00 0.00 82 SER A C 6
ATOM 11758 O O . SER A 1 82 ? -6.177 -0.987 -8.323 1.00 0.00 82 SER A O 6
ATOM 11766 N N . MET A 1 83 ? -7.388 -1.925 -9.949 1.00 0.00 83 MET A N 6
ATOM 11767 C CA . MET A 1 83 ? -6.955 -3.306 -10.134 1.00 0.00 83 MET A CA 6
ATOM 11768 C C . MET A 1 83 ? -7.232 -3.729 -11.583 1.00 0.00 83 MET A C 6
ATOM 11769 O O . MET A 1 83 ? -7.695 -2.927 -12.397 1.00 0.00 83 MET A O 6
ATOM 11783 N N . ASP A 1 84 ? -7.015 -5.012 -11.893 1.00 0.00 84 ASP A N 6
ATOM 11784 C CA . ASP A 1 84 ? -7.395 -5.550 -13.206 1.00 0.00 84 ASP A CA 6
ATOM 11785 C C . ASP A 1 84 ? -8.939 -5.642 -13.303 1.00 0.00 84 ASP A C 6
ATOM 11786 O O . ASP A 1 84 ? -9.498 -5.478 -14.391 1.00 0.00 84 ASP A O 6
ATOM 11795 N N . ASP A 1 85 ? -9.639 -5.843 -12.166 1.00 0.00 85 ASP A N 6
ATOM 11796 C CA . ASP A 1 85 ? -11.115 -5.839 -12.080 1.00 0.00 85 ASP A CA 6
ATOM 11797 C C . ASP A 1 85 ? -11.642 -5.144 -10.796 1.00 0.00 85 ASP A C 6
ATOM 11798 O O . ASP A 1 85 ? -12.492 -5.685 -10.082 1.00 0.00 85 ASP A O 6
ATOM 11807 N N . GLY A 1 86 ? -11.082 -3.975 -10.438 1.00 0.00 86 GLY A N 6
ATOM 11808 C CA . GLY A 1 86 ? -11.397 -3.247 -9.188 1.00 0.00 86 GLY A CA 6
ATOM 11809 C C . GLY A 1 86 ? -11.475 -1.715 -9.275 1.00 0.00 86 GLY A C 6
ATOM 11810 O O . GLY A 1 86 ? -11.143 -1.109 -10.292 1.00 0.00 86 GLY A O 6
ATOM 11814 N N . GLN A 1 87 ? -11.926 -1.099 -8.175 1.00 0.00 87 GLN A N 6
ATOM 11815 C CA . GLN A 1 87 ? -12.200 0.346 -8.018 1.00 0.00 87 GLN A CA 6
ATOM 11816 C C . GLN A 1 87 ? -11.796 0.872 -6.619 1.00 0.00 87 GLN A C 6
ATOM 11817 O O . GLN A 1 87 ? -12.626 1.414 -5.886 1.00 0.00 87 GLN A O 6
ATOM 11831 N N . THR A 1 88 ? -10.534 0.708 -6.208 1.00 0.00 88 THR A N 6
ATOM 11832 C CA . THR A 1 88 ? -10.052 1.036 -4.844 1.00 0.00 88 THR A CA 6
ATOM 11833 C C . THR A 1 88 ? -9.783 2.478 -4.410 1.00 0.00 88 THR A C 6
ATOM 11834 O O . THR A 1 88 ? -9.354 2.727 -3.288 1.00 0.00 88 THR A O 6
ATOM 11845 N N . ARG A 1 89 ? -10.119 3.400 -5.305 1.00 0.00 89 ARG A N 6
ATOM 11846 C CA . ARG A 1 89 ? -10.155 4.893 -5.262 1.00 0.00 89 ARG A CA 6
ATOM 11847 C C . ARG A 1 89 ? -10.626 5.681 -4.004 1.00 0.00 89 ARG A C 6
ATOM 11848 O O . ARG A 1 89 ? -11.241 6.742 -4.133 1.00 0.00 89 ARG A O 6
ATOM 11869 N N . PHE A 1 90 ? -10.272 5.250 -2.798 1.00 0.00 90 PHE A N 6
ATOM 11870 C CA . PHE A 1 90 ? -10.538 5.925 -1.519 1.00 0.00 90 PHE A CA 6
ATOM 11871 C C . PHE A 1 90 ? -9.238 6.116 -0.708 1.00 0.00 90 PHE A C 6
ATOM 11872 O O . PHE A 1 90 ? -8.243 5.428 -0.942 1.00 0.00 90 PHE A O 6
ATOM 11889 N N . THR A 1 91 ? -9.232 7.051 0.255 1.00 0.00 91 THR A N 6
ATOM 11890 C CA . THR A 1 91 ? -8.041 7.373 1.075 1.00 0.00 91 THR A CA 6
ATOM 11891 C C . THR A 1 91 ? -7.633 6.169 1.933 1.00 0.00 91 THR A C 6
ATOM 11892 O O . THR A 1 91 ? -8.490 5.530 2.545 1.00 0.00 91 THR A O 6
ATOM 11903 N N . ASP A 1 92 ? -6.336 5.877 2.033 1.00 0.00 92 ASP A N 6
ATOM 11904 C CA . ASP A 1 92 ? -5.853 4.682 2.736 1.00 0.00 92 ASP A CA 6
ATOM 11905 C C . ASP A 1 92 ? -5.987 4.794 4.260 1.00 0.00 92 ASP A C 6
ATOM 11906 O O . ASP A 1 92 ? -6.549 3.903 4.892 1.00 0.00 92 ASP A O 6
ATOM 11915 N N . LEU A 1 93 ? -5.559 5.918 4.849 1.00 0.00 93 LEU A N 6
ATOM 11916 C CA . LEU A 1 93 ? -5.536 6.087 6.308 1.00 0.00 93 LEU A CA 6
ATOM 11917 C C . LEU A 1 93 ? -6.937 6.062 6.951 1.00 0.00 93 LEU A C 6
ATOM 11918 O O . LEU A 1 93 ? -7.105 5.532 8.049 1.00 0.00 93 LEU A O 6
ATOM 11934 N N . LEU A 1 94 ? -7.957 6.573 6.249 1.00 0.00 94 LEU A N 6
ATOM 11935 C CA . LEU A 1 94 ? -9.352 6.557 6.720 1.00 0.00 94 LEU A CA 6
ATOM 11936 C C . LEU A 1 94 ? -9.959 5.141 6.701 1.00 0.00 94 LEU A C 6
ATOM 11937 O O . LEU A 1 94 ? -10.757 4.792 7.571 1.00 0.00 94 LEU A O 6
ATOM 11953 N N . GLN A 1 95 ? -9.542 4.304 5.743 1.00 0.00 95 GLN A N 6
ATOM 11954 C CA . GLN A 1 95 ? -9.932 2.901 5.629 1.00 0.00 95 GLN A CA 6
ATOM 11955 C C . GLN A 1 95 ? -9.121 1.990 6.572 1.00 0.00 95 GLN A C 6
ATOM 11956 O O . GLN A 1 95 ? -9.638 0.980 7.042 1.00 0.00 95 GLN A O 6
ATOM 11970 N N . LEU A 1 96 ? -7.879 2.358 6.901 1.00 0.00 96 LEU A N 6
ATOM 11971 C CA . LEU A 1 96 ? -6.983 1.574 7.756 1.00 0.00 96 LEU A CA 6
ATOM 11972 C C . LEU A 1 96 ? -7.489 1.436 9.203 1.00 0.00 96 LEU A C 6
ATOM 11973 O O . LEU A 1 96 ? -7.226 0.415 9.833 1.00 0.00 96 LEU A O 6
ATOM 11989 N N . VAL A 1 97 ? -8.249 2.404 9.725 1.00 0.00 97 VAL A N 6
ATOM 11990 C CA . VAL A 1 97 ? -8.814 2.325 11.087 1.00 0.00 97 VAL A CA 6
ATOM 11991 C C . VAL A 1 97 ? -9.918 1.257 11.160 1.00 0.00 97 VAL A C 6
ATOM 11992 O O . VAL A 1 97 ? -9.692 0.165 11.681 1.00 0.00 97 VAL A O 6
ATOM 12005 N N . GLU A 1 98 ? -11.107 1.559 10.636 1.00 0.00 98 GLU A N 6
ATOM 12006 C CA . GLU A 1 98 ? -12.298 0.695 10.716 1.00 0.00 98 GLU A CA 6
ATOM 12007 C C . GLU A 1 98 ? -12.353 -0.428 9.673 1.00 0.00 98 GLU A C 6
ATOM 12008 O O . GLU A 1 98 ? -12.735 -1.548 10.000 1.00 0.00 98 GLU A O 6
ATOM 12020 N N . PHE A 1 99 ? -12.041 -0.132 8.411 1.00 0.00 99 PHE A N 6
ATOM 12021 C CA . PHE A 1 99 ? -12.171 -1.070 7.289 1.00 0.00 99 PHE A CA 6
ATOM 12022 C C . PHE A 1 99 ? -11.033 -2.080 7.052 1.00 0.00 99 PHE A C 6
ATOM 12023 O O . PHE A 1 99 ? -11.161 -2.865 6.117 1.00 0.00 99 PHE A O 6
ATOM 12040 N N . HIS A 1 100 ? -9.928 -2.124 7.816 1.00 0.00 100 HIS A N 6
ATOM 12041 C CA . HIS A 1 100 ? -8.801 -3.037 7.484 1.00 0.00 100 HIS A CA 6
ATOM 12042 C C . HIS A 1 100 ? -9.153 -4.531 7.611 1.00 0.00 100 HIS A C 6
ATOM 12043 O O . HIS A 1 100 ? -8.827 -5.325 6.728 1.00 0.00 100 HIS A O 6
ATOM 12058 N N . GLN A 1 101 ? -9.869 -4.901 8.676 1.00 0.00 101 GLN A N 6
ATOM 12059 C CA . GLN A 1 101 ? -10.261 -6.283 9.000 1.00 0.00 101 GLN A CA 6
ATOM 12060 C C . GLN A 1 101 ? -11.486 -6.799 8.213 1.00 0.00 101 GLN A C 6
ATOM 12061 O O . GLN A 1 101 ? -11.760 -7.999 8.225 1.00 0.00 101 GLN A O 6
ATOM 12075 N N . LEU A 1 102 ? -12.209 -5.907 7.519 1.00 0.00 102 LEU A N 6
ATOM 12076 C CA . LEU A 1 102 ? -13.373 -6.219 6.682 1.00 0.00 102 LEU A CA 6
ATOM 12077 C C . LEU A 1 102 ? -13.371 -5.314 5.429 1.00 0.00 102 LEU A C 6
ATOM 12078 O O . LEU A 1 102 ? -14.211 -4.431 5.251 1.00 0.00 102 LEU A O 6
ATOM 12094 N N . ASN A 1 103 ? -12.351 -5.509 4.588 1.00 0.00 103 ASN A N 6
ATOM 12095 C CA . ASN A 1 103 ? -12.073 -4.707 3.393 1.00 0.00 103 ASN A CA 6
ATOM 12096 C C . ASN A 1 103 ? -12.529 -5.424 2.098 1.00 0.00 103 ASN A C 6
ATOM 12097 O O . ASN A 1 103 ? -13.325 -6.365 2.130 1.00 0.00 103 ASN A O 6
ATOM 12108 N N . ARG A 1 104 ? -12.032 -4.959 0.944 1.00 0.00 104 ARG A N 6
ATOM 12109 C CA . ARG A 1 104 ? -12.228 -5.572 -0.384 1.00 0.00 104 ARG A CA 6
ATOM 12110 C C . ARG A 1 104 ? -11.034 -6.471 -0.766 1.00 0.00 104 ARG A C 6
ATOM 12111 O O . ARG A 1 104 ? -11.044 -7.090 -1.831 1.00 0.00 104 ARG A O 6
ATOM 12132 N N . GLY A 1 105 ? -10.016 -6.541 0.104 1.00 0.00 105 GLY A N 6
ATOM 12133 C CA . GLY A 1 105 ? -8.758 -7.270 -0.079 1.00 0.00 105 GLY A CA 6
ATOM 12134 C C . GLY A 1 105 ? -8.030 -6.949 -1.381 1.00 0.00 105 GLY A C 6
ATOM 12135 O O . GLY A 1 105 ? -8.045 -5.820 -1.878 1.00 0.00 105 GLY A O 6
ATOM 12139 N N . ILE A 1 106 ? -7.372 -7.980 -1.900 1.00 0.00 106 ILE A N 6
ATOM 12140 C CA . ILE A 1 106 ? -6.604 -7.966 -3.158 1.00 0.00 106 ILE A CA 6
ATOM 12141 C C . ILE A 1 106 ? -7.420 -8.543 -4.344 1.00 0.00 106 ILE A C 6
ATOM 12142 O O . ILE A 1 106 ? -8.562 -8.965 -4.150 1.00 0.00 106 ILE A O 6
ATOM 12158 N N . LEU A 1 107 ? -6.852 -8.579 -5.566 1.00 0.00 107 LEU A N 6
ATOM 12159 C CA . LEU A 1 107 ? -7.523 -9.074 -6.792 1.00 0.00 107 LEU A CA 6
ATOM 12160 C C . LEU A 1 107 ? -8.403 -10.354 -6.605 1.00 0.00 107 LEU A C 6
ATOM 12161 O O . LEU A 1 107 ? -9.585 -10.261 -6.951 1.00 0.00 107 LEU A O 6
ATOM 12177 N N . PRO A 1 108 ? -7.909 -11.513 -6.083 1.00 0.00 108 PRO A N 6
ATOM 12178 C CA . PRO A 1 108 ? -8.682 -12.766 -6.125 1.00 0.00 108 PRO A CA 6
ATOM 12179 C C . PRO A 1 108 ? -8.993 -13.481 -4.783 1.00 0.00 108 PRO A C 6
ATOM 12180 O O . PRO A 1 108 ? -10.116 -13.964 -4.613 1.00 0.00 108 PRO A O 6
ATOM 12191 N N . CYS A 1 109 ? -8.047 -13.571 -3.835 1.00 0.00 109 CYS A N 6
ATOM 12192 C CA . CYS A 1 109 ? -8.140 -14.315 -2.585 1.00 0.00 109 CYS A CA 6
ATOM 12193 C C . CYS A 1 109 ? -8.701 -13.531 -1.367 1.00 0.00 109 CYS A C 6
ATOM 12194 O O . CYS A 1 109 ? -9.804 -12.981 -1.443 1.00 0.00 109 CYS A O 6
ATOM 12202 N N . LEU A 1 110 ? -7.988 -13.517 -0.225 1.00 0.00 110 LEU A N 6
ATOM 12203 C CA . LEU A 1 110 ? -8.422 -12.930 1.057 1.00 0.00 110 LEU A CA 6
ATOM 12204 C C . LEU A 1 110 ? -8.875 -11.459 0.970 1.00 0.00 110 LEU A C 6
ATOM 12205 O O . LEU A 1 110 ? -8.266 -10.635 0.286 1.00 0.00 110 LEU A O 6
ATOM 12221 N N . LEU A 1 111 ? -9.920 -11.132 1.743 1.00 0.00 111 LEU A N 6
ATOM 12222 C CA . LEU A 1 111 ? -10.597 -9.824 1.748 1.00 0.00 111 LEU A CA 6
ATOM 12223 C C . LEU A 1 111 ? -10.105 -8.804 2.792 1.00 0.00 111 LEU A C 6
ATOM 12224 O O . LEU A 1 111 ? -10.535 -7.652 2.764 1.00 0.00 111 LEU A O 6
ATOM 12240 N N . ARG A 1 112 ? -9.212 -9.187 3.712 1.00 0.00 112 ARG A N 6
ATOM 12241 C CA . ARG A 1 112 ? -8.697 -8.318 4.794 1.00 0.00 112 ARG A CA 6
ATOM 12242 C C . ARG A 1 112 ? -7.219 -7.954 4.603 1.00 0.00 112 ARG A C 6
ATOM 12243 O O . ARG A 1 112 ? -6.463 -8.731 4.026 1.00 0.00 112 ARG A O 6
ATOM 12264 N N . HIS A 1 113 ? -6.816 -6.800 5.136 1.00 0.00 113 HIS A N 6
ATOM 12265 C CA . HIS A 1 113 ? -5.427 -6.309 5.159 1.00 0.00 113 HIS A CA 6
ATOM 12266 C C . HIS A 1 113 ? -4.967 -5.978 6.581 1.00 0.00 113 HIS A C 6
ATOM 12267 O O . HIS A 1 113 ? -5.751 -5.743 7.501 1.00 0.00 113 HIS A O 6
ATOM 12281 N N . CYS A 1 114 ? -3.651 -5.941 6.707 1.00 0.00 114 CYS A N 6
ATOM 12282 C CA . CYS A 1 114 ? -2.834 -5.675 7.873 1.00 0.00 114 CYS A CA 6
ATOM 12283 C C . CYS A 1 114 ? -1.618 -4.815 7.426 1.00 0.00 114 CYS A C 6
ATOM 12284 O O . CYS A 1 114 ? -1.613 -4.267 6.322 1.00 0.00 114 CYS A O 6
ATOM 12292 N N . CYS A 1 115 ? -0.556 -4.736 8.237 1.00 0.00 115 CYS A N 6
ATOM 12293 C CA . CYS A 1 115 ? 0.682 -4.009 7.901 1.00 0.00 115 CYS A CA 6
ATOM 12294 C C . CYS A 1 115 ? 1.931 -4.901 8.028 1.00 0.00 115 CYS A C 6
ATOM 12295 O O . CYS A 1 115 ? 2.100 -5.587 9.039 1.00 0.00 115 CYS A O 6
ATOM 12303 N N . THR A 1 116 ? 2.822 -4.869 7.027 1.00 0.00 116 THR A N 6
ATOM 12304 C CA . THR A 1 116 ? 4.121 -5.578 7.048 1.00 0.00 116 THR A CA 6
ATOM 12305 C C . THR A 1 116 ? 5.276 -4.636 7.424 1.00 0.00 116 THR A C 6
ATOM 12306 O O . THR A 1 116 ? 5.075 -3.435 7.619 1.00 0.00 116 THR A O 6
ATOM 12317 N N . ARG A 1 117 ? 6.488 -5.190 7.552 1.00 0.00 117 ARG A N 6
ATOM 12318 C CA . ARG A 1 117 ? 7.715 -4.492 7.993 1.00 0.00 117 ARG A CA 6
ATOM 12319 C C . ARG A 1 117 ? 8.868 -4.593 6.984 1.00 0.00 117 ARG A C 6
ATOM 12320 O O . ARG A 1 117 ? 8.848 -5.432 6.081 1.00 0.00 117 ARG A O 6
ATOM 12341 N N . VAL A 1 118 ? 9.882 -3.743 7.165 1.00 0.00 118 VAL A N 6
ATOM 12342 C CA . VAL A 1 118 ? 11.112 -3.672 6.346 1.00 0.00 118 VAL A CA 6
ATOM 12343 C C . VAL A 1 118 ? 12.381 -3.857 7.192 1.00 0.00 118 VAL A C 6
ATOM 12344 O O . VAL A 1 118 ? 12.377 -3.604 8.400 1.00 0.00 118 VAL A O 6
ATOM 12357 N N . ALA A 1 119 ? 13.472 -4.293 6.557 1.00 0.00 119 ALA A N 6
ATOM 12358 C CA . ALA A 1 119 ? 14.782 -4.440 7.198 1.00 0.00 119 ALA A CA 6
ATOM 12359 C C . ALA A 1 119 ? 15.441 -3.075 7.511 1.00 0.00 119 ALA A C 6
ATOM 12360 O O . ALA A 1 119 ? 15.222 -2.089 6.795 1.00 0.00 119 ALA A O 6
ATOM 12367 N N . LEU A 1 120 ? 16.268 -3.038 8.566 1.00 0.00 120 LEU A N 6
ATOM 12368 C CA . LEU A 1 120 ? 16.995 -1.854 9.058 1.00 0.00 120 LEU A CA 6
ATOM 12369 C C . LEU A 1 120 ? 18.402 -2.217 9.575 1.00 0.00 120 LEU A C 6
ATOM 12370 O O . LEU A 1 120 ? 19.387 -1.628 9.072 1.00 0.00 120 LEU A O 6
ATOM 12387 N N . PRO B 2 1 ? 10.341 -14.100 -12.253 1.00 0.00 1135 PRO B N 6
ATOM 12388 C CA . PRO B 2 1 ? 10.008 -12.654 -12.235 1.00 0.00 1135 PRO B CA 6
ATOM 12389 C C . PRO B 2 1 ? 8.678 -12.324 -11.528 1.00 0.00 1135 PRO B C 6
ATOM 12390 O O . PRO B 2 1 ? 7.898 -13.225 -11.213 1.00 0.00 1135 PRO B O 6
ATOM 12403 N N . GLN B 2 2 ? 8.421 -11.033 -11.286 1.00 0.00 1136 GLN B N 6
ATOM 12404 C CA . GLN B 2 2 ? 7.188 -10.505 -10.670 1.00 0.00 1136 GLN B CA 6
ATOM 12405 C C . GLN B 2 2 ? 6.645 -9.280 -11.454 1.00 0.00 1136 GLN B C 6
ATOM 12406 O O . GLN B 2 2 ? 7.434 -8.565 -12.082 1.00 0.00 1136 GLN B O 6
ATOM 12420 N N . PRO B 2 3 ? 5.320 -9.018 -11.433 1.00 0.00 1137 PRO B N 6
ATOM 12421 C CA . PRO B 2 3 ? 4.699 -7.898 -12.149 1.00 0.00 1137 PRO B CA 6
ATOM 12422 C C . PRO B 2 3 ? 4.949 -6.540 -11.470 1.00 0.00 1137 PRO B C 6
ATOM 12423 O O . PRO B 2 3 ? 5.339 -6.470 -10.303 1.00 0.00 1137 PRO B O 6
ATOM 12434 N N . GLU B 2 4 ? 4.699 -5.452 -12.203 1.00 0.00 1138 GLU B N 6
ATOM 12435 C CA . GLU B 2 4 ? 4.836 -4.073 -11.728 1.00 0.00 1138 GLU B CA 6
ATOM 12436 C C . GLU B 2 4 ? 3.607 -3.600 -10.909 1.00 0.00 1138 GLU B C 6
ATOM 12437 O O . GLU B 2 4 ? 3.409 -3.984 -9.754 1.00 0.00 1138 GLU B O 6
ATOM 12473 N N . VAL B 2 6 ? -0.859 -2.307 -10.736 1.00 0.00 1140 VAL B N 6
ATOM 12474 C CA . VAL B 2 6 ? -2.198 -2.971 -10.621 1.00 0.00 1140 VAL B CA 6
ATOM 12475 C C . VAL B 2 6 ? -3.358 -2.194 -11.156 1.00 0.00 1140 VAL B C 6
ATOM 12476 O O . VAL B 2 6 ? -4.283 -2.834 -11.655 1.00 0.00 1140 VAL B O 6
ATOM 12489 N N . ASN B 2 7 ? -3.360 -0.850 -11.082 1.00 0.00 1141 ASN B N 6
ATOM 12490 C CA . ASN B 2 7 ? -4.403 -0.114 -11.837 1.00 0.00 1141 ASN B CA 6
ATOM 12491 C C . ASN B 2 7 ? -4.208 -0.667 -13.299 1.00 0.00 1141 ASN B C 6
ATOM 12492 O O . ASN B 2 7 ? -5.149 -0.816 -14.074 1.00 0.00 1141 ASN B O 6
ATOM 12503 N N . GLN B 2 8 ? -2.932 -1.039 -13.567 1.00 0.00 1142 GLN B N 6
ATOM 12504 C CA . GLN B 2 8 ? -2.288 -1.763 -14.614 1.00 0.00 1142 GLN B CA 6
ATOM 12505 C C . GLN B 2 8 ? -0.943 -2.201 -14.042 1.00 0.00 1142 GLN B C 6
ATOM 12506 O O . GLN B 2 8 ? -0.420 -1.424 -13.240 1.00 0.00 1142 GLN B O 6
ATOM 12520 N N . PRO B 2 9 ? -0.280 -3.252 -14.558 1.00 0.00 1143 PRO B N 6
ATOM 12521 C CA . PRO B 2 9 ? 1.178 -3.376 -14.490 1.00 0.00 1143 PRO B CA 6
ATOM 12522 C C . PRO B 2 9 ? 1.879 -2.319 -15.388 1.00 0.00 1143 PRO B C 6
ATOM 12523 O O . PRO B 2 9 ? 2.701 -2.609 -16.261 1.00 0.00 1143 PRO B O 6
ATOM 12534 N N . ASP B 2 10 ? 1.467 -1.077 -15.144 1.00 0.00 1144 ASP B N 6
ATOM 12535 C CA . ASP B 2 10 ? 1.701 0.222 -15.758 1.00 0.00 1144 ASP B CA 6
ATOM 12536 C C . ASP B 2 10 ? 1.758 0.208 -17.310 1.00 0.00 1144 ASP B C 6
ATOM 12537 O O . ASP B 2 10 ? 2.859 0.294 -17.906 1.00 0.00 1144 ASP B O 6
ATOM 12547 N N . GLY A 1 1 ? -0.822 7.588 32.997 1.00 0.00 1 GLY A N 7
ATOM 12548 C CA . GLY A 1 1 ? -1.491 8.904 32.849 1.00 0.00 1 GLY A CA 7
ATOM 12549 C C . GLY A 1 1 ? -0.643 9.896 32.061 1.00 0.00 1 GLY A C 7
ATOM 12550 O O . GLY A 1 1 ? 0.584 9.776 32.006 1.00 0.00 1 GLY A O 7
ATOM 12556 N N . SER A 1 2 ? -1.288 10.892 31.448 1.00 0.00 2 SER A N 7
ATOM 12557 C CA . SER A 1 2 ? -0.632 11.969 30.678 1.00 0.00 2 SER A CA 7
ATOM 12558 C C . SER A 1 2 ? 0.008 13.054 31.576 1.00 0.00 2 SER A C 7
ATOM 12559 O O . SER A 1 2 ? -0.365 13.179 32.751 1.00 0.00 2 SER A O 7
ATOM 12567 N N . PRO A 1 3 ? 0.970 13.854 31.059 1.00 0.00 3 PRO A N 7
ATOM 12568 C CA . PRO A 1 3 ? 1.605 14.944 31.811 1.00 0.00 3 PRO A CA 7
ATOM 12569 C C . PRO A 1 3 ? 0.627 16.023 32.306 1.00 0.00 3 PRO A C 7
ATOM 12570 O O . PRO A 1 3 ? -0.390 16.310 31.667 1.00 0.00 3 PRO A O 7
ATOM 12581 N N . ALA A 1 4 ? 0.967 16.671 33.427 1.00 0.00 4 ALA A N 7
ATOM 12582 C CA . ALA A 1 4 ? 0.184 17.773 34.003 1.00 0.00 4 ALA A CA 7
ATOM 12583 C C . ALA A 1 4 ? 0.381 19.120 33.266 1.00 0.00 4 ALA A C 7
ATOM 12584 O O . ALA A 1 4 ? -0.479 20.000 33.343 1.00 0.00 4 ALA A O 7
ATOM 12591 N N . SER A 1 5 ? 1.505 19.281 32.555 1.00 0.00 5 SER A N 7
ATOM 12592 C CA . SER A 1 5 ? 1.850 20.461 31.742 1.00 0.00 5 SER A CA 7
ATOM 12593 C C . SER A 1 5 ? 2.744 20.073 30.549 1.00 0.00 5 SER A C 7
ATOM 12594 O O . SER A 1 5 ? 3.363 19.006 30.548 1.00 0.00 5 SER A O 7
ATOM 12602 N N . GLY A 1 6 ? 2.816 20.931 29.525 1.00 0.00 6 GLY A N 7
ATOM 12603 C CA . GLY A 1 6 ? 3.667 20.734 28.339 1.00 0.00 6 GLY A CA 7
ATOM 12604 C C . GLY A 1 6 ? 3.167 19.671 27.348 1.00 0.00 6 GLY A C 7
ATOM 12605 O O . GLY A 1 6 ? 3.938 19.200 26.512 1.00 0.00 6 GLY A O 7
ATOM 12609 N N . THR A 1 7 ? 1.887 19.287 27.412 1.00 0.00 7 THR A N 7
ATOM 12610 C CA . THR A 1 7 ? 1.289 18.210 26.590 1.00 0.00 7 THR A CA 7
ATOM 12611 C C . THR A 1 7 ? 1.287 18.499 25.082 1.00 0.00 7 THR A C 7
ATOM 12612 O O . THR A 1 7 ? 1.250 17.566 24.278 1.00 0.00 7 THR A O 7
ATOM 12623 N N . SER A 1 8 ? 1.404 19.770 24.678 1.00 0.00 8 SER A N 7
ATOM 12624 C CA . SER A 1 8 ? 1.526 20.190 23.269 1.00 0.00 8 SER A CA 7
ATOM 12625 C C . SER A 1 8 ? 2.891 19.881 22.628 1.00 0.00 8 SER A C 7
ATOM 12626 O O . SER A 1 8 ? 3.061 20.060 21.419 1.00 0.00 8 SER A O 7
ATOM 12634 N N . LEU A 1 9 ? 3.860 19.412 23.421 1.00 0.00 9 LEU A N 7
ATOM 12635 C CA . LEU A 1 9 ? 5.237 19.098 23.000 1.00 0.00 9 LEU A CA 7
ATOM 12636 C C . LEU A 1 9 ? 5.477 17.597 22.723 1.00 0.00 9 LEU A C 7
ATOM 12637 O O . LEU A 1 9 ? 6.577 17.212 22.320 1.00 0.00 9 LEU A O 7
ATOM 12653 N N . SER A 1 10 ? 4.469 16.746 22.933 1.00 0.00 10 SER A N 7
ATOM 12654 C CA . SER A 1 10 ? 4.559 15.285 22.758 1.00 0.00 10 SER A CA 7
ATOM 12655 C C . SER A 1 10 ? 4.766 14.869 21.291 1.00 0.00 10 SER A C 7
ATOM 12656 O O . SER A 1 10 ? 4.166 15.443 20.375 1.00 0.00 10 SER A O 7
ATOM 12664 N N . ALA A 1 11 ? 5.594 13.843 21.071 1.00 0.00 11 ALA A N 7
ATOM 12665 C CA . ALA A 1 11 ? 5.909 13.294 19.748 1.00 0.00 11 ALA A CA 7
ATOM 12666 C C . ALA A 1 11 ? 4.837 12.306 19.227 1.00 0.00 11 ALA A C 7
ATOM 12667 O O . ALA A 1 11 ? 3.997 11.811 19.986 1.00 0.00 11 ALA A O 7
ATOM 12674 N N . ALA A 1 12 ? 4.888 11.999 17.927 1.00 0.00 12 ALA A N 7
ATOM 12675 C CA . ALA A 1 12 ? 4.025 11.003 17.282 1.00 0.00 12 ALA A CA 7
ATOM 12676 C C . ALA A 1 12 ? 4.352 9.556 17.723 1.00 0.00 12 ALA A C 7
ATOM 12677 O O . ALA A 1 12 ? 5.463 9.258 18.176 1.00 0.00 12 ALA A O 7
ATOM 12684 N N . ILE A 1 13 ? 3.385 8.644 17.562 1.00 0.00 13 ILE A N 7
ATOM 12685 C CA . ILE A 1 13 ? 3.531 7.218 17.907 1.00 0.00 13 ILE A CA 7
ATOM 12686 C C . ILE A 1 13 ? 4.426 6.523 16.867 1.00 0.00 13 ILE A C 7
ATOM 12687 O O . ILE A 1 13 ? 4.299 6.767 15.664 1.00 0.00 13 ILE A O 7
ATOM 12703 N N . HIS A 1 14 ? 5.296 5.607 17.311 1.00 0.00 14 HIS A N 7
ATOM 12704 C CA . HIS A 1 14 ? 6.315 4.901 16.507 1.00 0.00 14 HIS A CA 7
ATOM 12705 C C . HIS A 1 14 ? 5.765 3.789 15.583 1.00 0.00 14 HIS A C 7
ATOM 12706 O O . HIS A 1 14 ? 6.357 2.718 15.446 1.00 0.00 14 HIS A O 7
ATOM 12720 N N . ARG A 1 15 ? 4.627 4.062 14.932 1.00 0.00 15 ARG A N 7
ATOM 12721 C CA . ARG A 1 15 ? 3.921 3.202 13.949 1.00 0.00 15 ARG A CA 7
ATOM 12722 C C . ARG A 1 15 ? 3.447 3.940 12.688 1.00 0.00 15 ARG A C 7
ATOM 12723 O O . ARG A 1 15 ? 2.632 3.456 11.907 1.00 0.00 15 ARG A O 7
ATOM 12744 N N . THR A 1 16 ? 3.991 5.139 12.533 1.00 0.00 16 THR A N 7
ATOM 12745 C CA . THR A 1 16 ? 3.649 6.144 11.509 1.00 0.00 16 THR A CA 7
ATOM 12746 C C . THR A 1 16 ? 4.669 6.199 10.370 1.00 0.00 16 THR A C 7
ATOM 12747 O O . THR A 1 16 ? 4.428 5.650 9.298 1.00 0.00 16 THR A O 7
ATOM 12758 N N . GLN A 1 17 ? 5.851 6.775 10.617 1.00 0.00 17 GLN A N 7
ATOM 12759 C CA . GLN A 1 17 ? 6.965 6.803 9.648 1.00 0.00 17 GLN A CA 7
ATOM 12760 C C . GLN A 1 17 ? 7.728 5.463 9.628 1.00 0.00 17 GLN A C 7
ATOM 12761 O O . GLN A 1 17 ? 8.527 5.210 8.727 1.00 0.00 17 GLN A O 7
ATOM 12775 N N . LEU A 1 18 ? 7.468 4.592 10.615 1.00 0.00 18 LEU A N 7
ATOM 12776 C CA . LEU A 1 18 ? 8.193 3.319 10.793 1.00 0.00 18 LEU A CA 7
ATOM 12777 C C . LEU A 1 18 ? 7.777 2.210 9.802 1.00 0.00 18 LEU A C 7
ATOM 12778 O O . LEU A 1 18 ? 8.501 1.228 9.628 1.00 0.00 18 LEU A O 7
ATOM 12794 N N . TRP A 1 19 ? 6.648 2.407 9.119 1.00 0.00 19 TRP A N 7
ATOM 12795 C CA . TRP A 1 19 ? 6.109 1.554 8.045 1.00 0.00 19 TRP A CA 7
ATOM 12796 C C . TRP A 1 19 ? 5.893 2.377 6.759 1.00 0.00 19 TRP A C 7
ATOM 12797 O O . TRP A 1 19 ? 4.852 2.298 6.102 1.00 0.00 19 TRP A O 7
ATOM 12818 N N . PHE A 1 20 ? 6.889 3.205 6.418 1.00 0.00 20 PHE A N 7
ATOM 12819 C CA . PHE A 1 20 ? 6.878 4.110 5.265 1.00 0.00 20 PHE A CA 7
ATOM 12820 C C . PHE A 1 20 ? 8.263 4.230 4.594 1.00 0.00 20 PHE A C 7
ATOM 12821 O O . PHE A 1 20 ? 9.288 4.374 5.263 1.00 0.00 20 PHE A O 7
ATOM 12838 N N . HIS A 1 21 ? 8.282 4.153 3.258 1.00 0.00 21 HIS A N 7
ATOM 12839 C CA . HIS A 1 21 ? 9.456 4.348 2.388 1.00 0.00 21 HIS A CA 7
ATOM 12840 C C . HIS A 1 21 ? 9.036 5.095 1.110 1.00 0.00 21 HIS A C 7
ATOM 12841 O O . HIS A 1 21 ? 7.861 5.038 0.751 1.00 0.00 21 HIS A O 7
ATOM 12855 N N . GLY A 1 22 ? 9.912 5.780 0.372 1.00 0.00 22 GLY A N 7
ATOM 12856 C CA . GLY A 1 22 ? 9.509 6.369 -0.902 1.00 0.00 22 GLY A CA 7
ATOM 12857 C C . GLY A 1 22 ? 10.568 6.269 -2.000 1.00 0.00 22 GLY A C 7
ATOM 12858 O O . GLY A 1 22 ? 10.547 7.056 -2.936 1.00 0.00 22 GLY A O 7
ATOM 12862 N N . ARG A 1 23 ? 11.497 5.307 -1.910 1.00 0.00 23 ARG A N 7
ATOM 12863 C CA . ARG A 1 23 ? 12.503 5.020 -2.954 1.00 0.00 23 ARG A CA 7
ATOM 12864 C C . ARG A 1 23 ? 12.839 3.517 -2.997 1.00 0.00 23 ARG A C 7
ATOM 12865 O O . ARG A 1 23 ? 13.990 3.096 -2.910 1.00 0.00 23 ARG A O 7
ATOM 12886 N N . ILE A 1 24 ? 11.793 2.699 -3.111 1.00 0.00 24 ILE A N 7
ATOM 12887 C CA . ILE A 1 24 ? 11.892 1.237 -3.286 1.00 0.00 24 ILE A CA 7
ATOM 12888 C C . ILE A 1 24 ? 10.816 0.775 -4.288 1.00 0.00 24 ILE A C 7
ATOM 12889 O O . ILE A 1 24 ? 9.905 0.003 -3.995 1.00 0.00 24 ILE A O 7
ATOM 12905 N N . SER A 1 25 ? 10.936 1.342 -5.495 1.00 0.00 25 SER A N 7
ATOM 12906 C CA . SER A 1 25 ? 10.027 1.215 -6.648 1.00 0.00 25 SER A CA 7
ATOM 12907 C C . SER A 1 25 ? 9.527 -0.212 -6.924 1.00 0.00 25 SER A C 7
ATOM 12908 O O . SER A 1 25 ? 10.210 -1.188 -6.619 1.00 0.00 25 SER A O 7
ATOM 12916 N N . ARG A 1 26 ? 8.346 -0.340 -7.539 1.00 0.00 26 ARG A N 7
ATOM 12917 C CA . ARG A 1 26 ? 7.608 -1.594 -7.805 1.00 0.00 26 ARG A CA 7
ATOM 12918 C C . ARG A 1 26 ? 8.393 -2.770 -8.394 1.00 0.00 26 ARG A C 7
ATOM 12919 O O . ARG A 1 26 ? 8.112 -3.914 -8.043 1.00 0.00 26 ARG A O 7
ATOM 12940 N N . GLU A 1 27 ? 9.385 -2.519 -9.247 1.00 0.00 27 GLU A N 7
ATOM 12941 C CA . GLU A 1 27 ? 10.266 -3.578 -9.778 1.00 0.00 27 GLU A CA 7
ATOM 12942 C C . GLU A 1 27 ? 11.393 -3.981 -8.800 1.00 0.00 27 GLU A C 7
ATOM 12943 O O . GLU A 1 27 ? 11.864 -5.117 -8.827 1.00 0.00 27 GLU A O 7
ATOM 12955 N N . GLU A 1 28 ? 11.826 -3.061 -7.929 1.00 0.00 28 GLU A N 7
ATOM 12956 C CA . GLU A 1 28 ? 12.872 -3.266 -6.917 1.00 0.00 28 GLU A CA 7
ATOM 12957 C C . GLU A 1 28 ? 12.366 -3.962 -5.648 1.00 0.00 28 GLU A C 7
ATOM 12958 O O . GLU A 1 28 ? 12.962 -4.939 -5.197 1.00 0.00 28 GLU A O 7
ATOM 12970 N N . SER A 1 29 ? 11.252 -3.496 -5.077 1.00 0.00 29 SER A N 7
ATOM 12971 C CA . SER A 1 29 ? 10.726 -4.006 -3.799 1.00 0.00 29 SER A CA 7
ATOM 12972 C C . SER A 1 29 ? 10.311 -5.475 -3.860 1.00 0.00 29 SER A C 7
ATOM 12973 O O . SER A 1 29 ? 10.536 -6.208 -2.897 1.00 0.00 29 SER A O 7
ATOM 12981 N N . GLN A 1 30 ? 9.808 -5.957 -5.001 1.00 0.00 30 GLN A N 7
ATOM 12982 C CA . GLN A 1 30 ? 9.453 -7.377 -5.167 1.00 0.00 30 GLN A CA 7
ATOM 12983 C C . GLN A 1 30 ? 10.663 -8.334 -5.193 1.00 0.00 30 GLN A C 7
ATOM 12984 O O . GLN A 1 30 ? 10.493 -9.528 -4.952 1.00 0.00 30 GLN A O 7
ATOM 12998 N N . ARG A 1 31 ? 11.883 -7.826 -5.421 1.00 0.00 31 ARG A N 7
ATOM 12999 C CA . ARG A 1 31 ? 13.127 -8.621 -5.361 1.00 0.00 31 ARG A CA 7
ATOM 13000 C C . ARG A 1 31 ? 13.552 -8.922 -3.913 1.00 0.00 31 ARG A C 7
ATOM 13001 O O . ARG A 1 31 ? 14.137 -9.972 -3.647 1.00 0.00 31 ARG A O 7
ATOM 13022 N N . LEU A 1 32 ? 13.235 -8.013 -2.982 1.00 0.00 32 LEU A N 7
ATOM 13023 C CA . LEU A 1 32 ? 13.596 -8.093 -1.558 1.00 0.00 32 LEU A CA 7
ATOM 13024 C C . LEU A 1 32 ? 12.446 -8.660 -0.708 1.00 0.00 32 LEU A C 7
ATOM 13025 O O . LEU A 1 32 ? 12.585 -9.703 -0.068 1.00 0.00 32 LEU A O 7
ATOM 13041 N N . ILE A 1 33 ? 11.300 -7.968 -0.715 1.00 0.00 33 ILE A N 7
ATOM 13042 C CA . ILE A 1 33 ? 10.098 -8.248 0.101 1.00 0.00 33 ILE A CA 7
ATOM 13043 C C . ILE A 1 33 ? 9.213 -9.359 -0.494 1.00 0.00 33 ILE A C 7
ATOM 13044 O O . ILE A 1 33 ? 8.284 -9.826 0.155 1.00 0.00 33 ILE A O 7
ATOM 13060 N N . GLY A 1 34 ? 9.551 -9.901 -1.669 1.00 0.00 34 GLY A N 7
ATOM 13061 C CA . GLY A 1 34 ? 8.711 -10.887 -2.374 1.00 0.00 34 GLY A CA 7
ATOM 13062 C C . GLY A 1 34 ? 9.085 -12.349 -2.128 1.00 0.00 34 GLY A C 7
ATOM 13063 O O . GLY A 1 34 ? 8.511 -13.245 -2.745 1.00 0.00 34 GLY A O 7
ATOM 13067 N N . GLN A 1 35 ? 10.001 -12.596 -1.186 1.00 0.00 35 GLN A N 7
ATOM 13068 C CA . GLN A 1 35 ? 10.387 -13.940 -0.734 1.00 0.00 35 GLN A CA 7
ATOM 13069 C C . GLN A 1 35 ? 9.385 -14.537 0.283 1.00 0.00 35 GLN A C 7
ATOM 13070 O O . GLN A 1 35 ? 9.548 -15.679 0.716 1.00 0.00 35 GLN A O 7
ATOM 13084 N N . GLN A 1 36 ? 8.362 -13.767 0.692 1.00 0.00 36 GLN A N 7
ATOM 13085 C CA . GLN A 1 36 ? 7.389 -14.153 1.719 1.00 0.00 36 GLN A CA 7
ATOM 13086 C C . GLN A 1 36 ? 6.406 -15.246 1.248 1.00 0.00 36 GLN A C 7
ATOM 13087 O O . GLN A 1 36 ? 5.972 -15.255 0.093 1.00 0.00 36 GLN A O 7
ATOM 13101 N N . GLY A 1 37 ? 6.001 -16.130 2.171 1.00 0.00 37 GLY A N 7
ATOM 13102 C CA . GLY A 1 37 ? 4.987 -17.184 1.965 1.00 0.00 37 GLY A CA 7
ATOM 13103 C C . GLY A 1 37 ? 3.640 -16.908 2.662 1.00 0.00 37 GLY A C 7
ATOM 13104 O O . GLY A 1 37 ? 2.846 -17.830 2.866 1.00 0.00 37 GLY A O 7
ATOM 13108 N N . LEU A 1 38 ? 3.411 -15.658 3.083 1.00 0.00 38 LEU A N 7
ATOM 13109 C CA . LEU A 1 38 ? 2.251 -15.199 3.863 1.00 0.00 38 LEU A CA 7
ATOM 13110 C C . LEU A 1 38 ? 0.985 -14.949 3.002 1.00 0.00 38 LEU A C 7
ATOM 13111 O O . LEU A 1 38 ? 0.997 -15.112 1.781 1.00 0.00 38 LEU A O 7
ATOM 13127 N N . VAL A 1 39 ? -0.121 -14.577 3.664 1.00 0.00 39 VAL A N 7
ATOM 13128 C CA . VAL A 1 39 ? -1.448 -14.291 3.066 1.00 0.00 39 VAL A CA 7
ATOM 13129 C C . VAL A 1 39 ? -1.538 -12.995 2.275 1.00 0.00 39 VAL A C 7
ATOM 13130 O O . VAL A 1 39 ? -0.648 -12.147 2.369 1.00 0.00 39 VAL A O 7
ATOM 13143 N N . ASP A 1 40 ? -2.664 -12.840 1.553 1.00 0.00 40 ASP A N 7
ATOM 13144 C CA . ASP A 1 40 ? -3.112 -11.669 0.776 1.00 0.00 40 ASP A CA 7
ATOM 13145 C C . ASP A 1 40 ? -3.265 -10.355 1.582 1.00 0.00 40 ASP A C 7
ATOM 13146 O O . ASP A 1 40 ? -4.045 -9.461 1.241 1.00 0.00 40 ASP A O 7
ATOM 13155 N N . GLY A 1 41 ? -2.575 -10.272 2.716 1.00 0.00 41 GLY A N 7
ATOM 13156 C CA . GLY A 1 41 ? -2.679 -9.156 3.659 1.00 0.00 41 GLY A CA 7
ATOM 13157 C C . GLY A 1 41 ? -1.432 -8.641 4.374 1.00 0.00 41 GLY A C 7
ATOM 13158 O O . GLY A 1 41 ? -1.574 -7.835 5.291 1.00 0.00 41 GLY A O 7
ATOM 13162 N N . LEU A 1 42 ? -0.216 -9.041 4.004 1.00 0.00 42 LEU A N 7
ATOM 13163 C CA . LEU A 1 42 ? 1.000 -8.561 4.690 1.00 0.00 42 LEU A CA 7
ATOM 13164 C C . LEU A 1 42 ? 1.591 -7.401 3.876 1.00 0.00 42 LEU A C 7
ATOM 13165 O O . LEU A 1 42 ? 2.638 -7.516 3.241 1.00 0.00 42 LEU A O 7
ATOM 13181 N N . PHE A 1 43 ? 0.892 -6.263 3.924 1.00 0.00 43 PHE A N 7
ATOM 13182 C CA . PHE A 1 43 ? 1.207 -5.084 3.114 1.00 0.00 43 PHE A CA 7
ATOM 13183 C C . PHE A 1 43 ? 2.015 -3.977 3.810 1.00 0.00 43 PHE A C 7
ATOM 13184 O O . PHE A 1 43 ? 2.173 -3.943 5.031 1.00 0.00 43 PHE A O 7
ATOM 13201 N N . LEU A 1 44 ? 2.487 -3.047 2.976 1.00 0.00 44 LEU A N 7
ATOM 13202 C CA . LEU A 1 44 ? 3.247 -1.830 3.316 1.00 0.00 44 LEU A CA 7
ATOM 13203 C C . LEU A 1 44 ? 2.740 -0.647 2.461 1.00 0.00 44 LEU A C 7
ATOM 13204 O O . LEU A 1 44 ? 2.236 -0.868 1.357 1.00 0.00 44 LEU A O 7
ATOM 13220 N N . VAL A 1 45 ? 2.868 0.595 2.937 1.00 0.00 45 VAL A N 7
ATOM 13221 C CA . VAL A 1 45 ? 2.502 1.818 2.182 1.00 0.00 45 VAL A CA 7
ATOM 13222 C C . VAL A 1 45 ? 3.766 2.643 1.941 1.00 0.00 45 VAL A C 7
ATOM 13223 O O . VAL A 1 45 ? 4.307 3.284 2.842 1.00 0.00 45 VAL A O 7
ATOM 13236 N N . ARG A 1 46 ? 4.281 2.537 0.715 1.00 0.00 46 ARG A N 7
ATOM 13237 C CA . ARG A 1 46 ? 5.542 3.131 0.239 1.00 0.00 46 ARG A CA 7
ATOM 13238 C C . ARG A 1 46 ? 5.366 3.618 -1.189 1.00 0.00 46 ARG A C 7
ATOM 13239 O O . ARG A 1 46 ? 4.402 3.249 -1.845 1.00 0.00 46 ARG A O 7
ATOM 13260 N N . GLU A 1 47 ? 6.278 4.439 -1.684 1.00 0.00 47 GLU A N 7
ATOM 13261 C CA . GLU A 1 47 ? 6.261 4.861 -3.087 1.00 0.00 47 GLU A CA 7
ATOM 13262 C C . GLU A 1 47 ? 7.667 4.985 -3.694 1.00 0.00 47 GLU A C 7
ATOM 13263 O O . GLU A 1 47 ? 8.624 4.349 -3.247 1.00 0.00 47 GLU A O 7
ATOM 13276 N N . SER A 1 48 ? 7.736 5.835 -4.701 1.00 0.00 48 SER A N 7
ATOM 13277 C CA . SER A 1 48 ? 8.838 6.331 -5.489 1.00 0.00 48 SER A CA 7
ATOM 13278 C C . SER A 1 48 ? 8.884 7.850 -5.345 1.00 0.00 48 SER A C 7
ATOM 13279 O O . SER A 1 48 ? 7.867 8.542 -5.264 1.00 0.00 48 SER A O 7
ATOM 13287 N N . GLN A 1 49 ? 10.106 8.360 -5.403 1.00 0.00 49 GLN A N 7
ATOM 13288 C CA . GLN A 1 49 ? 10.426 9.786 -5.429 1.00 0.00 49 GLN A CA 7
ATOM 13289 C C . GLN A 1 49 ? 10.670 10.187 -6.917 1.00 0.00 49 GLN A C 7
ATOM 13290 O O . GLN A 1 49 ? 11.086 11.304 -7.225 1.00 0.00 49 GLN A O 7
ATOM 13304 N N . ARG A 1 50 ? 10.385 9.224 -7.822 1.00 0.00 50 ARG A N 7
ATOM 13305 C CA . ARG A 1 50 ? 10.584 9.202 -9.275 1.00 0.00 50 ARG A CA 7
ATOM 13306 C C . ARG A 1 50 ? 9.288 9.558 -10.015 1.00 0.00 50 ARG A C 7
ATOM 13307 O O . ARG A 1 50 ? 9.281 10.643 -10.594 1.00 0.00 50 ARG A O 7
ATOM 13328 N N . ASN A 1 51 ? 8.198 8.755 -10.021 1.00 0.00 51 ASN A N 7
ATOM 13329 C CA . ASN A 1 51 ? 6.957 9.238 -10.645 1.00 0.00 51 ASN A CA 7
ATOM 13330 C C . ASN A 1 51 ? 6.251 10.205 -9.653 1.00 0.00 51 ASN A C 7
ATOM 13331 O O . ASN A 1 51 ? 5.863 9.755 -8.571 1.00 0.00 51 ASN A O 7
ATOM 13342 N N . PRO A 1 52 ? 6.061 11.514 -9.957 1.00 0.00 52 PRO A N 7
ATOM 13343 C CA . PRO A 1 52 ? 5.618 12.511 -8.959 1.00 0.00 52 PRO A CA 7
ATOM 13344 C C . PRO A 1 52 ? 4.194 12.294 -8.416 1.00 0.00 52 PRO A C 7
ATOM 13345 O O . PRO A 1 52 ? 3.813 12.847 -7.383 1.00 0.00 52 PRO A O 7
ATOM 13356 N N . GLN A 1 53 ? 3.418 11.469 -9.119 1.00 0.00 53 GLN A N 7
ATOM 13357 C CA . GLN A 1 53 ? 2.052 11.055 -8.815 1.00 0.00 53 GLN A CA 7
ATOM 13358 C C . GLN A 1 53 ? 2.019 9.815 -7.899 1.00 0.00 53 GLN A C 7
ATOM 13359 O O . GLN A 1 53 ? 0.932 9.269 -7.732 1.00 0.00 53 GLN A O 7
ATOM 13373 N N . GLY A 1 54 ? 3.125 9.395 -7.240 1.00 0.00 54 GLY A N 7
ATOM 13374 C CA . GLY A 1 54 ? 3.127 8.128 -6.499 1.00 0.00 54 GLY A CA 7
ATOM 13375 C C . GLY A 1 54 ? 2.878 8.051 -4.988 1.00 0.00 54 GLY A C 7
ATOM 13376 O O . GLY A 1 54 ? 3.553 8.654 -4.157 1.00 0.00 54 GLY A O 7
ATOM 13380 N N . PHE A 1 55 ? 1.863 7.231 -4.709 1.00 0.00 55 PHE A N 7
ATOM 13381 C CA . PHE A 1 55 ? 1.305 6.736 -3.439 1.00 0.00 55 PHE A CA 7
ATOM 13382 C C . PHE A 1 55 ? 0.822 5.256 -3.590 1.00 0.00 55 PHE A C 7
ATOM 13383 O O . PHE A 1 55 ? -0.358 5.030 -3.853 1.00 0.00 55 PHE A O 7
ATOM 13400 N N . VAL A 1 56 ? 1.684 4.235 -3.458 1.00 0.00 56 VAL A N 7
ATOM 13401 C CA . VAL A 1 56 ? 1.363 2.800 -3.697 1.00 0.00 56 VAL A CA 7
ATOM 13402 C C . VAL A 1 56 ? 1.053 2.029 -2.416 1.00 0.00 56 VAL A C 7
ATOM 13403 O O . VAL A 1 56 ? 1.642 2.227 -1.351 1.00 0.00 56 VAL A O 7
ATOM 13416 N N . LEU A 1 57 ? 0.107 1.103 -2.562 1.00 0.00 57 LEU A N 7
ATOM 13417 C CA . LEU A 1 57 ? -0.257 0.122 -1.547 1.00 0.00 57 LEU A CA 7
ATOM 13418 C C . LEU A 1 57 ? 0.512 -1.113 -2.043 1.00 0.00 57 LEU A C 7
ATOM 13419 O O . LEU A 1 57 ? 0.371 -1.489 -3.207 1.00 0.00 57 LEU A O 7
ATOM 13435 N N . SER A 1 58 ? 1.387 -1.700 -1.230 1.00 0.00 58 SER A N 7
ATOM 13436 C CA . SER A 1 58 ? 2.263 -2.798 -1.664 1.00 0.00 58 SER A CA 7
ATOM 13437 C C . SER A 1 58 ? 1.856 -3.992 -0.844 1.00 0.00 58 SER A C 7
ATOM 13438 O O . SER A 1 58 ? 2.153 -4.059 0.343 1.00 0.00 58 SER A O 7
ATOM 13446 N N . LEU A 1 59 ? 1.152 -4.917 -1.479 1.00 0.00 59 LEU A N 7
ATOM 13447 C CA . LEU A 1 59 ? 0.534 -6.051 -0.817 1.00 0.00 59 LEU A CA 7
ATOM 13448 C C . LEU A 1 59 ? 1.362 -7.321 -0.909 1.00 0.00 59 LEU A C 7
ATOM 13449 O O . LEU A 1 59 ? 2.213 -7.466 -1.784 1.00 0.00 59 LEU A O 7
ATOM 13465 N N . CYS A 1 60 ? 1.091 -8.231 0.024 1.00 0.00 60 CYS A N 7
ATOM 13466 C CA . CYS A 1 60 ? 1.687 -9.557 0.048 1.00 0.00 60 CYS A CA 7
ATOM 13467 C C . CYS A 1 60 ? 0.458 -10.303 -0.369 1.00 0.00 60 CYS A C 7
ATOM 13468 O O . CYS A 1 60 ? -0.617 -10.080 0.191 1.00 0.00 60 CYS A O 7
ATOM 13476 N N . HIS A 1 61 ? 0.612 -11.079 -1.413 1.00 0.00 61 HIS A N 7
ATOM 13477 C CA . HIS A 1 61 ? -0.499 -11.722 -2.055 1.00 0.00 61 HIS A CA 7
ATOM 13478 C C . HIS A 1 61 ? -0.448 -13.246 -1.876 1.00 0.00 61 HIS A C 7
ATOM 13479 O O . HIS A 1 61 ? 0.043 -13.738 -0.860 1.00 0.00 61 HIS A O 7
ATOM 13493 N N . LEU A 1 62 ? -0.908 -13.988 -2.871 1.00 0.00 62 LEU A N 7
ATOM 13494 C CA . LEU A 1 62 ? -1.032 -15.463 -2.834 1.00 0.00 62 LEU A CA 7
ATOM 13495 C C . LEU A 1 62 ? 0.118 -16.200 -3.437 1.00 0.00 62 LEU A C 7
ATOM 13496 O O . LEU A 1 62 ? 0.203 -17.425 -3.299 1.00 0.00 62 LEU A O 7
ATOM 13512 N N . GLN A 1 63 ? 1.025 -15.455 -4.054 1.00 0.00 63 GLN A N 7
ATOM 13513 C CA . GLN A 1 63 ? 2.255 -16.079 -4.456 1.00 0.00 63 GLN A CA 7
ATOM 13514 C C . GLN A 1 63 ? 3.469 -15.147 -4.503 1.00 0.00 63 GLN A C 7
ATOM 13515 O O . GLN A 1 63 ? 4.606 -15.631 -4.494 1.00 0.00 63 GLN A O 7
ATOM 13529 N N . LYS A 1 64 ? 3.243 -13.827 -4.538 1.00 0.00 64 LYS A N 7
ATOM 13530 C CA . LYS A 1 64 ? 4.310 -12.817 -4.524 1.00 0.00 64 LYS A CA 7
ATOM 13531 C C . LYS A 1 64 ? 3.849 -11.509 -3.861 1.00 0.00 64 LYS A C 7
ATOM 13532 O O . LYS A 1 64 ? 2.879 -11.505 -3.107 1.00 0.00 64 LYS A O 7
ATOM 13551 N N . VAL A 1 65 ? 4.545 -10.399 -4.127 1.00 0.00 65 VAL A N 7
ATOM 13552 C CA . VAL A 1 65 ? 4.169 -9.042 -3.680 1.00 0.00 65 VAL A CA 7
ATOM 13553 C C . VAL A 1 65 ? 3.842 -8.178 -4.900 1.00 0.00 65 VAL A C 7
ATOM 13554 O O . VAL A 1 65 ? 4.496 -8.303 -5.937 1.00 0.00 65 VAL A O 7
ATOM 13567 N N . LYS A 1 66 ? 2.826 -7.314 -4.793 1.00 0.00 66 LYS A N 7
ATOM 13568 C CA . LYS A 1 66 ? 2.322 -6.496 -5.918 1.00 0.00 66 LYS A CA 7
ATOM 13569 C C . LYS A 1 66 ? 2.018 -5.062 -5.473 1.00 0.00 66 LYS A C 7
ATOM 13570 O O . LYS A 1 66 ? 1.647 -4.847 -4.322 1.00 0.00 66 LYS A O 7
ATOM 13589 N N . HIS A 1 67 ? 2.151 -4.098 -6.388 1.00 0.00 67 HIS A N 7
ATOM 13590 C CA . HIS A 1 67 ? 2.028 -2.655 -6.097 1.00 0.00 67 HIS A CA 7
ATOM 13591 C C . HIS A 1 67 ? 0.814 -2.002 -6.751 1.00 0.00 67 HIS A C 7
ATOM 13592 O O . HIS A 1 67 ? 0.477 -2.256 -7.901 1.00 0.00 67 HIS A O 7
ATOM 13606 N N . TYR A 1 68 ? 0.227 -1.050 -6.035 1.00 0.00 68 TYR A N 7
ATOM 13607 C CA . TYR A 1 68 ? -1.045 -0.392 -6.374 1.00 0.00 68 TYR A CA 7
ATOM 13608 C C . TYR A 1 68 ? -1.006 1.153 -6.414 1.00 0.00 68 TYR A C 7
ATOM 13609 O O . TYR A 1 68 ? -1.551 1.802 -5.529 1.00 0.00 68 TYR A O 7
ATOM 13627 N N . LEU A 1 69 ? -0.324 1.767 -7.395 1.00 0.00 69 LEU A N 7
ATOM 13628 C CA . LEU A 1 69 ? -0.304 3.225 -7.620 1.00 0.00 69 LEU A CA 7
ATOM 13629 C C . LEU A 1 69 ? -0.305 3.573 -9.109 1.00 0.00 69 LEU A C 7
ATOM 13630 O O . LEU A 1 69 ? 0.621 3.120 -9.755 1.00 0.00 69 LEU A O 7
ATOM 13646 N N . ILE A 1 70 ? -1.243 4.352 -9.675 1.00 0.00 70 ILE A N 7
ATOM 13647 C CA . ILE A 1 70 ? -1.119 4.785 -11.099 1.00 0.00 70 ILE A CA 7
ATOM 13648 C C . ILE A 1 70 ? -1.536 6.245 -11.318 1.00 0.00 70 ILE A C 7
ATOM 13649 O O . ILE A 1 70 ? -0.822 6.938 -12.046 1.00 0.00 70 ILE A O 7
ATOM 13665 N N . LEU A 1 71 ? -2.623 6.744 -10.695 1.00 0.00 71 LEU A N 7
ATOM 13666 C CA . LEU A 1 71 ? -3.095 8.120 -10.986 1.00 0.00 71 LEU A CA 7
ATOM 13667 C C . LEU A 1 71 ? -3.353 8.981 -9.726 1.00 0.00 71 LEU A C 7
ATOM 13668 O O . LEU A 1 71 ? -3.733 8.443 -8.681 1.00 0.00 71 LEU A O 7
ATOM 13684 N N . PRO A 1 72 ? -3.157 10.316 -9.808 1.00 0.00 72 PRO A N 7
ATOM 13685 C CA . PRO A 1 72 ? -3.399 11.252 -8.708 1.00 0.00 72 PRO A CA 7
ATOM 13686 C C . PRO A 1 72 ? -4.889 11.616 -8.599 1.00 0.00 72 PRO A C 7
ATOM 13687 O O . PRO A 1 72 ? -5.717 11.167 -9.400 1.00 0.00 72 PRO A O 7
ATOM 13698 N N . SER A 1 73 ? -5.238 12.458 -7.625 1.00 0.00 73 SER A N 7
ATOM 13699 C CA . SER A 1 73 ? -6.624 12.874 -7.362 1.00 0.00 73 SER A CA 7
ATOM 13700 C C . SER A 1 73 ? -7.312 13.569 -8.547 1.00 0.00 73 SER A C 7
ATOM 13701 O O . SER A 1 73 ? -6.709 14.374 -9.258 1.00 0.00 73 SER A O 7
ATOM 13709 N N . GLU A 1 74 ? -8.593 13.234 -8.751 1.00 0.00 74 GLU A N 7
ATOM 13710 C CA . GLU A 1 74 ? -9.438 13.674 -9.876 1.00 0.00 74 GLU A CA 7
ATOM 13711 C C . GLU A 1 74 ? -10.690 14.435 -9.377 1.00 0.00 74 GLU A C 7
ATOM 13712 O O . GLU A 1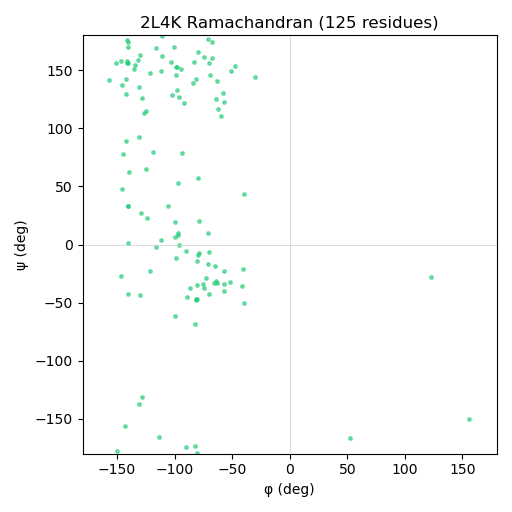 74 ? -10.785 14.777 -8.199 1.00 0.00 74 GLU A O 7
ATOM 13725 N N . GLU A 1 75 ? -11.675 14.676 -10.250 1.00 0.00 75 GLU A N 7
ATOM 13726 C CA . GLU A 1 75 ? -12.899 15.442 -9.923 1.00 0.00 75 GLU A CA 7
ATOM 13727 C C . GLU A 1 75 ? -14.121 14.558 -9.585 1.00 0.00 75 GLU A C 7
ATOM 13728 O O . GLU A 1 75 ? -15.141 15.063 -9.114 1.00 0.00 75 GLU A O 7
ATOM 13740 N N . GLU A 1 76 ? -14.010 13.237 -9.776 1.00 0.00 76 GLU A N 7
ATOM 13741 C CA . GLU A 1 76 ? -15.021 12.224 -9.414 1.00 0.00 76 GLU A CA 7
ATOM 13742 C C . GLU A 1 76 ? -14.470 11.141 -8.453 1.00 0.00 76 GLU A C 7
ATOM 13743 O O . GLU A 1 76 ? -15.012 10.038 -8.343 1.00 0.00 76 GLU A O 7
ATOM 13755 N N . GLY A 1 77 ? -13.374 11.459 -7.757 1.00 0.00 77 GLY A N 7
ATOM 13756 C CA . GLY A 1 77 ? -12.663 10.592 -6.810 1.00 0.00 77 GLY A CA 7
ATOM 13757 C C . GLY A 1 77 ? -11.508 11.334 -6.133 1.00 0.00 77 GLY A C 7
ATOM 13758 O O . GLY A 1 77 ? -11.368 12.549 -6.285 1.00 0.00 77 GLY A O 7
ATOM 13762 N N . ARG A 1 78 ? -10.665 10.625 -5.377 1.00 0.00 78 ARG A N 7
ATOM 13763 C CA . ARG A 1 78 ? -9.435 11.165 -4.742 1.00 0.00 78 ARG A CA 7
ATOM 13764 C C . ARG A 1 78 ? -8.239 10.348 -5.248 1.00 0.00 78 ARG A C 7
ATOM 13765 O O . ARG A 1 78 ? -8.218 10.066 -6.446 1.00 0.00 78 ARG A O 7
ATOM 13786 N N . LEU A 1 79 ? -7.267 9.971 -4.400 1.00 0.00 79 LEU A N 7
ATOM 13787 C CA . LEU A 1 79 ? -6.094 9.173 -4.812 1.00 0.00 79 LEU A CA 7
ATOM 13788 C C . LEU A 1 79 ? -6.607 7.976 -5.637 1.00 0.00 79 LEU A C 7
ATOM 13789 O O . LEU A 1 79 ? -7.427 7.214 -5.133 1.00 0.00 79 LEU A O 7
ATOM 13805 N N . TYR A 1 80 ? -6.151 7.794 -6.879 1.00 0.00 80 TYR A N 7
ATOM 13806 C CA . TYR A 1 80 ? -6.719 6.769 -7.763 1.00 0.00 80 TYR A CA 7
ATOM 13807 C C . TYR A 1 80 ? -6.251 5.319 -7.557 1.00 0.00 80 TYR A C 7
ATOM 13808 O O . TYR A 1 80 ? -5.059 5.039 -7.411 1.00 0.00 80 TYR A O 7
ATOM 13826 N N . PHE A 1 81 ? -7.228 4.399 -7.613 1.00 0.00 81 PHE A N 7
ATOM 13827 C CA . PHE A 1 81 ? -7.059 2.943 -7.561 1.00 0.00 81 PHE A CA 7
ATOM 13828 C C . PHE A 1 81 ? -8.104 2.216 -8.429 1.00 0.00 81 PHE A C 7
ATOM 13829 O O . PHE A 1 81 ? -9.292 2.502 -8.271 1.00 0.00 81 PHE A O 7
ATOM 13846 N N . SER A 1 82 ? -7.699 1.267 -9.297 1.00 0.00 82 SER A N 7
ATOM 13847 C CA . SER A 1 82 ? -8.625 0.621 -10.273 1.00 0.00 82 SER A CA 7
ATOM 13848 C C . SER A 1 82 ? -8.530 -0.889 -10.614 1.00 0.00 82 SER A C 7
ATOM 13849 O O . SER A 1 82 ? -9.297 -1.300 -11.484 1.00 0.00 82 SER A O 7
ATOM 13857 N N . MET A 1 83 ? -7.623 -1.705 -10.037 1.00 0.00 83 MET A N 7
ATOM 13858 C CA . MET A 1 83 ? -7.576 -3.183 -10.240 1.00 0.00 83 MET A CA 7
ATOM 13859 C C . MET A 1 83 ? -8.897 -3.930 -10.528 1.00 0.00 83 MET A C 7
ATOM 13860 O O . MET A 1 83 ? -9.977 -3.556 -10.069 1.00 0.00 83 MET A O 7
ATOM 13874 N N . ASP A 1 84 ? -8.770 -5.094 -11.171 1.00 0.00 84 ASP A N 7
ATOM 13875 C CA . ASP A 1 84 ? -9.897 -5.920 -11.654 1.00 0.00 84 ASP A CA 7
ATOM 13876 C C . ASP A 1 84 ? -11.011 -6.242 -10.630 1.00 0.00 84 ASP A C 7
ATOM 13877 O O . ASP A 1 84 ? -12.175 -6.357 -11.020 1.00 0.00 84 ASP A O 7
ATOM 13886 N N . ASP A 1 85 ? -10.685 -6.353 -9.335 1.00 0.00 85 ASP A N 7
ATOM 13887 C CA . ASP A 1 85 ? -11.656 -6.551 -8.239 1.00 0.00 85 ASP A CA 7
ATOM 13888 C C . ASP A 1 85 ? -11.721 -5.374 -7.229 1.00 0.00 85 ASP A C 7
ATOM 13889 O O . ASP A 1 85 ? -12.442 -5.445 -6.232 1.00 0.00 85 ASP A O 7
ATOM 13898 N N . GLY A 1 86 ? -10.954 -4.296 -7.452 1.00 0.00 86 GLY A N 7
ATOM 13899 C CA . GLY A 1 86 ? -10.828 -3.143 -6.548 1.00 0.00 86 GLY A CA 7
ATOM 13900 C C . GLY A 1 86 ? -10.732 -1.785 -7.250 1.00 0.00 86 GLY A C 7
ATOM 13901 O O . GLY A 1 86 ? -9.666 -1.384 -7.717 1.00 0.00 86 GLY A O 7
ATOM 13905 N N . GLN A 1 87 ? -11.816 -1.015 -7.209 1.00 0.00 87 GLN A N 7
ATOM 13906 C CA . GLN A 1 87 ? -11.919 0.363 -7.718 1.00 0.00 87 GLN A CA 7
ATOM 13907 C C . GLN A 1 87 ? -11.771 1.355 -6.551 1.00 0.00 87 GLN A C 7
ATOM 13908 O O . GLN A 1 87 ? -12.628 2.208 -6.321 1.00 0.00 87 GLN A O 7
ATOM 13922 N N . THR A 1 88 ? -10.677 1.223 -5.791 1.00 0.00 88 THR A N 7
ATOM 13923 C CA . THR A 1 88 ? -10.440 1.982 -4.547 1.00 0.00 88 THR A CA 7
ATOM 13924 C C . THR A 1 88 ? -9.980 3.433 -4.574 1.00 0.00 88 THR A C 7
ATOM 13925 O O . THR A 1 88 ? -9.598 3.961 -3.533 1.00 0.00 88 THR A O 7
ATOM 13936 N N . ARG A 1 89 ? -10.063 4.046 -5.760 1.00 0.00 89 ARG A N 7
ATOM 13937 C CA . ARG A 1 89 ? -9.853 5.472 -6.158 1.00 0.00 89 ARG A CA 7
ATOM 13938 C C . ARG A 1 89 ? -10.349 6.644 -5.250 1.00 0.00 89 ARG A C 7
ATOM 13939 O O . ARG A 1 89 ? -10.748 7.703 -5.738 1.00 0.00 89 ARG A O 7
ATOM 13960 N N . PHE A 1 90 ? -10.294 6.501 -3.936 1.00 0.00 90 PHE A N 7
ATOM 13961 C CA . PHE A 1 90 ? -10.620 7.483 -2.904 1.00 0.00 90 PHE A CA 7
ATOM 13962 C C . PHE A 1 90 ? -9.450 7.579 -1.905 1.00 0.00 90 PHE A C 7
ATOM 13963 O O . PHE A 1 90 ? -8.472 6.834 -2.002 1.00 0.00 90 PHE A O 7
ATOM 13980 N N . THR A 1 91 ? -9.509 8.508 -0.943 1.00 0.00 91 THR A N 7
ATOM 13981 C CA . THR A 1 91 ? -8.391 8.722 -0.004 1.00 0.00 91 THR A CA 7
ATOM 13982 C C . THR A 1 91 ? -8.229 7.530 0.956 1.00 0.00 91 THR A C 7
ATOM 13983 O O . THR A 1 91 ? -9.178 6.781 1.206 1.00 0.00 91 THR A O 7
ATOM 13994 N N . ASP A 1 92 ? -7.024 7.332 1.490 1.00 0.00 92 ASP A N 7
ATOM 13995 C CA . ASP A 1 92 ? -6.704 6.195 2.362 1.00 0.00 92 ASP A CA 7
ATOM 13996 C C . ASP A 1 92 ? -7.330 6.327 3.762 1.00 0.00 92 ASP A C 7
ATOM 13997 O O . ASP A 1 92 ? -7.892 5.361 4.274 1.00 0.00 92 ASP A O 7
ATOM 14006 N N . LEU A 1 93 ? -7.312 7.530 4.351 1.00 0.00 93 LEU A N 7
ATOM 14007 C CA . LEU A 1 93 ? -7.771 7.773 5.727 1.00 0.00 93 LEU A CA 7
ATOM 14008 C C . LEU A 1 93 ? -9.261 7.458 5.944 1.00 0.00 93 LEU A C 7
ATOM 14009 O O . LEU A 1 93 ? -9.624 6.873 6.966 1.00 0.00 93 LEU A O 7
ATOM 14025 N N . LEU A 1 94 ? -10.125 7.809 4.984 1.00 0.00 94 LEU A N 7
ATOM 14026 C CA . LEU A 1 94 ? -11.571 7.563 5.081 1.00 0.00 94 LEU A CA 7
ATOM 14027 C C . LEU A 1 94 ? -11.928 6.087 4.833 1.00 0.00 94 LEU A C 7
ATOM 14028 O O . LEU A 1 94 ? -12.835 5.558 5.476 1.00 0.00 94 LEU A O 7
ATOM 14044 N N . GLN A 1 95 ? -11.191 5.399 3.954 1.00 0.00 95 GLN A N 7
ATOM 14045 C CA . GLN A 1 95 ? -11.349 3.985 3.678 1.00 0.00 95 GLN A CA 7
ATOM 14046 C C . GLN A 1 95 ? -10.806 3.103 4.815 1.00 0.00 95 GLN A C 7
ATOM 14047 O O . GLN A 1 95 ? -11.414 2.083 5.130 1.00 0.00 95 GLN A O 7
ATOM 14061 N N . LEU A 1 96 ? -9.733 3.518 5.500 1.00 0.00 96 LEU A N 7
ATOM 14062 C CA . LEU A 1 96 ? -9.140 2.805 6.641 1.00 0.00 96 LEU A CA 7
ATOM 14063 C C . LEU A 1 96 ? -10.152 2.548 7.769 1.00 0.00 96 LEU A C 7
ATOM 14064 O O . LEU A 1 96 ? -10.161 1.458 8.336 1.00 0.00 96 LEU A O 7
ATOM 14080 N N . VAL A 1 97 ? -11.047 3.501 8.056 1.00 0.00 97 VAL A N 7
ATOM 14081 C CA . VAL A 1 97 ? -12.097 3.357 9.091 1.00 0.00 97 VAL A CA 7
ATOM 14082 C C . VAL A 1 97 ? -13.057 2.197 8.774 1.00 0.00 97 VAL A C 7
ATOM 14083 O O . VAL A 1 97 ? -13.452 1.455 9.674 1.00 0.00 97 VAL A O 7
ATOM 14096 N N . GLU A 1 98 ? -13.395 1.997 7.496 1.00 0.00 98 GLU A N 7
ATOM 14097 C CA . GLU A 1 98 ? -14.215 0.876 7.010 1.00 0.00 98 GLU A CA 7
ATOM 14098 C C . GLU A 1 98 ? -13.407 -0.425 6.849 1.00 0.00 98 GLU A C 7
ATOM 14099 O O . GLU A 1 98 ? -13.933 -1.512 7.084 1.00 0.00 98 GLU A O 7
ATOM 14111 N N . PHE A 1 99 ? -12.135 -0.340 6.454 1.00 0.00 99 PHE A N 7
ATOM 14112 C CA . PHE A 1 99 ? -11.251 -1.493 6.248 1.00 0.00 99 PHE A CA 7
ATOM 14113 C C . PHE A 1 99 ? -10.626 -2.068 7.532 1.00 0.00 99 PHE A C 7
ATOM 14114 O O . PHE A 1 99 ? -10.129 -3.192 7.502 1.00 0.00 99 PHE A O 7
ATOM 14131 N N . HIS A 1 100 ? -10.653 -1.347 8.660 1.00 0.00 100 HIS A N 7
ATOM 14132 C CA . HIS A 1 100 ? -9.997 -1.741 9.922 1.00 0.00 100 HIS A CA 7
ATOM 14133 C C . HIS A 1 100 ? -10.353 -3.166 10.388 1.00 0.00 100 HIS A C 7
ATOM 14134 O O . HIS A 1 100 ? -9.465 -3.946 10.727 1.00 0.00 100 HIS A O 7
ATOM 14149 N N . GLN A 1 101 ? -11.650 -3.497 10.408 1.00 0.00 101 GLN A N 7
ATOM 14150 C CA . GLN A 1 101 ? -12.170 -4.822 10.780 1.00 0.00 101 GLN A CA 7
ATOM 14151 C C . GLN A 1 101 ? -12.116 -5.841 9.629 1.00 0.00 101 GLN A C 7
ATOM 14152 O O . GLN A 1 101 ? -11.706 -6.986 9.833 1.00 0.00 101 GLN A O 7
ATOM 14166 N N . LEU A 1 102 ? -12.523 -5.420 8.423 1.00 0.00 102 LEU A N 7
ATOM 14167 C CA . LEU A 1 102 ? -12.646 -6.250 7.215 1.00 0.00 102 LEU A CA 7
ATOM 14168 C C . LEU A 1 102 ? -12.244 -5.452 5.962 1.00 0.00 102 LEU A C 7
ATOM 14169 O O . LEU A 1 102 ? -13.063 -4.809 5.300 1.00 0.00 102 LEU A O 7
ATOM 14185 N N . ASN A 1 103 ? -10.951 -5.479 5.646 1.00 0.00 103 ASN A N 7
ATOM 14186 C CA . ASN A 1 103 ? -10.393 -4.884 4.429 1.00 0.00 103 ASN A CA 7
ATOM 14187 C C . ASN A 1 103 ? -10.839 -5.692 3.180 1.00 0.00 103 ASN A C 7
ATOM 14188 O O . ASN A 1 103 ? -11.476 -6.739 3.286 1.00 0.00 103 ASN A O 7
ATOM 14199 N N . ARG A 1 104 ? -10.539 -5.191 1.979 1.00 0.00 104 ARG A N 7
ATOM 14200 C CA . ARG A 1 104 ? -10.789 -5.850 0.682 1.00 0.00 104 ARG A CA 7
ATOM 14201 C C . ARG A 1 104 ? -9.512 -6.497 0.096 1.00 0.00 104 ARG A C 7
ATOM 14202 O O . ARG A 1 104 ? -9.542 -7.025 -1.014 1.00 0.00 104 ARG A O 7
ATOM 14223 N N . GLY A 1 105 ? -8.411 -6.465 0.862 1.00 0.00 105 GLY A N 7
ATOM 14224 C CA . GLY A 1 105 ? -7.066 -6.967 0.537 1.00 0.00 105 GLY A CA 7
ATOM 14225 C C . GLY A 1 105 ? -6.613 -6.725 -0.912 1.00 0.00 105 GLY A C 7
ATOM 14226 O O . GLY A 1 105 ? -6.860 -5.672 -1.503 1.00 0.00 105 GLY A O 7
ATOM 14230 N N . ILE A 1 106 ? -5.913 -7.722 -1.459 1.00 0.00 106 ILE A N 7
ATOM 14231 C CA . ILE A 1 106 ? -5.464 -7.805 -2.862 1.00 0.00 106 ILE A CA 7
ATOM 14232 C C . ILE A 1 106 ? -6.303 -8.879 -3.605 1.00 0.00 106 ILE A C 7
ATOM 14233 O O . ILE A 1 106 ? -6.957 -9.709 -2.974 1.00 0.00 106 ILE A O 7
ATOM 14249 N N . LEU A 1 107 ? -6.312 -8.832 -4.945 1.00 0.00 107 LEU A N 7
ATOM 14250 C CA . LEU A 1 107 ? -7.113 -9.656 -5.879 1.00 0.00 107 LEU A CA 7
ATOM 14251 C C . LEU A 1 107 ? -7.484 -11.119 -5.472 1.00 0.00 107 LEU A C 7
ATOM 14252 O O . LEU A 1 107 ? -8.648 -11.480 -5.690 1.00 0.00 107 LEU A O 7
ATOM 14268 N N . PRO A 1 108 ? -6.580 -11.978 -4.941 1.00 0.00 108 PRO A N 7
ATOM 14269 C CA . PRO A 1 108 ? -6.867 -13.400 -4.669 1.00 0.00 108 PRO A CA 7
ATOM 14270 C C . PRO A 1 108 ? -7.750 -13.713 -3.427 1.00 0.00 108 PRO A C 7
ATOM 14271 O O . PRO A 1 108 ? -8.554 -12.899 -2.970 1.00 0.00 108 PRO A O 7
ATOM 14282 N N . CYS A 1 109 ? -7.623 -14.943 -2.910 1.00 0.00 109 CYS A N 7
ATOM 14283 C CA . CYS A 1 109 ? -8.373 -15.582 -1.838 1.00 0.00 109 CYS A CA 7
ATOM 14284 C C . CYS A 1 109 ? -8.629 -14.775 -0.544 1.00 0.00 109 CYS A C 7
ATOM 14285 O O . CYS A 1 109 ? -9.795 -14.619 -0.166 1.00 0.00 109 CYS A O 7
ATOM 14293 N N . LEU A 1 110 ? -7.594 -14.315 0.170 1.00 0.00 110 LEU A N 7
ATOM 14294 C CA . LEU A 1 110 ? -7.752 -13.634 1.470 1.00 0.00 110 LEU A CA 7
ATOM 14295 C C . LEU A 1 110 ? -7.985 -12.115 1.301 1.00 0.00 110 LEU A C 7
ATOM 14296 O O . LEU A 1 110 ? -7.607 -11.526 0.286 1.00 0.00 110 LEU A O 7
ATOM 14312 N N . LEU A 1 111 ? -8.612 -11.477 2.306 1.00 0.00 111 LEU A N 7
ATOM 14313 C CA . LEU A 1 111 ? -9.000 -10.055 2.235 1.00 0.00 111 LEU A CA 7
ATOM 14314 C C . LEU A 1 111 ? -8.612 -9.152 3.424 1.00 0.00 111 LEU A C 7
ATOM 14315 O O . LEU A 1 111 ? -8.645 -7.934 3.264 1.00 0.00 111 LEU A O 7
ATOM 14331 N N . ARG A 1 112 ? -8.221 -9.685 4.592 1.00 0.00 112 ARG A N 7
ATOM 14332 C CA . ARG A 1 112 ? -7.858 -8.868 5.771 1.00 0.00 112 ARG A CA 7
ATOM 14333 C C . ARG A 1 112 ? -6.350 -8.900 6.045 1.00 0.00 112 ARG A C 7
ATOM 14334 O O . ARG A 1 112 ? -5.698 -9.930 5.871 1.00 0.00 112 ARG A O 7
ATOM 14355 N N . HIS A 1 113 ? -5.802 -7.753 6.440 1.00 0.00 113 HIS A N 7
ATOM 14356 C CA . HIS A 1 113 ? -4.370 -7.521 6.644 1.00 0.00 113 HIS A CA 7
ATOM 14357 C C . HIS A 1 113 ? -3.872 -7.727 8.072 1.00 0.00 113 HIS A C 7
ATOM 14358 O O . HIS A 1 113 ? -4.632 -7.862 9.035 1.00 0.00 113 HIS A O 7
ATOM 14372 N N . CYS A 1 114 ? -2.545 -7.721 8.156 1.00 0.00 114 CYS A N 7
ATOM 14373 C CA . CYS A 1 114 ? -1.728 -7.948 9.339 1.00 0.00 114 CYS A CA 7
ATOM 14374 C C . CYS A 1 114 ? -0.579 -6.903 9.378 1.00 0.00 114 CYS A C 7
ATOM 14375 O O . CYS A 1 114 ? -0.696 -5.829 8.781 1.00 0.00 114 CYS A O 7
ATOM 14383 N N . CYS A 1 115 ? 0.542 -7.216 10.041 1.00 0.00 115 CYS A N 7
ATOM 14384 C CA . CYS A 1 115 ? 1.731 -6.352 10.127 1.00 0.00 115 CYS A CA 7
ATOM 14385 C C . CYS A 1 115 ? 2.977 -7.062 9.558 1.00 0.00 115 CYS A C 7
ATOM 14386 O O . CYS A 1 115 ? 3.340 -8.145 10.018 1.00 0.00 115 CYS A O 7
ATOM 14394 N N . THR A 1 116 ? 3.635 -6.448 8.563 1.00 0.00 116 THR A N 7
ATOM 14395 C CA . THR A 1 116 ? 4.822 -6.999 7.872 1.00 0.00 116 THR A CA 7
ATOM 14396 C C . THR A 1 116 ? 6.134 -6.335 8.323 1.00 0.00 116 THR A C 7
ATOM 14397 O O . THR A 1 116 ? 6.115 -5.307 9.003 1.00 0.00 116 THR A O 7
ATOM 14408 N N . ARG A 1 117 ? 7.282 -6.911 7.942 1.00 0.00 117 ARG A N 7
ATOM 14409 C CA . ARG A 1 117 ? 8.626 -6.355 8.210 1.00 0.00 117 ARG A CA 7
ATOM 14410 C C . ARG A 1 117 ? 9.079 -5.379 7.117 1.00 0.00 117 ARG A C 7
ATOM 14411 O O . ARG A 1 117 ? 8.633 -5.451 5.970 1.00 0.00 117 ARG A O 7
ATOM 14432 N N . VAL A 1 118 ? 9.992 -4.481 7.493 1.00 0.00 118 VAL A N 7
ATOM 14433 C CA . VAL A 1 118 ? 10.494 -3.381 6.635 1.00 0.00 118 VAL A CA 7
ATOM 14434 C C . VAL A 1 118 ? 12.006 -3.475 6.382 1.00 0.00 118 VAL A C 7
ATOM 14435 O O . VAL A 1 118 ? 12.455 -3.236 5.257 1.00 0.00 118 VAL A O 7
ATOM 14448 N N . ALA A 1 119 ? 12.795 -3.860 7.393 1.00 0.00 119 ALA A N 7
ATOM 14449 C CA . ALA A 1 119 ? 14.237 -4.094 7.258 1.00 0.00 119 ALA A CA 7
ATOM 14450 C C . ALA A 1 119 ? 14.556 -5.398 6.488 1.00 0.00 119 ALA A C 7
ATOM 14451 O O . ALA A 1 119 ? 13.760 -6.346 6.489 1.00 0.00 119 ALA A O 7
ATOM 14458 N N . LEU A 1 120 ? 15.738 -5.442 5.854 1.00 0.00 120 LEU A N 7
ATOM 14459 C CA . LEU A 1 120 ? 16.253 -6.569 5.056 1.00 0.00 120 LEU A CA 7
ATOM 14460 C C . LEU A 1 120 ? 17.740 -6.828 5.375 1.00 0.00 120 LEU A C 7
ATOM 14461 O O . LEU A 1 120 ? 18.588 -5.943 5.110 1.00 0.00 120 LEU A O 7
ATOM 14478 N N . PRO B 2 1 ? 10.464 -6.566 -14.784 1.00 0.00 1135 PRO B N 7
ATOM 14479 C CA . PRO B 2 1 ? 9.259 -7.429 -14.760 1.00 0.00 1135 PRO B CA 7
ATOM 14480 C C . PRO B 2 1 ? 8.200 -7.072 -15.818 1.00 0.00 1135 PRO B C 7
ATOM 14481 O O . PRO B 2 1 ? 8.206 -5.965 -16.360 1.00 0.00 1135 PRO B O 7
ATOM 14494 N N . GLN B 2 2 ? 7.292 -8.012 -16.118 1.00 0.00 1136 GLN B N 7
ATOM 14495 C CA . GLN B 2 2 ? 6.196 -7.807 -17.082 1.00 0.00 1136 GLN B CA 7
ATOM 14496 C C . GLN B 2 2 ? 5.050 -6.929 -16.520 1.00 0.00 1136 GLN B C 7
ATOM 14497 O O . GLN B 2 2 ? 4.748 -5.909 -17.149 1.00 0.00 1136 GLN B O 7
ATOM 14511 N N . PRO B 2 3 ? 4.430 -7.242 -15.358 1.00 0.00 1137 PRO B N 7
ATOM 14512 C CA . PRO B 2 3 ? 3.512 -6.319 -14.683 1.00 0.00 1137 PRO B CA 7
ATOM 14513 C C . PRO B 2 3 ? 4.271 -5.166 -14.002 1.00 0.00 1137 PRO B C 7
ATOM 14514 O O . PRO B 2 3 ? 5.469 -5.278 -13.721 1.00 0.00 1137 PRO B O 7
ATOM 14525 N N . GLU B 2 4 ? 3.572 -4.068 -13.698 1.00 0.00 1138 GLU B N 7
ATOM 14526 C CA . GLU B 2 4 ? 4.171 -2.895 -13.040 1.00 0.00 1138 GLU B CA 7
ATOM 14527 C C . GLU B 2 4 ? 3.279 -2.317 -11.918 1.00 0.00 1138 GLU B C 7
ATOM 14528 O O . GLU B 2 4 ? 3.595 -2.539 -10.748 1.00 0.00 1138 GLU B O 7
ATOM 14564 N N . VAL B 2 6 ? -1.014 -1.912 -10.412 1.00 0.00 1140 VAL B N 7
ATOM 14565 C CA . VAL B 2 6 ? -2.363 -2.551 -10.226 1.00 0.00 1140 VAL B CA 7
ATOM 14566 C C . VAL B 2 6 ? -3.585 -1.769 -10.476 1.00 0.00 1140 VAL B C 7
ATOM 14567 O O . VAL B 2 6 ? -4.678 -2.297 -10.320 1.00 0.00 1140 VAL B O 7
ATOM 14580 N N . ASN B 2 7 ? -3.462 -0.502 -10.854 1.00 0.00 1141 ASN B N 7
ATOM 14581 C CA . ASN B 2 7 ? -4.707 0.048 -11.379 1.00 0.00 1141 ASN B CA 7
ATOM 14582 C C . ASN B 2 7 ? -4.829 -0.818 -12.694 1.00 0.00 1141 ASN B C 7
ATOM 14583 O O . ASN B 2 7 ? -5.950 -0.963 -13.172 1.00 0.00 1141 ASN B O 7
ATOM 14594 N N . GLN B 2 8 ? -3.713 -1.474 -13.183 1.00 0.00 1142 GLN B N 7
ATOM 14595 C CA . GLN B 2 8 ? -3.710 -2.395 -14.282 1.00 0.00 1142 GLN B CA 7
ATOM 14596 C C . GLN B 2 8 ? -3.021 -3.791 -14.290 1.00 0.00 1142 GLN B C 7
ATOM 14597 O O . GLN B 2 8 ? -3.123 -4.482 -15.309 1.00 0.00 1142 GLN B O 7
ATOM 14611 N N . PRO B 2 9 ? -2.424 -4.293 -13.192 1.00 0.00 1143 PRO B N 7
ATOM 14612 C CA . PRO B 2 9 ? -1.014 -4.766 -13.211 1.00 0.00 1143 PRO B CA 7
ATOM 14613 C C . PRO B 2 9 ? -0.279 -4.481 -14.556 1.00 0.00 1143 PRO B C 7
ATOM 14614 O O . PRO B 2 9 ? 0.205 -5.376 -15.250 1.00 0.00 1143 PRO B O 7
ATOM 14625 N N . ASP B 2 10 ? -0.238 -3.189 -14.887 1.00 0.00 1144 ASP B N 7
ATOM 14626 C CA . ASP B 2 10 ? 0.233 -2.474 -16.081 1.00 0.00 1144 ASP B CA 7
ATOM 14627 C C . ASP B 2 10 ? -0.120 -3.095 -17.459 1.00 0.00 1144 ASP B C 7
ATOM 14628 O O . ASP B 2 10 ? -1.178 -2.725 -18.021 1.00 0.00 1144 ASP B O 7
ATOM 14638 N N . GLY A 1 1 ? 42.701 9.450 15.566 1.00 0.00 1 GLY A N 8
ATOM 14639 C CA . GLY A 1 1 ? 42.499 9.014 14.162 1.00 0.00 1 GLY A CA 8
ATOM 14640 C C . GLY A 1 1 ? 42.851 10.111 13.164 1.00 0.00 1 GLY A C 8
ATOM 14641 O O . GLY A 1 1 ? 42.764 11.301 13.477 1.00 0.00 1 GLY A O 8
ATOM 14647 N N . SER A 1 2 ? 43.248 9.723 11.947 1.00 0.00 2 SER A N 8
ATOM 14648 C CA . SER A 1 2 ? 43.659 10.645 10.869 1.00 0.00 2 SER A CA 8
ATOM 14649 C C . SER A 1 2 ? 42.478 11.459 10.304 1.00 0.00 2 SER A C 8
ATOM 14650 O O . SER A 1 2 ? 41.365 10.927 10.216 1.00 0.00 2 SER A O 8
ATOM 14658 N N . PRO A 1 3 ? 42.686 12.717 9.856 1.00 0.00 3 PRO A N 8
ATOM 14659 C CA . PRO A 1 3 ? 41.602 13.616 9.430 1.00 0.00 3 PRO A CA 8
ATOM 14660 C C . PRO A 1 3 ? 40.884 13.180 8.138 1.00 0.00 3 PRO A C 8
ATOM 14661 O O . PRO A 1 3 ? 39.765 13.625 7.876 1.00 0.00 3 PRO A O 8
ATOM 14672 N N . ALA A 1 4 ? 41.487 12.280 7.350 1.00 0.00 4 ALA A N 8
ATOM 14673 C CA . ALA A 1 4 ? 40.892 11.687 6.147 1.00 0.00 4 ALA A CA 8
ATOM 14674 C C . ALA A 1 4 ? 39.880 10.547 6.436 1.00 0.00 4 ALA A C 8
ATOM 14675 O O . ALA A 1 4 ? 39.330 9.961 5.498 1.00 0.00 4 ALA A O 8
ATOM 14682 N N . SER A 1 5 ? 39.631 10.210 7.711 1.00 0.00 5 SER A N 8
ATOM 14683 C CA . SER A 1 5 ? 38.711 9.131 8.121 1.00 0.00 5 SER A CA 8
ATOM 14684 C C . SER A 1 5 ? 37.251 9.408 7.726 1.00 0.00 5 SER A C 8
ATOM 14685 O O . SER A 1 5 ? 36.765 10.539 7.843 1.00 0.00 5 SER A O 8
ATOM 14693 N N . GLY A 1 6 ? 36.532 8.367 7.289 1.00 0.00 6 GLY A N 8
ATOM 14694 C CA . GLY A 1 6 ? 35.100 8.429 6.957 1.00 0.00 6 GLY A CA 8
ATOM 14695 C C . GLY A 1 6 ? 34.176 8.460 8.185 1.00 0.00 6 GLY A C 8
ATOM 14696 O O . GLY A 1 6 ? 34.580 8.118 9.302 1.00 0.00 6 GLY A O 8
ATOM 14700 N N . THR A 1 7 ? 32.918 8.859 7.974 1.00 0.00 7 THR A N 8
ATOM 14701 C CA . THR A 1 7 ? 31.862 8.915 9.008 1.00 0.00 7 THR A CA 8
ATOM 14702 C C . THR A 1 7 ? 31.087 7.594 9.119 1.00 0.00 7 THR A C 8
ATOM 14703 O O . THR A 1 7 ? 30.701 7.011 8.101 1.00 0.00 7 THR A O 8
ATOM 14714 N N . SER A 1 8 ? 30.810 7.144 10.350 1.00 0.00 8 SER A N 8
ATOM 14715 C CA . SER A 1 8 ? 30.156 5.846 10.636 1.00 0.00 8 SER A CA 8
ATOM 14716 C C . SER A 1 8 ? 28.690 5.949 11.097 1.00 0.00 8 SER A C 8
ATOM 14717 O O . SER A 1 8 ? 28.029 4.925 11.292 1.00 0.00 8 SER A O 8
ATOM 14725 N N . LEU A 1 9 ? 28.166 7.168 11.270 1.00 0.00 9 LEU A N 8
ATOM 14726 C CA . LEU A 1 9 ? 26.784 7.433 11.699 1.00 0.00 9 LEU A CA 8
ATOM 14727 C C . LEU A 1 9 ? 25.799 7.353 10.515 1.00 0.00 9 LEU A C 8
ATOM 14728 O O . LEU A 1 9 ? 26.059 7.911 9.446 1.00 0.00 9 LEU A O 8
ATOM 14744 N N . SER A 1 10 ? 24.649 6.700 10.720 1.00 0.00 10 SER A N 8
ATOM 14745 C CA . SER A 1 10 ? 23.557 6.617 9.735 1.00 0.00 10 SER A CA 8
ATOM 14746 C C . SER A 1 10 ? 22.481 7.685 9.968 1.00 0.00 10 SER A C 8
ATOM 14747 O O . SER A 1 10 ? 22.052 7.914 11.101 1.00 0.00 10 SER A O 8
ATOM 14755 N N . ALA A 1 11 ? 22.012 8.306 8.881 1.00 0.00 11 ALA A N 8
ATOM 14756 C CA . ALA A 1 11 ? 20.912 9.277 8.871 1.00 0.00 11 ALA A CA 8
ATOM 14757 C C . ALA A 1 11 ? 19.555 8.664 8.446 1.00 0.00 11 ALA A C 8
ATOM 14758 O O . ALA A 1 11 ? 18.534 9.355 8.454 1.00 0.00 11 ALA A O 8
ATOM 14765 N N . ALA A 1 12 ? 19.529 7.374 8.078 1.00 0.00 12 ALA A N 8
ATOM 14766 C CA . ALA A 1 12 ? 18.348 6.676 7.550 1.00 0.00 12 ALA A CA 8
ATOM 14767 C C . ALA A 1 12 ? 17.437 6.043 8.628 1.00 0.00 12 ALA A C 8
ATOM 14768 O O . ALA A 1 12 ? 16.404 5.451 8.299 1.00 0.00 12 ALA A O 8
ATOM 14775 N N . ILE A 1 13 ? 17.808 6.152 9.909 1.00 0.00 13 ILE A N 8
ATOM 14776 C CA . ILE A 1 13 ? 17.059 5.586 11.047 1.00 0.00 13 ILE A CA 8
ATOM 14777 C C . ILE A 1 13 ? 15.712 6.294 11.291 1.00 0.00 13 ILE A C 8
ATOM 14778 O O . ILE A 1 13 ? 15.538 7.475 10.972 1.00 0.00 13 ILE A O 8
ATOM 14794 N N . HIS A 1 14 ? 14.752 5.571 11.875 1.00 0.00 14 HIS A N 8
ATOM 14795 C CA . HIS A 1 14 ? 13.421 6.086 12.231 1.00 0.00 14 HIS A CA 8
ATOM 14796 C C . HIS A 1 14 ? 13.450 7.007 13.466 1.00 0.00 14 HIS A C 8
ATOM 14797 O O . HIS A 1 14 ? 14.300 6.855 14.348 1.00 0.00 14 HIS A O 8
ATOM 14811 N N . ARG A 1 15 ? 12.487 7.943 13.544 1.00 0.00 15 ARG A N 8
ATOM 14812 C CA . ARG A 1 15 ? 12.320 8.881 14.688 1.00 0.00 15 ARG A CA 8
ATOM 14813 C C . ARG A 1 15 ? 10.903 9.045 15.245 1.00 0.00 15 ARG A C 8
ATOM 14814 O O . ARG A 1 15 ? 10.648 9.814 16.171 1.00 0.00 15 ARG A O 8
ATOM 14835 N N . THR A 1 16 ? 10.003 8.301 14.634 1.00 0.00 16 THR A N 8
ATOM 14836 C CA . THR A 1 16 ? 8.576 8.128 14.962 1.00 0.00 16 THR A CA 8
ATOM 14837 C C . THR A 1 16 ? 8.165 6.667 14.729 1.00 0.00 16 THR A C 8
ATOM 14838 O O . THR A 1 16 ? 8.988 5.832 14.344 1.00 0.00 16 THR A O 8
ATOM 14849 N N . GLN A 1 17 ? 6.879 6.355 14.901 1.00 0.00 17 GLN A N 8
ATOM 14850 C CA . GLN A 1 17 ? 6.286 5.040 14.615 1.00 0.00 17 GLN A CA 8
ATOM 14851 C C . GLN A 1 17 ? 6.006 4.789 13.110 1.00 0.00 17 GLN A C 8
ATOM 14852 O O . GLN A 1 17 ? 5.221 3.894 12.780 1.00 0.00 17 GLN A O 8
ATOM 14866 N N . LEU A 1 18 ? 6.591 5.577 12.190 1.00 0.00 18 LEU A N 8
ATOM 14867 C CA . LEU A 1 18 ? 6.306 5.488 10.746 1.00 0.00 18 LEU A CA 8
ATOM 14868 C C . LEU A 1 18 ? 6.567 4.096 10.129 1.00 0.00 18 LEU A C 8
ATOM 14869 O O . LEU A 1 18 ? 7.495 3.384 10.525 1.00 0.00 18 LEU A O 8
ATOM 14885 N N . TRP A 1 19 ? 5.763 3.738 9.118 1.00 0.00 19 TRP A N 8
ATOM 14886 C CA . TRP A 1 19 ? 5.830 2.453 8.402 1.00 0.00 19 TRP A CA 8
ATOM 14887 C C . TRP A 1 19 ? 5.814 2.635 6.869 1.00 0.00 19 TRP A C 8
ATOM 14888 O O . TRP A 1 19 ? 5.164 1.884 6.141 1.00 0.00 19 TRP A O 8
ATOM 14909 N N . PHE A 1 20 ? 6.495 3.680 6.377 1.00 0.00 20 PHE A N 8
ATOM 14910 C CA . PHE A 1 20 ? 6.522 4.065 4.958 1.00 0.00 20 PHE A CA 8
ATOM 14911 C C . PHE A 1 20 ? 7.899 4.550 4.461 1.00 0.00 20 PHE A C 8
ATOM 14912 O O . PHE A 1 20 ? 8.699 5.114 5.210 1.00 0.00 20 PHE A O 8
ATOM 14929 N N . HIS A 1 21 ? 8.147 4.316 3.166 1.00 0.00 21 HIS A N 8
ATOM 14930 C CA . HIS A 1 21 ? 9.365 4.634 2.393 1.00 0.00 21 HIS A CA 8
ATOM 14931 C C . HIS A 1 21 ? 8.955 5.113 0.993 1.00 0.00 21 HIS A C 8
ATOM 14932 O O . HIS A 1 21 ? 7.967 4.591 0.485 1.00 0.00 21 HIS A O 8
ATOM 14946 N N . GLY A 1 22 ? 9.660 6.017 0.289 1.00 0.00 22 GLY A N 8
ATOM 14947 C CA . GLY A 1 22 ? 9.243 6.387 -1.056 1.00 0.00 22 GLY A CA 8
ATOM 14948 C C . GLY A 1 22 ? 10.409 6.557 -1.996 1.00 0.00 22 GLY A C 8
ATOM 14949 O O . GLY A 1 22 ? 10.419 7.483 -2.790 1.00 0.00 22 GLY A O 8
ATOM 14953 N N . ARG A 1 23 ? 11.390 5.658 -1.898 1.00 0.00 23 ARG A N 8
ATOM 14954 C CA . ARG A 1 23 ? 12.555 5.578 -2.800 1.00 0.00 23 ARG A CA 8
ATOM 14955 C C . ARG A 1 23 ? 12.937 4.110 -3.068 1.00 0.00 23 ARG A C 8
ATOM 14956 O O . ARG A 1 23 ? 14.088 3.749 -3.290 1.00 0.00 23 ARG A O 8
ATOM 14977 N N . ILE A 1 24 ? 11.919 3.249 -3.064 1.00 0.00 24 ILE A N 8
ATOM 14978 C CA . ILE A 1 24 ? 12.044 1.810 -3.306 1.00 0.00 24 ILE A CA 8
ATOM 14979 C C . ILE A 1 24 ? 10.993 1.408 -4.347 1.00 0.00 24 ILE A C 8
ATOM 14980 O O . ILE A 1 24 ? 9.900 0.972 -4.012 1.00 0.00 24 ILE A O 8
ATOM 14996 N N . SER A 1 25 ? 11.296 1.670 -5.622 1.00 0.00 25 SER A N 8
ATOM 14997 C CA . SER A 1 25 ? 10.420 1.419 -6.785 1.00 0.00 25 SER A CA 8
ATOM 14998 C C . SER A 1 25 ? 9.907 -0.022 -6.826 1.00 0.00 25 SER A C 8
ATOM 14999 O O . SER A 1 25 ? 10.585 -0.926 -6.338 1.00 0.00 25 SER A O 8
ATOM 15007 N N . ARG A 1 26 ? 8.754 -0.265 -7.464 1.00 0.00 26 ARG A N 8
ATOM 15008 C CA . ARG A 1 26 ? 8.071 -1.577 -7.491 1.00 0.00 26 ARG A CA 8
ATOM 15009 C C . ARG A 1 26 ? 8.978 -2.774 -7.809 1.00 0.00 26 ARG A C 8
ATOM 15010 O O . ARG A 1 26 ? 8.880 -3.817 -7.165 1.00 0.00 26 ARG A O 8
ATOM 15031 N N . GLU A 1 27 ? 9.909 -2.579 -8.739 1.00 0.00 27 GLU A N 8
ATOM 15032 C CA . GLU A 1 27 ? 10.858 -3.602 -9.209 1.00 0.00 27 GLU A CA 8
ATOM 15033 C C . GLU A 1 27 ? 11.907 -3.979 -8.142 1.00 0.00 27 GLU A C 8
ATOM 15034 O O . GLU A 1 27 ? 12.324 -5.133 -8.055 1.00 0.00 27 GLU A O 8
ATOM 15046 N N . GLU A 1 28 ? 12.335 -3.013 -7.320 1.00 0.00 28 GLU A N 8
ATOM 15047 C CA . GLU A 1 28 ? 13.239 -3.235 -6.180 1.00 0.00 28 GLU A CA 8
ATOM 15048 C C . GLU A 1 28 ? 12.478 -3.742 -4.945 1.00 0.00 28 GLU A C 8
ATOM 15049 O O . GLU A 1 28 ? 12.901 -4.694 -4.290 1.00 0.00 28 GLU A O 8
ATOM 15061 N N . SER A 1 29 ? 11.320 -3.139 -4.644 1.00 0.00 29 SER A N 8
ATOM 15062 C CA . SER A 1 29 ? 10.481 -3.477 -3.484 1.00 0.00 29 SER A CA 8
ATOM 15063 C C . SER A 1 29 ? 9.966 -4.916 -3.538 1.00 0.00 29 SER A C 8
ATOM 15064 O O . SER A 1 29 ? 9.971 -5.601 -2.516 1.00 0.00 29 SER A O 8
ATOM 15072 N N . GLN A 1 30 ? 9.633 -5.444 -4.723 1.00 0.00 30 GLN A N 8
ATOM 15073 C CA . GLN A 1 30 ? 9.162 -6.833 -4.845 1.00 0.00 30 GLN A CA 8
ATOM 15074 C C . GLN A 1 30 ? 10.231 -7.896 -4.517 1.00 0.00 30 GLN A C 8
ATOM 15075 O O . GLN A 1 30 ? 9.879 -9.040 -4.238 1.00 0.00 30 GLN A O 8
ATOM 15089 N N . ARG A 1 31 ? 11.523 -7.530 -4.487 1.00 0.00 31 ARG A N 8
ATOM 15090 C CA . ARG A 1 31 ? 12.617 -8.431 -4.069 1.00 0.00 31 ARG A CA 8
ATOM 15091 C C . ARG A 1 31 ? 12.703 -8.542 -2.538 1.00 0.00 31 ARG A C 8
ATOM 15092 O O . ARG A 1 31 ? 12.957 -9.621 -2.011 1.00 0.00 31 ARG A O 8
ATOM 15113 N N . LEU A 1 32 ? 12.426 -7.441 -1.827 1.00 0.00 32 LEU A N 8
ATOM 15114 C CA . LEU A 1 32 ? 12.442 -7.352 -0.356 1.00 0.00 32 LEU A CA 8
ATOM 15115 C C . LEU A 1 32 ? 11.128 -7.841 0.280 1.00 0.00 32 LEU A C 8
ATOM 15116 O O . LEU A 1 32 ? 11.140 -8.625 1.229 1.00 0.00 32 LEU A O 8
ATOM 15132 N N . ILE A 1 33 ? 9.981 -7.421 -0.267 1.00 0.00 33 ILE A N 8
ATOM 15133 C CA . ILE A 1 33 ? 8.641 -7.818 0.218 1.00 0.00 33 ILE A CA 8
ATOM 15134 C C . ILE A 1 33 ? 8.247 -9.225 -0.307 1.00 0.00 33 ILE A C 8
ATOM 15135 O O . ILE A 1 33 ? 7.297 -9.841 0.173 1.00 0.00 33 ILE A O 8
ATOM 15151 N N . GLY A 1 34 ? 9.041 -9.817 -1.213 1.00 0.00 34 GLY A N 8
ATOM 15152 C CA . GLY A 1 34 ? 8.725 -11.092 -1.875 1.00 0.00 34 GLY A CA 8
ATOM 15153 C C . GLY A 1 34 ? 9.361 -12.344 -1.278 1.00 0.00 34 GLY A C 8
ATOM 15154 O O . GLY A 1 34 ? 9.086 -13.441 -1.767 1.00 0.00 34 GLY A O 8
ATOM 15158 N N . GLN A 1 35 ? 10.172 -12.217 -0.218 1.00 0.00 35 GLN A N 8
ATOM 15159 C CA . GLN A 1 35 ? 10.719 -13.388 0.493 1.00 0.00 35 GLN A CA 8
ATOM 15160 C C . GLN A 1 35 ? 9.731 -13.904 1.564 1.00 0.00 35 GLN A C 8
ATOM 15161 O O . GLN A 1 35 ? 9.976 -14.934 2.196 1.00 0.00 35 GLN A O 8
ATOM 15175 N N . GLN A 1 36 ? 8.600 -13.202 1.749 1.00 0.00 36 GLN A N 8
ATOM 15176 C CA . GLN A 1 36 ? 7.496 -13.575 2.623 1.00 0.00 36 GLN A CA 8
ATOM 15177 C C . GLN A 1 36 ? 6.581 -14.637 1.969 1.00 0.00 36 GLN A C 8
ATOM 15178 O O . GLN A 1 36 ? 6.465 -14.698 0.742 1.00 0.00 36 GLN A O 8
ATOM 15192 N N . GLY A 1 37 ? 5.909 -15.456 2.789 1.00 0.00 37 GLY A N 8
ATOM 15193 C CA . GLY A 1 37 ? 5.021 -16.551 2.342 1.00 0.00 37 GLY A CA 8
ATOM 15194 C C . GLY A 1 37 ? 3.700 -16.679 3.121 1.00 0.00 37 GLY A C 8
ATOM 15195 O O . GLY A 1 37 ? 3.128 -17.770 3.184 1.00 0.00 37 GLY A O 8
ATOM 15199 N N . LEU A 1 38 ? 3.254 -15.596 3.768 1.00 0.00 38 LEU A N 8
ATOM 15200 C CA . LEU A 1 38 ? 2.026 -15.532 4.579 1.00 0.00 38 LEU A CA 8
ATOM 15201 C C . LEU A 1 38 ? 0.759 -15.337 3.703 1.00 0.00 38 LEU A C 8
ATOM 15202 O O . LEU A 1 38 ? 0.810 -15.444 2.474 1.00 0.00 38 LEU A O 8
ATOM 15218 N N . VAL A 1 39 ? -0.391 -15.069 4.345 1.00 0.00 39 VAL A N 8
ATOM 15219 C CA . VAL A 1 39 ? -1.672 -14.724 3.684 1.00 0.00 39 VAL A CA 8
ATOM 15220 C C . VAL A 1 39 ? -1.510 -13.536 2.744 1.00 0.00 39 VAL A C 8
ATOM 15221 O O . VAL A 1 39 ? -0.617 -12.712 2.946 1.00 0.00 39 VAL A O 8
ATOM 15234 N N . ASP A 1 40 ? -2.416 -13.423 1.757 1.00 0.00 40 ASP A N 8
ATOM 15235 C CA . ASP A 1 40 ? -2.413 -12.379 0.725 1.00 0.00 40 ASP A CA 8
ATOM 15236 C C . ASP A 1 40 ? -2.195 -10.948 1.230 1.00 0.00 40 ASP A C 8
ATOM 15237 O O . ASP A 1 40 ? -1.771 -10.046 0.501 1.00 0.00 40 ASP A O 8
ATOM 15246 N N . GLY A 1 41 ? -2.540 -10.775 2.497 1.00 0.00 41 GLY A N 8
ATOM 15247 C CA . GLY A 1 41 ? -2.566 -9.513 3.216 1.00 0.00 41 GLY A CA 8
ATOM 15248 C C . GLY A 1 41 ? -1.409 -9.141 4.135 1.00 0.00 41 GLY A C 8
ATOM 15249 O O . GLY A 1 41 ? -1.646 -8.634 5.226 1.00 0.00 41 GLY A O 8
ATOM 15253 N N . LEU A 1 42 ? -0.166 -9.361 3.706 1.00 0.00 42 LEU A N 8
ATOM 15254 C CA . LEU A 1 42 ? 1.039 -8.914 4.423 1.00 0.00 42 LEU A CA 8
ATOM 15255 C C . LEU A 1 42 ? 1.633 -7.770 3.587 1.00 0.00 42 LEU A C 8
ATOM 15256 O O . LEU A 1 42 ? 2.637 -7.934 2.899 1.00 0.00 42 LEU A O 8
ATOM 15272 N N . PHE A 1 43 ? 1.007 -6.593 3.654 1.00 0.00 43 PHE A N 8
ATOM 15273 C CA . PHE A 1 43 ? 1.354 -5.454 2.804 1.00 0.00 43 PHE A CA 8
ATOM 15274 C C . PHE A 1 43 ? 2.276 -4.372 3.411 1.00 0.00 43 PHE A C 8
ATOM 15275 O O . PHE A 1 43 ? 2.608 -4.404 4.595 1.00 0.00 43 PHE A O 8
ATOM 15292 N N . LEU A 1 44 ? 2.732 -3.423 2.587 1.00 0.00 44 LEU A N 8
ATOM 15293 C CA . LEU A 1 44 ? 3.516 -2.236 2.983 1.00 0.00 44 LEU A CA 8
ATOM 15294 C C . LEU A 1 44 ? 3.076 -1.012 2.159 1.00 0.00 44 LEU A C 8
ATOM 15295 O O . LEU A 1 44 ? 2.852 -1.148 0.957 1.00 0.00 44 LEU A O 8
ATOM 15311 N N . VAL A 1 45 ? 3.026 0.189 2.746 1.00 0.00 45 VAL A N 8
ATOM 15312 C CA . VAL A 1 45 ? 2.721 1.441 2.021 1.00 0.00 45 VAL A CA 8
ATOM 15313 C C . VAL A 1 45 ? 4.047 2.137 1.710 1.00 0.00 45 VAL A C 8
ATOM 15314 O O . VAL A 1 45 ? 4.615 2.860 2.527 1.00 0.00 45 VAL A O 8
ATOM 15327 N N . ARG A 1 46 ? 4.567 1.859 0.513 1.00 0.00 46 ARG A N 8
ATOM 15328 C CA . ARG A 1 46 ? 5.767 2.485 -0.059 1.00 0.00 46 ARG A CA 8
ATOM 15329 C C . ARG A 1 46 ? 5.444 3.094 -1.388 1.00 0.00 46 ARG A C 8
ATOM 15330 O O . ARG A 1 46 ? 4.438 2.769 -1.993 1.00 0.00 46 ARG A O 8
ATOM 15351 N N . GLU A 1 47 ? 6.298 3.992 -1.838 1.00 0.00 47 GLU A N 8
ATOM 15352 C CA . GLU A 1 47 ? 6.187 4.582 -3.153 1.00 0.00 47 GLU A CA 8
ATOM 15353 C C . GLU A 1 47 ? 7.591 4.731 -3.705 1.00 0.00 47 GLU A C 8
ATOM 15354 O O . GLU A 1 47 ? 8.515 4.029 -3.280 1.00 0.00 47 GLU A O 8
ATOM 15367 N N . SER A 1 48 ? 7.766 5.609 -4.662 1.00 0.00 48 SER A N 8
ATOM 15368 C CA . SER A 1 48 ? 9.057 5.932 -5.195 1.00 0.00 48 SER A CA 8
ATOM 15369 C C . SER A 1 48 ? 9.147 7.421 -5.459 1.00 0.00 48 SER A C 8
ATOM 15370 O O . SER A 1 48 ? 8.162 8.144 -5.616 1.00 0.00 48 SER A O 8
ATOM 15378 N N . GLN A 1 49 ? 10.397 7.812 -5.609 1.00 0.00 49 GLN A N 8
ATOM 15379 C CA . GLN A 1 49 ? 10.835 9.132 -5.999 1.00 0.00 49 GLN A CA 8
ATOM 15380 C C . GLN A 1 49 ? 11.081 9.090 -7.549 1.00 0.00 49 GLN A C 8
ATOM 15381 O O . GLN A 1 49 ? 11.579 10.046 -8.147 1.00 0.00 49 GLN A O 8
ATOM 15395 N N . ARG A 1 50 ? 10.608 7.987 -8.190 1.00 0.00 50 ARG A N 8
ATOM 15396 C CA . ARG A 1 50 ? 10.545 7.636 -9.626 1.00 0.00 50 ARG A CA 8
ATOM 15397 C C . ARG A 1 50 ? 9.138 7.969 -10.143 1.00 0.00 50 ARG A C 8
ATOM 15398 O O . ARG A 1 50 ? 9.024 8.975 -10.842 1.00 0.00 50 ARG A O 8
ATOM 15419 N N . ASN A 1 51 ? 8.070 7.203 -9.823 1.00 0.00 51 ASN A N 8
ATOM 15420 C CA . ASN A 1 51 ? 6.712 7.613 -10.212 1.00 0.00 51 ASN A CA 8
ATOM 15421 C C . ASN A 1 51 ? 6.390 9.003 -9.594 1.00 0.00 51 ASN A C 8
ATOM 15422 O O . ASN A 1 51 ? 6.418 9.131 -8.366 1.00 0.00 51 ASN A O 8
ATOM 15433 N N . PRO A 1 52 ? 6.081 10.050 -10.389 1.00 0.00 52 PRO A N 8
ATOM 15434 C CA . PRO A 1 52 ? 6.002 11.435 -9.894 1.00 0.00 52 PRO A CA 8
ATOM 15435 C C . PRO A 1 52 ? 4.743 11.729 -9.052 1.00 0.00 52 PRO A C 8
ATOM 15436 O O . PRO A 1 52 ? 4.665 12.752 -8.373 1.00 0.00 52 PRO A O 8
ATOM 15447 N N . GLN A 1 53 ? 3.760 10.825 -9.107 1.00 0.00 53 GLN A N 8
ATOM 15448 C CA . GLN A 1 53 ? 2.434 10.917 -8.490 1.00 0.00 53 GLN A CA 8
ATOM 15449 C C . GLN A 1 53 ? 2.165 9.685 -7.605 1.00 0.00 53 GLN A C 8
ATOM 15450 O O . GLN A 1 53 ? 1.002 9.306 -7.452 1.00 0.00 53 GLN A O 8
ATOM 15464 N N . GLY A 1 54 ? 3.191 9.064 -6.982 1.00 0.00 54 GLY A N 8
ATOM 15465 C CA . GLY A 1 54 ? 2.982 7.802 -6.259 1.00 0.00 54 GLY A CA 8
ATOM 15466 C C . GLY A 1 54 ? 2.775 7.747 -4.746 1.00 0.00 54 GLY A C 8
ATOM 15467 O O . GLY A 1 54 ? 3.495 8.337 -3.948 1.00 0.00 54 GLY A O 8
ATOM 15471 N N . PHE A 1 55 ? 1.732 6.977 -4.420 1.00 0.00 55 PHE A N 8
ATOM 15472 C CA . PHE A 1 55 ? 1.213 6.528 -3.117 1.00 0.00 55 PHE A CA 8
ATOM 15473 C C . PHE A 1 55 ? 0.667 5.075 -3.261 1.00 0.00 55 PHE A C 8
ATOM 15474 O O . PHE A 1 55 ? -0.539 4.867 -3.367 1.00 0.00 55 PHE A O 8
ATOM 15491 N N . VAL A 1 56 ? 1.532 4.056 -3.323 1.00 0.00 56 VAL A N 8
ATOM 15492 C CA . VAL A 1 56 ? 1.218 2.632 -3.573 1.00 0.00 56 VAL A CA 8
ATOM 15493 C C . VAL A 1 56 ? 1.121 1.807 -2.291 1.00 0.00 56 VAL A C 8
ATOM 15494 O O . VAL A 1 56 ? 1.697 2.108 -1.247 1.00 0.00 56 VAL A O 8
ATOM 15507 N N . LEU A 1 57 ? 0.354 0.727 -2.416 1.00 0.00 57 LEU A N 8
ATOM 15508 C CA . LEU A 1 57 ? 0.200 -0.323 -1.426 1.00 0.00 57 LEU A CA 8
ATOM 15509 C C . LEU A 1 57 ? 0.879 -1.541 -2.067 1.00 0.00 57 LEU A C 8
ATOM 15510 O O . LEU A 1 57 ? 0.659 -1.812 -3.242 1.00 0.00 57 LEU A O 8
ATOM 15526 N N . SER A 1 58 ? 1.751 -2.244 -1.358 1.00 0.00 58 SER A N 8
ATOM 15527 C CA . SER A 1 58 ? 2.541 -3.353 -1.915 1.00 0.00 58 SER A CA 8
ATOM 15528 C C . SER A 1 58 ? 2.032 -4.576 -1.197 1.00 0.00 58 SER A C 8
ATOM 15529 O O . SER A 1 58 ? 2.219 -4.689 0.007 1.00 0.00 58 SER A O 8
ATOM 15537 N N . LEU A 1 59 ? 1.384 -5.480 -1.922 1.00 0.00 59 LEU A N 8
ATOM 15538 C CA . LEU A 1 59 ? 0.689 -6.629 -1.345 1.00 0.00 59 LEU A CA 8
ATOM 15539 C C . LEU A 1 59 ? 1.535 -7.903 -1.376 1.00 0.00 59 LEU A C 8
ATOM 15540 O O . LEU A 1 59 ? 2.379 -8.074 -2.252 1.00 0.00 59 LEU A O 8
ATOM 15556 N N . CYS A 1 60 ? 1.270 -8.818 -0.438 1.00 0.00 60 CYS A N 8
ATOM 15557 C CA . CYS A 1 60 ? 2.024 -10.083 -0.312 1.00 0.00 60 CYS A CA 8
ATOM 15558 C C . CYS A 1 60 ? 1.027 -11.187 -0.613 1.00 0.00 60 CYS A C 8
ATOM 15559 O O . CYS A 1 60 ? 0.640 -11.982 0.241 1.00 0.00 60 CYS A O 8
ATOM 15567 N N . HIS A 1 61 ? 0.557 -11.136 -1.856 1.00 0.00 61 HIS A N 8
ATOM 15568 C CA . HIS A 1 61 ? -0.500 -11.978 -2.376 1.00 0.00 61 HIS A CA 8
ATOM 15569 C C . HIS A 1 61 ? -0.089 -13.466 -2.464 1.00 0.00 61 HIS A C 8
ATOM 15570 O O . HIS A 1 61 ? 0.988 -13.874 -2.019 1.00 0.00 61 HIS A O 8
ATOM 15584 N N . LEU A 1 62 ? -0.930 -14.272 -3.101 1.00 0.00 62 LEU A N 8
ATOM 15585 C CA . LEU A 1 62 ? -0.789 -15.746 -3.177 1.00 0.00 62 LEU A CA 8
ATOM 15586 C C . LEU A 1 62 ? -0.154 -16.367 -4.376 1.00 0.00 62 LEU A C 8
ATOM 15587 O O . LEU A 1 62 ? -0.093 -17.596 -4.470 1.00 0.00 62 LEU A O 8
ATOM 15603 N N . GLN A 1 63 ? 0.390 -15.510 -5.230 1.00 0.00 63 GLN A N 8
ATOM 15604 C CA . GLN A 1 63 ? 1.209 -16.015 -6.307 1.00 0.00 63 GLN A CA 8
ATOM 15605 C C . GLN A 1 63 ? 2.410 -15.119 -6.599 1.00 0.00 63 GLN A C 8
ATOM 15606 O O . GLN A 1 63 ? 3.450 -15.616 -7.041 1.00 0.00 63 GLN A O 8
ATOM 15620 N N . LYS A 1 64 ? 2.283 -13.816 -6.331 1.00 0.00 64 LYS A N 8
ATOM 15621 C CA . LYS A 1 64 ? 3.377 -12.849 -6.438 1.00 0.00 64 LYS A CA 8
ATOM 15622 C C . LYS A 1 64 ? 3.193 -11.690 -5.450 1.00 0.00 64 LYS A C 8
ATOM 15623 O O . LYS A 1 64 ? 2.210 -11.641 -4.714 1.00 0.00 64 LYS A O 8
ATOM 15642 N N . VAL A 1 65 ? 4.133 -10.744 -5.450 1.00 0.00 65 VAL A N 8
ATOM 15643 C CA . VAL A 1 65 ? 4.034 -9.500 -4.666 1.00 0.00 65 VAL A CA 8
ATOM 15644 C C . VAL A 1 65 ? 3.992 -8.346 -5.673 1.00 0.00 65 VAL A C 8
ATOM 15645 O O . VAL A 1 65 ? 4.912 -8.163 -6.476 1.00 0.00 65 VAL A O 8
ATOM 15658 N N . LYS A 1 66 ? 2.870 -7.620 -5.679 1.00 0.00 66 LYS A N 8
ATOM 15659 C CA . LYS A 1 66 ? 2.541 -6.548 -6.637 1.00 0.00 66 LYS A CA 8
ATOM 15660 C C . LYS A 1 66 ? 2.108 -5.255 -5.949 1.00 0.00 66 LYS A C 8
ATOM 15661 O O . LYS A 1 66 ? 1.719 -5.258 -4.781 1.00 0.00 66 LYS A O 8
ATOM 15680 N N . HIS A 1 67 ? 2.194 -4.153 -6.687 1.00 0.00 67 HIS A N 8
ATOM 15681 C CA . HIS A 1 67 ? 1.970 -2.783 -6.205 1.00 0.00 67 HIS A CA 8
ATOM 15682 C C . HIS A 1 67 ? 0.593 -2.219 -6.571 1.00 0.00 67 HIS A C 8
ATOM 15683 O O . HIS A 1 67 ? -0.069 -2.746 -7.449 1.00 0.00 67 HIS A O 8
ATOM 15697 N N . TYR A 1 68 ? 0.169 -1.119 -5.940 1.00 0.00 68 TYR A N 8
ATOM 15698 C CA . TYR A 1 68 ? -1.192 -0.559 -6.075 1.00 0.00 68 TYR A CA 8
ATOM 15699 C C . TYR A 1 68 ? -1.274 0.972 -6.306 1.00 0.00 68 TYR A C 8
ATOM 15700 O O . TYR A 1 68 ? -2.002 1.659 -5.602 1.00 0.00 68 TYR A O 8
ATOM 15718 N N . LEU A 1 69 ? -0.500 1.561 -7.228 1.00 0.00 69 LEU A N 8
ATOM 15719 C CA . LEU A 1 69 ? -0.517 3.003 -7.538 1.00 0.00 69 LEU A CA 8
ATOM 15720 C C . LEU A 1 69 ? -0.338 3.322 -9.023 1.00 0.00 69 LEU A C 8
ATOM 15721 O O . LEU A 1 69 ? 0.552 2.745 -9.637 1.00 0.00 69 LEU A O 8
ATOM 15737 N N . ILE A 1 70 ? -1.125 4.238 -9.593 1.00 0.00 70 ILE A N 8
ATOM 15738 C CA . ILE A 1 70 ? -0.893 4.731 -10.970 1.00 0.00 70 ILE A CA 8
ATOM 15739 C C . ILE A 1 70 ? -1.148 6.240 -11.065 1.00 0.00 70 ILE A C 8
ATOM 15740 O O . ILE A 1 70 ? -0.344 6.948 -11.676 1.00 0.00 70 ILE A O 8
ATOM 15756 N N . LEU A 1 71 ? -2.226 6.747 -10.446 1.00 0.00 71 LEU A N 8
ATOM 15757 C CA . LEU A 1 71 ? -2.623 8.161 -10.583 1.00 0.00 71 LEU A CA 8
ATOM 15758 C C . LEU A 1 71 ? -3.149 8.812 -9.281 1.00 0.00 71 LEU A C 8
ATOM 15759 O O . LEU A 1 71 ? -3.629 8.105 -8.393 1.00 0.00 71 LEU A O 8
ATOM 15775 N N . PRO A 1 72 ? -3.054 10.156 -9.157 1.00 0.00 72 PRO A N 8
ATOM 15776 C CA . PRO A 1 72 ? -3.433 10.913 -7.962 1.00 0.00 72 PRO A CA 8
ATOM 15777 C C . PRO A 1 72 ? -4.943 11.208 -7.925 1.00 0.00 72 PRO A C 8
ATOM 15778 O O . PRO A 1 72 ? -5.696 10.778 -8.804 1.00 0.00 72 PRO A O 8
ATOM 15789 N N . SER A 1 73 ? -5.399 11.962 -6.922 1.00 0.00 73 SER A N 8
ATOM 15790 C CA . SER A 1 73 ? -6.810 12.351 -6.745 1.00 0.00 73 SER A CA 8
ATOM 15791 C C . SER A 1 73 ? -7.426 13.035 -7.977 1.00 0.00 73 SER A C 8
ATOM 15792 O O . SER A 1 73 ? -6.766 13.831 -8.652 1.00 0.00 73 SER A O 8
ATOM 15800 N N . GLU A 1 74 ? -8.694 12.722 -8.273 1.00 0.00 74 GLU A N 8
ATOM 15801 C CA . GLU A 1 74 ? -9.423 13.191 -9.470 1.00 0.00 74 GLU A CA 8
ATOM 15802 C C . GLU A 1 74 ? -10.728 13.931 -9.092 1.00 0.00 74 GLU A C 8
ATOM 15803 O O . GLU A 1 74 ? -10.988 14.197 -7.918 1.00 0.00 74 GLU A O 8
ATOM 15816 N N . GLU A 1 75 ? -11.576 14.242 -10.080 1.00 0.00 75 GLU A N 8
ATOM 15817 C CA . GLU A 1 75 ? -12.829 14.988 -9.911 1.00 0.00 75 GLU A CA 8
ATOM 15818 C C . GLU A 1 75 ? -14.063 14.054 -9.829 1.00 0.00 75 GLU A C 8
ATOM 15819 O O . GLU A 1 75 ? -15.129 14.460 -9.363 1.00 0.00 75 GLU A O 8
ATOM 15831 N N . GLU A 1 76 ? -13.905 12.775 -10.196 1.00 0.00 76 GLU A N 8
ATOM 15832 C CA . GLU A 1 76 ? -14.942 11.724 -10.123 1.00 0.00 76 GLU A CA 8
ATOM 15833 C C . GLU A 1 76 ? -14.813 10.815 -8.878 1.00 0.00 76 GLU A C 8
ATOM 15834 O O . GLU A 1 76 ? -15.537 9.824 -8.745 1.00 0.00 76 GLU A O 8
ATOM 15846 N N . GLY A 1 77 ? -13.884 11.133 -7.967 1.00 0.00 77 GLY A N 8
ATOM 15847 C CA . GLY A 1 77 ? -13.566 10.340 -6.773 1.00 0.00 77 GLY A CA 8
ATOM 15848 C C . GLY A 1 77 ? -12.636 11.061 -5.791 1.00 0.00 77 GLY A C 8
ATOM 15849 O O . GLY A 1 77 ? -12.552 12.292 -5.791 1.00 0.00 77 GLY A O 8
ATOM 15853 N N . ARG A 1 78 ? -11.942 10.287 -4.946 1.00 0.00 78 ARG A N 8
ATOM 15854 C CA . ARG A 1 78 ? -10.914 10.777 -4.001 1.00 0.00 78 ARG A CA 8
ATOM 15855 C C . ARG A 1 78 ? -9.531 10.364 -4.518 1.00 0.00 78 ARG A C 8
ATOM 15856 O O . ARG A 1 78 ? -9.305 10.482 -5.722 1.00 0.00 78 ARG A O 8
ATOM 15877 N N . LEU A 1 79 ? -8.610 9.882 -3.668 1.00 0.00 79 LEU A N 8
ATOM 15878 C CA . LEU A 1 79 ? -7.306 9.362 -4.133 1.00 0.00 79 LEU A CA 8
ATOM 15879 C C . LEU A 1 79 ? -7.596 8.177 -5.070 1.00 0.00 79 LEU A C 8
ATOM 15880 O O . LEU A 1 79 ? -8.277 7.238 -4.662 1.00 0.00 79 LEU A O 8
ATOM 15896 N N . TYR A 1 80 ? -7.117 8.210 -6.315 1.00 0.00 80 TYR A N 8
ATOM 15897 C CA . TYR A 1 80 ? -7.475 7.191 -7.298 1.00 0.00 80 TYR A CA 8
ATOM 15898 C C . TYR A 1 80 ? -6.756 5.837 -7.179 1.00 0.00 80 TYR A C 8
ATOM 15899 O O . TYR A 1 80 ? -5.531 5.753 -7.096 1.00 0.00 80 TYR A O 8
ATOM 15917 N N . PHE A 1 81 ? -7.561 4.767 -7.234 1.00 0.00 81 PHE A N 8
ATOM 15918 C CA . PHE A 1 81 ? -7.137 3.370 -7.265 1.00 0.00 81 PHE A CA 8
ATOM 15919 C C . PHE A 1 81 ? -8.078 2.438 -8.006 1.00 0.00 81 PHE A C 8
ATOM 15920 O O . PHE A 1 81 ? -9.248 2.730 -8.234 1.00 0.00 81 PHE A O 8
ATOM 15937 N N . SER A 1 82 ? -7.535 1.281 -8.367 1.00 0.00 82 SER A N 8
ATOM 15938 C CA . SER A 1 82 ? -8.261 0.172 -8.972 1.00 0.00 82 SER A CA 8
ATOM 15939 C C . SER A 1 82 ? -7.648 -1.154 -8.472 1.00 0.00 82 SER A C 8
ATOM 15940 O O . SER A 1 82 ? -6.928 -1.212 -7.483 1.00 0.00 82 SER A O 8
ATOM 15948 N N . MET A 1 83 ? -7.916 -2.204 -9.212 1.00 0.00 83 MET A N 8
ATOM 15949 C CA . MET A 1 83 ? -7.628 -3.614 -8.960 1.00 0.00 83 MET A CA 8
ATOM 15950 C C . MET A 1 83 ? -7.570 -4.337 -10.319 1.00 0.00 83 MET A C 8
ATOM 15951 O O . MET A 1 83 ? -7.830 -3.715 -11.353 1.00 0.00 83 MET A O 8
ATOM 15965 N N . ASP A 1 84 ? -7.319 -5.651 -10.347 1.00 0.00 84 ASP A N 8
ATOM 15966 C CA . ASP A 1 84 ? -7.400 -6.389 -11.618 1.00 0.00 84 ASP A CA 8
ATOM 15967 C C . ASP A 1 84 ? -8.870 -6.442 -12.112 1.00 0.00 84 ASP A C 8
ATOM 15968 O O . ASP A 1 84 ? -9.117 -6.423 -13.320 1.00 0.00 84 ASP A O 8
ATOM 15977 N N . ASP A 1 85 ? -9.848 -6.445 -11.184 1.00 0.00 85 ASP A N 8
ATOM 15978 C CA . ASP A 1 85 ? -11.293 -6.377 -11.479 1.00 0.00 85 ASP A CA 8
ATOM 15979 C C . ASP A 1 85 ? -12.068 -5.472 -10.477 1.00 0.00 85 ASP A C 8
ATOM 15980 O O . ASP A 1 85 ? -13.149 -5.827 -10.000 1.00 0.00 85 ASP A O 8
ATOM 15989 N N . GLY A 1 86 ? -11.481 -4.325 -10.088 1.00 0.00 86 GLY A N 8
ATOM 15990 C CA . GLY A 1 86 ? -12.025 -3.408 -9.063 1.00 0.00 86 GLY A CA 8
ATOM 15991 C C . GLY A 1 86 ? -11.861 -1.902 -9.336 1.00 0.00 86 GLY A C 8
ATOM 15992 O O . GLY A 1 86 ? -11.296 -1.493 -10.347 1.00 0.00 86 GLY A O 8
ATOM 15996 N N . GLN A 1 87 ? -12.366 -1.076 -8.408 1.00 0.00 87 GLN A N 8
ATOM 15997 C CA . GLN A 1 87 ? -12.439 0.402 -8.470 1.00 0.00 87 GLN A CA 8
ATOM 15998 C C . GLN A 1 87 ? -12.155 1.053 -7.094 1.00 0.00 87 GLN A C 8
ATOM 15999 O O . GLN A 1 87 ? -13.022 1.710 -6.517 1.00 0.00 87 GLN A O 8
ATOM 16013 N N . THR A 1 88 ? -10.946 0.896 -6.545 1.00 0.00 88 THR A N 8
ATOM 16014 C CA . THR A 1 88 ? -10.602 1.338 -5.168 1.00 0.00 88 THR A CA 8
ATOM 16015 C C . THR A 1 88 ? -10.301 2.786 -4.804 1.00 0.00 88 THR A C 8
ATOM 16016 O O . THR A 1 88 ? -10.018 3.092 -3.651 1.00 0.00 88 THR A O 8
ATOM 16027 N N . ARG A 1 89 ? -10.417 3.650 -5.805 1.00 0.00 89 ARG A N 8
ATOM 16028 C CA . ARG A 1 89 ? -10.361 5.142 -5.859 1.00 0.00 89 ARG A CA 8
ATOM 16029 C C . ARG A 1 89 ? -11.039 5.985 -4.738 1.00 0.00 89 ARG A C 8
ATOM 16030 O O . ARG A 1 89 ? -11.741 6.959 -5.019 1.00 0.00 89 ARG A O 8
ATOM 16051 N N . PHE A 1 90 ? -10.798 5.668 -3.466 1.00 0.00 90 PHE A N 8
ATOM 16052 C CA . PHE A 1 90 ? -11.323 6.356 -2.280 1.00 0.00 90 PHE A CA 8
ATOM 16053 C C . PHE A 1 90 ? -10.217 6.712 -1.258 1.00 0.00 90 PHE A C 8
ATOM 16054 O O . PHE A 1 90 ? -9.128 6.134 -1.282 1.00 0.00 90 PHE A O 8
ATOM 16071 N N . THR A 1 91 ? -10.480 7.676 -0.363 1.00 0.00 91 THR A N 8
ATOM 16072 C CA . THR A 1 91 ? -9.506 8.222 0.613 1.00 0.00 91 THR A CA 8
ATOM 16073 C C . THR A 1 91 ? -8.985 7.156 1.592 1.00 0.00 91 THR A C 8
ATOM 16074 O O . THR A 1 91 ? -9.770 6.397 2.160 1.00 0.00 91 THR A O 8
ATOM 16085 N N . ASP A 1 92 ? -7.674 7.133 1.872 1.00 0.00 92 ASP A N 8
ATOM 16086 C CA . ASP A 1 92 ? -7.046 6.098 2.713 1.00 0.00 92 ASP A CA 8
ATOM 16087 C C . ASP A 1 92 ? -7.437 6.175 4.193 1.00 0.00 92 ASP A C 8
ATOM 16088 O O . ASP A 1 92 ? -7.492 5.141 4.857 1.00 0.00 92 ASP A O 8
ATOM 16097 N N . LEU A 1 93 ? -7.734 7.367 4.722 1.00 0.00 93 LEU A N 8
ATOM 16098 C CA . LEU A 1 93 ? -8.014 7.553 6.152 1.00 0.00 93 LEU A CA 8
ATOM 16099 C C . LEU A 1 93 ? -9.260 6.778 6.611 1.00 0.00 93 LEU A C 8
ATOM 16100 O O . LEU A 1 93 ? -9.238 6.129 7.655 1.00 0.00 93 LEU A O 8
ATOM 16116 N N . LEU A 1 94 ? -10.325 6.775 5.803 1.00 0.00 94 LEU A N 8
ATOM 16117 C CA . LEU A 1 94 ? -11.551 6.024 6.101 1.00 0.00 94 LEU A CA 8
ATOM 16118 C C . LEU A 1 94 ? -11.318 4.511 5.970 1.00 0.00 94 LEU A C 8
ATOM 16119 O O . LEU A 1 94 ? -11.767 3.742 6.820 1.00 0.00 94 LEU A O 8
ATOM 16135 N N . GLN A 1 95 ? -10.551 4.068 4.966 1.00 0.00 95 GLN A N 8
ATOM 16136 C CA . GLN A 1 95 ? -10.150 2.690 4.790 1.00 0.00 95 GLN A CA 8
ATOM 16137 C C . GLN A 1 95 ? -9.250 2.180 5.934 1.00 0.00 95 GLN A C 8
ATOM 16138 O O . GLN A 1 95 ? -9.310 1.006 6.289 1.00 0.00 95 GLN A O 8
ATOM 16152 N N . LEU A 1 96 ? -8.453 3.059 6.550 1.00 0.00 96 LEU A N 8
ATOM 16153 C CA . LEU A 1 96 ? -7.625 2.749 7.719 1.00 0.00 96 LEU A CA 8
ATOM 16154 C C . LEU A 1 96 ? -8.457 2.674 9.008 1.00 0.00 96 LEU A C 8
ATOM 16155 O O . LEU A 1 96 ? -8.293 1.728 9.778 1.00 0.00 96 LEU A O 8
ATOM 16171 N N . VAL A 1 97 ? -9.364 3.628 9.244 1.00 0.00 97 VAL A N 8
ATOM 16172 C CA . VAL A 1 97 ? -10.156 3.694 10.489 1.00 0.00 97 VAL A CA 8
ATOM 16173 C C . VAL A 1 97 ? -11.265 2.632 10.518 1.00 0.00 97 VAL A C 8
ATOM 16174 O O . VAL A 1 97 ? -11.313 1.819 11.440 1.00 0.00 97 VAL A O 8
ATOM 16187 N N . GLU A 1 98 ? -12.168 2.630 9.535 1.00 0.00 98 GLU A N 8
ATOM 16188 C CA . GLU A 1 98 ? -13.274 1.663 9.422 1.00 0.00 98 GLU A CA 8
ATOM 16189 C C . GLU A 1 98 ? -12.887 0.332 8.780 1.00 0.00 98 GLU A C 8
ATOM 16190 O O . GLU A 1 98 ? -13.114 -0.716 9.375 1.00 0.00 98 GLU A O 8
ATOM 16202 N N . PHE A 1 99 ? -12.241 0.339 7.611 1.00 0.00 99 PHE A N 8
ATOM 16203 C CA . PHE A 1 99 ? -11.974 -0.902 6.869 1.00 0.00 99 PHE A CA 8
ATOM 16204 C C . PHE A 1 99 ? -10.785 -1.757 7.333 1.00 0.00 99 PHE A C 8
ATOM 16205 O O . PHE A 1 99 ? -10.537 -2.787 6.720 1.00 0.00 99 PHE A O 8
ATOM 16222 N N . HIS A 1 100 ? -10.107 -1.463 8.454 1.00 0.00 100 HIS A N 8
ATOM 16223 C CA . HIS A 1 100 ? -9.034 -2.348 8.982 1.00 0.00 100 HIS A CA 8
ATOM 16224 C C . HIS A 1 100 ? -9.506 -3.806 9.197 1.00 0.00 100 HIS A C 8
ATOM 16225 O O . HIS A 1 100 ? -8.724 -4.748 9.077 1.00 0.00 100 HIS A O 8
ATOM 16240 N N . GLN A 1 101 ? -10.802 -3.971 9.491 1.00 0.00 101 GLN A N 8
ATOM 16241 C CA . GLN A 1 101 ? -11.490 -5.245 9.743 1.00 0.00 101 GLN A CA 8
ATOM 16242 C C . GLN A 1 101 ? -11.820 -6.061 8.470 1.00 0.00 101 GLN A C 8
ATOM 16243 O O . GLN A 1 101 ? -11.893 -7.286 8.547 1.00 0.00 101 GLN A O 8
ATOM 16257 N N . LEU A 1 102 ? -11.983 -5.406 7.313 1.00 0.00 102 LEU A N 8
ATOM 16258 C CA . LEU A 1 102 ? -12.222 -5.975 5.969 1.00 0.00 102 LEU A CA 8
ATOM 16259 C C . LEU A 1 102 ? -11.534 -5.031 4.956 1.00 0.00 102 LEU A C 8
ATOM 16260 O O . LEU A 1 102 ? -12.174 -4.260 4.238 1.00 0.00 102 LEU A O 8
ATOM 16276 N N . ASN A 1 103 ? -10.198 -5.077 4.953 1.00 0.00 103 ASN A N 8
ATOM 16277 C CA . ASN A 1 103 ? -9.320 -4.180 4.194 1.00 0.00 103 ASN A CA 8
ATOM 16278 C C . ASN A 1 103 ? -9.425 -4.228 2.651 1.00 0.00 103 ASN A C 8
ATOM 16279 O O . ASN A 1 103 ? -9.871 -5.202 2.041 1.00 0.00 103 ASN A O 8
ATOM 16290 N N . ARG A 1 104 ? -8.952 -3.148 2.011 1.00 0.00 104 ARG A N 8
ATOM 16291 C CA . ARG A 1 104 ? -8.823 -2.968 0.554 1.00 0.00 104 ARG A CA 8
ATOM 16292 C C . ARG A 1 104 ? -7.562 -3.662 0.008 1.00 0.00 104 ARG A C 8
ATOM 16293 O O . ARG A 1 104 ? -6.656 -3.029 -0.530 1.00 0.00 104 ARG A O 8
ATOM 16314 N N . GLY A 1 105 ? -7.505 -4.980 0.215 1.00 0.00 105 GLY A N 8
ATOM 16315 C CA . GLY A 1 105 ? -6.460 -5.878 -0.289 1.00 0.00 105 GLY A CA 8
ATOM 16316 C C . GLY A 1 105 ? -6.540 -6.131 -1.812 1.00 0.00 105 GLY A C 8
ATOM 16317 O O . GLY A 1 105 ? -7.056 -5.322 -2.588 1.00 0.00 105 GLY A O 8
ATOM 16321 N N . ILE A 1 106 ? -6.017 -7.288 -2.233 1.00 0.00 106 ILE A N 8
ATOM 16322 C CA . ILE A 1 106 ? -6.036 -7.792 -3.624 1.00 0.00 106 ILE A CA 8
ATOM 16323 C C . ILE A 1 106 ? -7.402 -8.422 -3.994 1.00 0.00 106 ILE A C 8
ATOM 16324 O O . ILE A 1 106 ? -8.314 -8.439 -3.162 1.00 0.00 106 ILE A O 8
ATOM 16340 N N . LEU A 1 107 ? -7.543 -8.924 -5.239 1.00 0.00 107 LEU A N 8
ATOM 16341 C CA . LEU A 1 107 ? -8.727 -9.677 -5.723 1.00 0.00 107 LEU A CA 8
ATOM 16342 C C . LEU A 1 107 ? -9.245 -10.646 -4.624 1.00 0.00 107 LEU A C 8
ATOM 16343 O O . LEU A 1 107 ? -8.394 -11.279 -3.996 1.00 0.00 107 LEU A O 8
ATOM 16359 N N . PRO A 1 108 ? -10.569 -10.818 -4.392 1.00 0.00 108 PRO A N 8
ATOM 16360 C CA . PRO A 1 108 ? -11.150 -11.349 -3.138 1.00 0.00 108 PRO A CA 8
ATOM 16361 C C . PRO A 1 108 ? -10.702 -12.739 -2.604 1.00 0.00 108 PRO A C 8
ATOM 16362 O O . PRO A 1 108 ? -11.466 -13.710 -2.597 1.00 0.00 108 PRO A O 8
ATOM 16373 N N . CYS A 1 109 ? -9.470 -12.817 -2.097 1.00 0.00 109 CYS A N 8
ATOM 16374 C CA . CYS A 1 109 ? -8.823 -13.933 -1.437 1.00 0.00 109 CYS A CA 8
ATOM 16375 C C . CYS A 1 109 ? -8.820 -13.640 0.082 1.00 0.00 109 CYS A C 8
ATOM 16376 O O . CYS A 1 109 ? -9.864 -13.289 0.640 1.00 0.00 109 CYS A O 8
ATOM 16384 N N . LEU A 1 110 ? -7.675 -13.735 0.773 1.00 0.00 110 LEU A N 8
ATOM 16385 C CA . LEU A 1 110 ? -7.546 -13.356 2.191 1.00 0.00 110 LEU A CA 8
ATOM 16386 C C . LEU A 1 110 ? -7.362 -11.829 2.285 1.00 0.00 110 LEU A C 8
ATOM 16387 O O . LEU A 1 110 ? -6.278 -11.319 2.557 1.00 0.00 110 LEU A O 8
ATOM 16403 N N . LEU A 1 111 ? -8.462 -11.110 2.046 1.00 0.00 111 LEU A N 8
ATOM 16404 C CA . LEU A 1 111 ? -8.563 -9.639 1.949 1.00 0.00 111 LEU A CA 8
ATOM 16405 C C . LEU A 1 111 ? -8.317 -8.832 3.241 1.00 0.00 111 LEU A C 8
ATOM 16406 O O . LEU A 1 111 ? -8.337 -7.602 3.222 1.00 0.00 111 LEU A O 8
ATOM 16422 N N . ARG A 1 112 ? -8.085 -9.495 4.380 1.00 0.00 112 ARG A N 8
ATOM 16423 C CA . ARG A 1 112 ? -7.921 -8.863 5.705 1.00 0.00 112 ARG A CA 8
ATOM 16424 C C . ARG A 1 112 ? -6.468 -8.393 5.920 1.00 0.00 112 ARG A C 8
ATOM 16425 O O . ARG A 1 112 ? -5.800 -8.809 6.865 1.00 0.00 112 ARG A O 8
ATOM 16446 N N . HIS A 1 113 ? -5.974 -7.557 5.002 1.00 0.00 113 HIS A N 8
ATOM 16447 C CA . HIS A 1 113 ? -4.587 -7.067 4.942 1.00 0.00 113 HIS A CA 8
ATOM 16448 C C . HIS A 1 113 ? -4.149 -6.267 6.171 1.00 0.00 113 HIS A C 8
ATOM 16449 O O . HIS A 1 113 ? -4.889 -5.450 6.724 1.00 0.00 113 HIS A O 8
ATOM 16463 N N . CYS A 1 114 ? -2.896 -6.509 6.537 1.00 0.00 114 CYS A N 8
ATOM 16464 C CA . CYS A 1 114 ? -2.133 -5.950 7.640 1.00 0.00 114 CYS A CA 8
ATOM 16465 C C . CYS A 1 114 ? -0.708 -5.606 7.152 1.00 0.00 114 CYS A C 8
ATOM 16466 O O . CYS A 1 114 ? -0.399 -5.752 5.969 1.00 0.00 114 CYS A O 8
ATOM 16474 N N . CYS A 1 115 ? 0.199 -5.245 8.062 1.00 0.00 115 CYS A N 8
ATOM 16475 C CA . CYS A 1 115 ? 1.548 -4.775 7.708 1.00 0.00 115 CYS A CA 8
ATOM 16476 C C . CYS A 1 115 ? 2.653 -5.845 7.811 1.00 0.00 115 CYS A C 8
ATOM 16477 O O . CYS A 1 115 ? 2.693 -6.629 8.762 1.00 0.00 115 CYS A O 8
ATOM 16485 N N . THR A 1 116 ? 3.580 -5.834 6.843 1.00 0.00 116 THR A N 8
ATOM 16486 C CA . THR A 1 116 ? 4.790 -6.681 6.786 1.00 0.00 116 THR A CA 8
ATOM 16487 C C . THR A 1 116 ? 6.043 -5.922 7.254 1.00 0.00 116 THR A C 8
ATOM 16488 O O . THR A 1 116 ? 5.983 -4.730 7.567 1.00 0.00 116 THR A O 8
ATOM 16499 N N . ARG A 1 117 ? 7.187 -6.614 7.324 1.00 0.00 117 ARG A N 8
ATOM 16500 C CA . ARG A 1 117 ? 8.467 -6.102 7.850 1.00 0.00 117 ARG A CA 8
ATOM 16501 C C . ARG A 1 117 ? 9.090 -5.021 6.946 1.00 0.00 117 ARG A C 8
ATOM 16502 O O . ARG A 1 117 ? 8.967 -5.076 5.722 1.00 0.00 117 ARG A O 8
ATOM 16523 N N . VAL A 1 118 ? 9.798 -4.069 7.564 1.00 0.00 118 VAL A N 8
ATOM 16524 C CA . VAL A 1 118 ? 10.551 -2.979 6.901 1.00 0.00 118 VAL A CA 8
ATOM 16525 C C . VAL A 1 118 ? 12.055 -3.049 7.196 1.00 0.00 118 VAL A C 8
ATOM 16526 O O . VAL A 1 118 ? 12.473 -3.563 8.237 1.00 0.00 118 VAL A O 8
ATOM 16539 N N . ALA A 1 119 ? 12.872 -2.517 6.283 1.00 0.00 119 ALA A N 8
ATOM 16540 C CA . ALA A 1 119 ? 14.323 -2.402 6.451 1.00 0.00 119 ALA A CA 8
ATOM 16541 C C . ALA A 1 119 ? 14.719 -1.222 7.369 1.00 0.00 119 ALA A C 8
ATOM 16542 O O . ALA A 1 119 ? 14.006 -0.213 7.451 1.00 0.00 119 ALA A O 8
ATOM 16549 N N . LEU A 1 120 ? 15.879 -1.350 8.033 1.00 0.00 120 LEU A N 8
ATOM 16550 C CA . LEU A 1 120 ? 16.494 -0.352 8.925 1.00 0.00 120 LEU A CA 8
ATOM 16551 C C . LEU A 1 120 ? 18.032 -0.362 8.805 1.00 0.00 120 LEU A C 8
ATOM 16552 O O . LEU A 1 120 ? 18.651 -1.430 9.027 1.00 0.00 120 LEU A O 8
ATOM 16569 N N . PRO B 2 1 ? 10.229 -4.392 -16.083 1.00 0.00 1135 PRO B N 8
ATOM 16570 C CA . PRO B 2 1 ? 9.686 -5.765 -16.129 1.00 0.00 1135 PRO B CA 8
ATOM 16571 C C . PRO B 2 1 ? 8.554 -6.047 -15.124 1.00 0.00 1135 PRO B C 8
ATOM 16572 O O . PRO B 2 1 ? 8.495 -5.444 -14.052 1.00 0.00 1135 PRO B O 8
ATOM 16585 N N . GLN B 2 2 ? 7.661 -6.977 -15.485 1.00 0.00 1136 GLN B N 8
ATOM 16586 C CA . GLN B 2 2 ? 6.461 -7.357 -14.720 1.00 0.00 1136 GLN B CA 8
ATOM 16587 C C . GLN B 2 2 ? 6.764 -8.371 -13.586 1.00 0.00 1136 GLN B C 8
ATOM 16588 O O . GLN B 2 2 ? 7.777 -9.077 -13.664 1.00 0.00 1136 GLN B O 8
ATOM 16602 N N . PRO B 2 3 ? 5.892 -8.506 -12.559 1.00 0.00 1137 PRO B N 8
ATOM 16603 C CA . PRO B 2 3 ? 4.664 -7.740 -12.321 1.00 0.00 1137 PRO B CA 8
ATOM 16604 C C . PRO B 2 3 ? 4.937 -6.364 -11.686 1.00 0.00 1137 PRO B C 8
ATOM 16605 O O . PRO B 2 3 ? 5.810 -6.228 -10.830 1.00 0.00 1137 PRO B O 8
ATOM 16616 N N . GLU B 2 4 ? 4.170 -5.351 -12.089 1.00 0.00 1138 GLU B N 8
ATOM 16617 C CA . GLU B 2 4 ? 4.283 -3.965 -11.610 1.00 0.00 1138 GLU B CA 8
ATOM 16618 C C . GLU B 2 4 ? 3.104 -3.558 -10.703 1.00 0.00 1138 GLU B C 8
ATOM 16619 O O . GLU B 2 4 ? 3.035 -3.974 -9.545 1.00 0.00 1138 GLU B O 8
ATOM 16655 N N . VAL B 2 6 ? -1.367 -2.403 -10.020 1.00 0.00 1140 VAL B N 8
ATOM 16656 C CA . VAL B 2 6 ? -2.717 -3.040 -9.862 1.00 0.00 1140 VAL B CA 8
ATOM 16657 C C . VAL B 2 6 ? -3.878 -2.149 -10.214 1.00 0.00 1140 VAL B C 8
ATOM 16658 O O . VAL B 2 6 ? -4.957 -2.711 -10.388 1.00 0.00 1140 VAL B O 8
ATOM 16671 N N . ASN B 2 7 ? -3.761 -0.802 -10.315 1.00 0.00 1141 ASN B N 8
ATOM 16672 C CA . ASN B 2 7 ? -4.948 -0.146 -10.916 1.00 0.00 1141 ASN B CA 8
ATOM 16673 C C . ASN B 2 7 ? -5.017 -0.821 -12.343 1.00 0.00 1141 ASN B C 8
ATOM 16674 O O . ASN B 2 7 ? -6.088 -1.102 -12.872 1.00 0.00 1141 ASN B O 8
ATOM 16685 N N . GLN B 2 8 ? -3.809 -1.216 -12.804 1.00 0.00 1142 GLN B N 8
ATOM 16686 C CA . GLN B 2 8 ? -3.303 -2.004 -13.891 1.00 0.00 1142 GLN B CA 8
ATOM 16687 C C . GLN B 2 8 ? -1.954 -2.522 -13.388 1.00 0.00 1142 GLN B C 8
ATOM 16688 O O . GLN B 2 8 ? -1.333 -1.780 -12.628 1.00 0.00 1142 GLN B O 8
ATOM 16702 N N . PRO B 2 9 ? -1.376 -3.612 -13.920 1.00 0.00 1143 PRO B N 8
ATOM 16703 C CA . PRO B 2 9 ? 0.077 -3.790 -13.917 1.00 0.00 1143 PRO B CA 8
ATOM 16704 C C . PRO B 2 9 ? 0.743 -2.793 -14.904 1.00 0.00 1143 PRO B C 8
ATOM 16705 O O . PRO B 2 9 ? 1.396 -3.155 -15.885 1.00 0.00 1143 PRO B O 8
ATOM 16716 N N . ASP B 2 10 ? 0.502 -1.517 -14.592 1.00 0.00 1144 ASP B N 8
ATOM 16717 C CA . ASP B 2 10 ? 0.782 -0.236 -15.236 1.00 0.00 1144 ASP B CA 8
ATOM 16718 C C . ASP B 2 10 ? 0.630 -0.213 -16.781 1.00 0.00 1144 ASP B C 8
ATOM 16719 O O . ASP B 2 10 ? 1.634 -0.355 -17.519 1.00 0.00 1144 ASP B O 8
ATOM 16729 N N . GLY A 1 1 ? -21.343 -9.289 40.027 1.00 0.00 1 GLY A N 9
ATOM 16730 C CA . GLY A 1 1 ? -21.452 -9.323 38.549 1.00 0.00 1 GLY A CA 9
ATOM 16731 C C . GLY A 1 1 ? -20.218 -8.748 37.860 1.00 0.00 1 GLY A C 9
ATOM 16732 O O . GLY A 1 1 ? -19.189 -8.506 38.496 1.00 0.00 1 GLY A O 9
ATOM 16738 N N . SER A 1 2 ? -20.309 -8.526 36.544 1.00 0.00 2 SER A N 9
ATOM 16739 C CA . SER A 1 2 ? -19.213 -7.994 35.711 1.00 0.00 2 SER A CA 9
ATOM 16740 C C . SER A 1 2 ? -18.875 -6.521 36.030 1.00 0.00 2 SER A C 9
ATOM 16741 O O . SER A 1 2 ? -19.780 -5.755 36.388 1.00 0.00 2 SER A O 9
ATOM 16749 N N . PRO A 1 3 ? -17.605 -6.089 35.886 1.00 0.00 3 PRO A N 9
ATOM 16750 C CA . PRO A 1 3 ? -17.190 -4.704 36.122 1.00 0.00 3 PRO A CA 9
ATOM 16751 C C . PRO A 1 3 ? -17.708 -3.736 35.042 1.00 0.00 3 PRO A C 9
ATOM 16752 O O . PRO A 1 3 ? -17.979 -4.128 33.901 1.00 0.00 3 PRO A O 9
ATOM 16763 N N . ALA A 1 4 ? -17.818 -2.452 35.396 1.00 0.00 4 ALA A N 9
ATOM 16764 C CA . ALA A 1 4 ? -18.196 -1.376 34.476 1.00 0.00 4 ALA A CA 9
ATOM 16765 C C . ALA A 1 4 ? -17.050 -0.986 33.515 1.00 0.00 4 ALA A C 9
ATOM 16766 O O . ALA A 1 4 ? -15.867 -1.153 33.830 1.00 0.00 4 ALA A O 9
ATOM 16773 N N . SER A 1 5 ? -17.399 -0.439 32.346 1.00 0.00 5 SER A N 9
ATOM 16774 C CA . SER A 1 5 ? -16.440 0.010 31.323 1.00 0.00 5 SER A CA 9
ATOM 16775 C C . SER A 1 5 ? -15.648 1.254 31.765 1.00 0.00 5 SER A C 9
ATOM 16776 O O . SER A 1 5 ? -16.197 2.162 32.398 1.00 0.00 5 SER A O 9
ATOM 16784 N N . GLY A 1 6 ? -14.362 1.313 31.402 1.00 0.00 6 GLY A N 9
ATOM 16785 C CA . GLY A 1 6 ? -13.489 2.471 31.643 1.00 0.00 6 GLY A CA 9
ATOM 16786 C C . GLY A 1 6 ? -13.723 3.640 30.676 1.00 0.00 6 GLY A C 9
ATOM 16787 O O . GLY A 1 6 ? -14.459 3.524 29.689 1.00 0.00 6 GLY A O 9
ATOM 16791 N N . THR A 1 7 ? -13.075 4.777 30.948 1.00 0.00 7 THR A N 9
ATOM 16792 C CA . THR A 1 7 ? -13.119 5.989 30.096 1.00 0.00 7 THR A CA 9
ATOM 16793 C C . THR A 1 7 ? -12.164 5.925 28.896 1.00 0.00 7 THR A C 9
ATOM 16794 O O . THR A 1 7 ? -12.348 6.663 27.922 1.00 0.00 7 THR A O 9
ATOM 16805 N N . SER A 1 8 ? -11.160 5.041 28.933 1.00 0.00 8 SER A N 9
ATOM 16806 C CA . SER A 1 8 ? -10.201 4.792 27.846 1.00 0.00 8 SER A CA 9
ATOM 16807 C C . SER A 1 8 ? -10.754 3.852 26.758 1.00 0.00 8 SER A C 9
ATOM 16808 O O . SER A 1 8 ? -11.689 3.078 26.988 1.00 0.00 8 SER A O 9
ATOM 16816 N N . LEU A 1 9 ? -10.159 3.921 25.559 1.00 0.00 9 LEU A N 9
ATOM 16817 C CA . LEU A 1 9 ? -10.492 3.107 24.381 1.00 0.00 9 LEU A CA 9
ATOM 16818 C C . LEU A 1 9 ? -9.229 2.469 23.766 1.00 0.00 9 LEU A C 9
ATOM 16819 O O . LEU A 1 9 ? -8.105 2.919 24.019 1.00 0.00 9 LEU A O 9
ATOM 16835 N N . SER A 1 10 ? -9.411 1.430 22.946 1.00 0.00 10 SER A N 9
ATOM 16836 C CA . SER A 1 10 ? -8.317 0.705 22.274 1.00 0.00 10 SER A CA 9
ATOM 16837 C C . SER A 1 10 ? -7.508 1.614 21.332 1.00 0.00 10 SER A C 9
ATOM 16838 O O . SER A 1 10 ? -8.077 2.356 20.524 1.00 0.00 10 SER A O 9
ATOM 16846 N N . ALA A 1 11 ? -6.178 1.547 21.428 1.00 0.00 11 ALA A N 9
ATOM 16847 C CA . ALA A 1 11 ? -5.248 2.390 20.668 1.00 0.00 11 ALA A CA 9
ATOM 16848 C C . ALA A 1 11 ? -4.869 1.800 19.292 1.00 0.00 11 ALA A C 9
ATOM 16849 O O . ALA A 1 11 ? -4.992 0.594 19.053 1.00 0.00 11 ALA A O 9
ATOM 16856 N N . ALA A 1 12 ? -4.368 2.662 18.399 1.00 0.00 12 ALA A N 9
ATOM 16857 C CA . ALA A 1 12 ? -3.844 2.313 17.076 1.00 0.00 12 ALA A CA 9
ATOM 16858 C C . ALA A 1 12 ? -2.567 3.122 16.762 1.00 0.00 12 ALA A C 9
ATOM 16859 O O . ALA A 1 12 ? -2.450 4.289 17.150 1.00 0.00 12 ALA A O 9
ATOM 16866 N N . ILE A 1 13 ? -1.613 2.514 16.047 1.00 0.00 13 ILE A N 9
ATOM 16867 C CA . ILE A 1 13 ? -0.298 3.128 15.768 1.00 0.00 13 ILE A CA 9
ATOM 16868 C C . ILE A 1 13 ? -0.326 4.161 14.630 1.00 0.00 13 ILE A C 9
ATOM 16869 O O . ILE A 1 13 ? 0.534 5.038 14.576 1.00 0.00 13 ILE A O 9
ATOM 16885 N N . HIS A 1 14 ? -1.320 4.093 13.738 1.00 0.00 14 HIS A N 9
ATOM 16886 C CA . HIS A 1 14 ? -1.457 4.913 12.523 1.00 0.00 14 HIS A CA 9
ATOM 16887 C C . HIS A 1 14 ? -1.948 6.349 12.791 1.00 0.00 14 HIS A C 9
ATOM 16888 O O . HIS A 1 14 ? -2.990 6.778 12.289 1.00 0.00 14 HIS A O 9
ATOM 16902 N N . ARG A 1 15 ? -1.173 7.092 13.593 1.00 0.00 15 ARG A N 9
ATOM 16903 C CA . ARG A 1 15 ? -1.443 8.487 14.022 1.00 0.00 15 ARG A CA 9
ATOM 16904 C C . ARG A 1 15 ? -0.379 9.529 13.667 1.00 0.00 15 ARG A C 9
ATOM 16905 O O . ARG A 1 15 ? -0.492 10.714 13.980 1.00 0.00 15 ARG A O 9
ATOM 16926 N N . THR A 1 16 ? 0.651 9.030 13.019 1.00 0.00 16 THR A N 9
ATOM 16927 C CA . THR A 1 16 ? 1.805 9.738 12.433 1.00 0.00 16 THR A CA 9
ATOM 16928 C C . THR A 1 16 ? 2.201 9.079 11.104 1.00 0.00 16 THR A C 9
ATOM 16929 O O . THR A 1 16 ? 1.625 8.065 10.702 1.00 0.00 16 THR A O 9
ATOM 16940 N N . GLN A 1 17 ? 3.235 9.603 10.441 1.00 0.00 17 GLN A N 9
ATOM 16941 C CA . GLN A 1 17 ? 3.819 9.041 9.214 1.00 0.00 17 GLN A CA 9
ATOM 16942 C C . GLN A 1 17 ? 4.715 7.799 9.447 1.00 0.00 17 GLN A C 9
ATOM 16943 O O . GLN A 1 17 ? 5.458 7.411 8.545 1.00 0.00 17 GLN A O 9
ATOM 16957 N N . LEU A 1 18 ? 4.658 7.142 10.620 1.00 0.00 18 LEU A N 9
ATOM 16958 C CA . LEU A 1 18 ? 5.560 6.019 10.961 1.00 0.00 18 LEU A CA 9
ATOM 16959 C C . LEU A 1 18 ? 5.461 4.768 10.062 1.00 0.00 18 LEU A C 9
ATOM 16960 O O . LEU A 1 18 ? 6.346 3.913 10.082 1.00 0.00 18 LEU A O 9
ATOM 16976 N N . TRP A 1 19 ? 4.386 4.672 9.279 1.00 0.00 19 TRP A N 9
ATOM 16977 C CA . TRP A 1 19 ? 4.082 3.568 8.358 1.00 0.00 19 TRP A CA 9
ATOM 16978 C C . TRP A 1 19 ? 4.410 3.902 6.888 1.00 0.00 19 TRP A C 9
ATOM 16979 O O . TRP A 1 19 ? 4.084 3.122 5.992 1.00 0.00 19 TRP A O 9
ATOM 17000 N N . PHE A 1 20 ? 5.055 5.051 6.632 1.00 0.00 20 PHE A N 9
ATOM 17001 C CA . PHE A 1 20 ? 5.340 5.571 5.292 1.00 0.00 20 PHE A CA 9
ATOM 17002 C C . PHE A 1 20 ? 6.835 5.714 4.953 1.00 0.00 20 PHE A C 9
ATOM 17003 O O . PHE A 1 20 ? 7.654 6.155 5.766 1.00 0.00 20 PHE A O 9
ATOM 17020 N N . HIS A 1 21 ? 7.170 5.325 3.720 1.00 0.00 21 HIS A N 9
ATOM 17021 C CA . HIS A 1 21 ? 8.476 5.432 3.045 1.00 0.00 21 HIS A CA 9
ATOM 17022 C C . HIS A 1 21 ? 8.236 5.784 1.560 1.00 0.00 21 HIS A C 9
ATOM 17023 O O . HIS A 1 21 ? 7.075 5.877 1.159 1.00 0.00 21 HIS A O 9
ATOM 17037 N N . GLY A 1 22 ? 9.250 5.987 0.707 1.00 0.00 22 GLY A N 9
ATOM 17038 C CA . GLY A 1 22 ? 9.021 6.176 -0.718 1.00 0.00 22 GLY A CA 9
ATOM 17039 C C . GLY A 1 22 ? 9.743 5.128 -1.581 1.00 0.00 22 GLY A C 9
ATOM 17040 O O . GLY A 1 22 ? 9.580 3.939 -1.298 1.00 0.00 22 GLY A O 9
ATOM 17044 N N . ARG A 1 23 ? 10.498 5.513 -2.629 1.00 0.00 23 ARG A N 9
ATOM 17045 C CA . ARG A 1 23 ? 11.064 4.514 -3.568 1.00 0.00 23 ARG A CA 9
ATOM 17046 C C . ARG A 1 23 ? 11.834 3.349 -2.926 1.00 0.00 23 ARG A C 9
ATOM 17047 O O . ARG A 1 23 ? 12.852 3.499 -2.253 1.00 0.00 23 ARG A O 9
ATOM 17068 N N . ILE A 1 24 ? 11.312 2.182 -3.272 1.00 0.00 24 ILE A N 9
ATOM 17069 C CA . ILE A 1 24 ? 11.773 0.813 -3.022 1.00 0.00 24 ILE A CA 9
ATOM 17070 C C . ILE A 1 24 ? 11.098 0.109 -4.204 1.00 0.00 24 ILE A C 9
ATOM 17071 O O . ILE A 1 24 ? 10.042 -0.509 -4.091 1.00 0.00 24 ILE A O 9
ATOM 17087 N N . SER A 1 25 ? 11.739 0.287 -5.366 1.00 0.00 25 SER A N 9
ATOM 17088 C CA . SER A 1 25 ? 11.291 -0.091 -6.712 1.00 0.00 25 SER A CA 9
ATOM 17089 C C . SER A 1 25 ? 10.402 -1.330 -6.773 1.00 0.00 25 SER A C 9
ATOM 17090 O O . SER A 1 25 ? 10.779 -2.432 -6.374 1.00 0.00 25 SER A O 9
ATOM 17098 N N . ARG A 1 26 ? 9.194 -1.137 -7.305 1.00 0.00 26 ARG A N 9
ATOM 17099 C CA . ARG A 1 26 ? 8.105 -2.120 -7.377 1.00 0.00 26 ARG A CA 9
ATOM 17100 C C . ARG A 1 26 ? 8.476 -3.398 -8.155 1.00 0.00 26 ARG A C 9
ATOM 17101 O O . ARG A 1 26 ? 7.941 -4.465 -7.867 1.00 0.00 26 ARG A O 9
ATOM 17122 N N . GLU A 1 27 ? 9.446 -3.304 -9.070 1.00 0.00 27 GLU A N 9
ATOM 17123 C CA . GLU A 1 27 ? 10.012 -4.432 -9.822 1.00 0.00 27 GLU A CA 9
ATOM 17124 C C . GLU A 1 27 ? 11.071 -5.217 -9.017 1.00 0.00 27 GLU A C 9
ATOM 17125 O O . GLU A 1 27 ? 11.129 -6.442 -9.102 1.00 0.00 27 GLU A O 9
ATOM 17137 N N . GLU A 1 28 ? 11.918 -4.519 -8.248 1.00 0.00 28 GLU A N 9
ATOM 17138 C CA . GLU A 1 28 ? 13.014 -5.099 -7.452 1.00 0.00 28 GLU A CA 9
ATOM 17139 C C . GLU A 1 28 ? 12.560 -5.669 -6.099 1.00 0.00 28 GLU A C 9
ATOM 17140 O O . GLU A 1 28 ? 13.006 -6.737 -5.685 1.00 0.00 28 GLU A O 9
ATOM 17152 N N . SER A 1 29 ? 11.653 -4.971 -5.408 1.00 0.00 29 SER A N 9
ATOM 17153 C CA . SER A 1 29 ? 11.179 -5.302 -4.048 1.00 0.00 29 SER A CA 9
ATOM 17154 C C . SER A 1 29 ? 10.607 -6.715 -3.921 1.00 0.00 29 SER A C 9
ATOM 17155 O O . SER A 1 29 ? 10.821 -7.378 -2.910 1.00 0.00 29 SER A O 9
ATOM 17163 N N . GLN A 1 30 ? 9.978 -7.238 -4.977 1.00 0.00 30 GLN A N 9
ATOM 17164 C CA . GLN A 1 30 ? 9.476 -8.621 -5.030 1.00 0.00 30 GLN A CA 9
ATOM 17165 C C . GLN A 1 30 ? 10.571 -9.707 -4.955 1.00 0.00 30 GLN A C 9
ATOM 17166 O O . GLN A 1 30 ? 10.260 -10.855 -4.633 1.00 0.00 30 GLN A O 9
ATOM 17180 N N . ARG A 1 31 ? 11.850 -9.364 -5.172 1.00 0.00 31 ARG A N 9
ATOM 17181 C CA . ARG A 1 31 ? 12.993 -10.282 -5.004 1.00 0.00 31 ARG A CA 9
ATOM 17182 C C . ARG A 1 31 ? 13.417 -10.414 -3.527 1.00 0.00 31 ARG A C 9
ATOM 17183 O O . ARG A 1 31 ? 13.929 -11.457 -3.127 1.00 0.00 31 ARG A O 9
ATOM 17204 N N . LEU A 1 32 ? 13.187 -9.367 -2.718 1.00 0.00 32 LEU A N 9
ATOM 17205 C CA . LEU A 1 32 ? 13.615 -9.262 -1.309 1.00 0.00 32 LEU A CA 9
ATOM 17206 C C . LEU A 1 32 ? 12.446 -9.454 -0.318 1.00 0.00 32 LEU A C 9
ATOM 17207 O O . LEU A 1 32 ? 12.469 -10.359 0.512 1.00 0.00 32 LEU A O 9
ATOM 17223 N N . ILE A 1 33 ? 11.415 -8.606 -0.413 1.00 0.00 33 ILE A N 9
ATOM 17224 C CA . ILE A 1 33 ? 10.199 -8.600 0.435 1.00 0.00 33 ILE A CA 9
ATOM 17225 C C . ILE A 1 33 ? 9.169 -9.652 -0.038 1.00 0.00 33 ILE A C 9
ATOM 17226 O O . ILE A 1 33 ? 8.206 -9.961 0.658 1.00 0.00 33 ILE A O 9
ATOM 17242 N N . GLY A 1 34 ? 9.413 -10.316 -1.175 1.00 0.00 34 GLY A N 9
ATOM 17243 C CA . GLY A 1 34 ? 8.462 -11.262 -1.773 1.00 0.00 34 GLY A CA 9
ATOM 17244 C C . GLY A 1 34 ? 8.726 -12.728 -1.423 1.00 0.00 34 GLY A C 9
ATOM 17245 O O . GLY A 1 34 ? 8.048 -13.607 -1.954 1.00 0.00 34 GLY A O 9
ATOM 17249 N N . GLN A 1 35 ? 9.676 -12.998 -0.515 1.00 0.00 35 GLN A N 9
ATOM 17250 C CA . GLN A 1 35 ? 9.924 -14.353 0.002 1.00 0.00 35 GLN A CA 9
ATOM 17251 C C . GLN A 1 35 ? 8.964 -14.659 1.174 1.00 0.00 35 GLN A C 9
ATOM 17252 O O . GLN A 1 35 ? 8.895 -15.794 1.648 1.00 0.00 35 GLN A O 9
ATOM 17266 N N . GLN A 1 36 ? 8.210 -13.641 1.627 1.00 0.00 36 GLN A N 9
ATOM 17267 C CA . GLN A 1 36 ? 7.171 -13.751 2.642 1.00 0.00 36 GLN A CA 9
ATOM 17268 C C . GLN A 1 36 ? 5.941 -14.496 2.074 1.00 0.00 36 GLN A C 9
ATOM 17269 O O . GLN A 1 36 ? 5.580 -14.304 0.911 1.00 0.00 36 GLN A O 9
ATOM 17283 N N . GLY A 1 37 ? 5.287 -15.330 2.894 1.00 0.00 37 GLY A N 9
ATOM 17284 C CA . GLY A 1 37 ? 4.166 -16.201 2.488 1.00 0.00 37 GLY A CA 9
ATOM 17285 C C . GLY A 1 37 ? 2.872 -16.038 3.299 1.00 0.00 37 GLY A C 9
ATOM 17286 O O . GLY A 1 37 ? 2.129 -17.012 3.459 1.00 0.00 37 GLY A O 9
ATOM 17290 N N . LEU A 1 38 ? 2.622 -14.852 3.864 1.00 0.00 38 LEU A N 9
ATOM 17291 C CA . LEU A 1 38 ? 1.448 -14.565 4.702 1.00 0.00 38 LEU A CA 9
ATOM 17292 C C . LEU A 1 38 ? 0.179 -14.276 3.860 1.00 0.00 38 LEU A C 9
ATOM 17293 O O . LEU A 1 38 ? 0.213 -14.307 2.627 1.00 0.00 38 LEU A O 9
ATOM 17309 N N . VAL A 1 39 ? -0.957 -14.009 4.529 1.00 0.00 39 VAL A N 9
ATOM 17310 C CA . VAL A 1 39 ? -2.218 -13.600 3.866 1.00 0.00 39 VAL A CA 9
ATOM 17311 C C . VAL A 1 39 ? -2.030 -12.349 3.026 1.00 0.00 39 VAL A C 9
ATOM 17312 O O . VAL A 1 39 ? -1.236 -11.478 3.380 1.00 0.00 39 VAL A O 9
ATOM 17325 N N . ASP A 1 40 ? -2.821 -12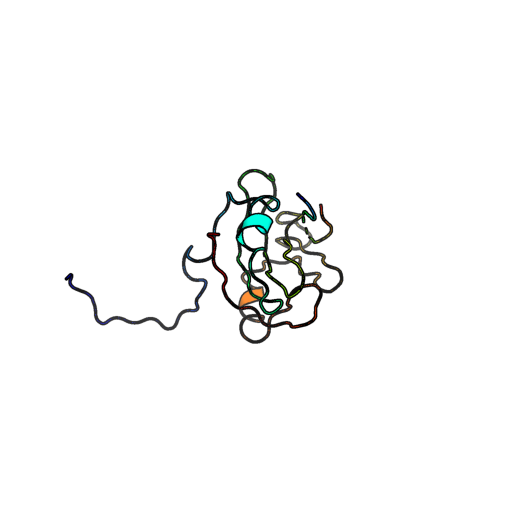.246 1.950 1.00 0.00 40 ASP A N 9
ATOM 17326 C CA . ASP A 1 40 ? -2.787 -11.212 0.900 1.00 0.00 40 ASP A CA 9
ATOM 17327 C C . ASP A 1 40 ? -2.894 -9.747 1.333 1.00 0.00 40 ASP A C 9
ATOM 17328 O O . ASP A 1 40 ? -2.893 -8.824 0.517 1.00 0.00 40 ASP A O 9
ATOM 17337 N N . GLY A 1 41 ? -2.963 -9.557 2.637 1.00 0.00 41 GLY A N 9
ATOM 17338 C CA . GLY A 1 41 ? -3.084 -8.293 3.339 1.00 0.00 41 GLY A CA 9
ATOM 17339 C C . GLY A 1 41 ? -1.899 -7.864 4.197 1.00 0.00 41 GLY A C 9
ATOM 17340 O O . GLY A 1 41 ? -2.038 -6.891 4.931 1.00 0.00 41 GLY A O 9
ATOM 17344 N N . LEU A 1 42 ? -0.702 -8.439 4.060 1.00 0.00 42 LEU A N 9
ATOM 17345 C CA . LEU A 1 42 ? 0.450 -8.060 4.906 1.00 0.00 42 LEU A CA 9
ATOM 17346 C C . LEU A 1 42 ? 1.198 -6.989 4.107 1.00 0.00 42 LEU A C 9
ATOM 17347 O O . LEU A 1 42 ? 2.286 -7.170 3.569 1.00 0.00 42 LEU A O 9
ATOM 17363 N N . PHE A 1 43 ? 0.543 -5.835 4.051 1.00 0.00 43 PHE A N 9
ATOM 17364 C CA . PHE A 1 43 ? 0.925 -4.681 3.251 1.00 0.00 43 PHE A CA 9
ATOM 17365 C C . PHE A 1 43 ? 1.673 -3.540 3.976 1.00 0.00 43 PHE A C 9
ATOM 17366 O O . PHE A 1 43 ? 1.826 -3.541 5.200 1.00 0.00 43 PHE A O 9
ATOM 17383 N N . LEU A 1 44 ? 2.112 -2.554 3.184 1.00 0.00 44 LEU A N 9
ATOM 17384 C CA . LEU A 1 44 ? 2.746 -1.282 3.574 1.00 0.00 44 LEU A CA 9
ATOM 17385 C C . LEU A 1 44 ? 2.214 -0.151 2.659 1.00 0.00 44 LEU A C 9
ATOM 17386 O O . LEU A 1 44 ? 1.678 -0.432 1.576 1.00 0.00 44 LEU A O 9
ATOM 17402 N N . VAL A 1 45 ? 2.372 1.117 3.057 1.00 0.00 45 VAL A N 9
ATOM 17403 C CA . VAL A 1 45 ? 2.020 2.298 2.238 1.00 0.00 45 VAL A CA 9
ATOM 17404 C C . VAL A 1 45 ? 3.279 3.121 1.971 1.00 0.00 45 VAL A C 9
ATOM 17405 O O . VAL A 1 45 ? 3.840 3.749 2.864 1.00 0.00 45 VAL A O 9
ATOM 17418 N N . ARG A 1 46 ? 3.755 3.073 0.730 1.00 0.00 46 ARG A N 9
ATOM 17419 C CA . ARG A 1 46 ? 4.974 3.735 0.229 1.00 0.00 46 ARG A CA 9
ATOM 17420 C C . ARG A 1 46 ? 4.689 4.239 -1.160 1.00 0.00 46 ARG A C 9
ATOM 17421 O O . ARG A 1 46 ? 3.701 3.857 -1.773 1.00 0.00 46 ARG A O 9
ATOM 17442 N N . GLU A 1 47 ? 5.522 5.116 -1.677 1.00 0.00 47 GLU A N 9
ATOM 17443 C CA . GLU A 1 47 ? 5.344 5.552 -3.052 1.00 0.00 47 GLU A CA 9
ATOM 17444 C C . GLU A 1 47 ? 6.631 5.724 -3.791 1.00 0.00 47 GLU A C 9
ATOM 17445 O O . GLU A 1 47 ? 7.679 5.333 -3.312 1.00 0.00 47 GLU A O 9
ATOM 17458 N N . SER A 1 48 ? 6.536 6.261 -4.985 1.00 0.00 48 SER A N 9
ATOM 17459 C CA . SER A 1 48 ? 7.674 6.389 -5.854 1.00 0.00 48 SER A CA 9
ATOM 17460 C C . SER A 1 48 ? 8.230 7.796 -5.753 1.00 0.00 48 SER A C 9
ATOM 17461 O O . SER A 1 48 ? 7.479 8.774 -5.740 1.00 0.00 48 SER A O 9
ATOM 17469 N N . GLN A 1 49 ? 9.558 7.891 -5.721 1.00 0.00 49 GLN A N 9
ATOM 17470 C CA . GLN A 1 49 ? 10.247 9.181 -5.762 1.00 0.00 49 GLN A CA 9
ATOM 17471 C C . GLN A 1 49 ? 10.707 9.451 -7.231 1.00 0.00 49 GLN A C 9
ATOM 17472 O O . GLN A 1 49 ? 11.339 10.469 -7.514 1.00 0.00 49 GLN A O 9
ATOM 17486 N N . ARG A 1 50 ? 10.305 8.557 -8.175 1.00 0.00 50 ARG A N 9
ATOM 17487 C CA . ARG A 1 50 ? 10.502 8.615 -9.642 1.00 0.00 50 ARG A CA 9
ATOM 17488 C C . ARG A 1 50 ? 9.191 8.787 -10.447 1.00 0.00 50 ARG A C 9
ATOM 17489 O O . ARG A 1 50 ? 9.177 9.601 -11.370 1.00 0.00 50 ARG A O 9
ATOM 17510 N N . ASN A 1 51 ? 8.092 8.077 -10.126 1.00 0.00 51 ASN A N 9
ATOM 17511 C CA . ASN A 1 51 ? 6.815 8.187 -10.854 1.00 0.00 51 ASN A CA 9
ATOM 17512 C C . ASN A 1 51 ? 6.046 9.487 -10.476 1.00 0.00 51 ASN A C 9
ATOM 17513 O O . ASN A 1 51 ? 5.785 9.686 -9.285 1.00 0.00 51 ASN A O 9
ATOM 17524 N N . PRO A 1 52 ? 5.612 10.346 -11.427 1.00 0.00 52 PRO A N 9
ATOM 17525 C CA . PRO A 1 52 ? 5.018 11.662 -11.112 1.00 0.00 52 PRO A CA 9
ATOM 17526 C C . PRO A 1 52 ? 3.623 11.652 -10.449 1.00 0.00 52 PRO A C 9
ATOM 17527 O O . PRO A 1 52 ? 3.261 12.601 -9.753 1.00 0.00 52 PRO A O 9
ATOM 17538 N N . GLN A 1 53 ? 2.839 10.591 -10.667 1.00 0.00 53 GLN A N 9
ATOM 17539 C CA . GLN A 1 53 ? 1.446 10.414 -10.199 1.00 0.00 53 GLN A CA 9
ATOM 17540 C C . GLN A 1 53 ? 1.359 9.328 -9.106 1.00 0.00 53 GLN A C 9
ATOM 17541 O O . GLN A 1 53 ? 0.289 8.763 -8.875 1.00 0.00 53 GLN A O 9
ATOM 17555 N N . GLY A 1 54 ? 2.467 9.066 -8.393 1.00 0.00 54 GLY A N 9
ATOM 17556 C CA . GLY A 1 54 ? 2.552 7.962 -7.442 1.00 0.00 54 GLY A CA 9
ATOM 17557 C C . GLY A 1 54 ? 2.372 8.167 -5.944 1.00 0.00 54 GLY A C 9
ATOM 17558 O O . GLY A 1 54 ? 3.012 8.981 -5.279 1.00 0.00 54 GLY A O 9
ATOM 17562 N N . PHE A 1 55 ? 1.491 7.296 -5.472 1.00 0.00 55 PHE A N 9
ATOM 17563 C CA . PHE A 1 55 ? 1.030 6.944 -4.124 1.00 0.00 55 PHE A CA 9
ATOM 17564 C C . PHE A 1 55 ? 0.801 5.425 -4.245 1.00 0.00 55 PHE A C 9
ATOM 17565 O O . PHE A 1 55 ? 0.064 5.066 -5.155 1.00 0.00 55 PHE A O 9
ATOM 17582 N N . VAL A 1 56 ? 1.424 4.516 -3.475 1.00 0.00 56 VAL A N 9
ATOM 17583 C CA . VAL A 1 56 ? 1.252 3.056 -3.705 1.00 0.00 56 VAL A CA 9
ATOM 17584 C C . VAL A 1 56 ? 0.779 2.309 -2.452 1.00 0.00 56 VAL A C 9
ATOM 17585 O O . VAL A 1 56 ? 1.223 2.533 -1.324 1.00 0.00 56 VAL A O 9
ATOM 17598 N N . LEU A 1 57 ? -0.142 1.381 -2.685 1.00 0.00 57 LEU A N 9
ATOM 17599 C CA . LEU A 1 57 ? -0.635 0.421 -1.705 1.00 0.00 57 LEU A CA 9
ATOM 17600 C C . LEU A 1 57 ? 0.214 -0.799 -2.094 1.00 0.00 57 LEU A C 9
ATOM 17601 O O . LEU A 1 57 ? 0.260 -1.139 -3.276 1.00 0.00 57 LEU A O 9
ATOM 17617 N N . SER A 1 58 ? 0.948 -1.420 -1.169 1.00 0.00 58 SER A N 9
ATOM 17618 C CA . SER A 1 58 ? 1.878 -2.501 -1.519 1.00 0.00 58 SER A CA 9
ATOM 17619 C C . SER A 1 58 ? 1.539 -3.708 -0.676 1.00 0.00 58 SER A C 9
ATOM 17620 O O . SER A 1 58 ? 1.786 -3.680 0.523 1.00 0.00 58 SER A O 9
ATOM 17628 N N . LEU A 1 59 ? 1.037 -4.769 -1.304 1.00 0.00 59 LEU A N 9
ATOM 17629 C CA . LEU A 1 59 ? 0.522 -5.966 -0.634 1.00 0.00 59 LEU A CA 9
ATOM 17630 C C . LEU A 1 59 ? 1.584 -7.056 -0.543 1.00 0.00 59 LEU A C 9
ATOM 17631 O O . LEU A 1 59 ? 2.602 -7.006 -1.231 1.00 0.00 59 LEU A O 9
ATOM 17647 N N . CYS A 1 60 ? 1.302 -8.070 0.275 1.00 0.00 60 CYS A N 9
ATOM 17648 C CA . CYS A 1 60 ? 2.165 -9.256 0.394 1.00 0.00 60 CYS A CA 9
ATOM 17649 C C . CYS A 1 60 ? 1.201 -10.379 0.143 1.00 0.00 60 CYS A C 9
ATOM 17650 O O . CYS A 1 60 ? 0.423 -10.752 1.017 1.00 0.00 60 CYS A O 9
ATOM 17658 N N . HIS A 1 61 ? 1.174 -10.794 -1.114 1.00 0.00 61 HIS A N 9
ATOM 17659 C CA . HIS A 1 61 ? 0.211 -11.759 -1.577 1.00 0.00 61 HIS A CA 9
ATOM 17660 C C . HIS A 1 61 ? 0.730 -13.194 -1.450 1.00 0.00 61 HIS A C 9
ATOM 17661 O O . HIS A 1 61 ? 1.702 -13.459 -0.737 1.00 0.00 61 HIS A O 9
ATOM 17675 N N . LEU A 1 62 ? 0.105 -14.117 -2.171 1.00 0.00 62 LEU A N 9
ATOM 17676 C CA . LEU A 1 62 ? 0.393 -15.563 -2.078 1.00 0.00 62 LEU A CA 9
ATOM 17677 C C . LEU A 1 62 ? 1.328 -16.141 -3.091 1.00 0.00 62 LEU A C 9
ATOM 17678 O O . LEU A 1 62 ? 1.508 -17.358 -3.172 1.00 0.00 62 LEU A O 9
ATOM 17694 N N . GLN A 1 63 ? 1.990 -15.216 -3.777 1.00 0.00 63 GLN A N 9
ATOM 17695 C CA . GLN A 1 63 ? 3.082 -15.567 -4.638 1.00 0.00 63 GLN A CA 9
ATOM 17696 C C . GLN A 1 63 ? 4.150 -14.476 -4.688 1.00 0.00 63 GLN A C 9
ATOM 17697 O O . GLN A 1 63 ? 5.336 -14.806 -4.750 1.00 0.00 63 GLN A O 9
ATOM 17711 N N . LYS A 1 64 ? 3.753 -13.191 -4.643 1.00 0.00 64 LYS A N 9
ATOM 17712 C CA . LYS A 1 64 ? 4.710 -12.075 -4.575 1.00 0.00 64 LYS A CA 9
ATOM 17713 C C . LYS A 1 64 ? 4.168 -10.828 -3.855 1.00 0.00 64 LYS A C 9
ATOM 17714 O O . LYS A 1 64 ? 3.039 -10.809 -3.375 1.00 0.00 64 LYS A O 9
ATOM 17733 N N . VAL A 1 65 ? 4.978 -9.769 -3.810 1.00 0.00 65 VAL A N 9
ATOM 17734 C CA . VAL A 1 65 ? 4.601 -8.433 -3.300 1.00 0.00 65 VAL A CA 9
ATOM 17735 C C . VAL A 1 65 ? 4.291 -7.552 -4.518 1.00 0.00 65 VAL A C 9
ATOM 17736 O O . VAL A 1 65 ? 5.084 -7.490 -5.457 1.00 0.00 65 VAL A O 9
ATOM 17749 N N . LYS A 1 66 ? 3.117 -6.915 -4.531 1.00 0.00 66 LYS A N 9
ATOM 17750 C CA . LYS A 1 66 ? 2.589 -6.121 -5.664 1.00 0.00 66 LYS A CA 9
ATOM 17751 C C . LYS A 1 66 ? 2.142 -4.734 -5.202 1.00 0.00 66 LYS A C 9
ATOM 17752 O O . LYS A 1 66 ? 1.646 -4.590 -4.091 1.00 0.00 66 LYS A O 9
ATOM 17771 N N . HIS A 1 67 ? 2.305 -3.734 -6.069 1.00 0.00 67 HIS A N 9
ATOM 17772 C CA . HIS A 1 67 ? 2.089 -2.307 -5.770 1.00 0.00 67 HIS A CA 9
ATOM 17773 C C . HIS A 1 67 ? 0.968 -1.631 -6.598 1.00 0.00 67 HIS A C 9
ATOM 17774 O O . HIS A 1 67 ? 0.607 -2.126 -7.654 1.00 0.00 67 HIS A O 9
ATOM 17788 N N . TYR A 1 68 ? 0.424 -0.491 -6.135 1.00 0.00 68 TYR A N 9
ATOM 17789 C CA . TYR A 1 68 ? -0.739 0.216 -6.730 1.00 0.00 68 TYR A CA 9
ATOM 17790 C C . TYR A 1 68 ? -0.548 1.758 -6.937 1.00 0.00 68 TYR A C 9
ATOM 17791 O O . TYR A 1 68 ? -1.017 2.505 -6.089 1.00 0.00 68 TYR A O 9
ATOM 17809 N N . LEU A 1 69 ? 0.064 2.283 -8.024 1.00 0.00 69 LEU A N 9
ATOM 17810 C CA . LEU A 1 69 ? 0.349 3.759 -8.162 1.00 0.00 69 LEU A CA 9
ATOM 17811 C C . LEU A 1 69 ? 0.092 4.511 -9.473 1.00 0.00 69 LEU A C 9
ATOM 17812 O O . LEU A 1 69 ? 0.455 5.686 -9.545 1.00 0.00 69 LEU A O 9
ATOM 17828 N N . ILE A 1 70 ? -0.722 4.032 -10.405 1.00 0.00 70 ILE A N 9
ATOM 17829 C CA . ILE A 1 70 ? -0.750 4.673 -11.736 1.00 0.00 70 ILE A CA 9
ATOM 17830 C C . ILE A 1 70 ? -1.803 5.769 -11.947 1.00 0.00 70 ILE A C 9
ATOM 17831 O O . ILE A 1 70 ? -1.855 6.341 -13.034 1.00 0.00 70 ILE A O 9
ATOM 17847 N N . LEU A 1 71 ? -2.570 6.161 -10.920 1.00 0.00 71 LEU A N 9
ATOM 17848 C CA . LEU A 1 71 ? -3.517 7.280 -11.023 1.00 0.00 71 LEU A CA 9
ATOM 17849 C C . LEU A 1 71 ? -3.446 8.213 -9.784 1.00 0.00 71 LEU A C 9
ATOM 17850 O O . LEU A 1 71 ? -3.336 7.721 -8.656 1.00 0.00 71 LEU A O 9
ATOM 17866 N N . PRO A 1 72 ? -3.508 9.553 -9.967 1.00 0.00 72 PRO A N 9
ATOM 17867 C CA . PRO A 1 72 ? -3.548 10.535 -8.878 1.00 0.00 72 PRO A CA 9
ATOM 17868 C C . PRO A 1 72 ? -4.991 10.749 -8.372 1.00 0.00 72 PRO A C 9
ATOM 17869 O O . PRO A 1 72 ? -5.926 10.101 -8.843 1.00 0.00 72 PRO A O 9
ATOM 17880 N N . SER A 1 73 ? -5.205 11.663 -7.419 1.00 0.00 73 SER A N 9
ATOM 17881 C CA . SER A 1 73 ? -6.556 12.025 -6.950 1.00 0.00 73 SER A CA 9
ATOM 17882 C C . SER A 1 73 ? -7.417 12.643 -8.067 1.00 0.00 73 SER A C 9
ATOM 17883 O O . SER A 1 73 ? -6.897 13.345 -8.939 1.00 0.00 73 SER A O 9
ATOM 17891 N N . GLU A 1 74 ? -8.737 12.403 -8.039 1.00 0.00 74 GLU A N 9
ATOM 17892 C CA . GLU A 1 74 ? -9.697 12.903 -9.046 1.00 0.00 74 GLU A CA 9
ATOM 17893 C C . GLU A 1 74 ? -10.851 13.702 -8.398 1.00 0.00 74 GLU A C 9
ATOM 17894 O O . GLU A 1 74 ? -10.894 13.877 -7.180 1.00 0.00 74 GLU A O 9
ATOM 17907 N N . GLU A 1 75 ? -11.824 14.150 -9.202 1.00 0.00 75 GLU A N 9
ATOM 17908 C CA . GLU A 1 75 ? -12.931 15.017 -8.747 1.00 0.00 75 GLU A CA 9
ATOM 17909 C C . GLU A 1 75 ? -14.221 14.227 -8.438 1.00 0.00 75 GLU A C 9
ATOM 17910 O O . GLU A 1 75 ? -15.159 14.769 -7.849 1.00 0.00 75 GLU A O 9
ATOM 17922 N N . GLU A 1 76 ? -14.254 12.930 -8.777 1.00 0.00 76 GLU A N 9
ATOM 17923 C CA . GLU A 1 76 ? -15.351 11.997 -8.455 1.00 0.00 76 GLU A CA 9
ATOM 17924 C C . GLU A 1 76 ? -15.039 11.118 -7.223 1.00 0.00 76 GLU A C 9
ATOM 17925 O O . GLU A 1 76 ? -15.843 10.260 -6.848 1.00 0.00 76 GLU A O 9
ATOM 17937 N N . GLY A 1 77 ? -13.860 11.297 -6.610 1.00 0.00 77 GLY A N 9
ATOM 17938 C CA . GLY A 1 77 ? -13.349 10.482 -5.501 1.00 0.00 77 GLY A CA 9
ATOM 17939 C C . GLY A 1 77 ? -12.210 11.133 -4.717 1.00 0.00 77 GLY A C 9
ATOM 17940 O O . GLY A 1 77 ? -12.107 12.357 -4.657 1.00 0.00 77 GLY A O 9
ATOM 17944 N N . ARG A 1 78 ? -11.381 10.314 -4.056 1.00 0.00 78 ARG A N 9
ATOM 17945 C CA . ARG A 1 78 ? -10.157 10.720 -3.326 1.00 0.00 78 ARG A CA 9
ATOM 17946 C C . ARG A 1 78 ? -8.927 10.215 -4.101 1.00 0.00 78 ARG A C 9
ATOM 17947 O O . ARG A 1 78 ? -8.909 10.353 -5.323 1.00 0.00 78 ARG A O 9
ATOM 17968 N N . LEU A 1 79 ? -7.924 9.634 -3.427 1.00 0.00 79 LEU A N 9
ATOM 17969 C CA . LEU A 1 79 ? -6.762 9.003 -4.075 1.00 0.00 79 LEU A CA 9
ATOM 17970 C C . LEU A 1 79 ? -7.302 7.906 -5.005 1.00 0.00 79 LEU A C 9
ATOM 17971 O O . LEU A 1 79 ? -7.953 6.977 -4.528 1.00 0.00 79 LEU A O 9
ATOM 17987 N N . TYR A 1 80 ? -7.087 8.010 -6.318 1.00 0.00 80 TYR A N 9
ATOM 17988 C CA . TYR A 1 80 ? -7.686 7.074 -7.273 1.00 0.00 80 TYR A CA 9
ATOM 17989 C C . TYR A 1 80 ? -6.891 5.779 -7.452 1.00 0.00 80 TYR A C 9
ATOM 17990 O O . TYR A 1 80 ? -5.711 5.805 -7.789 1.00 0.00 80 TYR A O 9
ATOM 18008 N N . PHE A 1 81 ? -7.573 4.642 -7.276 1.00 0.00 81 PHE A N 9
ATOM 18009 C CA . PHE A 1 81 ? -7.009 3.307 -7.440 1.00 0.00 81 PHE A CA 9
ATOM 18010 C C . PHE A 1 81 ? -7.920 2.256 -8.047 1.00 0.00 81 PHE A C 9
ATOM 18011 O O . PHE A 1 81 ? -9.145 2.350 -8.000 1.00 0.00 81 PHE A O 9
ATOM 18028 N N . SER A 1 82 ? -7.262 1.248 -8.605 1.00 0.00 82 SER A N 9
ATOM 18029 C CA . SER A 1 82 ? -7.835 0.037 -9.161 1.00 0.00 82 SER A CA 9
ATOM 18030 C C . SER A 1 82 ? -6.865 -1.153 -8.996 1.00 0.00 82 SER A C 9
ATOM 18031 O O . SER A 1 82 ? -5.938 -1.155 -8.196 1.00 0.00 82 SER A O 9
ATOM 18039 N N . MET A 1 83 ? -7.097 -2.147 -9.823 1.00 0.00 83 MET A N 9
ATOM 18040 C CA . MET A 1 83 ? -6.618 -3.509 -10.022 1.00 0.00 83 MET A CA 9
ATOM 18041 C C . MET A 1 83 ? -6.857 -3.868 -11.500 1.00 0.00 83 MET A C 9
ATOM 18042 O O . MET A 1 83 ? -7.251 -3.012 -12.295 1.00 0.00 83 MET A O 9
ATOM 18056 N N . ASP A 1 84 ? -6.698 -5.146 -11.852 1.00 0.00 84 ASP A N 9
ATOM 18057 C CA . ASP A 1 84 ? -7.065 -5.596 -13.203 1.00 0.00 84 ASP A CA 9
ATOM 18058 C C . ASP A 1 84 ? -8.605 -5.497 -13.369 1.00 0.00 84 ASP A C 9
ATOM 18059 O O . ASP A 1 84 ? -9.095 -5.152 -14.446 1.00 0.00 84 ASP A O 9
ATOM 18068 N N . ASP A 1 85 ? -9.365 -5.755 -12.289 1.00 0.00 85 ASP A N 9
ATOM 18069 C CA . ASP A 1 85 ? -10.826 -5.600 -12.204 1.00 0.00 85 ASP A CA 9
ATOM 18070 C C . ASP A 1 85 ? -11.229 -5.038 -10.817 1.00 0.00 85 ASP A C 9
ATOM 18071 O O . ASP A 1 85 ? -11.904 -5.708 -10.032 1.00 0.00 85 ASP A O 9
ATOM 18080 N N . GLY A 1 86 ? -10.747 -3.829 -10.474 1.00 0.00 86 GLY A N 9
ATOM 18081 C CA . GLY A 1 86 ? -10.941 -3.209 -9.144 1.00 0.00 86 GLY A CA 9
ATOM 18082 C C . GLY A 1 86 ? -11.343 -1.727 -9.120 1.00 0.00 86 GLY A C 9
ATOM 18083 O O . GLY A 1 86 ? -11.355 -1.043 -10.142 1.00 0.00 86 GLY A O 9
ATOM 18087 N N . GLN A 1 87 ? -11.664 -1.242 -7.913 1.00 0.00 87 GLN A N 9
ATOM 18088 C CA . GLN A 1 87 ? -12.192 0.107 -7.629 1.00 0.00 87 GLN A CA 9
ATOM 18089 C C . GLN A 1 87 ? -11.629 0.745 -6.332 1.00 0.00 87 GLN A C 9
ATOM 18090 O O . GLN A 1 87 ? -12.377 1.328 -5.548 1.00 0.00 87 GLN A O 9
ATOM 18104 N N . THR A 1 88 ? -10.322 0.633 -6.066 1.00 0.00 88 THR A N 9
ATOM 18105 C CA . THR A 1 88 ? -9.686 1.091 -4.803 1.00 0.00 88 THR A CA 9
ATOM 18106 C C . THR A 1 88 ? -9.536 2.581 -4.503 1.00 0.00 88 THR A C 9
ATOM 18107 O O . THR A 1 88 ? -9.057 2.978 -3.447 1.00 0.00 88 THR A O 9
ATOM 18118 N N . ARG A 1 89 ? -9.987 3.369 -5.465 1.00 0.00 89 ARG A N 9
ATOM 18119 C CA . ARG A 1 89 ? -10.166 4.843 -5.538 1.00 0.00 89 ARG A CA 9
ATOM 18120 C C . ARG A 1 89 ? -10.774 5.610 -4.327 1.00 0.00 89 ARG A C 9
ATOM 18121 O O . ARG A 1 89 ? -11.751 6.346 -4.472 1.00 0.00 89 ARG A O 9
ATOM 18142 N N . PHE A 1 90 ? -10.211 5.451 -3.136 1.00 0.00 90 PHE A N 9
ATOM 18143 C CA . PHE A 1 90 ? -10.531 6.157 -1.886 1.00 0.00 90 PHE A CA 9
ATOM 18144 C C . PHE A 1 90 ? -9.241 6.450 -1.085 1.00 0.00 90 PHE A C 9
ATOM 18145 O O . PHE A 1 90 ? -8.186 5.875 -1.355 1.00 0.00 90 PHE A O 9
ATOM 18162 N N . THR A 1 91 ? -9.313 7.322 -0.069 1.00 0.00 91 THR A N 9
ATOM 18163 C CA . THR A 1 91 ? -8.173 7.601 0.834 1.00 0.00 91 THR A CA 9
ATOM 18164 C C . THR A 1 91 ? -7.847 6.348 1.656 1.00 0.00 91 THR A C 9
ATOM 18165 O O . THR A 1 91 ? -8.750 5.746 2.238 1.00 0.00 91 THR A O 9
ATOM 18176 N N . ASP A 1 92 ? -6.573 5.960 1.755 1.00 0.00 92 ASP A N 9
ATOM 18177 C CA . ASP A 1 92 ? -6.197 4.711 2.425 1.00 0.00 92 ASP A CA 9
ATOM 18178 C C . ASP A 1 92 ? -6.236 4.812 3.956 1.00 0.00 92 ASP A C 9
ATOM 18179 O O . ASP A 1 92 ? -6.847 3.964 4.601 1.00 0.00 92 ASP A O 9
ATOM 18188 N N . LEU A 1 93 ? -5.677 5.877 4.549 1.00 0.00 93 LEU A N 9
ATOM 18189 C CA . LEU A 1 93 ? -5.559 6.015 6.010 1.00 0.00 93 LEU A CA 9
ATOM 18190 C C . LEU A 1 93 ? -6.916 5.967 6.735 1.00 0.00 93 LEU A C 9
ATOM 18191 O O . LEU A 1 93 ? -7.042 5.310 7.769 1.00 0.00 93 LEU A O 9
ATOM 18207 N N . LEU A 1 94 ? -7.947 6.601 6.161 1.00 0.00 94 LEU A N 9
ATOM 18208 C CA . LEU A 1 94 ? -9.312 6.599 6.711 1.00 0.00 94 LEU A CA 9
ATOM 18209 C C . LEU A 1 94 ? -9.964 5.202 6.671 1.00 0.00 94 LEU A C 9
ATOM 18210 O O . LEU A 1 94 ? -10.791 4.877 7.525 1.00 0.00 94 LEU A O 9
ATOM 18226 N N . GLN A 1 95 ? -9.567 4.360 5.711 1.00 0.00 95 GLN A N 9
ATOM 18227 C CA . GLN A 1 95 ? -9.984 2.970 5.574 1.00 0.00 95 GLN A CA 9
ATOM 18228 C C . GLN A 1 95 ? -9.084 2.008 6.371 1.00 0.00 95 GLN A C 9
ATOM 18229 O O . GLN A 1 95 ? -9.515 0.909 6.709 1.00 0.00 95 GLN A O 9
ATOM 18243 N N . LEU A 1 96 ? -7.858 2.403 6.725 1.00 0.00 96 LEU A N 9
ATOM 18244 C CA . LEU A 1 96 ? -6.928 1.570 7.485 1.00 0.00 96 LEU A CA 9
ATOM 18245 C C . LEU A 1 96 ? -7.409 1.377 8.928 1.00 0.00 96 LEU A C 9
ATOM 18246 O O . LEU A 1 96 ? -7.618 0.242 9.347 1.00 0.00 96 LEU A O 9
ATOM 18262 N N . VAL A 1 97 ? -7.661 2.456 9.673 1.00 0.00 97 VAL A N 9
ATOM 18263 C CA . VAL A 1 97 ? -8.013 2.384 11.107 1.00 0.00 97 VAL A CA 9
ATOM 18264 C C . VAL A 1 97 ? -9.205 1.448 11.369 1.00 0.00 97 VAL A C 9
ATOM 18265 O O . VAL A 1 97 ? -9.059 0.451 12.077 1.00 0.00 97 VAL A O 9
ATOM 18278 N N . GLU A 1 98 ? -10.370 1.734 10.784 1.00 0.00 98 GLU A N 9
ATOM 18279 C CA . GLU A 1 98 ? -11.571 0.886 10.866 1.00 0.00 98 GLU A CA 9
ATOM 18280 C C . GLU A 1 98 ? -11.608 -0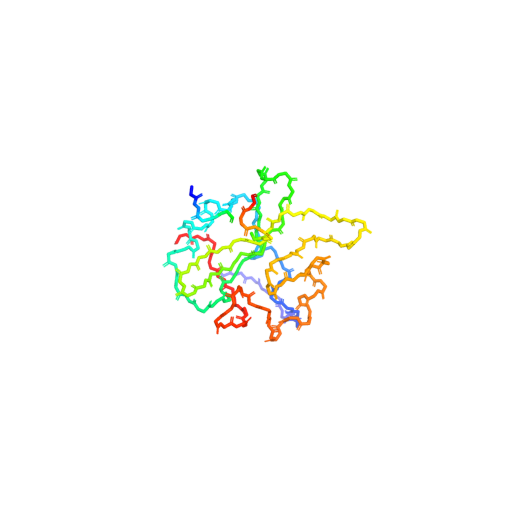.289 9.878 1.00 0.00 98 GLU A C 9
ATOM 18281 O O . GLU A 1 98 ? -11.548 -1.447 10.284 1.00 0.00 98 GLU A O 9
ATOM 18293 N N . PHE A 1 99 ? -11.647 -0.019 8.570 1.00 0.00 99 PHE A N 9
ATOM 18294 C CA . PHE A 1 99 ? -11.842 -1.051 7.545 1.00 0.00 99 PHE A CA 9
ATOM 18295 C C . PHE A 1 99 ? -10.718 -2.064 7.279 1.00 0.00 99 PHE A C 9
ATOM 18296 O O . PHE A 1 99 ? -11.013 -3.031 6.586 1.00 0.00 99 PHE A O 9
ATOM 18313 N N . HIS A 1 100 ? -9.506 -1.998 7.862 1.00 0.00 100 HIS A N 9
ATOM 18314 C CA . HIS A 1 100 ? -8.488 -3.070 7.661 1.00 0.00 100 HIS A CA 9
ATOM 18315 C C . HIS A 1 100 ? -9.009 -4.484 7.983 1.00 0.00 100 HIS A C 9
ATOM 18316 O O . HIS A 1 100 ? -8.573 -5.452 7.365 1.00 0.00 100 HIS A O 9
ATOM 18331 N N . GLN A 1 101 ? -9.966 -4.586 8.914 1.00 0.00 101 GLN A N 9
ATOM 18332 C CA . GLN A 1 101 ? -10.639 -5.826 9.335 1.00 0.00 101 GLN A CA 9
ATOM 18333 C C . GLN A 1 101 ? -11.478 -6.496 8.227 1.00 0.00 101 GLN A C 9
ATOM 18334 O O . GLN A 1 101 ? -11.629 -7.717 8.215 1.00 0.00 101 GLN A O 9
ATOM 18348 N N . LEU A 1 102 ? -12.053 -5.686 7.330 1.00 0.00 102 LEU A N 9
ATOM 18349 C CA . LEU A 1 102 ? -12.949 -6.072 6.237 1.00 0.00 102 LEU A CA 9
ATOM 18350 C C . LEU A 1 102 ? -12.759 -5.020 5.120 1.00 0.00 102 LEU A C 9
ATOM 18351 O O . LEU A 1 102 ? -13.571 -4.108 4.942 1.00 0.00 102 LEU A O 9
ATOM 18367 N N . ASN A 1 103 ? -11.627 -5.120 4.414 1.00 0.00 103 ASN A N 9
ATOM 18368 C CA . ASN A 1 103 ? -11.181 -4.157 3.402 1.00 0.00 103 ASN A CA 9
ATOM 18369 C C . ASN A 1 103 ? -11.299 -4.668 1.949 1.00 0.00 103 ASN A C 9
ATOM 18370 O O . ASN A 1 103 ? -11.945 -5.676 1.660 1.00 0.00 103 ASN A O 9
ATOM 18381 N N . ARG A 1 104 ? -10.664 -3.939 1.021 1.00 0.00 104 ARG A N 9
ATOM 18382 C CA . ARG A 1 104 ? -10.514 -4.269 -0.403 1.00 0.00 104 ARG A CA 9
ATOM 18383 C C . ARG A 1 104 ? -9.078 -4.767 -0.650 1.00 0.00 104 ARG A C 9
ATOM 18384 O O . ARG A 1 104 ? -8.215 -4.010 -1.099 1.00 0.00 104 ARG A O 9
ATOM 18405 N N . GLY A 1 105 ? -8.802 -6.018 -0.260 1.00 0.00 105 GLY A N 9
ATOM 18406 C CA . GLY A 1 105 ? -7.521 -6.714 -0.503 1.00 0.00 105 GLY A CA 9
ATOM 18407 C C . GLY A 1 105 ? -7.269 -7.030 -1.993 1.00 0.00 105 GLY A C 9
ATOM 18408 O O . GLY A 1 105 ? -7.828 -6.395 -2.885 1.00 0.00 105 GLY A O 9
ATOM 18412 N N . ILE A 1 106 ? -6.411 -8.017 -2.271 1.00 0.00 106 ILE A N 9
ATOM 18413 C CA . ILE A 1 106 ? -5.964 -8.387 -3.637 1.00 0.00 106 ILE A CA 9
ATOM 18414 C C . ILE A 1 106 ? -7.116 -8.860 -4.568 1.00 0.00 106 ILE A C 9
ATOM 18415 O O . ILE A 1 106 ? -8.142 -9.335 -4.076 1.00 0.00 106 ILE A O 9
ATOM 18431 N N . LEU A 1 107 ? -6.912 -8.798 -5.902 1.00 0.00 107 LEU A N 9
ATOM 18432 C CA . LEU A 1 107 ? -7.846 -9.255 -6.963 1.00 0.00 107 LEU A CA 9
ATOM 18433 C C . LEU A 1 107 ? -8.800 -10.433 -6.569 1.00 0.00 107 LEU A C 9
ATOM 18434 O O . LEU A 1 107 ? -10.003 -10.150 -6.537 1.00 0.00 107 LEU A O 9
ATOM 18450 N N . PRO A 1 108 ? -8.375 -11.694 -6.247 1.00 0.00 108 PRO A N 9
ATOM 18451 C CA . PRO A 1 108 ? -9.337 -12.767 -5.925 1.00 0.00 108 PRO A CA 9
ATOM 18452 C C . PRO A 1 108 ? -9.243 -13.407 -4.517 1.00 0.00 108 PRO A C 9
ATOM 18453 O O . PRO A 1 108 ? -10.225 -14.008 -4.070 1.00 0.00 108 PRO A O 9
ATOM 18464 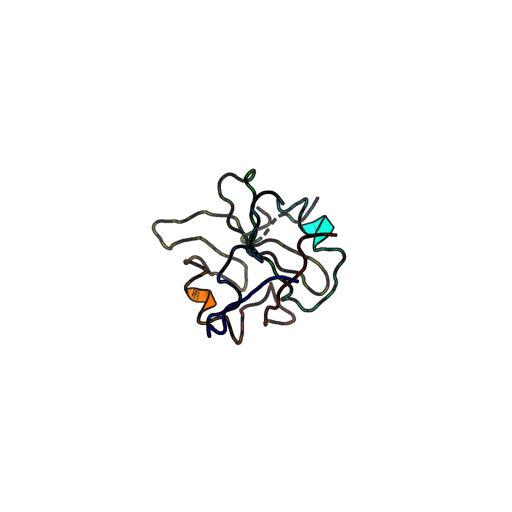N N . CYS A 1 109 ? -8.103 -13.324 -3.815 1.00 0.00 109 CYS A N 9
ATOM 18465 C CA . CYS A 1 109 ? -7.830 -13.971 -2.536 1.00 0.00 109 CYS A CA 9
ATOM 18466 C C . CYS A 1 109 ? -8.298 -13.157 -1.300 1.00 0.00 109 CYS A C 9
ATOM 18467 O O . CYS A 1 109 ? -9.348 -12.509 -1.342 1.00 0.00 109 CYS A O 9
ATOM 18475 N N . LEU A 1 110 ? -7.563 -13.219 -0.175 1.00 0.00 110 LEU A N 9
ATOM 18476 C CA . LEU A 1 110 ? -7.943 -12.594 1.106 1.00 0.00 110 LEU A CA 9
ATOM 18477 C C . LEU A 1 110 ? -8.159 -11.070 1.000 1.00 0.00 110 LEU A C 9
ATOM 18478 O O . LEU A 1 110 ? -7.411 -10.359 0.324 1.00 0.00 110 LEU A O 9
ATOM 18494 N N . LEU A 1 111 ? -9.172 -10.578 1.731 1.00 0.00 111 LEU A N 9
ATOM 18495 C CA . LEU A 1 111 ? -9.640 -9.185 1.697 1.00 0.00 111 LEU A CA 9
ATOM 18496 C C . LEU A 1 111 ? -9.261 -8.285 2.890 1.00 0.00 111 LEU A C 9
ATOM 18497 O O . LEU A 1 111 ? -9.470 -7.077 2.812 1.00 0.00 111 LEU A O 9
ATOM 18513 N N . ARG A 1 112 ? -8.702 -8.835 3.977 1.00 0.00 112 ARG A N 9
ATOM 18514 C CA . ARG A 1 112 ? -8.322 -8.083 5.199 1.00 0.00 112 ARG A CA 9
ATOM 18515 C C . ARG A 1 112 ? -6.806 -7.899 5.326 1.00 0.00 112 ARG A C 9
ATOM 18516 O O . ARG A 1 112 ? -6.052 -8.786 4.928 1.00 0.00 112 ARG A O 9
ATOM 18537 N N . HIS A 1 113 ? -6.366 -6.776 5.897 1.00 0.00 113 HIS A N 9
ATOM 18538 C CA . HIS A 1 113 ? -4.951 -6.373 6.004 1.00 0.00 113 HIS A CA 9
ATOM 18539 C C . HIS A 1 113 ? -4.402 -6.388 7.431 1.00 0.00 113 HIS A C 9
ATOM 18540 O O . HIS A 1 113 ? -5.130 -6.215 8.410 1.00 0.00 113 HIS A O 9
ATOM 18554 N N . CYS A 1 114 ? -3.087 -6.584 7.516 1.00 0.00 114 CYS A N 9
ATOM 18555 C CA . CYS A 1 114 ? -2.285 -6.657 8.734 1.00 0.00 114 CYS A CA 9
ATOM 18556 C C . CYS A 1 114 ? -0.917 -5.949 8.538 1.00 0.00 114 CYS A C 9
ATOM 18557 O O . CYS A 1 114 ? -0.610 -5.474 7.443 1.00 0.00 114 CYS A O 9
ATOM 18565 N N . CYS A 1 115 ? -0.057 -5.926 9.562 1.00 0.00 115 CYS A N 9
ATOM 18566 C CA . CYS A 1 115 ? 1.224 -5.192 9.535 1.00 0.00 115 CYS A CA 9
ATOM 18567 C C . CYS A 1 115 ? 2.434 -6.097 9.217 1.00 0.00 115 CYS A C 9
ATOM 18568 O O . CYS A 1 115 ? 2.685 -7.083 9.913 1.00 0.00 115 CYS A O 9
ATOM 18576 N N . THR A 1 116 ? 3.193 -5.743 8.169 1.00 0.00 116 THR A N 9
ATOM 18577 C CA . THR A 1 116 ? 4.330 -6.515 7.616 1.00 0.00 116 THR A CA 9
ATOM 18578 C C . THR A 1 116 ? 5.718 -5.972 8.006 1.00 0.00 116 THR A C 9
ATOM 18579 O O . THR A 1 116 ? 5.820 -4.999 8.756 1.00 0.00 116 THR A O 9
ATOM 18590 N N . ARG A 1 117 ? 6.799 -6.590 7.498 1.00 0.00 117 ARG A N 9
ATOM 18591 C CA . ARG A 1 117 ? 8.186 -6.128 7.705 1.00 0.00 117 ARG A CA 9
ATOM 18592 C C . ARG A 1 117 ? 8.407 -4.752 7.056 1.00 0.00 117 ARG A C 9
ATOM 18593 O O . ARG A 1 117 ? 8.097 -4.557 5.879 1.00 0.00 117 ARG A O 9
ATOM 18614 N N . VAL A 1 118 ? 8.946 -3.798 7.819 1.00 0.00 118 VAL A N 9
ATOM 18615 C CA . VAL A 1 118 ? 9.151 -2.402 7.372 1.00 0.00 118 VAL A CA 9
ATOM 18616 C C . VAL A 1 118 ? 10.361 -2.242 6.437 1.00 0.00 118 VAL A C 9
ATOM 18617 O O . VAL A 1 118 ? 11.294 -3.046 6.458 1.00 0.00 118 VAL A O 9
ATOM 18630 N N . ALA A 1 119 ? 10.359 -1.170 5.636 1.00 0.00 119 ALA A N 9
ATOM 18631 C CA . ALA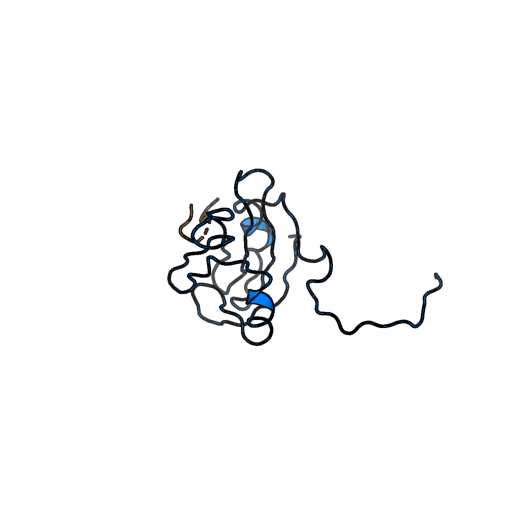 A 1 119 ? 11.435 -0.834 4.688 1.00 0.00 119 ALA A CA 9
ATOM 18632 C C . ALA A 1 119 ? 12.668 -0.145 5.328 1.00 0.00 119 ALA A C 9
ATOM 18633 O O . ALA A 1 119 ? 13.618 0.203 4.620 1.00 0.00 119 ALA A O 9
ATOM 18640 N N . LEU A 1 120 ? 12.653 0.070 6.655 1.00 0.00 120 LEU A N 9
ATOM 18641 C CA . LEU A 1 120 ? 13.722 0.709 7.444 1.00 0.00 120 LEU A CA 9
ATOM 18642 C C . LEU A 1 120 ? 15.000 -0.156 7.531 1.00 0.00 120 LEU A C 9
ATOM 18643 O O . LEU A 1 120 ? 14.903 -1.369 7.839 1.00 0.00 120 LEU A O 9
ATOM 18660 N N . PRO B 2 1 ? 7.597 -7.434 -12.058 1.00 0.00 1135 PRO B N 9
ATOM 18661 C CA . PRO B 2 1 ? 7.001 -8.036 -13.270 1.00 0.00 1135 PRO B CA 9
ATOM 18662 C C . PRO B 2 1 ? 5.661 -8.747 -13.009 1.00 0.00 1135 PRO B C 9
ATOM 18663 O O . PRO B 2 1 ? 5.580 -9.565 -12.096 1.00 0.00 1135 PRO B O 9
ATOM 18676 N N . GLN B 2 2 ? 4.645 -8.449 -13.837 1.00 0.00 1136 GLN B N 9
ATOM 18677 C CA . GLN B 2 2 ? 3.296 -9.054 -13.883 1.00 0.00 1136 GLN B CA 9
ATOM 18678 C C . GLN B 2 2 ? 2.661 -9.458 -12.519 1.00 0.00 1136 GLN B C 9
ATOM 18679 O O . GLN B 2 2 ? 2.859 -10.588 -12.064 1.00 0.00 1136 GLN B O 9
ATOM 18693 N N . PRO B 2 3 ? 1.859 -8.587 -11.862 1.00 0.00 1137 PRO B N 9
ATOM 18694 C CA . PRO B 2 3 ? 1.562 -7.181 -12.180 1.00 0.00 1137 PRO B CA 9
ATOM 18695 C C . PRO B 2 3 ? 2.703 -6.231 -11.746 1.00 0.00 1137 PRO B C 9
ATOM 18696 O O . PRO B 2 3 ? 3.788 -6.678 -11.381 1.00 0.00 1137 PRO B O 9
ATOM 18707 N N . GLU B 2 4 ? 2.467 -4.915 -11.816 1.00 0.00 1138 GLU B N 9
ATOM 18708 C CA . GLU B 2 4 ? 3.487 -3.891 -11.542 1.00 0.00 1138 GLU B CA 9
ATOM 18709 C C . GLU B 2 4 ? 2.938 -2.719 -10.705 1.00 0.00 1138 GLU B C 9
ATOM 18710 O O . GLU B 2 4 ? 3.263 -2.662 -9.522 1.00 0.00 1138 GLU B O 9
ATOM 18746 N N . VAL B 2 6 ? -0.595 -2.006 -10.502 1.00 0.00 1140 VAL B N 9
ATOM 18747 C CA . VAL B 2 6 ? -1.890 -2.772 -10.382 1.00 0.00 1140 VAL B CA 9
ATOM 18748 C C . VAL B 2 6 ? -3.114 -2.158 -10.941 1.00 0.00 1140 VAL B C 9
ATOM 18749 O O . VAL B 2 6 ? -4.012 -2.910 -11.308 1.00 0.00 1140 VAL B O 9
ATOM 18762 N N . ASN B 2 7 ? -3.164 -0.837 -11.081 1.00 0.00 1141 ASN B N 9
ATOM 18763 C CA . ASN B 2 7 ? -4.260 -0.295 -11.877 1.00 0.00 1141 ASN B CA 9
ATOM 18764 C C . ASN B 2 7 ? -3.990 -1.042 -13.246 1.00 0.00 1141 ASN B C 9
ATOM 18765 O O . ASN B 2 7 ? -4.919 -1.424 -13.955 1.00 0.00 1141 ASN B O 9
ATOM 18776 N N . GLN B 2 8 ? -2.686 -1.377 -13.496 1.00 0.00 1142 GLN B N 9
ATOM 18777 C CA . GLN B 2 8 ? -2.127 -2.205 -14.521 1.00 0.00 1142 GLN B CA 9
ATOM 18778 C C . GLN B 2 8 ? -0.878 -2.976 -14.065 1.00 0.00 1142 GLN B C 9
ATOM 18779 O O . GLN B 2 8 ? -0.220 -2.566 -13.112 1.00 0.00 1142 GLN B O 9
ATOM 18793 N N . PRO B 2 9 ? -0.389 -3.945 -14.862 1.00 0.00 1143 PRO B N 9
ATOM 18794 C CA . PRO B 2 9 ? 1.040 -4.273 -14.994 1.00 0.00 1143 PRO B CA 9
ATOM 18795 C C . PRO B 2 9 ? 1.906 -3.109 -15.559 1.00 0.00 1143 PRO B C 9
ATOM 18796 O O . PRO B 2 9 ? 2.797 -3.299 -16.389 1.00 0.00 1143 PRO B O 9
ATOM 18807 N N . ASP B 2 10 ? 1.601 -1.901 -15.075 1.00 0.00 1144 ASP B N 9
ATOM 18808 C CA . ASP B 2 10 ? 2.077 -0.556 -15.399 1.00 0.00 1144 ASP B CA 9
ATOM 18809 C C . ASP B 2 10 ? 2.186 -0.236 -16.911 1.00 0.00 1144 ASP B C 9
ATOM 18810 O O . ASP B 2 10 ? 1.123 -0.001 -17.533 1.00 0.00 1144 ASP B O 9
ATOM 18820 N N . GLY A 1 1 ? 18.084 41.591 -2.945 1.00 0.00 1 GLY A N 10
ATOM 18821 C CA . GLY A 1 1 ? 17.855 40.150 -2.683 1.00 0.00 1 GLY A CA 10
ATOM 18822 C C . GLY A 1 1 ? 16.489 39.879 -2.060 1.00 0.00 1 GLY A C 10
ATOM 18823 O O . GLY A 1 1 ? 15.753 40.805 -1.710 1.00 0.00 1 GLY A O 10
ATOM 18829 N N . SER A 1 2 ? 16.138 38.598 -1.914 1.00 0.00 2 SER A N 10
ATOM 18830 C CA . SER A 1 2 ? 14.880 38.136 -1.294 1.00 0.00 2 SER A CA 10
ATOM 18831 C C . SER A 1 2 ? 14.897 38.223 0.252 1.00 0.00 2 SER A C 10
ATOM 18832 O O . SER A 1 2 ? 15.980 38.291 0.849 1.00 0.00 2 SER A O 10
ATOM 18840 N N . PRO A 1 3 ? 13.724 38.218 0.928 1.00 0.00 3 PRO A N 10
ATOM 18841 C CA . PRO A 1 3 ? 13.636 38.274 2.392 1.00 0.00 3 PRO A CA 10
ATOM 18842 C C . PRO A 1 3 ? 14.314 37.096 3.113 1.00 0.00 3 PRO A C 10
ATOM 18843 O O . PRO A 1 3 ? 14.375 35.974 2.597 1.00 0.00 3 PRO A O 10
ATOM 18854 N N . ALA A 1 4 ? 14.787 37.345 4.339 1.00 0.00 4 ALA A N 10
ATOM 18855 C CA . ALA A 1 4 ? 15.392 36.335 5.213 1.00 0.00 4 ALA A CA 10
ATOM 18856 C C . ALA A 1 4 ? 14.351 35.391 5.858 1.00 0.00 4 ALA A C 10
ATOM 18857 O O . ALA A 1 4 ? 13.155 35.700 5.921 1.00 0.00 4 ALA A O 10
ATOM 18864 N N . SER A 1 5 ? 14.818 34.246 6.368 1.00 0.00 5 SER A N 10
ATOM 18865 C CA . SER A 1 5 ? 14.009 33.219 7.054 1.00 0.00 5 SER A CA 10
ATOM 18866 C C . SER A 1 5 ? 14.696 32.678 8.320 1.00 0.00 5 SER A C 10
ATOM 18867 O O . SER A 1 5 ? 15.921 32.756 8.470 1.00 0.00 5 SER A O 10
ATOM 18875 N N . GLY A 1 6 ? 13.901 32.148 9.258 1.00 0.00 6 GLY A N 10
ATOM 18876 C CA . GLY A 1 6 ? 14.375 31.619 10.545 1.00 0.00 6 GLY A CA 10
ATOM 18877 C C . GLY A 1 6 ? 15.071 30.252 10.453 1.00 0.00 6 GLY A C 10
ATOM 18878 O O . GLY A 1 6 ? 14.819 29.462 9.538 1.00 0.00 6 GLY A O 10
ATOM 18882 N N . THR A 1 7 ? 15.933 29.962 11.432 1.00 0.00 7 THR A N 10
ATOM 18883 C CA . THR A 1 7 ? 16.661 28.682 11.563 1.00 0.00 7 THR A CA 10
ATOM 18884 C C . THR A 1 7 ? 15.719 27.540 11.980 1.00 0.00 7 THR A C 10
ATOM 18885 O O . THR A 1 7 ? 14.788 27.748 12.764 1.00 0.00 7 THR A O 10
ATOM 18896 N N . SER A 1 8 ? 15.973 26.322 11.487 1.00 0.00 8 SER A N 10
ATOM 18897 C CA . SER A 1 8 ? 15.217 25.100 11.816 1.00 0.00 8 SER A CA 10
ATOM 18898 C C . SER A 1 8 ? 16.141 23.920 12.160 1.00 0.00 8 SER A C 10
ATOM 18899 O O . SER A 1 8 ? 17.260 23.820 11.649 1.00 0.00 8 SER A O 10
ATOM 18907 N N . LEU A 1 9 ? 15.653 23.020 13.022 1.00 0.00 9 LEU A N 10
ATOM 18908 C CA . LEU A 1 9 ? 16.333 21.793 13.473 1.00 0.00 9 LEU A CA 10
ATOM 18909 C C . LEU A 1 9 ? 15.596 20.491 13.075 1.00 0.00 9 LEU A C 10
ATOM 18910 O O . LEU A 1 9 ? 15.924 19.409 13.570 1.00 0.00 9 LEU A O 10
ATOM 18926 N N . SER A 1 10 ? 14.600 20.588 12.186 1.00 0.00 10 SER A N 10
ATOM 18927 C CA . SER A 1 10 ? 13.795 19.448 11.713 1.00 0.00 10 SER A CA 10
ATOM 18928 C C . SER A 1 10 ? 14.618 18.437 10.889 1.00 0.00 10 SER A C 10
ATOM 18929 O O . SER A 1 10 ? 15.609 18.798 10.246 1.00 0.00 10 SER A O 10
ATOM 18937 N N . ALA A 1 11 ? 14.201 17.166 10.909 1.00 0.00 11 ALA A N 10
ATOM 18938 C CA . ALA A 1 11 ? 14.884 16.034 10.270 1.00 0.00 11 ALA A CA 10
ATOM 18939 C C . ALA A 1 11 ? 13.901 15.032 9.626 1.00 0.00 11 ALA A C 10
ATOM 18940 O O . ALA A 1 11 ? 12.699 15.038 9.910 1.00 0.00 11 ALA A O 10
ATOM 18947 N N . ALA A 1 12 ? 14.424 14.138 8.776 1.00 0.00 12 ALA A N 10
ATOM 18948 C CA . ALA A 1 12 ? 13.647 13.147 8.016 1.00 0.00 12 ALA A CA 10
ATOM 18949 C C . ALA A 1 12 ? 13.243 11.882 8.816 1.00 0.00 12 ALA A C 10
ATOM 18950 O O . ALA A 1 12 ? 12.591 10.986 8.270 1.00 0.00 12 ALA A O 10
ATOM 18957 N N . ILE A 1 13 ? 13.625 11.790 10.097 1.00 0.00 13 ILE A N 10
ATOM 18958 C CA . ILE A 1 13 ? 13.282 10.676 11.000 1.00 0.00 13 ILE A CA 10
ATOM 18959 C C . ILE A 1 13 ? 11.761 10.579 11.259 1.00 0.00 13 ILE A C 10
ATOM 18960 O O . ILE A 1 13 ? 11.040 11.581 11.236 1.00 0.00 13 ILE A O 10
ATOM 18976 N N . HIS A 1 14 ? 11.267 9.362 11.511 1.00 0.00 14 HIS A N 10
ATOM 18977 C CA . HIS A 1 14 ? 9.866 9.088 11.855 1.00 0.00 14 HIS A CA 10
ATOM 18978 C C . HIS A 1 14 ? 9.454 9.716 13.203 1.00 0.00 14 HIS A C 10
ATOM 18979 O O . HIS A 1 14 ? 10.254 9.781 14.141 1.00 0.00 14 HIS A O 10
ATOM 18993 N N . ARG A 1 15 ? 8.188 10.161 13.300 1.00 0.00 15 ARG A N 10
ATOM 18994 C CA . ARG A 1 15 ? 7.628 10.843 14.498 1.00 0.00 15 ARG A CA 10
ATOM 18995 C C . ARG A 1 15 ? 6.291 10.321 15.027 1.00 0.00 15 ARG A C 10
ATOM 18996 O O . ARG A 1 15 ? 5.714 10.845 15.980 1.00 0.00 15 ARG A O 10
ATOM 19017 N N . THR A 1 16 ? 5.826 9.279 14.366 1.00 0.00 16 THR A N 10
ATOM 19018 C CA . THR A 1 16 ? 4.625 8.473 14.656 1.00 0.00 16 THR A CA 10
ATOM 19019 C C . THR A 1 16 ? 4.914 6.992 14.362 1.00 0.00 16 THR A C 10
ATOM 19020 O O . THR A 1 16 ? 6.038 6.622 14.014 1.00 0.00 16 THR A O 10
ATOM 19031 N N . GLN A 1 17 ? 3.890 6.139 14.453 1.00 0.00 17 GLN A N 10
ATOM 19032 C CA . GLN A 1 17 ? 3.956 4.714 14.099 1.00 0.00 17 GLN A CA 10
ATOM 19033 C C . GLN A 1 17 ? 3.990 4.436 12.575 1.00 0.00 17 GLN A C 10
ATOM 19034 O O . GLN A 1 17 ? 3.848 3.280 12.170 1.00 0.00 17 GLN A O 10
ATOM 19048 N N . LEU A 1 18 ? 4.149 5.461 11.719 1.00 0.00 18 LEU A N 10
ATOM 19049 C CA . LEU A 1 18 ? 4.077 5.311 10.259 1.00 0.00 18 LEU A CA 10
ATOM 19050 C C . LEU A 1 18 ? 5.135 4.361 9.645 1.00 0.00 18 LEU A C 10
ATOM 19051 O O . LEU A 1 18 ? 6.269 4.257 10.122 1.00 0.00 18 LEU A O 10
ATOM 19067 N N . TRP A 1 19 ? 4.756 3.706 8.540 1.00 0.00 19 TRP A N 10
ATOM 19068 C CA . TRP A 1 19 ? 5.548 2.675 7.842 1.00 0.00 19 TRP A CA 10
ATOM 19069 C C . TRP A 1 19 ? 5.999 3.102 6.427 1.00 0.00 19 TRP A C 10
ATOM 19070 O O . TRP A 1 19 ? 6.414 2.263 5.627 1.00 0.00 19 TRP A O 10
ATOM 19091 N N . PHE A 1 20 ? 5.922 4.396 6.101 1.00 0.00 20 PHE A N 10
ATOM 19092 C CA . PHE A 1 20 ? 6.181 4.902 4.746 1.00 0.00 20 PHE A CA 10
ATOM 19093 C C . PHE A 1 20 ? 7.652 5.121 4.340 1.00 0.00 20 PHE A C 10
ATOM 19094 O O . PHE A 1 20 ? 8.490 5.579 5.121 1.00 0.00 20 PHE A O 10
ATOM 19111 N N . HIS A 1 21 ? 7.915 4.831 3.061 1.00 0.00 21 HIS A N 10
ATOM 19112 C CA . HIS A 1 21 ? 9.158 5.015 2.288 1.00 0.00 21 HIS A CA 10
ATOM 19113 C C . HIS A 1 21 ? 8.768 5.469 0.868 1.00 0.00 21 HIS A C 10
ATOM 19114 O O . HIS A 1 21 ? 7.711 5.045 0.412 1.00 0.00 21 HIS A O 10
ATOM 19128 N N . GLY A 1 22 ? 9.539 6.261 0.104 1.00 0.00 22 GLY A N 10
ATOM 19129 C CA . GLY A 1 22 ? 9.138 6.582 -1.269 1.00 0.00 22 GLY A CA 10
ATOM 19130 C C . GLY A 1 22 ? 10.274 6.618 -2.275 1.00 0.00 22 GLY A C 10
ATOM 19131 O O . GLY A 1 22 ? 10.293 7.485 -3.137 1.00 0.00 22 GLY A O 10
ATOM 19135 N N . ARG A 1 23 ? 11.229 5.687 -2.175 1.00 0.00 23 ARG A N 10
ATOM 19136 C CA . ARG A 1 23 ? 12.365 5.565 -3.115 1.00 0.00 23 ARG A CA 10
ATOM 19137 C C . ARG A 1 23 ? 12.795 4.102 -3.327 1.00 0.00 23 ARG A C 10
ATOM 19138 O O . ARG A 1 23 ? 13.956 3.802 -3.594 1.00 0.00 23 ARG A O 10
ATOM 19159 N N . ILE A 1 24 ? 11.839 3.178 -3.233 1.00 0.00 24 ILE A N 10
ATOM 19160 C CA . ILE A 1 24 ? 12.071 1.725 -3.323 1.00 0.00 24 ILE A CA 10
ATOM 19161 C C . ILE A 1 24 ? 11.125 1.106 -4.366 1.00 0.00 24 ILE A C 10
ATOM 19162 O O . ILE A 1 24 ? 10.113 0.486 -4.039 1.00 0.00 24 ILE A O 10
ATOM 19178 N N . SER A 1 25 ? 11.467 1.324 -5.642 1.00 0.00 25 SER A N 10
ATOM 19179 C CA . SER A 1 25 ? 10.678 0.942 -6.829 1.00 0.00 25 SER A CA 10
ATOM 19180 C C . SER A 1 25 ? 10.118 -0.486 -6.766 1.00 0.00 25 SER A C 10
ATOM 19181 O O . SER A 1 25 ? 10.747 -1.359 -6.171 1.00 0.00 25 SER A O 10
ATOM 19189 N N . ARG A 1 26 ? 8.965 -0.759 -7.396 1.00 0.00 26 ARG A N 10
ATOM 19190 C CA . ARG A 1 26 ? 8.259 -2.062 -7.309 1.00 0.00 26 ARG A CA 10
ATOM 19191 C C . ARG A 1 26 ? 9.105 -3.297 -7.623 1.00 0.00 26 ARG A C 10
ATOM 19192 O O . ARG A 1 26 ? 8.905 -4.332 -6.995 1.00 0.00 26 ARG A O 10
ATOM 19213 N N . GLU A 1 27 ? 10.093 -3.181 -8.508 1.00 0.00 27 GLU A N 10
ATOM 19214 C CA . GLU A 1 27 ? 11.040 -4.270 -8.809 1.00 0.00 27 GLU A CA 10
ATOM 19215 C C . GLU A 1 27 ? 12.011 -4.558 -7.644 1.00 0.00 27 GLU A C 10
ATOM 19216 O O . GLU A 1 27 ? 12.409 -5.704 -7.429 1.00 0.00 27 GLU A O 10
ATOM 19228 N N . GLU A 1 28 ? 12.393 -3.528 -6.882 1.00 0.00 28 GLU A N 10
ATOM 19229 C CA . GLU A 1 28 ? 13.219 -3.635 -5.673 1.00 0.00 28 GLU A CA 10
ATOM 19230 C C . GLU A 1 28 ? 12.399 -4.032 -4.439 1.00 0.00 28 GLU A C 10
ATOM 19231 O O . GLU A 1 28 ? 12.748 -4.988 -3.747 1.00 0.00 28 GLU A O 10
ATOM 19243 N N . SER A 1 29 ? 11.281 -3.348 -4.170 1.00 0.00 29 SER A N 10
ATOM 19244 C CA . SER A 1 29 ? 10.441 -3.619 -2.991 1.00 0.00 29 SER A CA 10
ATOM 19245 C C . SER A 1 29 ? 9.773 -4.990 -3.052 1.00 0.00 29 SER A C 10
ATOM 19246 O O . SER A 1 29 ? 9.623 -5.619 -2.005 1.00 0.00 29 SER A O 10
ATOM 19254 N N . GLN A 1 30 ? 9.474 -5.550 -4.235 1.00 0.00 30 GLN A N 10
ATOM 19255 C CA . GLN A 1 30 ? 8.936 -6.918 -4.309 1.00 0.00 30 GLN A CA 10
ATOM 19256 C C . GLN A 1 30 ? 9.942 -8.005 -3.876 1.00 0.00 30 GLN A C 10
ATOM 19257 O O . GLN A 1 30 ? 9.535 -9.124 -3.572 1.00 0.00 30 GLN A O 10
ATOM 19271 N N . ARG A 1 31 ? 11.239 -7.675 -3.772 1.00 0.00 31 ARG A N 10
ATOM 19272 C CA . ARG A 1 31 ? 12.287 -8.575 -3.252 1.00 0.00 31 ARG A CA 10
ATOM 19273 C C . ARG A 1 31 ? 12.283 -8.609 -1.713 1.00 0.00 31 ARG A C 10
ATOM 19274 O O . ARG A 1 31 ? 12.517 -9.659 -1.119 1.00 0.00 31 ARG A O 10
ATOM 19295 N N . LEU A 1 32 ? 11.963 -7.474 -1.076 1.00 0.00 32 LEU A N 10
ATOM 19296 C CA . LEU A 1 32 ? 11.913 -7.302 0.387 1.00 0.00 32 LEU A CA 10
ATOM 19297 C C . LEU A 1 32 ? 10.545 -7.690 0.978 1.00 0.00 32 LEU A C 10
ATOM 19298 O O . LEU A 1 32 ? 10.478 -8.370 2.000 1.00 0.00 32 LEU A O 10
ATOM 19314 N N . ILE A 1 33 ? 9.442 -7.296 0.331 1.00 0.00 33 ILE A N 10
ATOM 19315 C CA . ILE A 1 33 ? 8.062 -7.624 0.754 1.00 0.00 33 ILE A CA 10
ATOM 19316 C C . ILE A 1 33 ? 7.668 -9.059 0.316 1.00 0.00 33 ILE A C 10
ATOM 19317 O O . ILE A 1 33 ? 6.692 -9.630 0.804 1.00 0.00 33 ILE A O 10
ATOM 19333 N N . GLY A 1 34 ? 8.477 -9.705 -0.536 1.00 0.00 34 GLY A N 10
ATOM 19334 C CA . GLY A 1 34 ? 8.183 -11.018 -1.126 1.00 0.00 34 GLY A CA 10
ATOM 19335 C C . GLY A 1 34 ? 8.823 -12.223 -0.438 1.00 0.00 34 GLY A C 10
ATOM 19336 O O . GLY A 1 34 ? 8.565 -13.353 -0.854 1.00 0.00 34 GLY A O 10
ATOM 19340 N N . GLN A 1 35 ? 9.620 -12.014 0.621 1.00 0.00 35 GLN A N 10
ATOM 19341 C CA . GLN A 1 35 ? 10.182 -13.113 1.424 1.00 0.00 35 GLN A CA 10
ATOM 19342 C C . GLN A 1 35 ? 9.230 -13.537 2.566 1.00 0.00 35 GLN A C 10
ATOM 19343 O O . GLN A 1 35 ? 9.546 -14.440 3.343 1.00 0.00 35 GLN A O 10
ATOM 19357 N N . GLN A 1 36 ? 8.067 -12.875 2.674 1.00 0.00 36 GLN A N 10
ATOM 19358 C CA . GLN A 1 36 ? 6.984 -13.187 3.599 1.00 0.00 36 GLN A CA 10
ATOM 19359 C C . GLN A 1 36 ? 6.022 -14.242 3.003 1.00 0.00 36 GLN A C 10
ATOM 19360 O O . GLN A 1 36 ? 5.954 -14.414 1.782 1.00 0.00 36 GLN A O 10
ATOM 19374 N N . GLY A 1 37 ? 5.258 -14.934 3.860 1.00 0.00 37 GLY A N 10
ATOM 19375 C CA . GLY A 1 37 ? 4.319 -16.002 3.465 1.00 0.00 37 GLY A CA 10
ATOM 19376 C C . GLY A 1 37 ? 2.983 -16.006 4.225 1.00 0.00 37 GLY A C 10
ATOM 19377 O O . GLY A 1 37 ? 2.382 -17.070 4.397 1.00 0.00 37 GLY A O 10
ATOM 19381 N N . LEU A 1 38 ? 2.553 -14.849 4.744 1.00 0.00 38 LEU A N 10
ATOM 19382 C CA . LEU A 1 38 ? 1.298 -14.690 5.504 1.00 0.00 38 LEU A CA 10
ATOM 19383 C C . LEU A 1 38 ? 0.073 -14.552 4.563 1.00 0.00 38 LEU A C 10
ATOM 19384 O O . LEU A 1 38 ? 0.180 -14.773 3.352 1.00 0.00 38 LEU A O 10
ATOM 19400 N N . VAL A 1 39 ? -1.107 -14.211 5.114 1.00 0.00 39 VAL A N 10
ATOM 19401 C CA . VAL A 1 39 ? -2.326 -13.914 4.329 1.00 0.00 39 VAL A CA 10
ATOM 19402 C C . VAL A 1 39 ? -2.048 -12.824 3.302 1.00 0.00 39 VAL A C 10
ATOM 19403 O O . VAL A 1 39 ? -1.185 -11.970 3.514 1.00 0.00 39 VAL A O 10
ATOM 19416 N N . ASP A 1 40 ? -2.839 -12.811 2.220 1.00 0.00 40 ASP A N 10
ATOM 19417 C CA . ASP A 1 40 ? -2.655 -11.915 1.064 1.00 0.00 40 ASP A CA 10
ATOM 19418 C C . ASP A 1 40 ? -2.612 -10.411 1.354 1.00 0.00 40 ASP A C 10
ATOM 19419 O O . ASP A 1 40 ? -2.265 -9.579 0.515 1.00 0.00 40 ASP A O 10
ATOM 19428 N N . GLY A 1 41 ? -2.964 -10.106 2.589 1.00 0.00 41 GLY A N 10
ATOM 19429 C CA . GLY A 1 41 ? -3.142 -8.790 3.170 1.00 0.00 41 GLY A CA 10
ATOM 19430 C C . GLY A 1 41 ? -1.976 -8.245 3.986 1.00 0.00 41 GLY A C 10
ATOM 19431 O O . GLY A 1 41 ? -2.170 -7.194 4.580 1.00 0.00 41 GLY A O 10
ATOM 19435 N N . LEU A 1 42 ? -0.760 -8.807 3.957 1.00 0.00 42 LEU A N 10
ATOM 19436 C CA . LEU A 1 42 ? 0.346 -8.293 4.793 1.00 0.00 42 LEU A CA 10
ATOM 19437 C C . LEU A 1 42 ? 1.104 -7.302 3.917 1.00 0.00 42 LEU A C 10
ATOM 19438 O O . LEU A 1 42 ? 2.158 -7.567 3.348 1.00 0.00 42 LEU A O 10
ATOM 19454 N N . PHE A 1 43 ? 0.509 -6.118 3.830 1.00 0.00 43 PHE A N 10
ATOM 19455 C CA . PHE A 1 43 ? 0.944 -5.052 2.946 1.00 0.00 43 PHE A CA 10
ATOM 19456 C C . PHE A 1 43 ? 1.799 -3.941 3.582 1.00 0.00 43 PHE A C 10
ATOM 19457 O O . PHE A 1 43 ? 1.953 -3.851 4.805 1.00 0.00 43 PHE A O 10
ATOM 19474 N N . LEU A 1 44 ? 2.342 -3.088 2.707 1.00 0.00 44 LEU A N 10
ATOM 19475 C CA . LEU A 1 44 ? 3.104 -1.869 3.022 1.00 0.00 44 LEU A CA 10
ATOM 19476 C C . LEU A 1 44 ? 2.611 -0.705 2.143 1.00 0.00 44 LEU A C 10
ATOM 19477 O O . LEU A 1 44 ? 2.119 -0.926 1.030 1.00 0.00 44 LEU A O 10
ATOM 19493 N N . VAL A 1 45 ? 2.763 0.527 2.632 1.00 0.00 45 VAL A N 10
ATOM 19494 C CA . VAL A 1 45 ? 2.466 1.764 1.891 1.00 0.00 45 VAL A CA 10
ATOM 19495 C C . VAL A 1 45 ? 3.793 2.458 1.621 1.00 0.00 45 VAL A C 10
ATOM 19496 O O . VAL A 1 45 ? 4.401 3.032 2.522 1.00 0.00 45 VAL A O 10
ATOM 19509 N N . ARG A 1 46 ? 4.284 2.342 0.390 1.00 0.00 46 ARG A N 10
ATOM 19510 C CA . ARG A 1 46 ? 5.548 2.938 -0.070 1.00 0.00 46 ARG A CA 10
ATOM 19511 C C . ARG A 1 46 ? 5.374 3.447 -1.487 1.00 0.00 46 ARG A C 10
ATOM 19512 O O . ARG A 1 46 ? 4.405 3.114 -2.156 1.00 0.00 46 ARG A O 10
ATOM 19533 N N . GLU A 1 47 ? 6.277 4.291 -1.950 1.00 0.00 47 GLU A N 10
ATOM 19534 C CA . GLU A 1 47 ? 6.252 4.741 -3.336 1.00 0.00 47 GLU A CA 10
ATOM 19535 C C . GLU A 1 47 ? 7.646 4.904 -3.929 1.00 0.00 47 GLU A C 10
ATOM 19536 O O . GLU A 1 47 ? 8.642 4.359 -3.445 1.00 0.00 47 GLU A O 10
ATOM 19549 N N . SER A 1 48 ? 7.660 5.694 -4.976 1.00 0.00 48 SER A N 10
ATOM 19550 C CA . SER A 1 48 ? 8.752 6.194 -5.756 1.00 0.00 48 SER A CA 10
ATOM 19551 C C . SER A 1 48 ? 8.719 7.716 -5.692 1.00 0.00 48 SER A C 10
ATOM 19552 O O . SER A 1 48 ? 7.665 8.352 -5.616 1.00 0.00 48 SER A O 10
ATOM 19560 N N . GLN A 1 49 ? 9.908 8.294 -5.812 1.00 0.00 49 GLN A N 10
ATOM 19561 C CA . GLN A 1 49 ? 10.094 9.737 -5.933 1.00 0.00 49 GLN A CA 10
ATOM 19562 C C . GLN A 1 49 ? 10.260 10.050 -7.459 1.00 0.00 49 GLN A C 10
ATOM 19563 O O . GLN A 1 49 ? 10.484 11.194 -7.864 1.00 0.00 49 GLN A O 10
ATOM 19577 N N . ARG A 1 50 ? 10.075 8.993 -8.289 1.00 0.00 50 ARG A N 10
ATOM 19578 C CA . ARG A 1 50 ? 10.123 8.887 -9.760 1.00 0.00 50 ARG A CA 10
ATOM 19579 C C . ARG A 1 50 ? 8.736 8.917 -10.430 1.00 0.00 50 ARG A C 10
ATOM 19580 O O . ARG A 1 50 ? 8.506 9.876 -11.167 1.00 0.00 50 ARG A O 10
ATOM 19601 N N . ASN A 1 51 ? 7.811 7.949 -10.230 1.00 0.00 51 ASN A N 10
ATOM 19602 C CA . ASN A 1 51 ? 6.477 8.066 -10.845 1.00 0.00 51 ASN A CA 10
ATOM 19603 C C . ASN A 1 51 ? 5.757 9.367 -10.397 1.00 0.00 51 ASN A C 10
ATOM 19604 O O . ASN A 1 51 ? 5.580 9.567 -9.191 1.00 0.00 51 ASN A O 10
ATOM 19615 N N . PRO A 1 52 ? 5.315 10.251 -11.317 1.00 0.00 52 PRO A N 10
ATOM 19616 C CA . PRO A 1 52 ? 4.812 11.591 -10.974 1.00 0.00 52 PRO A CA 10
ATOM 19617 C C . PRO A 1 52 ? 3.469 11.579 -10.220 1.00 0.00 52 PRO A C 10
ATOM 19618 O O . PRO A 1 52 ? 3.132 12.535 -9.518 1.00 0.00 52 PRO A O 10
ATOM 19629 N N . GLN A 1 53 ? 2.719 10.481 -10.341 1.00 0.00 53 GLN A N 10
ATOM 19630 C CA . GLN A 1 53 ? 1.448 10.186 -9.681 1.00 0.00 53 GLN A CA 10
ATOM 19631 C C . GLN A 1 53 ? 1.580 9.052 -8.643 1.00 0.00 53 GLN A C 10
ATOM 19632 O O . GLN A 1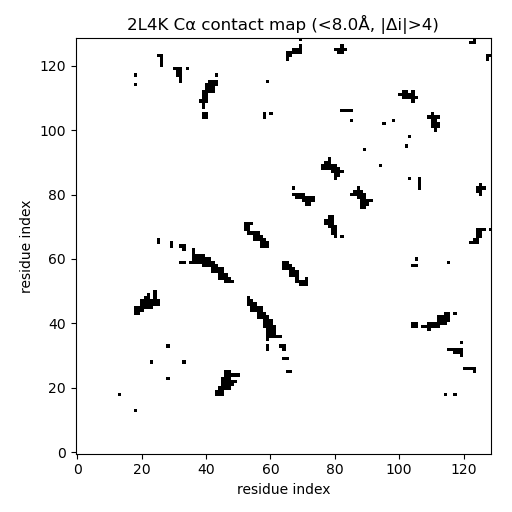 53 ? 0.555 8.501 -8.235 1.00 0.00 53 GLN A O 10
ATOM 19646 N N . GLY A 1 54 ? 2.786 8.749 -8.113 1.00 0.00 54 GLY A N 10
ATOM 19647 C CA . GLY A 1 54 ? 2.927 7.583 -7.250 1.00 0.00 54 GLY A CA 10
ATOM 19648 C C . GLY A 1 54 ? 2.863 7.724 -5.737 1.00 0.00 54 GLY A C 10
ATOM 19649 O O . GLY A 1 54 ? 3.612 8.433 -5.070 1.00 0.00 54 GLY A O 10
ATOM 19653 N N . PHE A 1 55 ? 1.905 6.939 -5.274 1.00 0.00 55 PHE A N 10
ATOM 19654 C CA . PHE A 1 55 ? 1.485 6.580 -3.920 1.00 0.00 55 PHE A CA 10
ATOM 19655 C C . PHE A 1 55 ? 1.082 5.101 -4.074 1.00 0.00 55 PHE A C 10
ATOM 19656 O O . PHE A 1 55 ? 0.042 4.861 -4.687 1.00 0.00 55 PHE A O 10
ATOM 19673 N N . VAL A 1 56 ? 1.877 4.110 -3.634 1.00 0.00 56 VAL A N 10
ATOM 19674 C CA . VAL A 1 56 ? 1.566 2.682 -3.895 1.00 0.00 56 VAL A CA 10
ATOM 19675 C C . VAL A 1 56 ? 1.162 1.892 -2.651 1.00 0.00 56 VAL A C 10
ATOM 19676 O O . VAL A 1 56 ? 1.736 2.010 -1.567 1.00 0.00 56 VAL A O 10
ATOM 19689 N N . LEU A 1 57 ? 0.151 1.048 -2.848 1.00 0.00 57 LEU A N 10
ATOM 19690 C CA . LEU A 1 57 ? -0.324 0.068 -1.878 1.00 0.00 57 LEU A CA 10
ATOM 19691 C C . LEU A 1 57 ? 0.355 -1.217 -2.383 1.00 0.00 57 LEU A C 10
ATOM 19692 O O . LEU A 1 57 ? 0.285 -1.498 -3.579 1.00 0.00 57 LEU A O 10
ATOM 19708 N N . SER A 1 58 ? 1.068 -1.965 -1.542 1.00 0.00 58 SER A N 10
ATOM 19709 C CA . SER A 1 58 ? 1.849 -3.132 -1.984 1.00 0.00 58 SER A CA 10
ATOM 19710 C C . SER A 1 58 ? 1.458 -4.335 -1.145 1.00 0.00 58 SER A C 10
ATOM 19711 O O . SER A 1 58 ? 1.772 -4.369 0.039 1.00 0.00 58 SER A O 10
ATOM 19719 N N . LEU A 1 59 ? 0.834 -5.338 -1.767 1.00 0.00 59 LEU A N 10
ATOM 19720 C CA . LEU A 1 59 ? 0.257 -6.502 -1.083 1.00 0.00 59 LEU A CA 10
ATOM 19721 C C . LEU A 1 59 ? 1.205 -7.696 -1.069 1.00 0.00 59 LEU A C 10
ATOM 19722 O O . LEU A 1 59 ? 2.018 -7.853 -1.974 1.00 0.00 59 LEU A O 10
ATOM 19738 N N . CYS A 1 60 ? 1.057 -8.568 -0.067 1.00 0.00 60 CYS A N 10
ATOM 19739 C CA . CYS A 1 60 ? 1.951 -9.729 0.104 1.00 0.00 60 CYS A CA 10
ATOM 19740 C C . CYS A 1 60 ? 1.072 -10.936 -0.138 1.00 0.00 60 CYS A C 10
ATOM 19741 O O . CYS A 1 60 ? 0.594 -11.581 0.798 1.00 0.00 60 CYS A O 10
ATOM 19749 N N . HIS A 1 61 ? 0.778 -11.167 -1.416 1.00 0.00 61 HIS A N 10
ATOM 19750 C CA . HIS A 1 61 ? -0.166 -12.199 -1.788 1.00 0.00 61 HIS A CA 10
ATOM 19751 C C . HIS A 1 61 ? 0.461 -13.605 -1.846 1.00 0.00 61 HIS A C 10
ATOM 19752 O O . HIS A 1 61 ? 1.628 -13.805 -1.495 1.00 0.00 61 HIS A O 10
ATOM 19766 N N . LEU A 1 62 ? -0.308 -14.573 -2.332 1.00 0.00 62 LEU A N 10
ATOM 19767 C CA . LEU A 1 62 ? 0.038 -16.021 -2.360 1.00 0.00 62 LEU A CA 10
ATOM 19768 C C . LEU A 1 62 ? 0.583 -16.635 -3.613 1.00 0.00 62 LEU A C 10
ATOM 19769 O O . LEU A 1 62 ? 0.582 -17.854 -3.801 1.00 0.00 62 LEU A O 10
ATOM 19785 N N . GLN A 1 63 ? 1.134 -15.744 -4.423 1.00 0.00 63 GLN A N 10
ATOM 19786 C CA . GLN A 1 63 ? 1.885 -16.164 -5.578 1.00 0.00 63 GLN A CA 10
ATOM 19787 C C . GLN A 1 63 ? 2.981 -15.172 -5.928 1.00 0.00 63 GLN A C 10
ATOM 19788 O O . GLN A 1 63 ? 4.090 -15.559 -6.297 1.00 0.00 63 GLN A O 10
ATOM 19802 N N . LYS A 1 64 ? 2.649 -13.887 -5.793 1.00 0.00 64 LYS A N 10
ATOM 19803 C CA . LYS A 1 64 ? 3.581 -12.783 -5.962 1.00 0.00 64 LYS A CA 10
ATOM 19804 C C . LYS A 1 64 ? 3.199 -11.614 -5.050 1.00 0.00 64 LYS A C 10
ATOM 19805 O O . LYS A 1 64 ? 2.147 -11.646 -4.414 1.00 0.00 64 LYS A O 10
ATOM 19824 N N . VAL A 1 65 ? 4.013 -10.563 -5.034 1.00 0.00 65 VAL A N 10
ATOM 19825 C CA . VAL A 1 65 ? 3.723 -9.315 -4.303 1.00 0.00 65 VAL A CA 10
ATOM 19826 C C . VAL A 1 65 ? 3.635 -8.167 -5.322 1.00 0.00 65 VAL A C 10
ATOM 19827 O O . VAL A 1 65 ? 4.615 -7.844 -5.999 1.00 0.00 65 VAL A O 10
ATOM 19840 N N . LYS A 1 66 ? 2.424 -7.611 -5.490 1.00 0.00 66 LYS A N 10
ATOM 19841 C CA . LYS A 1 66 ? 2.072 -6.580 -6.494 1.00 0.00 66 LYS A CA 10
ATOM 19842 C C . LYS A 1 66 ? 1.772 -5.213 -5.865 1.00 0.00 66 LYS A C 10
ATOM 19843 O O . LYS A 1 66 ? 1.423 -5.133 -4.688 1.00 0.00 66 LYS A O 10
ATOM 19862 N N . HIS A 1 67 ? 1.891 -4.146 -6.663 1.00 0.00 67 HIS A N 10
ATOM 19863 C CA . HIS A 1 67 ? 1.789 -2.740 -6.232 1.00 0.00 67 HIS A CA 10
ATOM 19864 C C . HIS A 1 67 ? 0.668 -1.935 -6.929 1.00 0.00 67 HIS A C 10
ATOM 19865 O O . HIS A 1 67 ? 0.212 -2.320 -7.993 1.00 0.00 67 HIS A O 10
ATOM 19879 N N . TYR A 1 68 ? 0.221 -0.808 -6.352 1.00 0.00 68 TYR A N 10
ATOM 19880 C CA . TYR A 1 68 ? -0.935 -0.001 -6.822 1.00 0.00 68 TYR A CA 10
ATOM 19881 C C . TYR A 1 68 ? -0.675 1.536 -6.950 1.00 0.00 68 TYR A C 10
ATOM 19882 O O . TYR A 1 68 ? -0.967 2.246 -5.996 1.00 0.00 68 TYR A O 10
ATOM 19900 N N . LEU A 1 69 ? -0.166 2.099 -8.069 1.00 0.00 69 LEU A N 10
ATOM 19901 C CA . LEU A 1 69 ? 0.177 3.565 -8.156 1.00 0.00 69 LEU A CA 10
ATOM 19902 C C . LEU A 1 69 ? -0.105 4.365 -9.434 1.00 0.00 69 LEU A C 10
ATOM 19903 O O . LEU A 1 69 ? 0.338 5.512 -9.502 1.00 0.00 69 LEU A O 10
ATOM 19919 N N . ILE A 1 70 ? -1.027 3.992 -10.315 1.00 0.00 70 ILE A N 10
ATOM 19920 C CA . ILE A 1 70 ? -1.051 4.667 -11.632 1.00 0.00 70 ILE A CA 10
ATOM 19921 C C . ILE A 1 70 ? -1.945 5.895 -11.794 1.00 0.00 70 ILE A C 10
ATOM 19922 O O . ILE A 1 70 ? -1.824 6.558 -12.822 1.00 0.00 70 ILE A O 10
ATOM 19938 N N . LEU A 1 71 ? -2.733 6.308 -10.795 1.00 0.00 71 LEU A N 10
ATOM 19939 C CA . LEU A 1 71 ? -3.632 7.464 -10.945 1.00 0.00 71 LEU A CA 10
ATOM 19940 C C . LEU A 1 71 ? -3.623 8.410 -9.714 1.00 0.00 71 LEU A C 10
ATOM 19941 O O . LEU A 1 71 ? -3.662 7.923 -8.580 1.00 0.00 71 LEU A O 10
ATOM 19957 N N . PRO A 1 72 ? -3.584 9.751 -9.907 1.00 0.00 72 PRO A N 10
ATOM 19958 C CA . PRO A 1 72 ? -3.559 10.736 -8.818 1.00 0.00 72 PRO A CA 10
ATOM 19959 C C . PRO A 1 72 ? -4.956 10.995 -8.226 1.00 0.00 72 PRO A C 10
ATOM 19960 O O . PRO A 1 72 ? -5.970 10.572 -8.787 1.00 0.00 72 PRO A O 10
ATOM 19971 N N . SER A 1 73 ? -5.020 11.719 -7.103 1.00 0.00 73 SER A N 10
ATOM 19972 C CA . SER A 1 73 ? -6.267 12.036 -6.378 1.00 0.00 73 SER A CA 10
ATOM 19973 C C . SER A 1 73 ? -7.312 12.774 -7.238 1.00 0.00 73 SER A C 10
ATOM 19974 O O . SER A 1 73 ? -6.952 13.630 -8.050 1.00 0.00 73 SER A O 10
ATOM 19982 N N . GLU A 1 74 ? -8.604 12.443 -7.079 1.00 0.00 74 GLU A N 10
ATOM 19983 C CA . GLU A 1 74 ? -9.714 12.974 -7.897 1.00 0.00 74 GLU A CA 10
ATOM 19984 C C . GLU A 1 74 ? -10.896 13.481 -7.044 1.00 0.00 74 GLU A C 10
ATOM 19985 O O . GLU A 1 74 ? -10.890 13.368 -5.820 1.00 0.00 74 GLU A O 10
ATOM 19998 N N . GLU A 1 75 ? -11.941 14.004 -7.698 1.00 0.00 75 GLU A N 10
ATOM 19999 C CA . GLU A 1 75 ? -13.211 14.425 -7.066 1.00 0.00 75 GLU A CA 10
ATOM 20000 C C . GLU A 1 75 ? -14.308 13.343 -7.224 1.00 0.00 75 GLU A C 10
ATOM 20001 O O . GLU A 1 75 ? -15.371 13.424 -6.609 1.00 0.00 75 GLU A O 10
ATOM 20013 N N . GLU A 1 76 ? -14.025 12.290 -8.005 1.00 0.00 76 GLU A N 10
ATOM 20014 C CA . GLU A 1 76 ? -14.835 11.077 -8.220 1.00 0.00 76 GLU A CA 10
ATOM 20015 C C . GLU A 1 76 ? -14.135 9.919 -7.474 1.00 0.00 76 GLU A C 10
ATOM 20016 O O . GLU A 1 76 ? -13.873 8.834 -7.992 1.00 0.00 76 GLU A O 10
ATOM 20028 N N . GLY A 1 77 ? -13.731 10.230 -6.245 1.00 0.00 77 GLY A N 10
ATOM 20029 C CA . GLY A 1 77 ? -12.949 9.413 -5.318 1.00 0.00 77 GLY A CA 10
ATOM 20030 C C . GLY A 1 77 ? -12.083 10.328 -4.454 1.00 0.00 77 GLY A C 10
ATOM 20031 O O . GLY A 1 77 ? -12.382 11.514 -4.316 1.00 0.00 77 GLY A O 10
ATOM 20035 N N . ARG A 1 78 ? -11.035 9.776 -3.846 1.00 0.00 78 ARG A N 10
ATOM 20036 C CA . ARG A 1 78 ? -9.990 10.486 -3.074 1.00 0.00 78 ARG A CA 10
ATOM 20037 C C . ARG A 1 78 ? -8.678 10.078 -3.746 1.00 0.00 78 ARG A C 10
ATOM 20038 O O . ARG A 1 78 ? -8.581 10.268 -4.957 1.00 0.00 78 ARG A O 10
ATOM 20059 N N . LEU A 1 79 ? -7.703 9.500 -3.031 1.00 0.00 79 LEU A N 10
ATOM 20060 C CA . LEU A 1 79 ? -6.484 8.964 -3.667 1.00 0.00 79 LEU A CA 10
ATOM 20061 C C . LEU A 1 79 ? -6.990 7.850 -4.598 1.00 0.00 79 LEU A C 10
ATOM 20062 O O . LEU A 1 79 ? -7.594 6.889 -4.126 1.00 0.00 79 LEU A O 10
ATOM 20078 N N . TYR A 1 80 ? -6.802 7.986 -5.913 1.00 0.00 80 TYR A N 10
ATOM 20079 C CA . TYR A 1 80 ? -7.384 7.041 -6.864 1.00 0.00 80 TYR A CA 10
ATOM 20080 C C . TYR A 1 80 ? -6.665 5.684 -6.935 1.00 0.00 80 TYR A C 10
ATOM 20081 O O . TYR A 1 80 ? -5.438 5.615 -7.002 1.00 0.00 80 TYR A O 10
ATOM 20099 N N . PHE A 1 81 ? -7.461 4.605 -6.963 1.00 0.00 81 PHE A N 10
ATOM 20100 C CA . PHE A 1 81 ? -7.006 3.230 -7.114 1.00 0.00 81 PHE A CA 10
ATOM 20101 C C . PHE A 1 81 ? -7.952 2.323 -7.870 1.00 0.00 81 PHE A C 10
ATOM 20102 O O . PHE A 1 81 ? -9.166 2.511 -7.869 1.00 0.00 81 PHE A O 10
ATOM 20119 N N . SER A 1 82 ? -7.326 1.303 -8.444 1.00 0.00 82 SER A N 10
ATOM 20120 C CA . SER A 1 82 ? -7.904 0.180 -9.150 1.00 0.00 82 SER A CA 10
ATOM 20121 C C . SER A 1 82 ? -7.036 -1.072 -8.910 1.00 0.00 82 SER A C 10
ATOM 20122 O O . SER A 1 82 ? -6.045 -1.080 -8.190 1.00 0.00 82 SER A O 10
ATOM 20130 N N . MET A 1 83 ? -7.425 -2.087 -9.643 1.00 0.00 83 MET A N 10
ATOM 20131 C CA . MET A 1 83 ? -7.137 -3.514 -9.794 1.00 0.00 83 MET A CA 10
ATOM 20132 C C . MET A 1 83 ? -7.499 -3.901 -11.243 1.00 0.00 83 MET A C 10
ATOM 20133 O O . MET A 1 83 ? -8.047 -3.076 -11.979 1.00 0.00 83 MET A O 10
ATOM 20147 N N . ASP A 1 84 ? -7.266 -5.151 -11.653 1.00 0.00 84 ASP A N 10
ATOM 20148 C CA . ASP A 1 84 ? -7.714 -5.607 -12.983 1.00 0.00 84 ASP A CA 10
ATOM 20149 C C . ASP A 1 84 ? -9.261 -5.668 -13.064 1.00 0.00 84 ASP A C 10
ATOM 20150 O O . ASP A 1 84 ? -9.823 -5.503 -14.149 1.00 0.00 84 ASP A O 10
ATOM 20159 N N . ASP A 1 85 ? -9.957 -5.839 -11.922 1.00 0.00 85 ASP A N 10
ATOM 20160 C CA . ASP A 1 85 ? -11.429 -5.808 -11.832 1.00 0.00 85 ASP A CA 10
ATOM 20161 C C . ASP A 1 85 ? -11.940 -5.061 -10.570 1.00 0.00 85 ASP A C 10
ATOM 20162 O O . ASP A 1 85 ? -12.908 -5.480 -9.931 1.00 0.00 85 ASP A O 10
ATOM 20171 N N . GLY A 1 86 ? -11.253 -3.981 -10.161 1.00 0.00 86 GLY A N 10
ATOM 20172 C CA . GLY A 1 86 ? -11.578 -3.196 -8.952 1.00 0.00 86 GLY A CA 10
ATOM 20173 C C . GLY A 1 86 ? -11.412 -1.675 -9.075 1.00 0.00 86 GLY A C 10
ATOM 20174 O O . GLY A 1 86 ? -10.848 -1.156 -10.038 1.00 0.00 86 GLY A O 10
ATOM 20178 N N . GLN A 1 87 ? -11.900 -0.960 -8.056 1.00 0.00 87 GLN A N 10
ATOM 20179 C CA . GLN A 1 87 ? -11.978 0.512 -7.970 1.00 0.00 87 GLN A CA 10
ATOM 20180 C C . GLN A 1 87 ? -11.663 1.037 -6.551 1.00 0.00 87 GLN A C 10
ATOM 20181 O O . GLN A 1 87 ? -12.496 1.678 -5.914 1.00 0.00 87 GLN A O 10
ATOM 20195 N N . THR A 1 88 ? -10.463 0.777 -6.017 1.00 0.00 88 THR A N 10
ATOM 20196 C CA . THR A 1 88 ? -10.101 1.107 -4.617 1.00 0.00 88 THR A CA 10
ATOM 20197 C C . THR A 1 88 ? -9.760 2.541 -4.199 1.00 0.00 88 THR A C 10
ATOM 20198 O O . THR A 1 88 ? -9.386 2.795 -3.057 1.00 0.00 88 THR A O 10
ATOM 20209 N N . ARG A 1 89 ? -10.016 3.457 -5.130 1.00 0.00 89 ARG A N 10
ATOM 20210 C CA . ARG A 1 89 ? -9.977 4.951 -5.141 1.00 0.00 89 ARG A CA 10
ATOM 20211 C C . ARG A 1 89 ? -10.430 5.814 -3.928 1.00 0.00 89 ARG A C 10
ATOM 20212 O O . ARG A 1 89 ? -10.891 6.938 -4.126 1.00 0.00 89 ARG A O 10
ATOM 20233 N N . PHE A 1 90 ? -10.281 5.360 -2.689 1.00 0.00 90 PHE A N 10
ATOM 20234 C CA . PHE A 1 90 ? -10.557 6.119 -1.459 1.00 0.00 90 PHE A CA 10
ATOM 20235 C C . PHE A 1 90 ? -9.255 6.378 -0.671 1.00 0.00 90 PHE A C 10
ATOM 20236 O O . PHE A 1 90 ? -8.204 5.823 -0.991 1.00 0.00 90 PHE A O 10
ATOM 20253 N N . THR A 1 91 ? -9.301 7.232 0.357 1.00 0.00 91 THR A N 10
ATOM 20254 C CA . THR A 1 91 ? -8.125 7.661 1.141 1.00 0.00 91 THR A CA 10
ATOM 20255 C C . THR A 1 91 ? -7.369 6.466 1.741 1.00 0.00 91 THR A C 10
ATOM 20256 O O . THR A 1 91 ? -7.977 5.505 2.214 1.00 0.00 91 THR A O 10
ATOM 20267 N N . ASP A 1 92 ? -6.036 6.519 1.735 1.00 0.00 92 ASP A N 10
ATOM 20268 C CA . ASP A 1 92 ? -5.180 5.408 2.169 1.00 0.00 92 ASP A CA 10
ATOM 20269 C C . ASP A 1 92 ? -5.142 5.249 3.696 1.00 0.00 92 ASP A C 10
ATOM 20270 O O . ASP A 1 92 ? -5.358 4.149 4.206 1.00 0.00 92 ASP A O 10
ATOM 20279 N N . LEU A 1 93 ? -4.949 6.347 4.440 1.00 0.00 93 LEU A N 10
ATOM 20280 C CA . LEU A 1 93 ? -4.847 6.287 5.905 1.00 0.00 93 LEU A CA 10
ATOM 20281 C C . LEU A 1 93 ? -6.175 5.864 6.554 1.00 0.00 93 LEU A C 10
ATOM 20282 O O . LEU A 1 93 ? -6.180 5.056 7.482 1.00 0.00 93 LEU A O 10
ATOM 20298 N N . LEU A 1 94 ? -7.308 6.344 6.024 1.00 0.00 94 LEU A N 10
ATOM 20299 C CA . LEU A 1 94 ? -8.641 5.930 6.483 1.00 0.00 94 LEU A CA 10
ATOM 20300 C C . LEU A 1 94 ? -8.889 4.440 6.212 1.00 0.00 94 LEU A C 10
ATOM 20301 O O . LEU A 1 94 ? -9.459 3.754 7.058 1.00 0.00 94 LEU A O 10
ATOM 20317 N N . GLN A 1 95 ? -8.408 3.902 5.085 1.00 0.00 95 GLN A N 10
ATOM 20318 C CA . GLN A 1 95 ? -8.491 2.489 4.785 1.00 0.00 95 GLN A CA 10
ATOM 20319 C C . GLN A 1 95 ? -7.597 1.649 5.707 1.00 0.00 95 GLN A C 10
ATOM 20320 O O . GLN A 1 95 ? -8.045 0.620 6.214 1.00 0.00 95 GLN A O 10
ATOM 20334 N N . LEU A 1 96 ? -6.376 2.101 5.994 1.00 0.00 96 LEU A N 10
ATOM 20335 C CA . LEU A 1 96 ? -5.451 1.399 6.887 1.00 0.00 96 LEU A CA 10
ATOM 20336 C C . LEU A 1 96 ? -5.968 1.361 8.333 1.00 0.00 96 LEU A C 10
ATOM 20337 O O . LEU A 1 96 ? -5.885 0.319 8.985 1.00 0.00 96 LEU A O 10
ATOM 20353 N N . VAL A 1 97 ? -6.567 2.449 8.821 1.00 0.00 97 VAL A N 10
ATOM 20354 C CA . VAL A 1 97 ? -7.169 2.494 10.163 1.00 0.00 97 VAL A CA 10
ATOM 20355 C C . VAL A 1 97 ? -8.505 1.738 10.198 1.00 0.00 97 VAL A C 10
ATOM 20356 O O . VAL A 1 97 ? -8.589 0.665 10.791 1.00 0.00 97 VAL A O 10
ATOM 20369 N N . GLU A 1 98 ? -9.548 2.259 9.553 1.00 0.00 98 GLU A N 10
ATOM 20370 C CA . GLU A 1 98 ? -10.914 1.715 9.595 1.00 0.00 98 GLU A CA 10
ATOM 20371 C C . GLU A 1 98 ? -11.237 0.545 8.659 1.00 0.00 98 GLU A C 10
ATOM 20372 O O . GLU A 1 98 ? -11.932 -0.361 9.104 1.00 0.00 98 GLU A O 10
ATOM 20384 N N . PHE A 1 99 ? -10.789 0.519 7.400 1.00 0.00 99 PHE A N 10
ATOM 20385 C CA . PHE A 1 99 ? -11.207 -0.546 6.465 1.00 0.00 99 PHE A CA 10
ATOM 20386 C C . PHE A 1 99 ? -10.440 -1.871 6.592 1.00 0.00 99 PHE A C 10
ATOM 20387 O O . PHE A 1 99 ? -11.018 -2.914 6.302 1.00 0.00 99 PHE A O 10
ATOM 20404 N N . HIS A 1 100 ? -9.177 -1.863 7.046 1.00 0.00 100 HIS A N 10
ATOM 20405 C CA . HIS A 1 100 ? -8.269 -3.035 7.085 1.00 0.00 100 HIS A CA 10
ATOM 20406 C C . HIS A 1 100 ? -8.882 -4.388 7.478 1.00 0.00 100 HIS A C 10
ATOM 20407 O O . HIS A 1 100 ? -8.580 -5.387 6.832 1.00 0.00 100 HIS A O 10
ATOM 20422 N N . GLN A 1 101 ? -9.755 -4.446 8.489 1.00 0.00 101 GLN A N 10
ATOM 20423 C CA . GLN A 1 101 ? -10.317 -5.719 8.969 1.00 0.00 101 GLN A CA 10
ATOM 20424 C C . GLN A 1 101 ? -11.400 -6.324 8.044 1.00 0.00 101 GLN A C 10
ATOM 20425 O O . GLN A 1 101 ? -11.617 -7.535 8.095 1.00 0.00 101 GLN A O 10
ATOM 20439 N N . LEU A 1 102 ? -12.036 -5.514 7.183 1.00 0.00 102 LEU A N 10
ATOM 20440 C CA . LEU A 1 102 ? -13.077 -5.894 6.211 1.00 0.00 102 LEU A CA 10
ATOM 20441 C C . LEU A 1 102 ? -12.977 -5.029 4.925 1.00 0.00 102 LEU A C 10
ATOM 20442 O O . LEU A 1 102 ? -13.924 -4.332 4.547 1.00 0.00 102 LEU A O 10
ATOM 20458 N N . ASN A 1 103 ? -11.810 -5.040 4.267 1.00 0.00 103 ASN A N 10
ATOM 20459 C CA . ASN A 1 103 ? -11.522 -4.214 3.081 1.00 0.00 103 ASN A CA 10
ATOM 20460 C C . ASN A 1 103 ? -11.870 -4.948 1.756 1.00 0.00 103 ASN A C 10
ATOM 20461 O O . ASN A 1 103 ? -12.735 -5.825 1.719 1.00 0.00 103 ASN A O 10
ATOM 20472 N N . ARG A 1 104 ? -11.213 -4.572 0.645 1.00 0.00 104 ARG A N 10
ATOM 20473 C CA . ARG A 1 104 ? -11.319 -5.199 -0.688 1.00 0.00 104 ARG A CA 10
ATOM 20474 C C . ARG A 1 104 ? -10.146 -6.149 -1.020 1.00 0.00 104 ARG A C 10
ATOM 20475 O O . ARG A 1 104 ? -10.180 -6.808 -2.057 1.00 0.00 104 ARG A O 10
ATOM 20496 N N . GLY A 1 105 ? -9.138 -6.235 -0.140 1.00 0.00 105 GLY A N 10
ATOM 20497 C CA . GLY A 1 105 ? -7.943 -7.092 -0.255 1.00 0.00 105 GLY A CA 10
ATOM 20498 C C . GLY A 1 105 ? -7.249 -7.123 -1.627 1.00 0.00 105 GLY A C 10
ATOM 20499 O O . GLY A 1 105 ? -7.163 -6.118 -2.336 1.00 0.00 105 GLY A O 10
ATOM 20503 N N . ILE A 1 106 ? -6.716 -8.303 -1.962 1.00 0.00 106 ILE A N 10
ATOM 20504 C CA . ILE A 1 106 ? -6.097 -8.639 -3.261 1.00 0.00 106 ILE A CA 10
ATOM 20505 C C . ILE A 1 106 ? -7.173 -8.955 -4.329 1.00 0.00 106 ILE A C 10
ATOM 20506 O O . ILE A 1 106 ? -8.297 -9.318 -3.980 1.00 0.00 106 ILE A O 10
ATOM 20522 N N . LEU A 1 107 ? -6.829 -8.858 -5.629 1.00 0.00 107 LEU A N 10
ATOM 20523 C CA . LEU A 1 107 ? -7.693 -9.234 -6.773 1.00 0.00 107 LEU A CA 10
ATOM 20524 C C . LEU A 1 107 ? -8.622 -10.468 -6.538 1.00 0.00 107 LEU A C 10
ATOM 20525 O O . LEU A 1 107 ? -9.829 -10.290 -6.733 1.00 0.00 107 LEU A O 10
ATOM 20541 N N . PRO A 1 108 ? -8.145 -11.678 -6.124 1.00 0.00 108 PRO A N 10
ATOM 20542 C CA . PRO A 1 108 ? -9.012 -12.869 -6.067 1.00 0.00 108 PRO A CA 10
ATOM 20543 C C . PRO A 1 108 ? -9.222 -13.536 -4.684 1.00 0.00 108 PRO A C 10
ATOM 20544 O O . PRO A 1 108 ? -10.310 -14.059 -4.432 1.00 0.00 108 PRO A O 10
ATOM 20555 N N . CYS A 1 109 ? -8.223 -13.539 -3.789 1.00 0.00 109 CYS A N 10
ATOM 20556 C CA . CYS A 1 109 ? -8.211 -14.224 -2.503 1.00 0.00 109 CYS A CA 10
ATOM 20557 C C . CYS A 1 109 ? -8.699 -13.376 -1.293 1.00 0.00 109 CYS A C 10
ATOM 20558 O O . CYS A 1 109 ? -9.778 -12.780 -1.365 1.00 0.00 109 CYS A O 10
ATOM 20566 N N . LEU A 1 110 ? -7.965 -13.353 -0.164 1.00 0.00 110 LEU A N 10
ATOM 20567 C CA . LEU A 1 110 ? -8.368 -12.689 1.093 1.00 0.00 110 LEU A CA 10
ATOM 20568 C C . LEU A 1 110 ? -8.683 -11.187 0.924 1.00 0.00 110 LEU A C 10
ATOM 20569 O O . LEU A 1 110 ? -7.938 -10.449 0.281 1.00 0.00 110 LEU A O 10
ATOM 20585 N N . LEU A 1 111 ? -9.766 -10.743 1.578 1.00 0.00 111 LEU A N 10
ATOM 20586 C CA . LEU A 1 111 ? -10.301 -9.371 1.507 1.00 0.00 111 LEU A CA 10
ATOM 20587 C C . LEU A 1 111 ? -9.765 -8.395 2.578 1.00 0.00 111 LEU A C 10
ATOM 20588 O O . LEU A 1 111 ? -9.953 -7.184 2.457 1.00 0.00 111 LEU A O 10
ATOM 20604 N N . ARG A 1 112 ? -9.102 -8.897 3.624 1.00 0.00 112 ARG A N 10
ATOM 20605 C CA . ARG A 1 112 ? -8.581 -8.101 4.759 1.00 0.00 112 ARG A CA 10
ATOM 20606 C C . ARG A 1 112 ? -7.082 -7.810 4.628 1.00 0.00 112 ARG A C 10
ATOM 20607 O O . ARG A 1 112 ? -6.378 -8.508 3.901 1.00 0.00 112 ARG A O 10
ATOM 20628 N N . HIS A 1 113 ? -6.594 -6.813 5.367 1.00 0.00 113 HIS A N 10
ATOM 20629 C CA . HIS A 1 113 ? -5.183 -6.403 5.412 1.00 0.00 113 HIS A CA 10
ATOM 20630 C C . HIS A 1 113 ? -4.650 -6.219 6.837 1.00 0.00 113 HIS A C 10
ATOM 20631 O O . HIS A 1 113 ? -5.391 -5.934 7.776 1.00 0.00 113 HIS A O 10
ATOM 20645 N N . CYS A 1 114 ? -3.337 -6.380 6.967 1.00 0.00 114 CYS A N 10
ATOM 20646 C CA . CYS A 1 114 ? -2.521 -6.164 8.158 1.00 0.00 114 CYS A CA 10
ATOM 20647 C C . CYS A 1 114 ? -1.173 -5.537 7.730 1.00 0.00 114 CYS A C 10
ATOM 20648 O O . CYS A 1 114 ? -0.814 -5.584 6.555 1.00 0.00 114 CYS A O 10
ATOM 20656 N N . CYS A 1 115 ? -0.359 -5.031 8.653 1.00 0.00 115 CYS A N 10
ATOM 20657 C CA . CYS A 1 115 ? 0.874 -4.309 8.285 1.00 0.00 115 CYS A CA 10
ATOM 20658 C C . CYS A 1 115 ? 2.128 -5.199 8.361 1.00 0.00 115 CYS A C 10
ATOM 20659 O O . CYS A 1 115 ? 2.373 -5.855 9.378 1.00 0.00 115 CYS A O 10
ATOM 20667 N N . THR A 1 116 ? 2.937 -5.198 7.291 1.00 0.00 116 THR A N 10
ATOM 20668 C CA . THR A 1 116 ? 4.212 -5.945 7.201 1.00 0.00 116 THR A CA 10
ATOM 20669 C C . THR A 1 116 ? 5.436 -5.053 7.474 1.00 0.00 116 THR A C 10
ATOM 20670 O O . THR A 1 116 ? 5.307 -3.851 7.725 1.00 0.00 116 THR A O 10
ATOM 20681 N N . ARG A 1 117 ? 6.634 -5.651 7.452 1.00 0.00 117 ARG A N 10
ATOM 20682 C CA . ARG A 1 117 ? 7.918 -4.961 7.695 1.00 0.00 117 ARG A CA 10
ATOM 20683 C C . ARG A 1 117 ? 8.219 -3.878 6.648 1.00 0.00 117 ARG A C 10
ATOM 20684 O O . ARG A 1 117 ? 7.799 -3.962 5.493 1.00 0.00 117 ARG A O 10
ATOM 20705 N N . VAL A 1 118 ? 8.985 -2.873 7.072 1.00 0.00 118 VAL A N 10
ATOM 20706 C CA . VAL A 1 118 ? 9.410 -1.725 6.244 1.00 0.00 118 VAL A CA 10
ATOM 20707 C C . VAL A 1 118 ? 10.593 -2.065 5.321 1.00 0.00 118 VAL A C 10
ATOM 20708 O O . VAL A 1 118 ? 11.272 -3.081 5.511 1.00 0.00 118 VAL A O 10
ATOM 20721 N N . ALA A 1 119 ? 10.854 -1.214 4.324 1.00 0.00 119 ALA A N 10
ATOM 20722 C CA . ALA A 1 119 ? 12.009 -1.347 3.432 1.00 0.00 119 ALA A CA 10
ATOM 20723 C C . ALA A 1 119 ? 13.349 -1.002 4.130 1.00 0.00 119 ALA A C 10
ATOM 20724 O O . ALA A 1 119 ? 13.372 -0.368 5.194 1.00 0.00 119 ALA A O 10
ATOM 20731 N N . LEU A 1 120 ? 14.465 -1.419 3.512 1.00 0.00 120 LEU A N 10
ATOM 20732 C CA . LEU A 1 120 ? 15.847 -1.246 3.995 1.00 0.00 120 LEU A CA 10
ATOM 20733 C C . LEU A 1 120 ? 16.689 -0.369 3.047 1.00 0.00 120 LEU A C 10
ATOM 20734 O O . LEU A 1 120 ? 16.830 -0.724 1.852 1.00 0.00 120 LEU A O 10
ATOM 20751 N N . PRO B 2 1 ? 2.989 -11.345 -20.183 1.00 0.00 1135 PRO B N 10
ATOM 20752 C CA . PRO B 2 1 ? 3.157 -10.157 -19.311 1.00 0.00 1135 PRO B CA 10
ATOM 20753 C C . PRO B 2 1 ? 2.954 -10.447 -17.812 1.00 0.00 1135 PRO B C 10
ATOM 20754 O O . PRO B 2 1 ? 2.473 -11.517 -17.440 1.00 0.00 1135 PRO B O 10
ATOM 20767 N N . GLN B 2 2 ? 3.324 -9.489 -16.953 1.00 0.00 1136 GLN B N 10
ATOM 20768 C CA . GLN B 2 2 ? 3.225 -9.567 -15.486 1.00 0.00 1136 GLN B CA 10
ATOM 20769 C C . GLN B 2 2 ? 2.649 -8.257 -14.897 1.00 0.00 1136 GLN B C 10
ATOM 20770 O O . GLN B 2 2 ? 2.864 -7.187 -15.477 1.00 0.00 1136 GLN B O 10
ATOM 20784 N N . PRO B 2 3 ? 1.935 -8.305 -13.750 1.00 0.00 1137 PRO B N 10
ATOM 20785 C CA . PRO B 2 3 ? 1.393 -7.118 -13.084 1.00 0.00 1137 PRO B CA 10
ATOM 20786 C C . PRO B 2 3 ? 2.494 -6.209 -12.512 1.00 0.00 1137 PRO B C 10
ATOM 20787 O O . PRO B 2 3 ? 3.571 -6.678 -12.136 1.00 0.00 1137 PRO B O 10
ATOM 20798 N N . GLU B 2 4 ? 2.207 -4.904 -12.410 1.00 0.00 1138 GLU B N 10
ATOM 20799 C CA . GLU B 2 4 ? 3.120 -3.938 -11.773 1.00 0.00 1138 GLU B CA 10
ATOM 20800 C C . GLU B 2 4 ? 2.404 -2.834 -10.979 1.00 0.00 1138 GLU B C 10
ATOM 20801 O O . GLU B 2 4 ? 2.630 -2.800 -9.773 1.00 0.00 1138 GLU B O 10
ATOM 20837 N N . VAL B 2 6 ? -1.136 -2.055 -10.741 1.00 0.00 1140 VAL B N 10
ATOM 20838 C CA . VAL B 2 6 ? -2.437 -2.782 -10.536 1.00 0.00 1140 VAL B CA 10
ATOM 20839 C C . VAL B 2 6 ? -3.691 -2.116 -10.976 1.00 0.00 1140 VAL B C 10
ATOM 20840 O O . VAL B 2 6 ? -4.665 -2.815 -11.236 1.00 0.00 1140 VAL B O 10
ATOM 20853 N N . ASN B 2 7 ? -3.702 -0.792 -11.106 1.00 0.00 1141 ASN B N 10
ATOM 20854 C CA . ASN B 2 7 ? -4.842 -0.206 -11.806 1.00 0.00 1141 ASN B CA 10
ATOM 20855 C C . ASN B 2 7 ? -4.681 -0.937 -13.199 1.00 0.00 1141 ASN B C 10
ATOM 20856 O O . ASN B 2 7 ? -5.666 -1.318 -13.831 1.00 0.00 1141 ASN B O 10
ATOM 20867 N N . GLN B 2 8 ? -3.403 -1.265 -13.549 1.00 0.00 1142 GLN B N 10
ATOM 20868 C CA . GLN B 2 8 ? -2.907 -2.064 -14.630 1.00 0.00 1142 GLN B CA 10
ATOM 20869 C C . GLN B 2 8 ? -1.564 -2.755 -14.334 1.00 0.00 1142 GLN B C 10
ATOM 20870 O O . GLN B 2 8 ? -0.852 -2.335 -13.424 1.00 0.00 1142 GLN B O 10
ATOM 20884 N N . PRO B 2 9 ? -1.085 -3.647 -15.219 1.00 0.00 1143 PRO B N 10
ATOM 20885 C CA . PRO B 2 9 ? 0.344 -3.746 -15.541 1.00 0.00 1143 PRO B CA 10
ATOM 20886 C C . PRO B 2 9 ? 0.849 -2.446 -16.242 1.00 0.00 1143 PRO B C 10
ATOM 20887 O O . PRO B 2 9 ? 1.328 -2.464 -17.378 1.00 0.00 1143 PRO B O 10
ATOM 20898 N N . ASP B 2 10 ? 0.697 -1.321 -15.528 1.00 0.00 1144 ASP B N 10
ATOM 20899 C CA . ASP B 2 10 ? 0.938 0.092 -15.870 1.00 0.00 1144 ASP B CA 10
ATOM 20900 C C . ASP B 2 10 ? 0.256 0.645 -17.152 1.00 0.00 1144 ASP B C 10
ATOM 20901 O O . ASP B 2 10 ? -0.803 1.307 -17.013 1.00 0.00 1144 ASP B O 10
#

Secondary structure (DSSP, 8-state):
------------S-SSGGG--SS--HHHHHHHGGG----TTEEB----SSSTT---EEEE-SS-EEEE--EEE-SSSSEE--BTTB---S-HHHHHHHHTTS---SSSS----EE--S--/------S--

Solvent-accessible surface area: 8589 Å² total

Nearest PDB structures (foldseek):
  1mw4-assembly1_A  TM=7.482E-01  e=3.108E-17  Homo sapiens
  5u06-assembly1_A  TM=6.080E-01  e=2.598E-11  Homo sapiens
  3m7f-assembly1_A  TM=6.080E-01  e=5.998E-09  Mus musculus
  8jqg-assembly1_A  TM=5.526E-01  e=1.486E-03  Homo sapiens
  8jqi-assembly1_A  TM=5.679E-01  e=3.881E-03  Homo sapiens

InterPro domains:
  IPR000159 Ras-associating domain [PS50200] (100-186)
  IPR000159 Ras-associating domain [SM00314] (100-186)
  IPR000980 SH2 domain [PF00017] (431-512)
  IPR000980 SH2 domain [PS50001] (431-527)
  IPR000980 SH2 domain [SM00252] (429-518)
  IPR001849 Pleckstrin homology domain [PF00169] (231-335)
  IPR001849 Pleckstrin homology domain [PS50003] (229-338)
  IPR001849 Pleckstrin homology domain [SM00233] (230-340)
  IPR011993 PH-like domain superfamily [G3DSA:2.30.29.30] (189-351)
  IPR015042 BPS (Between PH and SH2) domain [PF08947] (365-411)
  IPR029071 Ubiquitin-like domain superfamily [SSF54236] (96-192)
  IPR035032 Growth factor receptor-bound protein 7, SH2 domain [cd10413] (425-532)
  IPR036860 SH2 domain superfamily [G3DSA:3.30.505.10] (414-532)
  IPR036860 SH2 domain superfamily [SSF55550] (418-529)
  IPR039664 GRB/APBB1IP [PTHR11243] (36-532)
  IPR039665 APBB1IP, PH domain [cd01259] (225-347)
  IPR046986 Growth factor receptor-bound protein 7, RA domain [cd16140] (100-187)

Sequence (129 aa):
GSPASGTSLSAAIHRTQLWFHGRISREESQRLIGQQGLVDGLFLVRESQRNPQGFVLSLCHLQKVKHYLILPSEEEGRLYFSMDDGQTRFTDLLQLVEFHQLNRGILPCLLRHCCTRVALPQPEVNQPDGSPASGTSLSAAIHRTQLWFHGRISREESQRLIGQQGLVDGLFLVRESQRNPQGFVLSLCHLQKVKHYLILPSEEEGRLYFSMDDGQTRFTDLLQLVEFHQLNRGILPCLLRHCCTRVALPQPEVNQPDGSPASGTSLSAAIHRTQLWFHGRISREESQRLIGQQGLVDGLFLVRESQRNPQGFVLSLCHLQKVKHYLILPSEEEGRLYFSMDDGQTRFTDLLQLVEFHQLNRGILPCLLRHCCTRVALPQPEVNQPDGSPASGTSLSAAIHRTQLWFHGRISREESQRLIGQQGLVDGLFLVRESQRNPQGFVLSLCHLQKVKHYLILPSEEEGRLYFSMDDGQTRFTDLLQLVEFHQLNRGILPCLLRHCCTRVALPQPEVNQPDGSPASGTSLSAAIHRTQLWFHGRISREESQRLIGQQGLVDGLFLVRESQRNPQGFVLSLCHLQKVKHYLILPSEEEGRLYFSMDDGQTRFTDLLQLVEFHQLNRGILPCLLRHCCTRVALPQPEVNQPDGSPASGTSLSAAIHRTQLWFHGRISREESQRLIGQQGLVDGLFLVRESQRNPQGFVLSLCHLQKVKHYLILPSEEEGRLYFSMDDGQTRFTDLLQLVEFHQLNRGILPCLLRHCCTRVALPQPEVNQPDGSPASGTSLSAAIHRTQLWFHGRISREESQRLIGQQGLVDGLFLVRESQRNPQGFVLSLCHLQKVKHYLILPSEEEGRLYFSMDDGQTRFTDLLQLVEFHQLNRGILPCLLRHCCTRVALPQPEVNQPDGSPASGTSLSAAIHRTQLWFHGRISREESQRLIGQQGLVDGLFLVRESQRNPQGFVLSLCHLQKVKHYLILPSEEEGRLYFSMDDGQTRFTDLLQLVEFHQLNRGILPCLLRHCCTRVALPQPEVNQPDGSPASGTSLSAAIHRTQLWFHGRISREESQRLIGQQGLVDGLFLVRESQRNPQGFVLSLCHLQKVKHYLILPSEEEGRLYFSMDDGQTRFTDLLQLVEFHQLNRGILPCLLRHCCTRVALPQPEVNQPDGSPASGTSLSAAIHRTQLWFHGRISREESQRLIGQQGLVDGLFLVRESQRNPQGFVLSLCHLQKVKHYLILPSEEEGRLYFSMDDGQTRFTDLLQLVEFHQLNRGILPCLLRHCCTRVALPQPEVNQPD

Radius of gyration: 15.6 Å; Cα contacts (8 Å, |Δi|>4): 240; chains: 2; bounding box: 33×33×48 Å